Protein 7SHG (pdb70)

Sequence (1181 aa):
FDEYEYVFFDIFDTILLRNVYPEYTKMIWSKRMSVQFGDKLTAEEVYQLRSEIEARLCIENEQSGKDKEFHYMQLIEQLYRYFITKKIISDLSIQSFYDICINIETDVEIGVQYVDPHWLELVKHIKSDSRKIKVFCVSDFYLPKATLYSLFDYHGILRYVDEIYVSSEILLTKKSGRLFDFILELHKIAPSNVLMVGDNEISDYKVPIEKGMKAYLIDRTKQFNKYAEHERIHKINTIVGIESQLIKMANDFRKITPFHNIIFSLFYFIKKLHETLVNRGVKDVFFLSREGEYLKKLFDIYQGQEGFRNIQTINTHYLLVSRKATYLPSLKPIESETFNILFRQYRKISAYDFLSSINFTSDAMNLLSTELAFDLQRVEDDFPTSSTFQKLMKSDTFRNIYERERNEQNRLFKKYVDQFNVDLTNGMHIVDVGWKGTIQDNLFNIYNGEVSVFGYYLGIVAAGEMRPGNDKQGILFSSIPVMSSYFGVFNENRAIYEVLLGASHGSAERYNFNESGKIIVETSKNQREFEIYKNIVQHTQQAMEQSFIELCSVLCKKSIDISKYLEIFAKIHAEFILNPNKQELQFFDKLDEYEYVFFDIFDTILLRNVYPEYTKMIWSKRMSVQFGDKLTAEEVYQLRSEIEARLCIENEQSGKDKEFHYMQLIEQLYRYFITKKIISDLSIQSFYDICINIETDVEIGVQYVDPHWLELVKHIKSDSRKIKVFCVSDFYLPKATLYSLFDYHGILRYVDEIYVSSEILLTKKSGRLFDFILELHKIAPSNVLMVGDNEISDYKVPIEKGMKAYLIDRTKQFNKYAEHERIHKINTIVGIESQLIKMANDFRKITPFHNIIFSLFYFIKKLHETLVNRGVKDVFFLSREGEYLKKLFDIYQGQEGFRNIQTINTHYLLVSRKATYLPSLKPIESETFNILFRQYRKISAYDFLSSINFTSDAMNLLSTELAFDLQRVEDDFPTSSTFQKLMKSDTFRNIYERERNEQNRLFKKYVDQFNVDLTNGMHIVDVGWKGTIQDNLFNIYNGEVSVFGYYLGIVAAGEMRPGNDKQGILFSSIPVMSSYFGVFNENRAIYEVLLGASHGSAERYNFNESGKIIVETSKNQREFEIYKNIVQHTQQAMEQSFIELCSVLCKKSIDISKYLEIFAKIHAEFILNPNKQELQFFDKL

Structure (mmCIF, N/CA/C/O backbone):
data_7SHG
#
_entry.id   7SHG
#
_cell.length_a   71.740
_cell.length_b   82.500
_cell.length_c   234.920
_cell.angle_alpha   90.000
_cell.angle_beta   90.000
_cell.angle_gamma   90.000
#
_symmetry.space_group_name_H-M   'P 2 21 21'
#
loop_
_entity.id
_entity.type
_entity.pdbx_description
1 polymer 'Ribofuranosyl transferase'
2 non-polymer 'CHLORIDE ION'
3 non-polymer 'MAGNESIUM ION'
4 water water
#
loop_
_atom_site.group_PDB
_atom_site.id
_atom_site.type_symbol
_atom_site.label_atom_id
_atom_site.label_alt_id
_atom_site.label_comp_id
_atom_site.label_asym_id
_atom_site.label_entity_id
_atom_site.label_seq_id
_atom_site.pdbx_PDB_ins_code
_atom_site.Cartn_x
_atom_site.Cartn_y
_atom_site.Cartn_z
_atom_site.occupancy
_atom_site.B_iso_or_equiv
_atom_site.auth_seq_id
_atom_site.auth_comp_id
_atom_site.auth_asym_id
_atom_site.auth_atom_id
_atom_site.pdbx_PDB_model_num
ATOM 1 N N . PHE A 1 32 ? 52.81568 48.46677 -8.56993 1.000 91.08380 7 PHE A N 1
ATOM 2 C CA . PHE A 1 32 ? 53.49155 49.64597 -8.03500 1.000 87.67431 7 PHE A CA 1
ATOM 3 C C . PHE A 1 32 ? 53.60225 50.73387 -9.09747 1.000 86.36586 7 PHE A C 1
ATOM 4 O O . PHE A 1 32 ? 53.50474 50.46011 -10.29720 1.000 93.59706 7 PHE A O 1
ATOM 12 N N . ASP A 1 33 ? 53.79269 51.97382 -8.65039 1.000 91.02964 8 ASP A N 1
ATOM 13 C CA . ASP A 1 33 ? 54.18072 53.04290 -9.56094 1.000 83.46833 8 ASP A CA 1
ATOM 14 C C . ASP A 1 33 ? 55.69765 53.16115 -9.59375 1.000 89.67977 8 ASP A C 1
ATOM 15 O O . ASP A 1 33 ? 56.40152 52.18820 -9.88458 1.000 91.16277 8 ASP A O 1
ATOM 20 N N . GLU A 1 34 ? 56.19712 54.34988 -9.26120 1.000 94.50603 9 GLU A N 1
ATOM 21 C CA . GLU A 1 34 ? 57.62119 54.64060 -9.16988 1.000 86.12047 9 GLU A CA 1
ATOM 22 C C . GLU A 1 34 ? 57.79175 56.00495 -8.51615 1.000 87.20004 9 GLU A C 1
ATOM 23 O O . GLU A 1 34 ? 57.76155 57.03712 -9.19558 1.000 97.64394 9 GLU A O 1
ATOM 29 N N . TYR A 1 35 ? 57.94572 56.01622 -7.19639 1.000 92.22538 10 TYR A N 1
ATOM 30 C CA . TYR A 1 35 ? 58.02649 57.23788 -6.41275 1.000 87.71226 10 TYR A CA 1
ATOM 31 C C . TYR A 1 35 ? 59.46269 57.47203 -5.96823 1.000 82.36759 10 TYR A C 1
ATOM 32 O O . TYR A 1 35 ? 60.17082 56.53028 -5.59474 1.000 92.22220 10 TYR A O 1
ATOM 41 N N . GLU A 1 36 ? 59.88741 58.73354 -6.01098 1.000 78.50986 11 GLU A N 1
ATOM 42 C CA . GLU A 1 36 ? 61.19891 59.11581 -5.50377 1.000 73.42652 11 GLU A CA 1
ATOM 43 C C . GLU A 1 36 ? 61.15675 59.44545 -4.01547 1.000 80.85104 11 GLU A C 1
ATOM 44 O O . GLU A 1 36 ? 62.08038 59.09199 -3.27491 1.000 69.07758 11 GLU A O 1
ATOM 50 N N . TYR A 1 37 ? 60.09406 60.10456 -3.55988 1.000 69.31143 12 TYR A N 1
ATOM 51 C CA . TYR A 1 37 ? 59.92550 60.46099 -2.15907 1.000 66.63367 12 TYR A CA 1
ATOM 52 C C . TYR A 1 37 ? 58.57206 59.97670 -1.66744 1.000 66.30423 12 TYR A C 1
ATOM 53 O O . TYR A 1 37 ? 57.58102 60.02714 -2.40111 1.000 67.83018 12 TYR A O 1
ATOM 62 N N . VAL A 1 38 ? 58.53516 59.51059 -0.42434 1.000 64.42884 13 VAL A N 1
ATOM 63 C CA . VAL A 1 38 ? 57.29120 59.19525 0.26566 1.000 63.79240 13 VAL A CA 1
ATOM 64 C C . VAL A 1 38 ? 57.15969 60.17244 1.42346 1.000 61.50239 13 VAL A C 1
ATOM 65 O O . VAL A 1 38 ? 58.03455 60.23019 2.29688 1.000 66.79849 13 VAL A O 1
ATOM 69 N N . PHE A 1 39 ? 56.08231 60.95246 1.42325 1.000 61.54546 14 PHE A N 1
ATOM 70 C CA . PHE A 1 39 ? 55.84093 61.95012 2.45743 1.000 59.74925 14 PHE A CA 1
ATOM 71 C C . PHE A 1 39 ? 54.81131 61.40546 3.43733 1.000 58.88716 14 PHE A C 1
ATOM 72 O O . PHE A 1 39 ? 53.69984 61.04166 3.03850 1.000 60.05687 14 PHE A O 1
ATOM 80 N N . PHE A 1 40 ? 55.17353 61.36741 4.71362 1.000 56.97504 15 PHE A N 1
ATOM 81 C CA . PHE A 1 40 ? 54.32213 60.81359 5.75622 1.000 56.11593 15 PHE A CA 1
ATOM 82 C C . PHE A 1 40 ? 53.81551 61.91882 6.67181 1.000 54.88685 15 PHE A C 1
ATOM 83 O O . PHE A 1 40 ? 54.59571 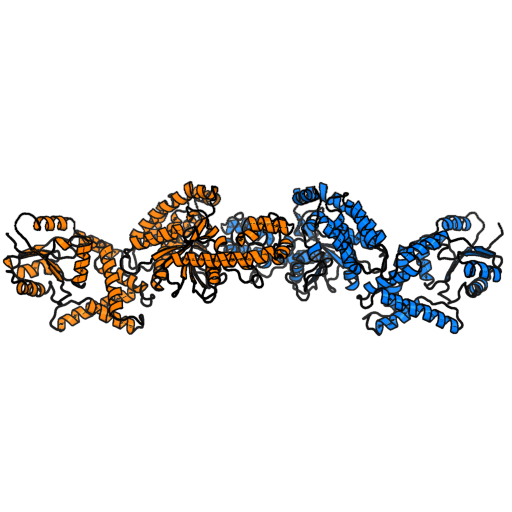62.75977 7.13067 1.000 53.82580 15 PHE A O 1
ATOM 91 N N . ASP A 1 41 ? 52.51206 61.91451 6.92952 1.000 55.21009 16 ASP A N 1
ATOM 92 C CA . ASP A 1 41 ? 51.97003 62.68851 8.03291 1.000 54.06669 16 ASP A CA 1
ATOM 93 C C . ASP A 1 41 ? 52.43535 62.07585 9.35052 1.000 52.43925 16 ASP A C 1
ATOM 94 O O . ASP A 1 41 ? 52.74133 60.88284 9.42933 1.000 52.44852 16 ASP A O 1
ATOM 99 N N . ILE A 1 42 ? 52.51181 62.90554 10.38988 1.000 53.59058 17 ILE A N 1
ATOM 100 C CA . ILE A 1 42 ? 53.04057 62.44529 11.66990 1.000 50.36525 17 ILE A CA 1
ATOM 101 C C . ILE A 1 42 ? 51.92004 61.91741 12.55669 1.000 51.42586 17 ILE A C 1
ATOM 102 O O . ILE A 1 42 ? 51.82195 60.70797 12.79025 1.000 49.63101 17 ILE A O 1
ATOM 107 N N . PHE A 1 43 ? 51.06726 62.80856 13.05453 1.000 49.53639 18 PHE A N 1
ATOM 108 C CA . PHE A 1 43 ? 50.14915 62.44289 14.12485 1.000 50.46633 18 PHE A CA 1
ATOM 109 C C . PHE A 1 43 ? 48.90578 61.75450 13.57624 1.000 54.61494 18 PHE A C 1
ATOM 110 O O . PHE A 1 43 ? 48.28031 62.24092 12.62906 1.000 57.85889 18 PHE A O 1
ATOM 118 N N . ASP A 1 44 ? 48.55992 60.61418 14.18104 1.000 50.48012 19 ASP A N 1
ATOM 119 C CA . ASP A 1 44 ? 47.51518 59.69013 13.74396 1.000 55.90387 19 ASP A CA 1
ATOM 120 C C . ASP A 1 44 ? 47.86304 59.00543 12.43022 1.000 58.37337 19 ASP A C 1
ATOM 121 O O . ASP A 1 44 ? 46.98689 58.39511 11.80416 1.000 58.84386 19 ASP A O 1
ATOM 126 N N . THR A 1 45 ? 49.11879 59.10113 11.98992 1.000 56.48390 20 THR A N 1
ATOM 127 C CA . THR A 1 45 ? 49.63145 58.33861 10.85614 1.000 53.59871 20 THR A CA 1
ATOM 128 C C . THR A 1 45 ? 50.84037 57.51051 11.26935 1.000 52.85082 20 THR A C 1
ATOM 129 O O . THR A 1 45 ? 50.84121 56.28723 11.09213 1.000 53.73249 20 THR A O 1
ATOM 133 N N . ILE A 1 46 ? 51.86724 58.14613 11.82352 1.000 51.41093 21 ILE A N 1
ATOM 134 C CA . ILE A 1 46 ? 53.02861 57.45597 12.37613 1.000 53.79523 21 ILE A CA 1
ATOM 135 C C . ILE A 1 46 ? 52.89611 57.26729 13.88086 1.000 55.06097 21 ILE A C 1
ATOM 136 O O . ILE A 1 46 ? 53.09482 56.16845 14.39829 1.000 49.43991 21 ILE A O 1
ATOM 141 N N . LEU A 1 47 ? 52.56230 58.33503 14.60010 1.000 48.43200 22 LEU A N 1
ATOM 142 C CA . LEU A 1 47 ? 52.46244 58.31443 16.05305 1.000 47.34194 22 LEU A CA 1
ATOM 143 C C . LEU A 1 47 ? 50.99991 58.36979 16.47076 1.000 47.83012 22 LEU A C 1
ATOM 144 O O . LEU A 1 47 ? 50.25906 59.26056 16.04018 1.000 48.28257 22 LEU A O 1
ATOM 149 N N . LEU A 1 48 ? 50.59390 57.42143 17.31011 1.000 47.87620 23 LEU A N 1
ATOM 150 C CA . LEU A 1 48 ? 49.25628 57.37510 17.87935 1.000 48.35745 23 LEU A CA 1
ATOM 151 C C . LEU A 1 48 ? 49.33409 57.62996 19.38049 1.000 51.16879 23 LEU A C 1
ATOM 152 O O . LEU A 1 48 ? 50.36951 57.39987 20.01013 1.000 46.37403 23 LEU A O 1
ATOM 157 N N . ARG A 1 49 ? 48.23529 58.11308 19.95530 1.000 47.54163 24 ARG A N 1
ATOM 158 C CA . ARG A 1 49 ? 48.21529 58.52524 21.35227 1.000 51.75424 24 ARG A CA 1
ATOM 159 C C . ARG A 1 49 ? 47.26412 57.65371 22.16363 1.000 65.67664 24 ARG A C 1
ATOM 160 O O . ARG A 1 49 ? 46.22676 57.20638 21.66452 1.000 49.69470 24 ARG A O 1
ATOM 168 N N . ASN A 1 50 ? 47.63055 57.41816 23.42946 1.000 46.73573 25 ASN A N 1
ATOM 169 C CA . ASN A 1 50 ? 46.73929 56.72074 24.35319 1.000 53.56383 25 ASN A CA 1
ATOM 170 C C . ASN A 1 50 ? 45.56480 57.58766 24.78228 1.000 47.90308 25 ASN A C 1
ATOM 171 O O . ASN A 1 50 ? 44.52393 57.05231 25.17728 1.000 49.82781 25 ASN A O 1
ATOM 176 N N . VAL A 1 51 ? 45.71224 58.90761 24.71993 1.000 55.04003 26 VAL A N 1
ATOM 177 C CA . VAL A 1 51 ? 44.65711 59.84444 25.06976 1.000 48.08358 26 VAL A CA 1
ATOM 178 C C . VAL A 1 51 ? 44.29403 60.62808 23.81470 1.000 48.61781 26 VAL A C 1
ATOM 179 O O . VAL A 1 51 ? 45.00537 60.59340 22.81216 1.000 54.62669 26 VAL A O 1
ATOM 183 N N . TYR A 1 52 ? 43.17054 61.33773 23.87232 1.000 49.59122 27 TYR A N 1
ATOM 184 C CA . TYR A 1 52 ? 42.80945 62.16783 22.73660 1.000 50.25988 27 TYR A CA 1
ATOM 185 C C . TYR A 1 52 ? 43.75587 63.36654 22.65595 1.000 49.52799 27 TYR A C 1
ATOM 186 O O . TYR A 1 52 ? 44.19397 63.88772 23.68423 1.000 48.95325 27 TYR A O 1
ATOM 195 N N . PRO A 1 53 ? 44.10537 63.80074 21.43874 1.000 53.65163 28 PRO A N 1
ATOM 196 C CA . PRO A 1 53 ? 45.23016 64.74233 21.27831 1.000 48.94454 28 PRO A CA 1
ATOM 197 C C . PRO A 1 53 ? 45.12557 66.01172 22.10549 1.000 49.14551 28 PRO A C 1
ATOM 198 O O . PRO A 1 53 ? 46.16087 66.56247 22.49917 1.000 48.36481 28 PRO A O 1
ATOM 202 N N . GLU A 1 54 ? 43.91614 66.50166 22.38147 1.000 50.33565 29 GLU A N 1
ATOM 203 C CA . GLU A 1 54 ? 43.78665 67.72042 23.17301 1.000 57.81661 29 GLU A CA 1
ATOM 204 C C . GLU A 1 54 ? 44.10019 67.48983 24.64789 1.000 52.01043 29 GLU A C 1
ATOM 205 O O . GLU A 1 54 ? 44.42613 68.44757 25.35846 1.000 54.66392 29 GLU A O 1
ATOM 211 N N . TYR A 1 55 ? 44.02804 66.24210 25.11834 1.000 55.84064 30 TYR A N 1
ATOM 212 C CA . TYR A 1 55 ? 44.29428 65.94876 26.52166 1.000 56.87192 30 TYR A CA 1
ATOM 213 C C . TYR A 1 55 ? 45.74637 66.20114 26.90415 1.000 58.10051 30 TYR A C 1
ATOM 214 O O . TYR A 1 55 ? 46.03066 66.42442 28.08591 1.000 56.73516 30 TYR A O 1
ATOM 223 N N . THR A 1 56 ? 46.66765 66.17496 25.93752 1.000 48.56018 31 THR A N 1
ATOM 224 C CA . THR A 1 56 ? 48.06942 66.42652 26.25560 1.000 46.13816 31 THR A CA 1
ATOM 225 C C . THR A 1 56 ? 48.29144 67.86318 26.71455 1.000 52.33248 31 THR A C 1
ATOM 226 O O . THR A 1 56 ? 49.15654 68.11285 27.56140 1.000 48.50855 31 THR A O 1
ATOM 230 N N . LYS A 1 57 ? 47.52518 68.81769 26.17865 1.000 53.04129 32 LYS A N 1
ATOM 231 C CA . LYS A 1 57 ? 47.62357 70.19330 26.65540 1.000 48.71659 32 LYS A CA 1
ATOM 232 C C . LYS A 1 57 ? 46.93981 70.37594 28.00156 1.000 49.47282 32 LYS A C 1
ATOM 233 O O . LYS A 1 57 ? 47.25138 71.33202 28.72018 1.000 50.08835 32 LYS A O 1
ATOM 239 N N . MET A 1 58 ? 46.00561 69.48702 28.34446 1.000 49.62417 33 MET A N 1
ATOM 240 C CA . MET A 1 58 ? 45.40173 69.48668 29.67026 1.000 53.89923 33 MET A CA 1
ATOM 241 C C . MET A 1 58 ? 46.33694 68.86986 30.70356 1.000 52.79497 33 MET A C 1
ATOM 242 O O . MET A 1 58 ? 46.45217 69.38266 31.82309 1.000 49.80756 33 MET A O 1
ATOM 247 N N . ILE A 1 59 ? 47.00498 67.76901 30.35001 1.000 50.84036 34 ILE A N 1
ATOM 248 C CA . ILE A 1 59 ? 47.98631 67.17546 31.25469 1.000 55.52445 34 ILE A CA 1
ATOM 249 C C . ILE A 1 59 ? 49.14627 68.13709 31.47246 1.000 48.24750 34 ILE A C 1
ATOM 250 O O . ILE A 1 59 ? 49.61729 68.32903 32.59899 1.000 46.74919 34 ILE A O 1
ATOM 255 N N . TRP A 1 60 ? 49.62082 68.75905 30.39215 1.000 46.49667 35 TRP A N 1
ATOM 256 C CA . TRP A 1 60 ? 50.63009 69.80341 30.51763 1.000 46.54396 35 TRP A CA 1
ATOM 257 C C . TRP A 1 60 ? 50.12847 70.96079 31.36899 1.000 52.14420 35 TRP A C 1
ATOM 258 O O . TRP A 1 60 ? 50.92110 71.61304 32.05565 1.000 62.11411 35 TRP A O 1
ATOM 269 N N . SER A 1 61 ? 48.82203 71.22934 31.34407 1.000 49.25621 36 SER A N 1
ATOM 270 C CA . SER A 1 61 ? 48.27887 72.30449 32.16724 1.000 50.95478 36 SER A CA 1
ATOM 271 C C . SER A 1 61 ? 48.30901 71.93209 33.64414 1.000 52.74558 36 SER A C 1
ATOM 272 O O . SER A 1 61 ? 48.73100 72.73158 34.48783 1.000 58.73653 36 SER A O 1
ATOM 275 N N . LYS A 1 62 ? 47.86302 70.71881 33.97595 1.000 56.15355 37 LYS A N 1
ATOM 276 C CA . LYS A 1 62 ? 47.89478 70.27687 35.36568 1.000 50.67795 37 LYS A CA 1
ATOM 277 C C . LYS A 1 62 ? 49.31922 70.24244 35.90161 1.000 53.27964 37 LYS A C 1
ATOM 278 O O . LYS A 1 62 ? 49.56905 70.63131 37.04819 1.000 51.88290 37 LYS A O 1
ATOM 284 N N . ARG A 1 63 ? 50.27125 69.79746 35.08120 1.000 50.85013 38 ARG A N 1
ATOM 285 C CA . ARG A 1 63 ? 51.64963 69.70649 35.54747 1.000 47.47067 38 ARG A CA 1
ATOM 286 C C . ARG A 1 63 ? 52.31217 71.07695 35.63054 1.000 48.25164 38 ARG A C 1
ATOM 287 O O . ARG A 1 63 ? 53.23403 71.26661 36.43139 1.000 51.37681 38 ARG A O 1
ATOM 295 N N . MET A 1 64 ? 51.85641 72.04456 34.83293 1.000 49.09902 39 MET A N 1
ATOM 296 C CA . MET A 1 64 ? 52.34595 73.40974 34.98921 1.000 50.28143 39 MET A CA 1
ATOM 297 C C . MET A 1 64 ? 51.73998 74.09113 36.21071 1.000 52.12024 39 MET A C 1
ATOM 298 O O . MET A 1 64 ? 52.40684 74.91399 36.84819 1.000 63.06593 39 MET A O 1
ATOM 303 N N . SER A 1 65 ? 50.49021 73.75926 36.55325 1.000 57.50884 40 SER A N 1
ATOM 304 C CA . SER A 1 65 ? 49.87344 74.30547 37.76041 1.000 60.28865 40 SER A CA 1
ATOM 305 C C . SER A 1 65 ? 50.59192 73.82474 39.01515 1.000 63.50941 40 SER A C 1
ATOM 306 O O . SER A 1 65 ? 50.76553 74.58956 39.97244 1.000 63.53022 40 SER A O 1
ATOM 309 N N . VAL A 1 66 ? 51.00415 72.55684 39.03318 1.000 56.51934 41 VAL A N 1
ATOM 310 C CA . VAL A 1 66 ? 51.81071 72.05728 40.13931 1.000 59.60088 41 VAL A CA 1
ATOM 311 C C . VAL A 1 66 ? 53.20247 72.67139 40.09696 1.000 53.77391 41 VAL A C 1
ATOM 312 O O . VAL A 1 66 ? 53.80699 72.94928 41.13961 1.000 54.23473 41 VAL A O 1
ATOM 316 N N . GLN A 1 67 ? 53.72576 72.90574 38.89152 1.000 51.14463 42 GLN A N 1
ATOM 317 C CA . GLN A 1 67 ? 55.08425 73.41913 38.75473 1.000 53.67674 42 GLN A CA 1
ATOM 318 C C . GLN A 1 67 ? 55.22231 74.80105 39.38188 1.000 62.63509 42 GLN A C 1
ATOM 319 O O . GLN A 1 67 ? 56.26613 75.12823 39.95868 1.000 61.21916 42 GLN A O 1
ATOM 325 N N . PHE A 1 68 ? 54.17579 75.62189 39.29763 1.000 66.52394 43 PHE A N 1
ATOM 326 C CA . PHE A 1 68 ? 54.29815 77.00786 39.73083 1.000 67.21629 43 PHE A CA 1
ATOM 327 C C . PHE A 1 68 ? 53.37021 77.33739 40.89480 1.000 60.85080 43 PHE A C 1
ATOM 328 O O . PHE A 1 68 ? 52.50025 78.20721 40.78413 1.000 61.14996 43 PHE A O 1
ATOM 336 N N . GLY A 1 69 ? 53.55078 76.63404 42.01096 1.000 77.23663 44 GLY A N 1
ATOM 337 C CA . GLY A 1 69 ? 53.00169 77.05674 43.28700 1.000 75.04568 44 GLY A CA 1
ATOM 338 C C . GLY A 1 69 ? 51.49654 77.05030 43.39818 1.000 71.98617 44 GLY A C 1
ATOM 339 O O . GLY A 1 69 ? 50.95417 77.67581 44.31349 1.000 83.00463 44 GLY A O 1
ATOM 340 N N . ASP A 1 70 ? 50.79965 76.36056 42.49401 1.000 77.92776 45 ASP A N 1
ATOM 341 C CA . ASP A 1 70 ? 49.33492 76.32121 42.49748 1.000 79.18088 45 ASP A CA 1
ATOM 342 C C . ASP A 1 70 ? 48.73447 77.72606 42.50558 1.000 79.79147 45 ASP A C 1
ATOM 343 O O . ASP A 1 70 ? 47.61742 77.93760 42.98681 1.000 84.31373 45 ASP A O 1
ATOM 348 N N . LYS A 1 71 ? 49.48864 78.70025 41.98796 1.000 72.22452 46 LYS A N 1
ATOM 349 C CA . LYS A 1 71 ? 48.96336 80.05407 41.84726 1.000 67.39080 46 LYS A CA 1
ATOM 350 C C . LYS A 1 71 ? 47.73674 80.05994 40.94675 1.000 70.39547 46 LYS A C 1
ATOM 351 O O . LYS A 1 71 ? 46.71800 80.68516 41.26282 1.000 83.28456 46 LYS A O 1
ATOM 357 N N . LEU A 1 72 ? 47.81991 79.36587 39.81827 1.000 65.67906 47 LEU A N 1
ATOM 358 C CA . LEU A 1 72 ? 46.68003 79.12157 38.95314 1.000 68.64424 47 LEU A CA 1
ATOM 359 C C . LEU A 1 72 ? 46.31244 77.64515 39.00690 1.000 63.27313 47 LEU A C 1
ATOM 360 O O . LEU A 1 72 ? 47.17118 76.78156 39.20941 1.000 71.05926 47 LEU A O 1
ATOM 365 N N . THR A 1 73 ? 45.02492 77.36189 38.83506 1.000 63.93288 48 THR A N 1
ATOM 366 C CA . THR A 1 73 ? 44.57308 75.98132 38.81589 1.000 62.33636 48 THR A CA 1
ATOM 367 C C . THR A 1 73 ? 44.95502 75.31539 37.49493 1.000 64.06875 48 THR A C 1
ATOM 368 O O . THR A 1 73 ? 45.41745 75.95916 36.54884 1.000 59.91510 48 THR A O 1
ATOM 372 N N . ALA A 1 74 ? 44.76158 73.99497 37.44446 1.000 64.05042 49 ALA A N 1
ATOM 373 C CA . ALA A 1 74 ? 45.02566 73.25536 36.21508 1.000 56.67590 49 ALA A CA 1
ATOM 374 C C . ALA A 1 74 ? 44.12420 73.71605 35.08002 1.000 61.06260 49 ALA A C 1
ATOM 375 O O . ALA A 1 74 ? 44.51740 73.65400 33.90958 1.000 62.55948 49 ALA A O 1
ATOM 377 N N . GLU A 1 75 ? 42.91505 74.17631 35.40228 1.000 61.17647 50 GLU A N 1
ATOM 378 C CA . GLU A 1 75 ? 41.99502 74.63178 34.36894 1.000 60.38837 50 GLU A CA 1
ATOM 379 C C . GLU A 1 75 ? 42.27825 76.06542 33.94306 1.000 65.13127 50 GLU A C 1
ATOM 380 O O . GLU A 1 75 ? 42.05114 76.41522 32.78006 1.000 84.72507 50 GLU A O 1
ATOM 386 N N . GLU A 1 76 ? 42.77787 76.90280 34.85462 1.000 62.88439 51 GLU A N 1
ATOM 387 C CA . GLU A 1 76 ? 43.05784 78.28927 34.49435 1.000 66.86341 51 GLU A CA 1
ATOM 388 C C . GLU A 1 76 ? 44.22922 78.38465 33.52451 1.000 68.28320 51 GLU A C 1
ATOM 389 O O . GLU A 1 76 ? 44.19590 79.18292 32.58067 1.000 66.67402 51 GLU A O 1
ATOM 395 N N . VAL A 1 77 ? 45.27109 77.57630 33.73351 1.000 68.44875 52 VAL A N 1
ATOM 396 C CA . VAL A 1 77 ? 46.38968 77.56341 32.79498 1.000 67.44885 52 VAL A CA 1
ATOM 397 C C . VAL A 1 77 ? 45.95719 76.98263 31.45481 1.000 66.43914 52 VAL A C 1
ATOM 398 O O . VAL A 1 77 ? 46.43630 77.41257 30.39670 1.000 67.82113 52 VAL A O 1
ATOM 402 N N . TYR A 1 78 ? 45.02793 76.02362 31.46909 1.000 63.38209 53 TYR A N 1
ATOM 403 C CA . TYR A 1 78 ? 44.54227 75.45924 30.21503 1.000 70.61768 53 TYR A CA 1
ATOM 404 C C . TYR A 1 78 ? 43.71383 76.47189 29.43372 1.000 69.19652 53 TYR A C 1
ATOM 405 O O . TYR A 1 78 ? 43.84662 76.57239 28.20837 1.000 58.91214 53 TYR A O 1
ATOM 414 N N . GLN A 1 79 ? 42.84974 77.22709 30.11786 1.000 71.63376 54 GLN A N 1
ATOM 415 C CA . GLN A 1 79 ? 42.10936 78.28446 29.43554 1.000 71.61527 54 GLN A CA 1
ATOM 416 C C . GLN A 1 79 ? 43.05240 79.35381 28.90136 1.000 63.91924 54 GLN A C 1
ATOM 417 O O . GLN A 1 79 ? 42.82528 79.91158 27.82156 1.000 70.15814 54 GLN A O 1
ATOM 423 N N . LEU A 1 80 ? 44.11934 79.65296 29.64658 1.000 63.51914 55 LEU A N 1
ATOM 424 C CA . LEU A 1 80 ? 45.10376 80.61818 29.17446 1.000 64.88316 55 LEU A CA 1
ATOM 425 C C . LEU A 1 80 ? 45.81699 80.13052 27.92612 1.000 67.48804 55 LEU A C 1
ATOM 426 O O . LEU A 1 80 ? 46.19791 80.94258 27.07731 1.000 65.68695 55 LEU A O 1
ATOM 431 N N . ARG A 1 81 ? 46.02483 78.82054 27.80185 1.000 66.96677 56 ARG A N 1
ATOM 432 C CA . ARG A 1 81 ? 46.66291 78.30174 26.59952 1.000 62.05214 56 ARG A CA 1
ATOM 433 C C . ARG A 1 81 ? 45.72125 78.38886 25.40343 1.000 61.70351 56 ARG A C 1
ATOM 434 O O . ARG A 1 81 ? 46.13688 78.77480 24.30517 1.000 66.60350 56 ARG A O 1
ATOM 442 N N . SER A 1 82 ? 44.44301 78.05046 25.60074 1.000 61.44277 57 SER A N 1
ATOM 443 C CA . SER A 1 82 ? 43.46183 78.16571 24.52438 1.000 61.18842 57 SER A CA 1
ATOM 444 C C . SER A 1 82 ? 43.37842 79.59760 24.00955 1.000 66.14746 57 SER A C 1
ATOM 445 O O . SER A 1 82 ? 43.44785 79.84541 22.80031 1.000 75.84898 57 SER A O 1
ATOM 448 N N . GLU A 1 83 ? 43.22794 80.55650 24.92921 1.000 65.09299 58 GLU A N 1
ATOM 449 C CA . GLU A 1 83 ? 43.08827 81.95717 24.54139 1.000 73.66016 58 GLU A CA 1
ATOM 450 C C . GLU A 1 83 ? 44.29104 82.44583 23.74438 1.000 73.33728 58 GLU A C 1
ATOM 451 O O . GLU A 1 83 ? 44.14401 83.30244 22.86671 1.000 72.70911 58 GLU A O 1
ATOM 457 N N . ILE A 1 84 ? 45.47927 81.90693 24.01965 1.000 74.86032 59 ILE A N 1
ATOM 458 C CA . ILE A 1 84 ? 46.67539 82.34148 23.30587 1.000 75.32357 59 ILE A CA 1
ATOM 459 C C . ILE A 1 84 ? 46.81542 81.60935 21.97627 1.000 78.66273 59 ILE A C 1
ATOM 460 O O . ILE A 1 84 ? 47.19521 82.20973 20.96389 1.000 80.52183 59 ILE A O 1
ATOM 465 N N . GLU A 1 85 ? 46.51039 80.30919 21.95122 1.000 73.13505 60 GLU A N 1
ATOM 466 C CA . GLU A 1 85 ? 46.68734 79.53300 20.72705 1.000 74.15825 60 GLU A CA 1
ATOM 467 C C . GLU A 1 85 ? 45.75745 80.02498 19.62348 1.000 80.07906 60 GLU A C 1
ATOM 468 O O . GLU A 1 85 ? 46.19694 80.28877 18.49802 1.000 81.55009 60 GLU A O 1
ATOM 474 N N . ALA A 1 86 ? 44.46274 80.15636 19.92729 1.000 77.42159 61 ALA A N 1
ATOM 475 C CA . ALA A 1 86 ? 43.52952 80.71400 18.95456 1.000 77.34099 61 ALA A CA 1
ATOM 476 C C . ALA A 1 86 ? 43.82483 82.17737 18.65445 1.000 78.39574 61 ALA A C 1
ATOM 477 O O . ALA A 1 86 ? 43.42467 82.67442 17.59606 1.000 85.62651 61 ALA A O 1
ATOM 479 N N . ARG A 1 87 ? 44.51177 82.87355 19.56381 1.000 87.73314 62 ARG A N 1
ATOM 480 C CA . ARG A 1 87 ? 44.92412 84.24781 19.30011 1.000 83.15704 62 ARG A CA 1
ATOM 481 C C . ARG A 1 87 ? 45.99168 84.29700 18.21561 1.000 82.16476 62 ARG A C 1
ATOM 482 O O . ARG A 1 87 ? 45.87336 85.05553 17.24618 1.000 87.26785 62 ARG A O 1
ATOM 490 N N . LEU A 1 88 ? 47.04497 83.49019 18.36285 1.000 87.60148 63 LEU A N 1
ATOM 491 C CA . LEU A 1 88 ? 48.12178 83.49625 17.37851 1.000 82.64399 63 LEU A CA 1
ATOM 492 C C . LEU A 1 88 ? 47.66049 82.96342 16.02646 1.000 79.51954 63 LEU A C 1
ATOM 493 O O . LEU A 1 88 ? 48.17093 83.39985 14.98725 1.000 80.65325 63 LEU A O 1
ATOM 498 N N . CYS A 1 89 ? 46.71009 82.02295 16.01366 1.000 78.47016 64 CYS A N 1
ATOM 499 C CA . CYS A 1 89 ? 46.17825 81.53428 14.74391 1.000 78.76588 64 CYS A CA 1
ATOM 500 C C . CYS A 1 89 ? 45.54257 82.66868 13.95016 1.000 81.31692 64 CYS A C 1
ATOM 501 O O . CYS A 1 89 ? 45.84828 82.86258 12.76633 1.000 82.32998 64 CYS A O 1
ATOM 504 N N . ILE A 1 90 ? 44.66393 83.44051 14.59693 1.000 82.47391 65 ILE A N 1
ATOM 505 C CA . ILE A 1 90 ? 44.02587 84.56625 13.92512 1.000 85.03867 65 ILE A CA 1
ATOM 506 C C . ILE A 1 90 ? 45.04229 85.65745 13.60336 1.000 86.56716 65 ILE A C 1
ATOM 507 O O . ILE A 1 90 ? 44.94670 86.31191 12.55865 1.000 88.47117 65 ILE A O 1
ATOM 512 N N . GLU A 1 91 ? 46.04057 85.85867 14.46569 1.000 91.19617 66 GLU A N 1
ATOM 513 C CA . GLU A 1 91 ? 47.01430 86.92336 14.23682 1.000 87.33051 66 GLU A CA 1
ATOM 514 C C . GLU A 1 91 ? 47.99918 86.56671 13.12676 1.000 93.19051 66 GLU A C 1
ATOM 515 O O . GLU A 1 91 ? 48.27796 87.39228 12.24903 1.000 101.40471 66 GLU A O 1
ATOM 521 N N . ASN A 1 92 ? 48.54276 85.34613 13.14842 1.000 90.97180 67 ASN A N 1
ATOM 522 C CA . ASN A 1 92 ? 49.39643 84.91243 12.04584 1.000 92.99098 67 ASN A CA 1
ATOM 523 C C . ASN A 1 92 ? 48.61809 84.83170 10.73986 1.000 85.81027 67 ASN A C 1
ATOM 524 O O . ASN A 1 92 ? 49.19065 85.03969 9.66306 1.000 92.82778 67 ASN A O 1
ATOM 529 N N . GLU A 1 93 ? 47.31847 84.53052 10.81635 1.000 92.62309 68 GLU A N 1
ATOM 530 C CA . GLU A 1 93 ? 46.49046 84.46036 9.61585 1.000 92.41274 68 GLU A CA 1
ATOM 531 C C . GLU A 1 93 ? 46.49503 85.78682 8.86779 1.000 90.73851 68 GLU A C 1
ATOM 532 O O . GLU A 1 93 ? 46.76805 85.83292 7.66176 1.000 101.61749 68 GLU A O 1
ATOM 538 N N . GLN A 1 94 ? 46.20273 86.88212 9.57353 1.000 107.10435 69 GLN A N 1
ATOM 539 C CA . GLN A 1 94 ? 46.13840 88.21068 8.97660 1.000 113.30877 69 GLN A CA 1
ATOM 540 C C . GLN A 1 94 ? 47.44306 88.98627 9.13805 1.000 107.94322 69 GLN A C 1
ATOM 541 O O . GLN A 1 94 ? 47.42674 90.21191 9.29754 1.000 108.18748 69 GLN A O 1
ATOM 547 N N . SER A 1 95 ? 48.57765 88.28584 9.10960 1.000 99.41555 70 SER A N 1
ATOM 548 C CA . SER A 1 95 ? 49.88860 88.90741 8.96421 1.000 95.15445 70 SER A CA 1
ATOM 549 C C . SER A 1 95 ? 50.57591 88.42859 7.69170 1.000 98.36415 70 SER A C 1
ATOM 550 O O . SER A 1 95 ? 51.80105 88.52950 7.56880 1.000 105.35829 70 SER A O 1
ATOM 553 N N . GLY A 1 96 ? 49.80105 87.91254 6.73908 1.000 93.89506 71 GLY A N 1
ATOM 554 C CA . GLY A 1 96 ? 50.34173 87.32494 5.53451 1.000 93.80029 71 GLY A CA 1
ATOM 555 C C . GLY A 1 96 ? 50.78506 85.88665 5.67035 1.000 91.06899 71 GLY A C 1
ATOM 556 O O . GLY A 1 96 ? 51.17023 85.27553 4.66471 1.000 95.56513 71 GLY A O 1
ATOM 557 N N . LYS A 1 97 ? 50.75150 85.33168 6.87325 1.000 89.04759 72 LYS A N 1
ATOM 558 C CA . LYS A 1 97 ? 51.11802 83.95296 7.13042 1.000 86.44725 72 LYS A CA 1
ATOM 559 C C . LYS A 1 97 ? 49.85050 83.10003 7.18618 1.000 85.55321 72 LYS A C 1
ATOM 560 O O . LYS A 1 97 ? 48.75810 83.54580 6.82064 1.000 87.63261 72 LYS A O 1
ATOM 566 N N . ASP A 1 98 ? 49.98951 81.86329 7.64917 1.000 83.17071 73 ASP A N 1
ATOM 567 C CA . ASP A 1 98 ? 48.87270 80.93829 7.75422 1.000 82.12667 73 ASP A CA 1
ATOM 568 C C . ASP A 1 98 ? 48.41820 80.79919 9.20385 1.000 80.86615 73 ASP A C 1
ATOM 569 O O . ASP A 1 98 ? 49.08629 81.23766 10.14370 1.000 85.97624 73 ASP A O 1
ATOM 574 N N . LYS A 1 99 ? 47.24902 80.18038 9.37361 1.000 81.87977 74 LYS A N 1
ATOM 575 C CA . LYS A 1 99 ? 46.70033 79.93686 10.70337 1.000 79.09349 74 LYS A CA 1
ATOM 576 C C . LYS A 1 99 ? 47.52572 78.89347 11.44657 1.000 76.65830 74 LYS A C 1
ATOM 577 O O . LYS A 1 99 ? 47.23157 77.69513 11.38311 1.000 75.12840 74 LYS A O 1
ATOM 583 N N . GLU A 1 100 ? 48.55986 79.34163 12.15174 1.000 76.37021 75 GLU A N 1
ATOM 584 C CA . GLU A 1 100 ? 49.47769 78.44144 12.83425 1.000 74.25947 75 GLU A CA 1
ATOM 585 C C . GLU A 1 100 ? 50.30403 79.25536 13.81732 1.000 74.45246 75 GLU A C 1
ATOM 586 O O . GLU A 1 100 ? 50.45514 80.47196 13.66793 1.000 76.25620 75 GLU A O 1
ATOM 592 N N . PHE A 1 101 ? 50.83414 78.56934 14.82887 1.000 72.65618 76 PHE A N 1
ATOM 593 C CA . PHE A 1 101 ? 51.68330 79.21560 15.81710 1.000 72.69608 76 PHE A CA 1
ATOM 594 C C . PHE A 1 101 ? 52.87299 78.32803 16.14773 1.000 72.99912 76 PHE A C 1
ATOM 595 O O . PHE A 1 101 ? 52.75353 77.10029 16.20317 1.000 69.25194 76 PHE A O 1
ATOM 603 N N . HIS A 1 102 ? 54.02104 78.96846 16.34590 1.000 86.20274 77 HIS A N 1
ATOM 604 C CA . HIS A 1 102 ? 55.20941 78.30636 16.85487 1.000 81.84843 77 HIS A CA 1
ATOM 605 C C . HIS A 1 102 ? 55.12020 78.19211 18.37188 1.000 80.54395 77 HIS A C 1
ATOM 606 O O . HIS A 1 102 ? 54.47182 79.00503 19.03697 1.000 84.91813 77 HIS A O 1
ATOM 613 N N . TYR A 1 103 ? 55.77623 77.16673 18.92131 1.000 70.98806 78 TYR A N 1
ATOM 614 C CA . TYR A 1 103 ? 55.68729 76.93787 20.36031 1.000 74.94677 78 TYR A CA 1
ATOM 615 C C . TYR A 1 103 ? 56.31630 78.07680 21.15334 1.000 71.28785 78 TYR A C 1
ATOM 616 O O . TYR A 1 103 ? 55.85673 78.38926 22.25753 1.000 67.49941 78 TYR A O 1
ATOM 625 N N . MET A 1 104 ? 57.35736 78.71273 20.60870 1.000 79.26202 79 MET A N 1
ATOM 626 C CA . MET A 1 104 ? 57.98960 79.83136 21.30113 1.000 69.42888 79 MET A CA 1
ATOM 627 C C . MET A 1 104 ? 57.05617 81.03205 21.39604 1.000 71.24327 79 MET A C 1
ATOM 628 O O . MET A 1 104 ? 57.15192 81.81643 22.34697 1.000 80.73045 79 MET A O 1
ATOM 633 N N . GLN A 1 105 ? 56.15230 81.19205 20.42624 1.000 76.39157 80 GLN A N 1
ATOM 634 C CA . GLN A 1 105 ? 55.16425 82.26277 20.50484 1.000 73.77993 80 GLN A CA 1
ATOM 635 C C . GLN A 1 105 ? 54.19442 82.03106 21.65762 1.000 73.43860 80 GLN A C 1
ATOM 636 O O . GLN A 1 105 ? 53.81330 82.97753 22.35695 1.000 78.00276 80 GLN A O 1
ATOM 642 N N . LEU A 1 106 ? 53.78114 80.77832 21.86691 1.000 72.47727 81 LEU A N 1
ATOM 643 C CA . LEU A 1 106 ? 52.93173 80.45891 23.00972 1.000 70.74464 81 LEU A CA 1
ATOM 644 C C . LEU A 1 106 ? 53.66418 80.69628 24.32355 1.000 71.25359 81 LEU A C 1
ATOM 645 O O . LEU A 1 106 ? 53.08040 81.20630 25.28650 1.000 78.33664 81 LEU A O 1
ATOM 650 N N . ILE A 1 107 ? 54.94762 80.33803 24.37902 1.000 70.13942 82 ILE A N 1
ATOM 651 C CA . ILE A 1 107 ? 55.69942 80.45076 25.62432 1.000 72.87846 82 ILE A CA 1
ATOM 652 C C . ILE A 1 107 ? 55.99797 81.91064 25.94409 1.000 74.80614 82 ILE A C 1
ATOM 653 O O . ILE A 1 107 ? 56.00113 82.31483 27.11359 1.000 81.09418 82 ILE A O 1
ATOM 658 N N . GLU A 1 108 ? 56.25011 82.72585 24.91655 1.000 73.59466 83 GLU A N 1
ATOM 659 C CA . GLU A 1 108 ? 56.51495 84.14129 25.15133 1.000 79.82850 83 GLU A CA 1
ATOM 660 C C . GLU A 1 108 ? 55.29027 84.83434 25.73453 1.000 84.20904 83 GLU A C 1
ATOM 661 O O . GLU A 1 108 ? 55.41396 85.68645 26.62192 1.000 81.94859 83 GLU A O 1
ATOM 667 N N . GLN A 1 109 ? 54.09654 84.47821 25.25118 1.000 84.70307 84 GLN A N 1
ATOM 668 C CA . GLN A 1 109 ? 52.87357 85.04036 25.81630 1.000 81.29282 84 GLN A CA 1
ATOM 669 C C . GLN A 1 109 ? 52.63048 84.52655 27.23061 1.000 88.99453 84 GLN A C 1
ATOM 670 O O . GLN A 1 109 ? 52.20822 85.28796 28.10888 1.000 83.94974 84 GLN A O 1
ATOM 676 N N . LEU A 1 110 ? 52.88333 83.23639 27.46888 1.000 86.31159 85 LEU A N 1
ATOM 677 C CA . LEU A 1 110 ? 52.75318 82.69610 28.81915 1.000 73.07320 85 LEU A CA 1
ATOM 678 C C . LEU A 1 110 ? 53.69581 83.40212 29.78318 1.000 73.22798 85 LEU A C 1
ATOM 679 O O . LEU A 1 110 ? 53.34178 83.65315 30.94073 1.000 90.79556 85 LEU A O 1
ATOM 684 N N . TYR A 1 111 ? 54.90002 83.73826 29.31831 1.000 73.54624 86 TYR A N 1
ATOM 685 C CA . TYR A 1 111 ? 55.83956 84.47539 30.15416 1.000 79.32317 86 TYR A CA 1
ATOM 686 C C . TYR A 1 111 ? 55.32653 85.87490 30.46815 1.000 82.51271 86 TYR A C 1
ATOM 687 O O . TYR A 1 111 ? 55.69097 86.45440 31.49777 1.000 80.22246 86 TYR A O 1
ATOM 696 N N . ARG A 1 112 ? 54.47923 86.42923 29.59901 1.000 85.27250 87 ARG A N 1
ATOM 697 C CA . ARG A 1 112 ? 53.88541 87.73732 29.85553 1.000 89.68118 87 ARG A CA 1
ATOM 698 C C . ARG A 1 112 ? 52.89392 87.66790 31.01055 1.000 81.83297 87 ARG A C 1
ATOM 699 O O . ARG A 1 112 ? 52.99793 88.42425 31.98326 1.000 84.02159 87 ARG A O 1
ATOM 707 N N . TYR A 1 113 ? 51.91692 86.76128 30.91196 1.000 99.54262 88 TYR A N 1
ATOM 708 C CA . TYR A 1 113 ? 50.90250 86.62453 31.95427 1.000 99.48362 88 TYR A CA 1
ATOM 709 C C . TYR A 1 113 ? 51.52602 86.22878 33.28803 1.000 103.97738 88 TYR A C 1
ATOM 710 O O . TYR A 1 113 ? 51.12121 86.72725 34.34524 1.000 107.00680 88 TYR A O 1
ATOM 719 N N . PHE A 1 114 ? 52.51619 85.33480 33.25677 1.000 92.18990 89 PHE A N 1
ATOM 720 C CA . PHE A 1 114 ? 53.09418 84.81889 34.49373 1.000 77.50433 89 PHE A CA 1
ATOM 721 C C . PHE A 1 114 ? 53.88478 85.88986 35.23475 1.000 81.22270 89 PHE A C 1
ATOM 722 O O . PHE A 1 114 ? 53.79850 85.99110 36.46491 1.000 95.13758 89 PHE A O 1
ATOM 730 N N . ILE A 1 115 ? 54.65683 86.70030 34.50971 1.000 79.20087 90 ILE A N 1
ATOM 731 C CA . ILE A 1 115 ? 55.51514 87.66489 35.18720 1.000 82.53040 90 ILE A CA 1
ATOM 732 C C . ILE A 1 115 ? 54.73765 88.91292 35.60194 1.000 87.23510 90 ILE A C 1
ATOM 733 O O . ILE A 1 115 ? 55.12395 89.59385 36.55865 1.000 103.56943 90 ILE A O 1
ATOM 738 N N . THR A 1 116 ? 53.63907 89.23561 34.91354 1.000 94.01512 91 THR A N 1
ATOM 739 C CA . THR A 1 116 ? 52.83133 90.38008 35.32410 1.000 95.75637 91 THR A CA 1
ATOM 740 C C . THR A 1 116 ? 51.94657 90.02813 36.51319 1.000 93.48697 91 THR A C 1
ATOM 741 O O . THR A 1 116 ? 51.83329 90.81369 37.46148 1.000 103.30341 91 THR A O 1
ATOM 745 N N . LYS A 1 117 ? 51.32937 88.84657 36.49157 1.000 85.03329 92 LYS A N 1
ATOM 746 C CA . LYS A 1 117 ? 50.57710 88.35118 37.63588 1.000 90.55916 92 LYS A CA 1
ATOM 747 C C . LYS A 1 117 ? 51.47720 87.78554 38.73330 1.000 85.96162 92 LYS A C 1
ATOM 748 O O . LYS A 1 117 ? 50.97954 87.09433 39.63022 1.000 85.52590 92 LYS A O 1
ATOM 754 N N . LYS A 1 118 ? 52.78071 88.07269 38.67235 1.000 104.53878 93 LYS A N 1
ATOM 755 C CA . LYS A 1 118 ? 53.73495 87.71685 39.72404 1.000 97.75625 93 LYS A CA 1
ATOM 756 C C . LYS A 1 118 ? 53.71059 86.22228 40.02682 1.000 97.35863 93 LYS A C 1
ATOM 757 O O . LYS A 1 118 ? 53.89156 85.80618 41.17320 1.000 103.22397 93 LYS A O 1
ATOM 763 N N . ILE A 1 119 ? 53.48223 85.39920 39.00265 1.000 77.42167 94 ILE A N 1
ATOM 764 C CA . ILE A 1 119 ? 53.44723 83.95831 39.22578 1.000 74.34694 94 ILE A CA 1
ATOM 765 C C . ILE A 1 119 ? 54.85784 83.38552 39.25844 1.000 77.90697 94 ILE A C 1
ATOM 766 O O . ILE A 1 119 ? 55.11522 82.39669 39.95606 1.000 78.52510 94 ILE A O 1
ATOM 771 N N . ILE A 1 120 ? 55.78762 83.98889 38.51965 1.000 82.68627 95 ILE A N 1
ATOM 772 C CA . ILE A 1 120 ? 57.17156 83.53770 38.46312 1.000 86.24321 95 ILE A CA 1
ATOM 773 C C . ILE A 1 120 ? 58.06738 84.60767 39.06736 1.000 84.13720 95 ILE A C 1
ATOM 774 O O . ILE A 1 120 ? 57.77594 85.80723 38.99861 1.000 88.09934 95 ILE A O 1
ATOM 779 N N . SER A 1 121 ? 59.17066 84.15909 39.66426 1.000 74.09106 96 SER A N 1
ATOM 780 C CA . SER A 1 121 ? 60.14573 85.04536 40.28800 1.000 77.29590 96 SER A CA 1
ATOM 781 C C . SER A 1 121 ? 61.52254 84.40837 40.16993 1.000 83.34250 96 SER A C 1
ATOM 782 O O . SER A 1 121 ? 61.66438 83.20080 40.38799 1.000 85.13237 96 SER A O 1
ATOM 785 N N . ASP A 1 122 ? 62.52529 85.22462 39.82466 1.000 85.98607 97 ASP A N 1
ATOM 786 C CA . ASP A 1 122 ? 63.89092 84.76927 39.54875 1.000 86.41915 97 ASP A CA 1
ATOM 787 C C . ASP A 1 122 ? 63.94691 83.81651 38.36033 1.000 81.50893 97 ASP A C 1
ATOM 788 O O . ASP A 1 122 ? 64.81230 82.94041 38.29746 1.000 84.57705 97 ASP A O 1
ATOM 793 N N . LEU A 1 123 ? 63.03969 83.99178 37.40297 1.000 73.27756 98 LEU A N 1
ATOM 794 C CA . LEU A 1 123 ? 62.89957 83.07863 36.27454 1.000 82.99700 98 LEU A CA 1
ATOM 795 C C . LEU A 1 123 ? 62.91462 83.89145 34.98693 1.000 82.64936 98 LEU A C 1
ATOM 796 O O . LEU A 1 123 ? 61.93420 84.57217 34.66621 1.000 82.78686 98 LEU A O 1
ATOM 801 N N . SER A 1 124 ? 64.02555 83.82247 34.25525 1.000 72.63653 99 SER A N 1
ATOM 802 C CA . SER A 1 124 ? 64.12521 84.47744 32.96103 1.000 73.51280 99 SER A CA 1
ATOM 803 C C . SER A 1 124 ? 63.19613 83.78890 31.96328 1.000 77.63312 99 SER A C 1
ATOM 804 O O . SER A 1 124 ? 62.50891 82.81393 32.27694 1.000 72.59805 99 SER A O 1
ATOM 807 N N . ILE A 1 125 ? 63.17295 84.30284 30.73453 1.000 73.92680 100 ILE A N 1
ATOM 808 C CA . ILE A 1 125 ? 62.32319 83.69835 29.71467 1.000 72.51846 100 ILE A CA 1
ATOM 809 C C . ILE A 1 125 ? 62.91554 82.37783 29.23910 1.000 70.63740 100 ILE A C 1
ATOM 810 O O . ILE A 1 125 ? 62.18498 81.42097 28.95420 1.000 69.36023 100 ILE A O 1
ATOM 815 N N . GLN A 1 126 ? 64.24639 82.29629 29.16799 1.000 72.33110 101 GLN A N 1
ATOM 816 C CA . GLN A 1 126 ? 64.89502 81.09905 28.64399 1.000 68.86804 101 GLN A CA 1
ATOM 817 C C . GLN A 1 126 ? 64.66715 79.89404 29.54896 1.000 72.14941 101 GLN A C 1
ATOM 818 O O . GLN A 1 126 ? 64.37770 78.79420 29.06377 1.000 67.07137 101 GLN A O 1
ATOM 824 N N . SER A 1 127 ? 64.79917 80.07548 30.86422 1.000 75.09792 102 SER A N 1
ATOM 825 C CA . SER A 1 127 ? 64.54762 78.96959 31.78144 1.000 70.99740 102 SER A CA 1
ATOM 826 C C . SER A 1 127 ? 63.06227 78.64241 31.86418 1.000 65.48582 102 SER A C 1
ATOM 827 O O . SER A 1 127 ? 62.69525 77.47558 32.04683 1.000 64.01014 102 SER A O 1
ATOM 830 N N . PHE A 1 128 ? 62.19812 79.65328 31.72932 1.000 66.82158 103 PHE A N 1
ATOM 831 C CA . PHE A 1 128 ? 60.76025 79.40644 31.69955 1.000 66.55648 103 PHE A CA 1
ATOM 832 C C . PHE A 1 128 ? 60.36775 78.56482 30.49476 1.000 68.85473 103 PHE A C 1
ATOM 833 O O . PHE A 1 128 ? 59.42281 77.77175 30.56910 1.000 68.62628 103 PHE A O 1
ATOM 841 N N . TYR A 1 129 ? 61.08207 78.72155 29.38085 1.000 65.74646 104 TYR A N 1
ATOM 842 C CA . TYR A 1 129 ? 60.82438 77.89329 28.20940 1.000 64.80776 104 TYR A CA 1
ATOM 843 C C . TYR A 1 129 ? 61.30616 76.46350 28.42886 1.000 62.94796 104 TYR A C 1
ATOM 844 O O . TYR A 1 129 ? 60.67761 75.51256 27.95050 1.000 67.97590 104 TYR A O 1
ATOM 853 N N . ASP A 1 130 ? 62.41676 76.29085 29.15184 1.000 67.29979 105 ASP A N 1
ATOM 854 C CA . ASP A 1 130 ? 62.94946 74.95106 29.38829 1.000 70.11262 105 ASP A CA 1
ATOM 855 C C . ASP A 1 130 ? 61.96451 74.09599 30.17409 1.000 64.63594 105 ASP A C 1
ATOM 856 O O . ASP A 1 130 ? 61.69808 72.94353 29.81228 1.000 63.34034 105 ASP A O 1
ATOM 861 N N . ILE A 1 131 ? 61.41576 74.64600 31.25942 1.000 60.59477 106 ILE A N 1
ATOM 862 C CA . ILE A 1 131 ? 60.41809 73.91845 32.03729 1.000 61.48552 106 ILE A CA 1
ATOM 863 C C . ILE A 1 131 ? 59.19812 73.60963 31.17922 1.000 59.48686 106 ILE A C 1
ATOM 864 O O . ILE A 1 131 ? 58.62865 72.51432 31.25660 1.000 58.27834 106 ILE A O 1
ATOM 869 N N . CYS A 1 132 ? 58.78765 74.56346 30.33773 1.000 60.65750 107 CYS A N 1
ATOM 870 C CA . CYS A 1 132 ? 57.58583 74.38200 29.52782 1.000 60.60431 107 CYS A CA 1
ATOM 871 C C . CYS A 1 132 ? 57.75517 73.24558 28.52810 1.000 59.35217 107 CYS A C 1
ATOM 872 O O . CYS A 1 132 ? 56.92199 72.33482 28.45742 1.000 58.40740 107 CYS A O 1
ATOM 875 N N . ILE A 1 133 ? 58.83127 73.28687 27.73956 1.000 59.39481 108 ILE A N 1
ATOM 876 C CA . ILE A 1 133 ? 59.03034 72.29222 26.69545 1.000 58.81878 108 ILE A CA 1
ATOM 877 C C . ILE A 1 133 ? 59.34848 70.91796 27.27787 1.000 56.76696 108 ILE A C 1
ATOM 878 O O . ILE A 1 133 ? 59.07591 69.89980 26.63220 1.000 55.79294 108 ILE A O 1
ATOM 883 N N . ASN A 1 134 ? 59.89872 70.84836 28.49462 1.000 57.93984 109 ASN A N 1
ATOM 884 C CA . ASN A 1 134 ? 60.23916 69.54327 29.05563 1.000 48.24278 109 ASN A CA 1
ATOM 885 C C . ASN A 1 134 ? 59.03249 68.84100 29.66366 1.000 48.83843 109 ASN A C 1
ATOM 886 O O . ASN A 1 134 ? 58.96494 67.60794 29.63947 1.000 48.36743 109 ASN A O 1
ATOM 891 N N . ILE A 1 135 ? 58.08415 69.59412 30.22118 1.000 50.05576 110 ILE A N 1
ATOM 892 C CA . ILE A 1 135 ? 56.83590 68.98851 30.67473 1.000 50.71368 110 ILE A CA 1
ATOM 893 C C . ILE A 1 135 ? 56.09506 68.37609 29.49343 1.000 49.76361 110 ILE A C 1
ATOM 894 O O . ILE A 1 135 ? 55.67121 67.21596 29.53308 1.000 49.58228 110 ILE A O 1
ATOM 899 N N . GLU A 1 136 ? 55.94768 69.14704 28.41432 1.000 49.30586 111 GLU A N 1
ATOM 900 C CA . GLU A 1 136 ? 55.16937 68.69396 27.26576 1.000 48.67978 111 GLU A CA 1
ATOM 901 C C . GLU A 1 136 ? 55.85771 67.54139 26.54432 1.000 47.41038 111 GLU A C 1
ATOM 902 O O . GLU A 1 136 ? 55.19045 66.61882 26.06078 1.000 47.79496 111 GLU A O 1
ATOM 908 N N . THR A 1 137 ? 57.19007 67.57646 26.45720 1.000 46.70633 112 THR A N 1
ATOM 909 C CA . THR A 1 137 ? 57.91031 66.47762 25.82239 1.000 45.75752 112 THR A CA 1
ATOM 910 C C . THR A 1 137 ? 57.76273 65.18945 26.62210 1.000 46.14224 112 THR A C 1
ATOM 911 O O . THR A 1 137 ? 57.62651 64.10508 26.04223 1.000 45.83548 112 THR A O 1
ATOM 915 N N . ASP A 1 138 ? 57.78792 65.28314 27.95410 1.000 48.54031 113 ASP A N 1
ATOM 916 C CA . ASP A 1 138 ? 57.55444 64.09409 28.76752 1.000 47.57862 113 ASP A CA 1
ATOM 917 C C . ASP A 1 138 ? 56.09138 63.67568 28.71485 1.000 48.16896 113 ASP A C 1
ATOM 918 O O . ASP A 1 138 ? 55.77402 62.48272 28.78540 1.000 51.16738 113 ASP A O 1
ATOM 923 N N . VAL A 1 139 ? 55.18859 64.64909 28.59235 1.000 48.58669 114 VAL A N 1
ATOM 924 C CA . VAL A 1 139 ? 53.76233 64.34861 28.49693 1.000 49.30642 114 VAL A CA 1
ATOM 925 C C . VAL A 1 139 ? 53.46956 63.54885 27.23481 1.000 48.65841 114 VAL A C 1
ATOM 926 O O . VAL A 1 139 ? 52.75945 62.53630 27.26831 1.000 49.18109 114 VAL A O 1
ATOM 930 N N . GLU A 1 140 ? 53.99886 64.00338 26.09837 1.000 47.69263 115 GLU A N 1
ATOM 931 C CA . GLU A 1 140 ? 53.78677 63.28762 24.84507 1.000 51.54156 115 GLU A CA 1
ATOM 932 C C . GLU A 1 140 ? 54.40897 61.89802 24.89389 1.000 49.67855 115 GLU A C 1
ATOM 933 O O . GLU A 1 140 ? 53.79893 60.91720 24.45498 1.000 50.22844 115 GLU A O 1
ATOM 939 N N . ILE A 1 141 ? 55.62417 61.79484 25.43647 1.000 46.71399 116 ILE A N 1
ATOM 940 C CA . ILE A 1 141 ? 56.30810 60.50591 25.50078 1.000 46.77330 116 ILE A CA 1
ATOM 941 C C . ILE A 1 141 ? 55.47956 59.49483 26.28227 1.000 50.25353 116 ILE A C 1
ATOM 942 O O . ILE A 1 141 ? 55.47628 58.29764 25.97080 1.000 48.27023 116 ILE A O 1
ATOM 947 N N . GLY A 1 142 ? 54.74454 59.96129 27.29249 1.000 48.56486 117 GLY A N 1
ATOM 948 C CA . GLY A 1 142 ? 53.99445 59.04822 28.13536 1.000 49.73492 117 GLY A CA 1
ATOM 949 C C . GLY A 1 142 ? 52.80505 58.40902 27.44797 1.000 51.72117 117 GLY A C 1
ATOM 950 O O . GLY A 1 142 ? 52.39669 57.30306 27.81525 1.000 60.20550 117 GLY A O 1
ATOM 951 N N . VAL A 1 143 ? 52.23615 59.07928 26.44640 1.000 50.38710 118 VAL A N 1
ATOM 952 C CA . VAL A 1 143 ? 50.99957 58.62083 25.81894 1.000 56.53000 118 VAL A CA 1
ATOM 953 C C . VAL A 1 143 ? 51.17730 58.20174 24.36615 1.000 51.70016 118 VAL A C 1
ATOM 954 O O . VAL A 1 143 ? 50.26139 57.57558 23.80731 1.000 51.14336 118 VAL A O 1
ATOM 958 N N . GLN A 1 144 ? 52.31026 58.50826 23.73935 1.000 49.18106 119 GLN A N 1
ATOM 959 C CA . GLN A 1 144 ? 52.50021 58.19761 22.32999 1.000 50.15773 119 GLN A CA 1
ATOM 960 C C . GLN A 1 144 ? 52.86570 56.73058 22.12550 1.000 49.54612 119 GLN A C 1
ATOM 961 O O . GLN A 1 144 ? 53.34976 56.04690 23.03124 1.000 49.89297 119 GLN A O 1
ATOM 967 N N . TYR A 1 145 ? 52.62680 56.25456 20.90403 1.000 49.91005 120 TYR A N 1
ATOM 968 C CA . TYR A 1 145 ? 53.12803 54.96037 20.46410 1.000 50.64089 120 TYR A CA 1
ATOM 969 C C . TYR A 1 145 ? 53.09443 54.91597 18.94260 1.000 50.74686 120 TYR A C 1
ATOM 970 O O . TYR A 1 145 ? 52.15274 55.41427 18.32111 1.000 50.95196 120 TYR A O 1
ATOM 979 N N . VAL A 1 146 ? 54.13159 54.32865 18.35527 1.000 50.76584 121 VAL A N 1
ATOM 980 C CA . VAL A 1 146 ? 54.26310 54.27392 16.90476 1.000 50.97889 121 VAL A CA 1
ATOM 981 C C . VAL A 1 146 ? 53.38472 53.15654 16.35844 1.000 54.16647 121 VAL A C 1
ATOM 982 O O . VAL A 1 146 ? 53.23711 52.09574 16.97903 1.000 53.94918 121 VAL A O 1
ATOM 986 N N . ASP A 1 147 ? 52.77691 53.40681 15.19668 1.000 53.21967 122 ASP A N 1
ATOM 987 C CA . ASP A 1 147 ? 51.96721 52.42870 14.48151 1.000 60.90354 122 ASP A CA 1
ATOM 988 C C . ASP A 1 147 ? 52.85121 51.26688 14.04393 1.000 56.22262 122 ASP A C 1
ATOM 989 O O . ASP A 1 147 ? 53.75959 51.45360 13.22282 1.000 58.92102 122 ASP A O 1
ATOM 994 N N . PRO A 1 148 ? 52.62573 50.05996 14.56902 1.000 57.78122 123 PRO A N 1
ATOM 995 C CA . PRO A 1 148 ? 53.42636 48.91167 14.11623 1.000 61.90006 123 PRO A CA 1
ATOM 996 C C . PRO A 1 148 ? 53.25030 48.60897 12.64081 1.000 68.33653 123 PRO A C 1
ATOM 997 O O . PRO A 1 148 ? 54.16901 48.06391 12.01776 1.000 64.11326 123 PRO A O 1
ATOM 1001 N N . HIS A 1 149 ? 52.09966 48.95098 12.05720 1.000 69.35351 124 HIS A N 1
ATOM 1002 C CA . HIS A 1 149 ? 51.93971 48.79657 10.61535 1.000 68.98538 124 HIS A CA 1
ATOM 1003 C C . HIS A 1 149 ? 52.86655 49.73654 9.85547 1.000 67.42329 124 HIS A C 1
ATOM 1004 O O . HIS A 1 149 ? 53.38430 49.37941 8.79114 1.000 74.48977 124 HIS A O 1
ATOM 1011 N N . TRP A 1 150 ? 53.09348 50.93964 10.38732 1.000 61.19844 125 TRP A N 1
ATOM 1012 C CA . TRP A 1 150 ? 54.01174 51.86481 9.73452 1.000 60.99183 125 TRP A CA 1
ATOM 1013 C C . TRP A 1 150 ? 55.45311 51.38914 9.83504 1.000 67.38613 125 TRP A C 1
ATOM 1014 O O . TRP A 1 150 ? 56.28708 51.76770 9.00488 1.000 62.87721 125 TRP A O 1
ATOM 1025 N N . LEU A 1 151 ? 55.76456 50.56245 10.83462 1.000 59.97606 126 LEU A N 1
ATOM 1026 C CA . LEU A 1 151 ? 57.14801 50.15167 11.04482 1.000 60.18750 126 LEU A CA 1
ATOM 1027 C C . LEU A 1 151 ? 57.60359 49.17112 9.96974 1.000 65.41615 126 LEU A C 1
ATOM 1028 O O . LEU A 1 151 ? 58.65128 49.36806 9.34314 1.000 69.77477 126 LEU A O 1
ATOM 1033 N N . GLU A 1 152 ? 56.83497 48.10046 9.74613 1.000 61.58611 127 GLU A N 1
ATOM 1034 C CA . GLU A 1 152 ? 57.16715 47.17727 8.66453 1.000 75.84027 127 GLU A CA 1
ATOM 1035 C C . GLU A 1 152 ? 57.12231 47.87280 7.31188 1.000 68.06707 127 GLU A C 1
ATOM 1036 O O . GLU A 1 152 ? 57.88275 47.51841 6.40292 1.000 65.03455 127 GLU A O 1
ATOM 1042 N N . LEU A 1 153 ? 56.24765 48.86951 7.16854 1.000 73.48906 128 LEU A N 1
ATOM 1043 C CA . LEU A 1 153 ? 56.14760 49.61994 5.92185 1.000 64.09708 128 LEU A CA 1
ATOM 1044 C C . LEU A 1 153 ? 57.41215 50.43157 5.66561 1.000 60.84302 128 LEU A C 1
ATOM 1045 O O . LEU A 1 153 ? 58.04824 50.29931 4.61291 1.000 64.75811 128 LEU A O 1
ATOM 1050 N N . VAL A 1 154 ? 57.79724 51.27593 6.62673 1.000 66.09574 129 VAL A N 1
ATOM 1051 C CA . VAL A 1 154 ? 58.96520 52.12851 6.43236 1.000 59.17718 129 VAL A CA 1
ATOM 1052 C C . VAL A 1 154 ? 60.24128 51.29833 6.39238 1.000 62.56730 129 VAL A C 1
ATOM 1053 O O . VAL A 1 154 ? 61.24456 51.71813 5.80209 1.000 65.35954 129 VAL A O 1
ATOM 1057 N N . LYS A 1 155 ? 60.23011 50.11517 7.00905 1.000 67.72405 130 LYS A N 1
ATOM 1058 C CA . LYS A 1 155 ? 61.36645 49.20854 6.89469 1.000 60.73420 130 LYS A CA 1
ATOM 1059 C C . LYS A 1 155 ? 61.48515 48.67537 5.47189 1.000 71.95714 130 LYS A C 1
ATOM 1060 O O . LYS A 1 155 ? 62.58352 48.62331 4.90498 1.000 66.71638 130 LYS A O 1
ATOM 1066 N N . HIS A 1 156 ? 60.35254 48.28154 4.87974 1.000 75.21998 131 HIS A N 1
ATOM 1067 C CA . HIS A 1 156 ? 60.32636 47.87358 3.47795 1.000 77.62133 131 HIS A CA 1
ATOM 1068 C C . HIS A 1 156 ? 60.86988 48.97896 2.57848 1.000 71.16541 131 HIS A C 1
ATOM 1069 O O . HIS A 1 156 ? 61.69373 48.72496 1.69077 1.000 77.31173 131 HIS A O 1
ATOM 1076 N N . ILE A 1 157 ? 60.42197 50.22021 2.80221 1.000 63.10578 132 ILE A N 1
ATOM 1077 C CA . ILE A 1 157 ? 60.87769 51.34018 1.98255 1.000 63.90834 132 ILE A CA 1
ATOM 1078 C C . ILE A 1 157 ? 62.37957 51.53633 2.13514 1.000 68.40969 132 ILE A C 1
ATOM 1079 O O . ILE A 1 157 ? 63.09372 51.76883 1.15268 1.000 71.33464 132 ILE A O 1
ATOM 1084 N N . LYS A 1 158 ? 62.88522 51.42917 3.36215 1.000 67.59236 133 LYS A N 1
ATOM 1085 C CA . LYS A 1 158 ? 64.30012 51.63186 3.64200 1.000 69.36136 133 LYS A CA 1
ATOM 1086 C C . LYS A 1 158 ? 65.14564 50.38305 3.41459 1.000 82.93019 133 LYS A C 1
ATOM 1087 O O . LYS A 1 158 ? 66.28275 50.33543 3.89966 1.000 71.94604 133 LYS A O 1
ATOM 1093 N N . SER A 1 159 ? 64.63868 49.38163 2.70486 1.000 85.26727 134 SER A N 1
ATOM 1094 C CA . SER A 1 159 ? 65.39356 48.15523 2.47794 1.000 85.24603 134 SER A CA 1
ATOM 1095 C C . SER A 1 159 ? 65.23062 47.74886 1.01697 1.000 80.54212 134 SER A C 1
ATOM 1096 O O . SER A 1 159 ? 64.91947 48.57424 0.15057 1.000 87.78069 134 SER A O 1
ATOM 1099 N N . ASP A 1 160 ? 65.42875 46.45440 0.75256 1.000 102.15978 135 ASP A N 1
ATOM 1100 C CA . ASP A 1 160 ? 65.58624 45.89732 -0.58774 1.000 117.19248 135 ASP A CA 1
ATOM 1101 C C . ASP A 1 160 ? 66.80040 46.52232 -1.26939 1.000 119.81335 135 ASP A C 1
ATOM 1102 O O . ASP A 1 160 ? 67.93859 46.25096 -0.87078 1.000 124.10752 135 ASP A O 1
ATOM 1107 N N . SER A 1 161 ? 66.58545 47.36444 -2.28255 1.000 112.78141 136 SER A N 1
ATOM 1108 C CA . SER A 1 161 ? 67.71657 47.91109 -3.02670 1.000 122.31028 136 SER A CA 1
ATOM 1109 C C . SER A 1 161 ? 67.46210 49.32616 -3.53886 1.000 119.37103 136 SER A C 1
ATOM 1110 O O . SER A 1 161 ? 68.27055 50.22856 -3.29159 1.000 124.77991 136 SER A O 1
ATOM 1113 N N . ARG A 1 162 ? 66.36265 49.52787 -4.26714 1.000 105.67948 137 ARG A N 1
ATOM 1114 C CA . ARG A 1 162 ? 66.04810 50.84945 -4.79975 1.000 93.92551 137 ARG A CA 1
ATOM 1115 C C . ARG A 1 162 ? 65.90917 51.85844 -3.66432 1.000 83.88924 137 ARG A C 1
ATOM 1116 O O . ARG A 1 162 ? 65.23622 51.59656 -2.66239 1.000 80.45469 137 ARG A O 1
ATOM 1124 N N . LYS A 1 163 ? 66.54333 53.01761 -3.82583 1.000 85.97496 138 LYS A N 1
ATOM 1125 C CA . LYS A 1 163 ? 66.67428 53.99116 -2.74643 1.000 65.89287 138 LYS A CA 1
ATOM 1126 C C . LYS A 1 163 ? 65.54010 55.00848 -2.82381 1.000 61.36929 138 LYS A C 1
ATOM 1127 O O . LYS A 1 163 ? 65.48695 55.82427 -3.74969 1.000 64.92218 138 LYS A O 1
ATOM 1133 N N . ILE A 1 164 ? 64.63783 54.96377 -1.84730 1.000 63.62683 139 ILE A N 1
ATOM 1134 C CA . ILE A 1 164 ? 63.56020 55.93635 -1.71026 1.000 61.29966 139 ILE A CA 1
ATOM 1135 C C . ILE A 1 164 ? 63.82151 56.75610 -0.45407 1.000 57.32470 139 ILE A C 1
ATOM 1136 O O . ILE A 1 164 ? 64.20379 56.20755 0.58577 1.000 68.81576 139 ILE A O 1
ATOM 1141 N N . LYS A 1 165 ? 63.63533 58.06848 -0.55126 1.000 54.81410 140 LYS A N 1
ATOM 1142 C CA . LYS A 1 165 ? 63.77178 58.93134 0.61216 1.000 52.62985 140 LYS A CA 1
ATOM 1143 C C . LYS A 1 165 ? 62.42200 59.13402 1.28523 1.000 53.58253 140 LYS A C 1
ATOM 1144 O O . LYS A 1 165 ? 61.37667 59.17755 0.62981 1.000 58.51815 140 LYS A O 1
ATOM 1150 N N . VAL A 1 166 ? 62.45926 59.26656 2.60939 1.000 58.35222 141 VAL A N 1
ATOM 1151 C CA . VAL A 1 166 ? 61.26358 59.32727 3.44390 1.000 51.07847 141 VAL A CA 1
ATOM 1152 C C . VAL A 1 166 ? 61.25130 60.66936 4.16134 1.000 50.42743 141 VAL A C 1
ATOM 1153 O O . VAL A 1 166 ? 62.12382 60.94281 4.99576 1.000 56.70343 141 VAL A O 1
ATOM 1157 N N . PHE A 1 167 ? 60.25857 61.49675 3.85370 1.000 54.45488 142 PHE A N 1
ATOM 1158 C CA . PHE A 1 167 ? 60.05524 62.78211 4.50581 1.000 56.89139 142 PHE A CA 1
ATOM 1159 C C . PHE A 1 167 ? 58.85851 62.69510 5.44497 1.000 57.07551 142 PHE A C 1
ATOM 1160 O O . PHE A 1 167 ? 58.04923 61.76754 5.37453 1.000 49.13216 142 PHE A O 1
ATOM 1168 N N . CYS A 1 168 ? 58.74784 63.68019 6.33367 1.000 48.90276 143 CYS A N 1
ATOM 1169 C CA . CYS A 1 168 ? 57.61440 63.77921 7.24554 1.000 46.17012 143 CYS A CA 1
ATOM 1170 C C . CYS A 1 168 ? 57.09052 65.20515 7.23048 1.000 51.84377 143 CYS A C 1
ATOM 1171 O O . CYS A 1 168 ? 57.81633 66.14126 7.57940 1.000 44.93985 143 CYS A O 1
ATOM 1174 N N . VAL A 1 169 ? 55.83528 65.36775 6.82654 1.000 62.86636 144 VAL A N 1
ATOM 1175 C CA . VAL A 1 169 ? 55.18297 66.66934 6.77064 1.000 55.13589 144 VAL A CA 1
ATOM 1176 C C . VAL A 1 169 ? 54.00523 66.63862 7.73190 1.000 50.60902 144 VAL A C 1
ATOM 1177 O O . VAL A 1 169 ? 53.11145 65.79128 7.60297 1.000 50.66017 144 VAL A O 1
ATOM 1181 N N . SER A 1 170 ? 54.00500 67.55949 8.69218 1.000 51.92653 145 SER A N 1
ATOM 1182 C CA . SER A 1 170 ? 52.97561 67.60717 9.71691 1.000 46.66763 145 SER A CA 1
ATOM 1183 C C . SER A 1 170 ? 52.60807 69.04830 10.02579 1.000 51.81286 145 SER A C 1
ATOM 1184 O O . SER A 1 170 ? 53.47409 69.92682 10.07184 1.000 47.20861 145 SER A O 1
ATOM 1187 N N . ASP A 1 171 ? 51.31575 69.27637 10.23971 1.000 52.63594 146 ASP A N 1
ATOM 1188 C CA . ASP A 1 171 ? 50.81262 70.55366 10.72833 1.000 48.97115 146 ASP A CA 1
ATOM 1189 C C . ASP A 1 171 ? 50.75821 70.48369 12.24732 1.000 56.64796 146 ASP A C 1
ATOM 1190 O O . ASP A 1 171 ? 49.87534 69.83219 12.81555 1.000 56.37721 146 ASP A O 1
ATOM 1195 N N . PHE A 1 172 ? 51.70508 71.14804 12.90320 1.000 58.35265 147 PHE A N 1
ATOM 1196 C CA . PHE A 1 172 ? 51.82851 71.04819 14.34865 1.000 57.86509 147 PHE A CA 1
ATOM 1197 C C . PHE A 1 172 ? 52.54995 72.28258 14.86831 1.000 57.36414 147 PHE A C 1
ATOM 1198 O O . PHE A 1 172 ? 53.13887 73.04837 14.10101 1.000 69.14780 147 PHE A O 1
ATOM 1206 N N . TYR A 1 173 ? 52.49637 72.46188 16.19016 1.000 50.64954 148 TYR A N 1
ATOM 1207 C CA . TYR A 1 173 ? 53.03023 73.65335 16.83895 1.000 56.12852 148 TYR A CA 1
ATOM 1208 C C . TYR A 1 173 ? 54.38043 73.43587 17.50421 1.000 51.54607 148 TYR A C 1
ATOM 1209 O O . TYR A 1 173 ? 55.05776 74.41827 17.82833 1.000 51.81848 148 TYR A O 1
ATOM 1218 N N . LEU A 1 174 ? 54.77947 72.18906 17.72549 1.000 46.02189 149 LEU A N 1
ATOM 1219 C CA . LEU A 1 174 ? 56.04198 71.93003 18.39282 1.000 51.93067 149 LEU A CA 1
ATOM 1220 C C . LEU A 1 174 ? 57.21214 72.14132 17.43442 1.000 48.92743 149 LEU A C 1
ATOM 1221 O O . LEU A 1 174 ? 57.08753 71.91096 16.22825 1.000 55.02895 149 LEU A O 1
ATOM 1226 N N . PRO A 1 175 ? 58.35503 72.58763 17.95153 1.000 51.68612 150 PRO A N 1
ATOM 1227 C CA . PRO A 1 175 ? 59.51452 72.82995 17.08629 1.000 59.38855 150 PRO A CA 1
ATOM 1228 C C . PRO A 1 175 ? 60.02035 71.54955 16.44030 1.000 50.97256 150 PRO A C 1
ATOM 1229 O O . PRO A 1 175 ? 59.80930 70.44335 16.94446 1.000 54.68705 150 PRO A O 1
ATOM 1233 N N . LYS A 1 176 ? 60.70703 71.72016 15.30544 1.000 49.77778 151 LYS A N 1
ATOM 1234 C CA . LYS A 1 176 ? 61.25279 70.57462 14.58143 1.000 56.52474 151 LYS A CA 1
ATOM 1235 C C . LYS A 1 176 ? 62.18958 69.75631 15.46299 1.000 45.63197 151 LYS A C 1
ATOM 1236 O O . LYS A 1 176 ? 62.22973 68.52393 15.36517 1.000 41.23583 151 LYS A O 1
ATOM 1242 N N . ALA A 1 177 ? 62.94626 70.42593 16.33642 1.000 41.48125 152 ALA A N 1
ATOM 1243 C CA . ALA A 1 177 ? 63.85283 69.71816 17.23416 1.000 46.94154 152 ALA A CA 1
ATOM 1244 C C . ALA A 1 177 ? 63.09649 68.85561 18.23545 1.000 41.83711 152 ALA A C 1
ATOM 1245 O O . ALA A 1 177 ? 63.62637 67.84283 18.70698 1.000 45.70330 152 ALA A O 1
ATOM 1247 N N . THR A 1 178 ? 61.86474 69.23890 18.57680 1.000 41.91338 153 THR A N 1
ATOM 1248 C CA . THR A 1 178 ? 61.07520 68.43701 19.50461 1.000 42.22285 153 THR A CA 1
ATOM 1249 C C . THR A 1 178 ? 60.58661 67.15385 18.84405 1.000 49.59420 153 THR A C 1
ATOM 1250 O O . THR A 1 178 ? 60.56936 66.09161 19.47742 1.000 42.81787 153 THR A O 1
ATOM 1254 N N . LEU A 1 179 ? 60.19278 67.22818 17.56892 1.000 46.36650 154 LEU A N 1
ATOM 1255 C CA . LEU A 1 179 ? 59.76389 66.02408 16.86420 1.000 43.20650 154 LEU A CA 1
ATOM 1256 C C . LEU A 1 179 ? 60.95069 65.14814 16.48158 1.000 41.78333 154 LEU A C 1
ATOM 1257 O O . LEU A 1 179 ? 60.80406 63.92670 16.35867 1.000 42.09706 154 LEU A O 1
ATOM 1262 N N . TYR A 1 180 ? 62.12622 65.74982 16.28312 1.000 41.39206 155 TYR A N 1
ATOM 1263 C CA . TYR A 1 180 ? 63.35087 64.96268 16.19117 1.000 41.30834 155 TYR A CA 1
ATOM 1264 C C . TYR A 1 180 ? 63.56586 64.14240 17.45661 1.000 53.78063 155 TYR A C 1
ATOM 1265 O O . TYR A 1 180 ? 63.94531 62.96808 17.38779 1.000 45.65047 155 TYR A O 1
ATOM 1274 N N . SER A 1 181 ? 63.33127 64.74803 18.62410 1.000 52.56583 156 SER A N 1
ATOM 1275 C CA . SER A 1 181 ? 63.51587 64.03505 19.88440 1.000 41.95313 156 SER A CA 1
ATOM 1276 C C . SER A 1 181 ? 62.53541 62.87672 20.00862 1.000 46.20717 156 SER A C 1
ATOM 1277 O O . SER A 1 181 ? 62.91961 61.76074 20.37410 1.000 43.65463 156 SER A O 1
ATOM 1280 N N . LEU A 1 182 ? 61.25863 63.12462 19.71249 1.000 42.52106 157 LEU A N 1
ATOM 1281 C CA . LEU A 1 182 ? 60.25482 62.07347 19.84208 1.000 43.12477 157 LEU A CA 1
ATOM 1282 C C . LEU A 1 182 ? 60.57587 60.89687 18.93122 1.000 47.93633 157 LEU A C 1
ATOM 1283 O O . LEU A 1 182 ? 60.55364 59.73896 19.36273 1.000 44.06276 157 LEU A O 1
ATOM 1288 N N . PHE A 1 183 ? 60.89106 61.18038 17.66500 1.000 43.13663 158 PHE A N 1
ATOM 1289 C CA . PHE A 1 183 ? 61.20439 60.11703 16.71551 1.000 50.44228 158 PHE A CA 1
ATOM 1290 C C . PHE A 1 183 ? 62.45387 59.35022 17.12994 1.000 47.21762 158 PHE A C 1
ATOM 1291 O O . PHE A 1 183 ? 62.50887 58.12143 17.00033 1.000 44.77620 158 PHE A O 1
ATOM 1299 N N . ASP A 1 184 ? 63.47017 60.05793 17.62686 1.000 48.92482 159 ASP A N 1
ATOM 1300 C CA . ASP A 1 184 ? 64.66972 59.38189 18.10938 1.000 49.73599 159 ASP A CA 1
ATOM 1301 C C . ASP A 1 184 ? 64.35776 58.51807 19.32438 1.000 50.14599 159 ASP A C 1
ATOM 1302 O O . ASP A 1 184 ? 64.87547 57.40265 19.44915 1.000 54.99646 159 ASP A O 1
ATOM 1307 N N . TYR A 1 185 ? 63.50406 59.01117 20.22369 1.000 52.69352 160 TYR A N 1
ATOM 1308 C CA . TYR A 1 185 ? 63.15797 58.24646 21.41781 1.000 50.47105 160 TYR A CA 1
ATOM 1309 C C . TYR A 1 185 ? 62.37318 56.98916 21.06402 1.000 50.08143 160 TYR A C 1
ATOM 1310 O O . TYR A 1 185 ? 62.54615 55.94495 21.70144 1.000 50.64584 160 TYR A O 1
ATOM 1319 N N . HIS A 1 186 ? 61.50815 57.06684 20.05164 1.000 49.26076 161 HIS A N 1
ATOM 1320 C CA . HIS A 1 186 ? 60.75868 55.90310 19.59610 1.000 49.00618 161 HIS A CA 1
ATOM 1321 C C . HIS A 1 186 ? 61.59448 54.95013 18.75199 1.000 53.75619 161 HIS A C 1
ATOM 1322 O O . HIS A 1 186 ? 61.12947 53.84397 18.45495 1.000 49.33387 161 HIS A O 1
ATOM 1329 N N . GLY A 1 187 ? 62.80306 55.34865 18.35957 1.000 52.58281 162 GLY A N 1
ATOM 1330 C CA . GLY A 1 187 ? 63.66644 54.48829 17.57645 1.000 50.04352 162 GLY A CA 1
ATOM 1331 C C . GLY A 1 187 ? 63.32951 54.40931 16.10710 1.000 51.91785 162 GLY A C 1
ATOM 1332 O O . GLY A 1 187 ? 63.68199 53.42284 15.45463 1.000 49.90542 162 GLY A O 1
ATOM 1333 N N . ILE A 1 188 ? 62.65922 55.41929 15.55978 1.000 48.83794 163 ILE A N 1
ATOM 1334 C CA . ILE A 1 188 ? 62.26510 55.41395 14.15592 1.000 52.52275 163 ILE A CA 1
ATOM 1335 C C . ILE A 1 188 ? 62.92210 56.52212 13.35247 1.000 48.33878 163 ILE A C 1
ATOM 1336 O O . ILE A 1 188 ? 62.75192 56.55536 12.12447 1.000 52.87176 163 ILE A O 1
ATOM 1341 N N . LEU A 1 189 ? 63.67070 57.42404 13.98957 1.000 50.60145 164 LEU A N 1
ATOM 1342 C CA . LEU A 1 189 ? 64.33428 58.48751 13.24858 1.000 53.76291 164 LEU A CA 1
ATOM 1343 C C . LEU A 1 189 ? 65.41094 57.94884 12.31329 1.000 48.91403 164 LEU A C 1
ATOM 1344 O O . LEU A 1 189 ? 65.85995 58.67606 11.42096 1.000 48.87563 164 LEU A O 1
ATOM 1349 N N . ARG A 1 190 ? 65.82156 56.68866 12.48542 1.000 49.43431 165 ARG A N 1
ATOM 1350 C CA . ARG A 1 190 ? 66.75927 56.04422 11.57175 1.000 50.74715 165 ARG A CA 1
ATOM 1351 C C . ARG A 1 190 ? 66.13681 55.71863 10.21983 1.000 49.71527 165 ARG A C 1
ATOM 1352 O O . ARG A 1 190 ? 66.87424 55.43578 9.26863 1.000 55.37367 165 ARG A O 1
ATOM 1360 N N . TYR A 1 191 ? 64.81015 55.74118 10.11399 1.000 52.57990 166 TYR A N 1
ATOM 1361 C CA . TYR A 1 191 ? 64.11278 55.46865 8.86633 1.000 49.02783 166 TYR A CA 1
ATOM 1362 C C . TYR A 1 191 ? 63.63636 56.73714 8.17842 1.000 50.00527 166 TYR A C 1
ATOM 1363 O O . TYR A 1 191 ? 63.06719 56.65978 7.08568 1.000 48.58717 166 TYR A O 1
ATOM 1372 N N . VAL A 1 192 ? 63.85702 57.89728 8.78784 1.000 48.26457 167 VAL A N 1
ATOM 1373 C CA . VAL A 1 192 ? 63.36306 59.16823 8.27512 1.000 47.91148 167 VAL A CA 1
ATOM 1374 C C . VAL A 1 192 ? 64.55029 60.02578 7.86272 1.000 48.13715 167 VAL A C 1
ATOM 1375 O O . VAL A 1 192 ? 65.61147 59.99945 8.49603 1.000 50.79009 167 VAL A O 1
ATOM 1379 N N . ASP A 1 193 ? 64.36942 60.78482 6.77927 1.000 48.09628 168 ASP A N 1
ATOM 1380 C CA . ASP A 1 193 ? 65.42926 61.61747 6.23168 1.000 48.36436 168 ASP A CA 1
ATOM 1381 C C . ASP A 1 193 ? 65.21144 63.10920 6.43957 1.000 49.78767 168 ASP A C 1
ATOM 1382 O O . ASP A 1 193 ? 66.19390 63.85385 6.50007 1.000 51.07056 168 ASP A O 1
ATOM 1387 N N . GLU A 1 194 ? 63.96246 63.56313 6.53903 1.000 54.49882 169 GLU A N 1
ATOM 1388 C CA . GLU A 1 194 ? 63.66175 64.96460 6.80008 1.000 49.27388 169 GLU A CA 1
ATOM 1389 C C . GLU A 1 194 ? 62.40269 65.04867 7.65176 1.000 50.57042 169 GLU A C 1
ATOM 1390 O O . GLU A 1 194 ? 61.53294 64.17690 7.58274 1.000 47.64964 169 GLU A O 1
ATOM 1396 N N . ILE A 1 195 ? 62.31363 66.10497 8.45860 1.000 52.65760 170 ILE A N 1
ATOM 1397 C CA . ILE A 1 195 ? 61.12568 66.40041 9.25546 1.000 47.36254 170 ILE A CA 1
ATOM 1398 C C . ILE A 1 195 ? 60.71809 67.83882 8.96456 1.000 47.61168 170 ILE A C 1
ATOM 1399 O O . ILE A 1 195 ? 61.49601 68.76824 9.21158 1.000 47.88212 170 ILE A O 1
ATOM 1404 N N . TYR A 1 196 ? 59.50849 68.02246 8.43446 1.000 47.66459 171 TYR A N 1
ATOM 1405 C CA . TYR A 1 196 ? 58.97556 69.34262 8.10465 1.000 48.06293 171 TYR A CA 1
ATOM 1406 C C . TYR A 1 196 ? 57.71428 69.58526 8.92183 1.000 48.93313 171 TYR A C 1
ATOM 1407 O O . TYR A 1 196 ? 56.69890 68.90954 8.72234 1.000 53.37022 171 TYR A O 1
ATOM 1416 N N . VAL A 1 197 ? 57.78142 70.55545 9.83140 1.000 64.17294 172 VAL A N 1
ATOM 1417 C CA . VAL A 1 197 ? 56.69456 70.87877 10.74648 1.000 48.59716 172 VAL A CA 1
ATOM 1418 C C . VAL A 1 197 ? 56.17783 72.27112 10.41775 1.000 52.95737 172 VAL A C 1
ATOM 1419 O O . VAL A 1 197 ? 56.96259 73.18594 10.14381 1.000 62.52532 172 VAL A O 1
ATOM 1423 N N . SER A 1 198 ? 54.85471 72.43556 10.46771 1.000 50.60202 173 SER A N 1
ATOM 1424 C CA . SER A 1 198 ? 54.24280 73.71631 10.13391 1.000 53.17840 173 SER A CA 1
ATOM 1425 C C . SER A 1 198 ? 54.62614 74.83636 11.09369 1.000 54.36989 173 SER A C 1
ATOM 1426 O O . SER A 1 198 ? 54.27273 75.98983 10.83291 1.000 54.05206 173 SER A O 1
ATOM 1429 N N . SER A 1 199 ? 55.33466 74.53741 12.18345 1.000 70.15833 174 SER A N 1
ATOM 1430 C CA . SER A 1 199 ? 55.63849 75.54165 13.19441 1.000 63.51826 174 SER A CA 1
ATOM 1431 C C . SER A 1 199 ? 56.93576 76.29227 12.93322 1.000 57.73177 174 SER A C 1
ATOM 1432 O O . SER A 1 199 ? 57.15009 77.35426 13.53042 1.000 62.06054 174 SER A O 1
ATOM 1435 N N . GLU A 1 200 ? 57.80946 75.76908 12.07041 1.000 59.65515 175 GLU A N 1
ATOM 1436 C CA . GLU A 1 200 ? 59.10248 76.41026 11.85776 1.000 61.85918 175 GLU A CA 1
ATOM 1437 C C . GLU A 1 200 ? 59.01742 77.55336 10.85565 1.000 55.98896 175 GLU A C 1
ATOM 1438 O O . GLU A 1 200 ? 59.72403 78.55591 11.00409 1.000 52.52429 175 GLU A O 1
ATOM 1444 N N . ILE A 1 201 ? 58.17223 77.42048 9.83537 1.000 62.19135 176 ILE A N 1
ATOM 1445 C CA . ILE A 1 201 ? 57.97802 78.45430 8.82797 1.000 61.80871 176 ILE A CA 1
ATOM 1446 C C . ILE A 1 201 ? 56.54656 78.97198 8.80288 1.000 59.28368 176 ILE A C 1
ATOM 1447 O O . ILE A 1 201 ? 56.23835 79.87653 8.01963 1.000 54.05283 176 ILE A O 1
ATOM 1452 N N . LEU A 1 202 ? 55.66553 78.43042 9.64795 1.000 60.70210 177 LEU A N 1
ATOM 1453 C CA . LEU A 1 202 ? 54.28538 78.90172 9.78597 1.000 56.90836 177 LEU A CA 1
ATOM 1454 C C . LEU A 1 202 ? 53.51949 78.77954 8.47055 1.000 57.66018 177 LEU A C 1
ATOM 1455 O O . LEU A 1 202 ? 52.68043 79.61745 8.13303 1.000 55.17530 177 LEU A O 1
ATOM 1460 N N . LEU A 1 203 ? 53.81164 77.71659 7.72782 1.000 53.36932 178 LEU A N 1
ATOM 1461 C CA . LEU A 1 203 ? 53.07267 77.33916 6.53332 1.000 54.10499 178 LEU A CA 1
ATOM 1462 C C . LEU A 1 203 ? 52.53733 75.92941 6.73590 1.000 52.98051 178 LEU A C 1
ATOM 1463 O O . LEU A 1 203 ? 53.25066 75.05575 7.23806 1.000 55.01402 178 LEU A O 1
ATOM 1468 N N . THR A 1 204 ? 51.28248 75.71022 6.35558 1.000 53.58457 179 THR A N 1
ATOM 1469 C CA . THR A 1 204 ? 50.56342 74.49744 6.71623 1.000 56.03235 179 THR A CA 1
ATOM 1470 C C . THR A 1 204 ? 50.25433 73.63968 5.49554 1.000 53.28262 179 THR A C 1
ATOM 1471 O O . THR A 1 204 ? 50.25436 74.10877 4.35436 1.000 53.99738 179 THR A O 1
ATOM 1475 N N . LYS A 1 205 ? 49.98751 72.35744 5.76293 1.000 52.69310 180 LYS A N 1
ATOM 1476 C CA . LYS A 1 205 ? 49.48871 71.46627 4.72198 1.000 53.02490 180 LYS A CA 1
ATOM 1477 C C . LYS A 1 205 ? 48.05627 71.80988 4.33794 1.000 66.09341 180 LYS A C 1
ATOM 1478 O O . LYS A 1 205 ? 47.65836 71.60425 3.18541 1.000 60.17777 180 LYS A O 1
ATOM 1484 N N . LYS A 1 206 ? 47.26946 72.32258 5.28766 1.000 56.14996 181 LYS A N 1
ATOM 1485 C CA . LYS A 1 206 ? 45.90283 72.73241 4.98246 1.000 61.34074 181 LYS A CA 1
ATOM 1486 C C . LYS A 1 206 ? 45.88495 73.82635 3.92321 1.000 57.23843 181 LYS A C 1
ATOM 1487 O O . LYS A 1 206 ? 45.17050 73.72373 2.91996 1.000 59.16108 181 LYS A O 1
ATOM 1493 N N . SER A 1 207 ? 46.67487 74.88300 4.12349 1.000 57.09358 182 SER A N 1
ATOM 1494 C CA . SER A 1 207 ? 46.76686 75.92998 3.11238 1.000 58.19811 182 SER A CA 1
ATOM 1495 C C . SER A 1 207 ? 47.52216 75.48480 1.87058 1.000 59.64531 182 SER A C 1
ATOM 1496 O O . SER A 1 207 ? 47.49998 76.19749 0.85948 1.000 59.36990 182 SER A O 1
ATOM 1499 N N . GLY A 1 208 ? 48.18634 74.33062 1.91272 1.000 63.39853 183 GLY A N 1
ATOM 1500 C CA . GLY A 1 208 ? 49.01120 73.88631 0.80938 1.000 59.72748 183 GLY A CA 1
ATOM 1501 C C . GLY A 1 208 ? 50.33187 74.61079 0.65403 1.000 58.07230 183 GLY A C 1
ATOM 1502 O O . GLY A 1 208 ? 51.20269 74.12942 -0.08410 1.000 55.71548 183 GLY A O 1
ATOM 1503 N N . ARG A 1 209 ? 50.52468 75.74974 1.32611 1.000 57.69861 184 ARG A N 1
ATOM 1504 C CA . ARG A 1 209 ? 51.76171 76.50291 1.13345 1.000 55.96373 184 ARG A CA 1
ATOM 1505 C C . ARG A 1 209 ? 52.97565 75.74023 1.64085 1.000 54.54997 184 ARG A C 1
ATOM 1506 O O . ARG A 1 209 ? 54.07750 75.89833 1.09793 1.000 55.55880 184 ARG A O 1
ATOM 1514 N N . LEU A 1 210 ? 52.80027 74.91179 2.67324 1.000 53.70922 185 LEU A N 1
ATOM 1515 C CA . LEU A 1 210 ? 53.91990 74.12182 3.17792 1.000 52.53382 185 LEU A CA 1
ATOM 1516 C C . LEU A 1 210 ? 54.40945 73.12319 2.13714 1.000 53.51944 185 LEU A C 1
ATOM 1517 O O . LEU A 1 210 ? 55.60693 72.81426 2.08125 1.000 56.75831 185 LEU A O 1
ATOM 1522 N N . PHE A 1 211 ? 53.50080 72.60676 1.30880 1.000 60.72765 186 PHE A N 1
ATOM 1523 C CA . PHE A 1 211 ? 53.91010 71.75457 0.19930 1.000 52.94907 186 PHE A CA 1
ATOM 1524 C C . PHE A 1 211 ? 54.68004 72.55222 -0.84529 1.000 54.37031 186 PHE A C 1
ATOM 1525 O O . PHE A 1 211 ? 55.70280 72.08853 -1.36225 1.000 53.12615 186 PHE A O 1
ATOM 1533 N N . ASP A 1 212 ? 54.19900 73.75721 -1.17214 1.000 54.41622 187 ASP A N 1
ATOM 1534 C CA . ASP A 1 212 ? 54.90642 74.60568 -2.12548 1.000 55.01413 187 ASP A CA 1
ATOM 1535 C C . ASP A 1 212 ? 56.33582 74.87039 -1.68011 1.000 54.18501 187 ASP A C 1
ATOM 1536 O O . ASP A 1 212 ? 57.23202 75.01491 -2.51770 1.000 54.35254 187 ASP A O 1
ATOM 1541 N N . PHE A 1 213 ? 56.57132 74.92174 -0.36859 1.000 53.40506 188 PHE A N 1
ATOM 1542 C CA . PHE A 1 213 ? 57.91189 75.20378 0.12962 1.000 55.20697 188 PHE A CA 1
ATOM 1543 C C . PHE A 1 213 ? 58.82519 73.99084 -0.00634 1.000 54.73369 188 PHE A C 1
ATOM 1544 O O . PHE A 1 213 ? 59.99245 74.12652 -0.38957 1.000 51.98513 188 PHE A O 1
ATOM 1552 N N . ILE A 1 214 ? 58.31646 72.79776 0.30563 1.000 51.57154 189 ILE A N 1
ATOM 1553 C CA . ILE A 1 214 ? 59.15793 71.60547 0.27396 1.000 50.94832 189 ILE A CA 1
ATOM 1554 C C . ILE A 1 214 ? 59.51567 71.23517 -1.16142 1.000 52.07246 189 ILE A C 1
ATOM 1555 O O . ILE A 1 214 ? 60.66792 70.89661 -1.45875 1.000 55.55183 189 ILE A O 1
ATOM 1560 N N . LEU A 1 215 ? 58.54089 71.29355 -2.07393 1.000 64.41393 190 LEU A N 1
ATOM 1561 C CA . LEU A 1 215 ? 58.80914 70.93170 -3.46339 1.000 57.64245 190 LEU A CA 1
ATOM 1562 C C . LEU A 1 215 ? 59.77431 71.91261 -4.11978 1.000 53.25060 190 LEU A C 1
ATOM 1563 O O . LEU A 1 215 ? 60.59818 71.51744 -4.95310 1.000 53.44352 190 LEU A O 1
ATOM 1568 N N . GLU A 1 216 ? 59.69123 73.19312 -3.75424 1.000 53.46567 191 GLU A N 1
ATOM 1569 C CA . GLU A 1 216 ? 60.54082 74.20283 -4.37799 1.000 53.96942 191 GLU A CA 1
ATOM 1570 C C . GLU A 1 216 ? 61.97900 74.10028 -3.87949 1.000 54.79092 191 GLU A C 1
ATOM 1571 O O . GLU A 1 216 ? 62.92274 74.08896 -4.67888 1.000 53.57334 191 GLU A O 1
ATOM 1577 N N . LEU A 1 217 ? 62.16401 74.02217 -2.55807 1.000 55.13789 192 LEU A N 1
ATOM 1578 C CA . LEU A 1 217 ? 63.50833 73.98233 -1.98741 1.000 52.09925 192 LEU A CA 1
ATOM 1579 C C . LEU A 1 217 ? 64.26578 72.73659 -2.43068 1.000 51.83379 192 LEU A C 1
ATOM 1580 O O . LEU A 1 217 ? 65.39023 72.82763 -2.93753 1.000 52.07199 192 LEU A O 1
ATOM 1585 N N . HIS A 1 218 ? 63.67075 71.56348 -2.23849 1.000 51.44091 193 HIS A N 1
ATOM 1586 C CA . HIS A 1 218 ? 64.30726 70.30913 -2.61659 1.000 51.30582 193 HIS A CA 1
ATOM 1587 C C . HIS A 1 218 ? 64.27305 70.05257 -4.11520 1.000 52.03095 193 HIS A C 1
ATOM 1588 O O . HIS A 1 218 ? 64.85466 69.06005 -4.56517 1.000 52.10861 193 HIS A O 1
ATOM 1595 N N . LYS A 1 219 ? 63.60762 70.91557 -4.88644 1.000 54.90995 194 LYS A N 1
ATOM 1596 C CA . LYS A 1 219 ? 63.51924 70.78953 -6.34304 1.000 55.35497 194 LYS A CA 1
ATOM 1597 C C . LYS A 1 219 ? 62.90629 69.44749 -6.74311 1.000 55.23363 194 LYS A C 1
ATOM 1598 O O . LYS A 1 219 ? 63.46726 68.69493 -7.54317 1.000 54.24123 194 LYS A O 1
ATOM 1604 N N . ILE A 1 220 ? 61.73837 69.14954 -6.18091 1.000 60.15843 195 ILE A N 1
ATOM 1605 C CA . ILE A 1 220 ? 61.06482 67.87617 -6.41154 1.000 65.11967 195 ILE A CA 1
ATOM 1606 C C . ILE A 1 220 ? 60.01287 68.05604 -7.49466 1.000 61.04113 195 ILE A C 1
ATOM 1607 O O . ILE A 1 220 ? 59.29975 69.06676 -7.52444 1.000 66.71911 195 ILE A O 1
ATOM 1612 N N . ALA A 1 221 ? 59.92087 67.08267 -8.39318 1.000 59.88307 196 ALA A N 1
ATOM 1613 C CA . ALA A 1 221 ? 58.78896 67.03834 -9.30883 1.000 59.71937 196 ALA A CA 1
ATOM 1614 C C . ALA A 1 221 ? 57.57834 66.47250 -8.57575 1.000 56.56920 196 ALA A C 1
ATOM 1615 O O . ALA A 1 221 ? 57.67719 65.39717 -7.97514 1.000 55.94835 196 ALA A O 1
ATOM 1617 N N . PRO A 1 222 ? 56.43605 67.16948 -8.58749 1.000 57.17988 197 PRO A N 1
ATOM 1618 C CA . PRO A 1 222 ? 55.28413 66.70939 -7.78821 1.000 57.00699 197 PRO A CA 1
ATOM 1619 C C . PRO A 1 222 ? 54.90036 65.25486 -8.01527 1.000 57.35097 197 PRO A C 1
ATOM 1620 O O . PRO A 1 222 ? 54.63215 64.53275 -7.04753 1.000 56.57654 197 PRO A O 1
ATOM 1624 N N . SER A 1 223 ? 54.88767 64.79493 -9.26826 1.000 66.86956 198 SER A N 1
ATOM 1625 C CA . SER A 1 223 ? 54.44720 63.43577 -9.56241 1.000 59.19464 198 SER A CA 1
ATOM 1626 C C . SER A 1 223 ? 55.39921 62.36745 -9.03814 1.000 58.20023 198 SER A C 1
ATOM 1627 O O . SER A 1 223 ? 55.08358 61.17859 -9.15190 1.000 58.64172 198 SER A O 1
ATOM 1630 N N . ASN A 1 224 ? 56.54441 62.75171 -8.47350 1.000 57.02980 199 ASN A N 1
ATOM 1631 C CA . ASN A 1 224 ? 57.48886 61.80994 -7.88876 1.000 61.21929 199 ASN A CA 1
ATOM 1632 C C . ASN A 1 224 ? 57.32403 61.68211 -6.37940 1.000 62.20234 199 ASN A C 1
ATOM 1633 O O . ASN A 1 224 ? 58.23130 61.18544 -5.70212 1.000 60.63260 199 ASN A O 1
ATOM 1638 N N . VAL A 1 225 ? 56.19132 62.12521 -5.83900 1.000 62.43918 200 VAL A N 1
ATOM 1639 C CA . VAL A 1 225 ? 55.94332 62.12707 -4.40253 1.000 54.90198 200 VAL A CA 1
ATOM 1640 C C . VAL A 1 225 ? 54.68078 61.32871 -4.12441 1.000 59.29158 200 VAL A C 1
ATOM 1641 O O . VAL A 1 225 ? 53.66899 61.49109 -4.81766 1.000 55.22855 200 VAL A O 1
ATOM 1645 N N . LEU A 1 226 ? 54.74044 60.47800 -3.10586 1.000 55.42345 201 LEU A N 1
ATOM 1646 C CA . LEU A 1 226 ? 53.57018 59.78644 -2.57758 1.000 59.36879 201 LEU A CA 1
ATOM 1647 C C . LEU A 1 226 ? 53.33281 60.29423 -1.15998 1.000 61.60208 201 LEU A C 1
ATOM 1648 O O . LEU A 1 226 ? 54.13112 60.02526 -0.25581 1.000 51.67775 201 LEU A O 1
ATOM 1653 N N . MET A 1 227 ? 52.24422 61.03641 -0.97359 1.000 62.38047 202 MET A N 1
ATOM 1654 C CA . MET A 1 227 ? 51.84824 61.52498 0.33944 1.000 62.17976 202 MET A CA 1
ATOM 1655 C C . MET A 1 227 ? 50.93452 60.51115 1.01179 1.000 52.26349 202 MET A C 1
ATOM 1656 O O . MET A 1 227 ? 50.03498 59.95336 0.37922 1.000 53.25213 202 MET A O 1
ATOM 1661 N N . VAL A 1 228 ? 51.16985 60.27014 2.29746 1.000 51.33447 203 VAL A N 1
ATOM 1662 C CA . VAL A 1 228 ? 50.42315 59.27296 3.05749 1.000 51.33132 203 VAL A CA 1
ATOM 1663 C C . VAL A 1 228 ? 50.01164 59.90401 4.38074 1.000 60.27325 203 VAL A C 1
ATOM 1664 O O . VAL A 1 228 ? 50.87167 60.27446 5.19170 1.000 56.31562 203 VAL A O 1
ATOM 1668 N N . GLY A 1 229 ? 48.70344 60.02217 4.60410 1.000 61.66086 204 GLY A N 1
ATOM 1669 C CA . GLY A 1 229 ? 48.21088 60.59124 5.84119 1.000 53.52365 204 GLY A CA 1
ATOM 1670 C C . GLY A 1 229 ? 46.81900 60.12994 6.22009 1.000 53.13270 204 GLY A C 1
ATOM 1671 O O . GLY A 1 229 ? 46.23885 59.26025 5.56300 1.000 52.30371 204 GLY A O 1
ATOM 1672 N N . ASP A 1 230 ? 46.27266 60.71621 7.29089 1.000 59.62294 205 ASP A N 1
ATOM 1673 C CA . ASP A 1 230 ? 44.95880 60.34966 7.79602 1.000 51.96803 205 ASP A CA 1
ATOM 1674 C C . ASP A 1 230 ? 43.87666 61.38579 7.51719 1.000 52.95154 205 ASP A C 1
ATOM 1675 O O . ASP A 1 230 ? 42.69497 61.02392 7.49266 1.000 59.71416 205 ASP A O 1
ATOM 1680 N N . ASN A 1 231 ? 44.24718 62.65135 7.31396 1.000 52.90783 206 ASN A N 1
ATOM 1681 C CA . ASN A 1 231 ? 43.31427 63.72535 6.98565 1.000 53.98170 206 ASN A CA 1
ATOM 1682 C C . ASN A 1 231 ? 43.04828 63.73787 5.48539 1.000 55.07013 206 ASN A C 1
ATOM 1683 O O . ASN A 1 231 ? 43.97671 63.68345 4.67826 1.000 55.36366 206 ASN A O 1
ATOM 1688 N N . GLU A 1 232 ? 41.77424 63.83818 5.10933 1.000 62.49381 207 GLU A N 1
ATOM 1689 C CA . GLU A 1 232 ? 41.45186 63.84537 3.68781 1.000 60.42519 207 GLU A CA 1
ATOM 1690 C C . GLU A 1 232 ? 41.78862 65.17655 3.02592 1.000 59.79504 207 GLU A C 1
ATOM 1691 O O . GLU A 1 232 ? 42.15960 65.19427 1.84696 1.000 58.70996 207 GLU A O 1
ATOM 1697 N N . ILE A 1 233 ? 41.68924 66.28749 3.75597 1.000 58.03409 208 ILE A N 1
ATOM 1698 C CA . ILE A 1 233 ? 41.97354 67.59716 3.17089 1.000 58.55630 208 ILE A CA 1
ATOM 1699 C C . ILE A 1 233 ? 43.47653 67.83278 3.07010 1.000 60.49523 208 ILE A C 1
ATOM 1700 O O . ILE A 1 233 ? 44.01385 68.07733 1.98316 1.000 65.15830 208 ILE A O 1
ATOM 1705 N N . SER A 1 234 ? 44.17901 67.74635 4.20189 1.000 65.25561 209 SER A N 1
ATOM 1706 C CA . SER A 1 234 ? 45.59655 68.08922 4.22843 1.000 53.67005 209 SER A CA 1
ATOM 1707 C C . SER A 1 234 ? 46.48898 66.96605 3.71096 1.000 53.38176 209 SER A C 1
ATOM 1708 O O . SER A 1 234 ? 47.60028 67.24100 3.24679 1.000 52.48970 209 SER A O 1
ATOM 1711 N N . ASP A 1 235 ? 46.04680 65.70929 3.77861 1.000 54.18600 210 ASP A N 1
ATOM 1712 C CA . ASP A 1 235 ? 46.87666 64.59306 3.33969 1.000 54.07607 210 ASP A CA 1
ATOM 1713 C C . ASP A 1 235 ? 46.41939 63.96720 2.02744 1.000 66.86931 210 ASP A C 1
ATOM 1714 O O . ASP A 1 235 ? 47.06544 63.02499 1.55485 1.000 55.94910 210 ASP A O 1
ATOM 1719 N N . TYR A 1 236 ? 45.33437 64.45496 1.42162 1.000 57.20802 211 TYR A N 1
ATOM 1720 C CA . TYR A 1 236 ? 44.92159 63.93387 0.12171 1.000 58.97216 211 TYR A CA 1
ATOM 1721 C C . TYR A 1 236 ? 44.51042 65.04038 -0.84256 1.000 63.64979 211 TYR A C 1
ATOM 1722 O O . TYR A 1 236 ? 45.14432 65.22221 -1.88730 1.000 59.86741 211 TYR A O 1
ATOM 1731 N N . LYS A 1 237 ? 43.44091 65.76768 -0.50858 1.000 65.94021 212 LYS A N 1
ATOM 1732 C CA . LYS A 1 237 ? 42.85968 66.72266 -1.44932 1.000 61.65929 212 LYS A CA 1
ATOM 1733 C C . LYS A 1 237 ? 43.87893 67.76672 -1.89008 1.000 60.41064 212 LYS A C 1
ATOM 1734 O O . LYS A 1 237 ? 44.02285 68.04400 -3.08628 1.000 61.17258 212 LYS A O 1
ATOM 1740 N N . VAL A 1 238 ? 44.59638 68.35537 -0.93936 1.000 58.55851 213 VAL A N 1
ATOM 1741 C CA . VAL A 1 238 ? 45.60388 69.36672 -1.25349 1.000 68.46807 213 VAL A CA 1
ATOM 1742 C C . VAL A 1 238 ? 46.80040 68.72323 -1.95332 1.000 68.38834 213 VAL A C 1
ATOM 1743 O O . VAL A 1 238 ? 47.27736 69.27428 -2.95679 1.000 58.90028 213 VAL A O 1
ATOM 1747 N N . PRO A 1 239 ? 47.32965 67.58136 -1.48218 1.000 63.89860 214 PRO A N 1
ATOM 1748 C CA . PRO A 1 239 ? 48.40708 66.92927 -2.24892 1.000 71.81634 214 PRO A CA 1
ATOM 1749 C C . PRO A 1 239 ? 48.02806 66.58530 -3.67910 1.000 65.77528 214 PRO A C 1
ATOM 1750 O O . PRO A 1 239 ? 48.84971 66.76287 -4.58757 1.000 57.27900 214 PRO A O 1
ATOM 1754 N N . ILE A 1 240 ? 46.81088 66.08712 -3.90765 1.000 59.30620 215 ILE A N 1
ATOM 1755 C CA . ILE A 1 240 ? 46.39342 65.75898 -5.26806 1.000 61.17353 215 ILE A CA 1
ATOM 1756 C C . ILE A 1 240 ? 46.34217 67.01793 -6.12403 1.000 61.42212 215 ILE A C 1
ATOM 1757 O O . ILE A 1 240 ? 46.74312 67.00855 -7.29491 1.000 73.32949 215 ILE A O 1
ATOM 1762 N N . GLU A 1 241 ? 45.86916 68.12587 -5.54698 1.000 61.00731 216 GLU A N 1
ATOM 1763 C CA . GLU A 1 241 ? 45.83801 69.39092 -6.27434 1.000 61.21808 216 GLU A CA 1
ATOM 1764 C C . GLU A 1 241 ? 47.24373 69.87204 -6.61635 1.000 59.58552 216 GLU A C 1
ATOM 1765 O O . GLU A 1 241 ? 47.47416 70.40840 -7.70681 1.000 76.83024 216 GLU A O 1
ATOM 1771 N N . LYS A 1 242 ? 48.19722 69.68592 -5.70061 1.000 62.93280 217 LYS A N 1
ATOM 1772 C CA . LYS A 1 242 ? 49.57272 70.10646 -5.94104 1.000 63.38777 217 LYS A CA 1
ATOM 1773 C C . LYS A 1 242 ? 50.28293 69.24656 -6.97857 1.000 67.18041 217 LYS A C 1
ATOM 1774 O O . LYS A 1 242 ? 51.38492 69.60815 -7.40668 1.000 64.74478 217 LYS A O 1
ATOM 1780 N N . GLY A 1 243 ? 49.68724 68.12826 -7.39090 1.000 67.45699 218 GLY A N 1
ATOM 1781 C CA . GLY A 1 243 ? 50.27017 67.26271 -8.39638 1.000 59.16289 218 GLY A CA 1
ATOM 1782 C C . GLY A 1 243 ? 50.85524 65.97288 -7.86909 1.000 63.58462 218 GLY A C 1
ATOM 1783 O O . GLY A 1 243 ? 51.31399 65.15157 -8.67293 1.000 65.96670 218 GLY A O 1
ATOM 1784 N N . MET A 1 244 ? 50.85485 65.75873 -6.55827 1.000 59.05091 219 MET A N 1
ATOM 1785 C CA . MET A 1 244 ? 51.43688 64.55619 -5.98581 1.000 56.94572 219 MET A CA 1
ATOM 1786 C C . MET A 1 244 ? 50.43175 63.41139 -5.98719 1.000 58.68899 219 MET A C 1
ATOM 1787 O O . MET A 1 244 ? 49.21552 63.61368 -6.01021 1.000 66.92729 219 MET A O 1
ATOM 1792 N N . LYS A 1 245 ? 50.96434 62.19414 -5.95892 1.000 58.94800 220 LYS A N 1
ATOM 1793 C CA . LYS A 1 245 ? 50.16343 61.02221 -5.64676 1.000 62.53319 220 LYS A CA 1
ATOM 1794 C C . LYS A 1 245 ? 49.98563 60.93053 -4.13627 1.000 66.41972 220 LYS A C 1
ATOM 1795 O O . LYS A 1 245 ? 50.92067 61.18275 -3.37167 1.000 65.61317 220 LYS A O 1
ATOM 1801 N N . ALA A 1 246 ? 48.77267 60.59616 -3.70485 1.000 67.83499 221 ALA A N 1
ATOM 1802 C CA . ALA A 1 246 ? 48.43928 60.57163 -2.28941 1.000 71.05748 221 ALA A CA 1
ATOM 1803 C C . ALA A 1 246 ? 47.74230 59.26496 -1.93942 1.000 60.55997 221 ALA A C 1
ATOM 1804 O O . ALA A 1 246 ? 47.14052 58.60769 -2.79249 1.000 70.80629 221 ALA A O 1
ATOM 1806 N N . TYR A 1 247 ? 47.83910 58.88975 -0.66476 1.000 59.56754 222 TYR A N 1
ATOM 1807 C CA . TYR A 1 247 ? 47.10200 57.74814 -0.13490 1.000 66.09457 222 TYR A CA 1
ATOM 1808 C C . TYR A 1 247 ? 46.49824 58.13670 1.20389 1.000 59.72576 222 TYR A C 1
ATOM 1809 O O . TYR A 1 247 ? 47.21857 58.55911 2.11393 1.000 57.95054 222 TYR A O 1
ATOM 1818 N N . LEU A 1 248 ? 45.18288 57.97983 1.32300 1.000 61.04224 223 LEU A N 1
ATOM 1819 C CA . LEU A 1 248 ? 44.45120 58.30995 2.53959 1.000 60.46515 223 LEU A CA 1
ATOM 1820 C C . LEU A 1 248 ? 44.17269 57.02213 3.30692 1.000 60.90678 223 LEU A C 1
ATOM 1821 O O . LEU A 1 248 ? 43.38270 56.18360 2.86075 1.000 62.71783 223 LEU A O 1
ATOM 1826 N N . ILE A 1 249 ? 44.81944 56.86795 4.45664 1.000 60.20754 224 ILE A N 1
ATOM 1827 C CA . ILE A 1 249 ? 44.61263 55.70992 5.31721 1.000 63.18952 224 ILE A CA 1
ATOM 1828 C C . ILE A 1 249 ? 43.45084 56.01048 6.25468 1.000 67.56602 224 ILE A C 1
ATOM 1829 O O . ILE A 1 249 ? 43.18445 57.16732 6.59970 1.000 66.46248 224 ILE A O 1
ATOM 1834 N N . ASP A 1 250 ? 42.73968 54.96237 6.66035 1.000 60.71639 225 ASP A N 1
ATOM 1835 C CA . ASP A 1 250 ? 41.55754 55.10896 7.49668 1.000 67.18461 225 ASP A CA 1
ATOM 1836 C C . ASP A 1 250 ? 41.94237 55.09038 8.97028 1.000 69.22734 225 ASP A C 1
ATOM 1837 O O . ASP A 1 250 ? 42.76314 54.27612 9.40259 1.000 67.79234 225 ASP A O 1
ATOM 1842 N N . ARG A 1 251 ? 41.33675 55.99728 9.74133 1.000 58.77375 226 ARG A N 1
ATOM 1843 C CA . ARG A 1 251 ? 41.58034 56.08272 11.17646 1.000 67.93543 226 ARG A CA 1
ATOM 1844 C C . ARG A 1 251 ? 40.28412 56.06868 11.97900 1.000 62.70453 226 ARG A C 1
ATOM 1845 O O . ARG A 1 251 ? 40.26544 56.54503 13.11908 1.000 56.82848 226 ARG A O 1
ATOM 1853 N N . THR A 1 252 ? 39.20005 55.53227 11.41127 1.000 72.99577 227 THR A N 1
ATOM 1854 C CA . THR A 1 252 ? 37.92623 55.53079 12.12304 1.000 70.78406 227 THR A CA 1
ATOM 1855 C C . THR A 1 252 ? 38.01609 54.75945 13.43240 1.000 65.76537 227 THR A C 1
ATOM 1856 O O . THR A 1 252 ? 37.33612 55.10624 14.40508 1.000 66.32790 227 THR A O 1
ATOM 1860 N N . LYS A 1 253 ? 38.85605 53.72365 13.48384 1.000 71.34231 228 LYS A N 1
ATOM 1861 C CA . LYS A 1 253 ? 39.00483 52.96364 14.71820 1.000 59.88094 228 LYS A CA 1
ATOM 1862 C C . LYS A 1 253 ? 39.83414 53.72117 15.74619 1.000 62.03481 228 LYS A C 1
ATOM 1863 O O . LYS A 1 253 ? 39.59382 53.58982 16.95151 1.000 67.14161 228 LYS A O 1
ATOM 1869 N N . GLN A 1 254 ? 40.80381 54.51850 15.29506 1.000 66.09196 229 GLN A N 1
ATOM 1870 C CA . GLN A 1 254 ? 41.60952 55.30419 16.22006 1.000 68.11435 229 GLN A CA 1
ATOM 1871 C C . GLN A 1 254 ? 40.86567 56.53304 16.72432 1.000 53.70261 229 GLN A C 1
ATOM 1872 O O . GLN A 1 254 ? 41.05198 56.93109 17.87901 1.000 64.70458 229 GLN A O 1
ATOM 1878 N N . PHE A 1 255 ? 40.01908 57.14143 15.89109 1.000 54.77281 230 PHE A N 1
ATOM 1879 C CA . PHE A 1 255 ? 39.28310 58.32430 16.32103 1.000 62.31156 230 PHE A CA 1
ATOM 1880 C C . PHE A 1 255 ? 38.04051 57.98336 17.13230 1.000 61.60954 230 PHE A C 1
ATOM 1881 O O . PHE A 1 255 ? 37.49751 58.86555 17.80651 1.000 55.96344 230 PHE A O 1
ATOM 1889 N N . ASN A 1 256 ? 37.58049 56.73125 17.08802 1.000 62.05857 231 ASN A N 1
ATOM 1890 C CA . ASN A 1 256 ? 36.55606 56.29779 18.03143 1.000 62.08087 231 ASN A CA 1
ATOM 1891 C C . ASN A 1 256 ? 37.13774 56.14446 19.42926 1.000 55.43419 231 ASN A C 1
ATOM 1892 O O . ASN A 1 256 ? 36.47902 56.47681 20.42205 1.000 62.93067 231 ASN A O 1
ATOM 1897 N N . LYS A 1 257 ? 38.37051 55.63624 19.52448 1.000 63.36279 232 LYS A N 1
ATOM 1898 C CA . LYS A 1 257 ? 39.03833 55.54591 20.81894 1.000 57.54901 232 LYS A CA 1
ATOM 1899 C C . LYS A 1 257 ? 39.22485 56.92603 21.43655 1.000 54.23093 232 LYS A C 1
ATOM 1900 O O . LYS A 1 257 ? 39.06138 57.09878 22.65090 1.000 51.41566 232 LYS A O 1
ATOM 1906 N N . TYR A 1 258 ? 39.56711 57.92370 20.61546 1.000 51.89811 233 TYR A N 1
ATOM 1907 C CA . TYR A 1 258 ? 39.65107 59.29033 21.11890 1.000 53.41064 233 TYR A CA 1
ATOM 1908 C C . TYR A 1 258 ? 38.27906 59.82423 21.50763 1.000 55.21586 233 TYR A C 1
ATOM 1909 O O . TYR A 1 258 ? 38.17835 60.70288 22.37171 1.000 51.58377 233 TYR A O 1
ATOM 1918 N N . ALA A 1 259 ? 37.21794 59.30879 20.88169 1.000 53.52975 234 ALA A N 1
ATOM 1919 C CA . ALA A 1 259 ? 35.87623 59.81620 21.14410 1.000 54.59776 234 ALA A CA 1
ATOM 1920 C C . ALA A 1 259 ? 35.39058 59.39877 22.52632 1.000 54.32884 234 ALA A C 1
ATOM 1921 O O . ALA A 1 259 ? 34.90164 60.23134 23.29779 1.000 62.66909 234 ALA A O 1
ATOM 1923 N N . GLU A 1 260 ? 35.51223 58.11072 22.85890 1.000 54.24373 235 GLU A N 1
ATOM 1924 C CA . GLU A 1 260 ? 35.08673 57.64478 24.17303 1.000 57.41686 235 GLU A CA 1
ATOM 1925 C C . GLU A 1 260 ? 36.05701 58.03606 25.27992 1.000 54.72185 235 GLU A C 1
ATOM 1926 O O . GLU A 1 260 ? 35.65113 58.08756 26.44528 1.000 57.98547 235 GLU A O 1
ATOM 1932 N N . HIS A 1 261 ? 37.32393 58.30062 24.95023 1.000 57.68603 236 HIS A N 1
ATOM 1933 C CA . HIS A 1 261 ? 38.26136 58.79959 25.94955 1.000 50.02371 236 HIS A CA 1
ATOM 1934 C C . HIS A 1 261 ? 38.00356 60.26255 26.27976 1.000 49.91369 236 HIS A C 1
ATOM 1935 O O . HIS A 1 261 ? 38.25203 60.68997 27.41215 1.000 61.90238 236 HIS A O 1
ATOM 1942 N N . GLU A 1 262 ? 37.52118 61.04302 25.30991 1.000 50.69880 237 GLU A N 1
ATOM 1943 C CA . GLU A 1 262 ? 37.13683 62.42163 25.58663 1.000 52.98066 237 GLU A CA 1
ATOM 1944 C C . GLU A 1 262 ? 35.81424 62.48493 26.33734 1.000 53.67603 237 GLU A C 1
ATOM 1945 O O . GLU A 1 262 ? 35.54998 63.46105 27.04856 1.000 53.67275 237 GLU A O 1
ATOM 1951 N N . ARG A 1 263 ? 34.98063 61.45255 26.18800 1.000 52.61988 238 ARG A N 1
ATOM 1952 C CA . ARG A 1 263 ? 33.75214 61.35127 26.96550 1.000 53.44988 238 ARG A CA 1
ATOM 1953 C C . ARG A 1 263 ? 34.03859 61.29531 28.45743 1.000 52.92811 238 ARG A C 1
ATOM 1954 O O . ARG A 1 263 ? 33.22800 61.76227 29.26634 1.000 58.65379 238 ARG A O 1
ATOM 1962 N N . ILE A 1 264 ? 35.18739 60.74437 28.83558 1.000 56.12025 239 ILE A N 1
ATOM 1963 C CA . ILE A 1 264 ? 35.47451 60.40639 30.22129 1.000 50.42601 239 ILE A CA 1
ATOM 1964 C C . ILE A 1 264 ? 36.44202 61.39465 30.86298 1.000 50.66876 239 ILE A C 1
ATOM 1965 O O . ILE A 1 264 ? 36.26640 61.76535 32.02285 1.000 56.86724 239 ILE A O 1
ATOM 1970 N N . HIS A 1 265 ? 37.46050 61.84339 30.13326 1.000 50.23248 240 HIS A N 1
ATOM 1971 C CA . HIS A 1 265 ? 38.54648 62.63835 30.70827 1.000 50.30091 240 HIS A CA 1
ATOM 1972 C C . HIS A 1 265 ? 38.42404 64.08908 30.24937 1.000 54.48313 240 HIS A C 1
ATOM 1973 O O . HIS A 1 265 ? 38.78782 64.42178 29.11861 1.000 57.62182 240 HIS A O 1
ATOM 1980 N N . LYS A 1 266 ? 37.92793 64.95530 31.12797 1.000 48.58531 241 LYS A N 1
ATOM 1981 C CA . LYS A 1 266 ? 37.88562 66.37899 30.84385 1.000 48.99416 241 LYS A CA 1
ATOM 1982 C C . LYS A 1 266 ? 38.98327 67.08525 31.63823 1.000 48.14876 241 LYS A C 1
ATOM 1983 O O . LYS A 1 266 ? 39.83446 66.45038 32.26827 1.000 51.24371 241 LYS A O 1
ATOM 1989 N N . ILE A 1 267 ? 38.96224 68.41947 31.62159 1.000 48.56957 242 ILE A N 1
ATOM 1990 C CA . ILE A 1 267 ? 40.02903 69.18230 32.26080 1.000 47.93777 242 ILE A CA 1
ATOM 1991 C C . ILE A 1 267 ? 39.96705 69.03883 33.77648 1.000 52.13342 242 ILE A C 1
ATOM 1992 O O . ILE A 1 267 ? 41.00234 69.03242 34.45254 1.000 54.47015 242 ILE A O 1
ATOM 1997 N N . ASN A 1 268 ? 38.76212 68.91104 34.33683 1.000 48.58813 243 ASN A N 1
ATOM 1998 C CA . ASN A 1 268 ? 38.57998 68.99927 35.77972 1.000 48.66465 243 ASN A CA 1
ATOM 1999 C C . ASN A 1 268 ? 37.84845 67.79759 36.37095 1.000 51.83140 243 ASN A C 1
ATOM 2000 O O . ASN A 1 268 ? 37.56675 67.79517 37.57549 1.000 63.47320 243 ASN A O 1
ATOM 2005 N N . THR A 1 269 ? 37.53249 66.78057 35.56927 1.000 48.59398 244 THR A N 1
ATOM 2006 C CA . THR A 1 269 ? 36.76424 65.64149 36.05329 1.000 59.03576 244 THR A CA 1
ATOM 2007 C C . THR A 1 269 ? 37.11738 64.40195 35.24327 1.000 52.45666 244 THR A C 1
ATOM 2008 O O . THR A 1 269 ? 37.69746 64.48381 34.15792 1.000 48.02412 244 THR A O 1
ATOM 2012 N N . ILE A 1 270 ? 36.76683 63.24606 35.80026 1.000 48.13708 245 ILE A N 1
ATOM 2013 C CA . ILE A 1 270 ? 36.75663 61.97327 35.09003 1.000 48.05702 245 ILE A CA 1
ATOM 2014 C C . ILE A 1 270 ? 35.43854 61.30364 35.44159 1.000 48.86135 245 ILE A C 1
ATOM 2015 O O . ILE A 1 270 ? 35.23597 60.89506 36.59224 1.000 55.03293 245 ILE A O 1
ATOM 2020 N N . VAL A 1 271 ? 34.53287 61.20769 34.46550 1.000 51.40065 246 VAL A N 1
ATOM 2021 C CA . VAL A 1 271 ? 33.22733 60.62528 34.74286 1.000 50.75986 246 VAL A CA 1
ATOM 2022 C C . VAL A 1 271 ? 33.40462 59.16689 35.14734 1.000 53.87206 246 VAL A C 1
ATOM 2023 O O . VAL A 1 271 ? 34.31972 58.47443 34.68104 1.000 49.71578 246 VAL A O 1
ATOM 2027 N N . GLY A 1 272 ? 32.55348 58.70718 36.06088 1.000 50.69685 247 GLY A N 1
ATOM 2028 C CA . GLY A 1 272 ? 32.62989 57.33836 36.52723 1.000 50.39953 247 GLY A CA 1
ATOM 2029 C C . GLY A 1 272 ? 33.83763 57.00218 37.37093 1.000 49.18041 247 GLY A C 1
ATOM 2030 O O . GLY A 1 272 ? 34.12095 55.81718 37.56622 1.000 48.92006 247 GLY A O 1
ATOM 2031 N N . ILE A 1 273 ? 34.55677 58.00244 37.88860 1.000 51.16010 248 ILE A N 1
ATOM 2032 C CA . ILE A 1 273 ? 35.74720 57.71308 38.68451 1.000 51.17153 248 ILE A CA 1
ATOM 2033 C C . ILE A 1 273 ? 35.37027 57.12867 40.04187 1.000 47.43288 248 ILE A C 1
ATOM 2034 O O . ILE A 1 273 ? 36.11951 56.32025 40.60525 1.000 46.83080 248 ILE A O 1
ATOM 2039 N N . GLU A 1 274 ? 34.21293 57.50862 40.58690 1.000 53.49264 249 GLU A N 1
ATOM 2040 C CA . GLU A 1 274 ? 33.79637 56.96792 41.87505 1.000 48.04865 249 GLU A CA 1
ATOM 2041 C C . GLU A 1 274 ? 33.50693 55.47741 41.76575 1.000 48.16508 249 GLU A C 1
ATOM 2042 O O . GLU A 1 274 ? 34.08824 54.66227 42.49040 1.000 47.61468 249 GLU A O 1
ATOM 2048 N N . SER A 1 275 ? 32.61145 55.10203 40.84886 1.000 48.99939 250 SER A N 1
ATOM 2049 C CA . SER A 1 275 ? 32.28399 53.69186 40.67449 1.000 49.30097 250 SER A CA 1
ATOM 2050 C C . SER A 1 275 ? 33.49406 52.88556 40.22362 1.000 52.54105 250 SER A C 1
ATOM 2051 O O . SER A 1 275 ? 33.59464 51.69615 40.53813 1.000 52.87746 250 SER A O 1
ATOM 2054 N N . GLN A 1 276 ? 34.42739 53.50949 39.50289 1.000 53.07179 251 GLN A N 1
ATOM 2055 C CA . GLN A 1 276 ? 35.60389 52.78128 39.03723 1.000 47.89977 251 GLN A CA 1
ATOM 2056 C C . GLN A 1 276 ? 36.51841 52.41387 40.19883 1.000 46.95612 251 GLN A C 1
ATOM 2057 O O . GLN A 1 276 ? 36.98992 51.27482 40.29517 1.000 46.88507 251 GLN A O 1
ATOM 2063 N N . LEU A 1 277 ? 36.79124 53.37511 41.08419 1.000 46.47346 252 LEU A N 1
ATOM 2064 C CA . LEU A 1 277 ? 37.60575 53.09510 42.26179 1.000 45.85877 252 LEU A CA 1
ATOM 2065 C C . LEU A 1 277 ? 36.90683 52.10486 43.18298 1.000 46.16000 252 LEU A C 1
ATOM 2066 O O . LEU A 1 277 ? 37.50976 51.12155 43.62859 1.000 46.03101 252 LEU A O 1
ATOM 2071 N N . ILE A 1 278 ? 35.62595 52.35075 43.47435 1.000 46.81177 253 ILE A N 1
ATOM 2072 C CA . ILE A 1 278 ? 34.87089 51.47241 44.36444 1.000 51.89527 253 ILE A CA 1
ATOM 2073 C C . ILE A 1 278 ? 34.83760 50.05134 43.81494 1.000 50.36473 253 ILE A C 1
ATOM 2074 O O . ILE A 1 278 ? 34.98817 49.07859 44.56478 1.000 57.69067 253 ILE A O 1
ATOM 2079 N N . LYS A 1 279 ? 34.64916 49.90517 42.49922 1.000 48.27906 254 LYS A N 1
ATOM 2080 C CA . LYS A 1 279 ? 34.70921 48.57612 41.89547 1.000 55.90825 254 LYS A CA 1
ATOM 2081 C C . LYS A 1 279 ? 36.12069 48.00283 41.96302 1.000 55.23580 254 LYS A C 1
ATOM 2082 O O . LYS A 1 279 ? 36.29899 46.80551 42.21897 1.000 54.94917 254 LYS A O 1
ATOM 2088 N N . MET A 1 280 ? 37.13736 48.83966 41.74023 1.000 57.91004 255 MET A N 1
ATOM 2089 C CA . MET A 1 280 ? 38.51274 48.39270 41.92554 1.000 48.68925 255 MET A CA 1
ATOM 2090 C C . MET A 1 280 ? 38.81610 48.03865 43.37274 1.000 56.15797 255 MET A C 1
ATOM 2091 O O . MET A 1 280 ? 39.75191 47.27407 43.62575 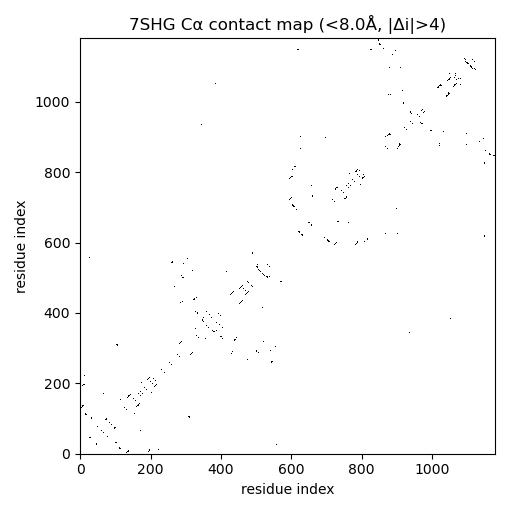1.000 62.35180 255 MET A O 1
ATOM 2096 N N . ALA A 1 281 ? 38.04472 48.56459 44.31865 1.000 55.94818 256 ALA A N 1
ATOM 2097 C CA . ALA A 1 281 ? 38.26047 48.29909 45.73254 1.000 50.74969 256 ALA A CA 1
ATOM 2098 C C . ALA A 1 281 ? 37.47515 47.10135 46.24633 1.000 55.26761 256 ALA A C 1
ATOM 2099 O O . ALA A 1 281 ? 37.70055 46.67835 47.38555 1.000 62.80364 256 ALA A O 1
ATOM 2101 N N . ASN A 1 282 ? 36.56633 46.55052 45.44480 1.000 56.39529 257 ASN A N 1
ATOM 2102 C CA . ASN A 1 282 ? 35.83632 45.34931 45.82536 1.000 49.99726 257 ASN A CA 1
ATOM 2103 C C . ASN A 1 282 ? 36.58190 44.07195 45.47376 1.000 64.92176 257 ASN A C 1
ATOM 2104 O O . ASN A 1 282 ? 36.40981 43.05649 46.15828 1.000 74.85171 257 ASN A O 1
ATOM 2109 N N . ASP A 1 283 ? 37.41090 44.10194 44.43125 1.000 60.10075 258 ASP A N 1
ATOM 2110 C CA . ASP A 1 283 ? 38.09680 42.90930 43.95669 1.000 62.61822 258 ASP A CA 1
ATOM 2111 C C . ASP A 1 283 ? 39.47525 42.72273 44.56872 1.000 63.24936 258 ASP A C 1
ATOM 2112 O O . ASP A 1 283 ? 40.01342 41.61233 44.50756 1.000 60.73257 258 ASP A O 1
ATOM 2117 N N . PHE A 1 284 ? 40.05617 43.77055 45.15353 1.000 59.28797 259 PHE A N 1
ATOM 2118 C CA . PHE A 1 284 ? 41.35447 43.65630 45.80274 1.000 58.07074 259 PHE A CA 1
ATOM 2119 C C . PHE A 1 284 ? 41.26932 43.09752 47.21516 1.000 61.81439 259 PHE A C 1
ATOM 2120 O O . PHE A 1 284 ? 42.31304 42.78087 47.79585 1.000 61.19779 259 PHE A O 1
ATOM 2128 N N . ARG A 1 285 ? 40.06459 42.97684 47.78004 1.000 67.21537 260 ARG A N 1
ATOM 2129 C CA . ARG A 1 285 ? 39.93491 42.81461 49.22590 1.000 70.59899 260 ARG A CA 1
ATOM 2130 C C . ARG A 1 285 ? 40.42156 41.45055 49.69892 1.000 75.00038 260 ARG A C 1
ATOM 2131 O O . ARG A 1 285 ? 40.90024 41.32588 50.83143 1.000 74.84749 260 ARG A O 1
ATOM 2139 N N . LYS A 1 286 ? 40.31496 40.42190 48.86008 1.000 82.35245 261 LYS A N 1
ATOM 2140 C CA . LYS A 1 286 ? 40.73859 39.08817 49.25829 1.000 85.03903 261 LYS A CA 1
ATOM 2141 C C . LYS A 1 286 ? 42.21227 38.81709 48.98238 1.000 75.56874 261 LYS A C 1
ATOM 2142 O O . LYS A 1 286 ? 42.71213 37.75909 49.37944 1.000 78.08263 261 LYS A O 1
ATOM 2148 N N . ILE A 1 287 ? 42.91765 39.73759 48.32538 1.000 62.00583 262 ILE A N 1
ATOM 2149 C CA . ILE A 1 287 ? 44.32218 39.53591 47.98352 1.000 66.51791 262 ILE A CA 1
ATOM 2150 C C . ILE A 1 287 ? 45.14383 39.30657 49.24488 1.000 61.92580 262 ILE A C 1
ATOM 2151 O O . ILE A 1 287 ? 45.65907 38.20628 49.46647 1.000 68.75085 262 ILE A O 1
ATOM 2156 N N . THR A 1 288 ? 45.28131 40.33382 50.06891 1.000 68.65080 263 THR A N 1
ATOM 2157 C CA . THR A 1 288 ? 45.93714 40.24206 51.36270 1.000 63.20878 263 THR A CA 1
ATOM 2158 C C . THR A 1 288 ? 45.04974 40.88672 52.41130 1.000 65.44109 263 THR A C 1
ATOM 2159 O O . THR A 1 288 ? 44.20695 41.73190 52.09001 1.000 63.68818 263 THR A O 1
ATOM 2163 N N . PRO A 1 289 ? 45.20667 40.50530 53.67617 1.000 70.20484 264 PRO A N 1
ATOM 2164 C CA . PRO A 1 289 ? 44.49941 41.21398 54.74866 1.000 63.36527 264 PRO A CA 1
ATOM 2165 C C . PRO A 1 289 ? 44.82826 42.69973 54.73328 1.000 61.47162 264 PRO A C 1
ATOM 2166 O O . PRO A 1 289 ? 45.99628 43.09635 54.71378 1.000 60.41239 264 PRO A O 1
ATOM 2170 N N . PHE A 1 290 ? 43.77753 43.52409 54.73480 1.000 61.20817 265 PHE A N 1
ATOM 2171 C CA . PHE A 1 290 ? 43.90400 44.97895 54.62894 1.000 59.65311 265 PHE A CA 1
ATOM 2172 C C . PHE A 1 290 ? 44.64824 45.37022 53.35383 1.000 58.02366 265 PHE A C 1
ATOM 2173 O O . PHE A 1 290 ? 45.60697 46.14161 53.37684 1.000 69.94843 265 PHE A O 1
ATOM 2181 N N . HIS A 1 291 ? 44.20278 44.82147 52.22579 1.000 58.09496 266 HIS A N 1
ATOM 2182 C CA . HIS A 1 291 ? 44.82586 45.18099 50.95989 1.000 56.77228 266 HIS A CA 1
ATOM 2183 C C . HIS A 1 291 ? 44.43707 46.58130 50.50184 1.000 55.68000 266 HIS A C 1
ATOM 2184 O O . HIS A 1 291 ? 45.17662 47.19027 49.72261 1.000 54.52617 266 HIS A O 1
ATOM 2191 N N . ASN A 1 292 ? 43.31785 47.11609 50.98585 1.000 59.13944 267 ASN A N 1
ATOM 2192 C CA . ASN A 1 292 ? 42.72681 48.32148 50.41782 1.000 55.57586 267 ASN A CA 1
ATOM 2193 C C . ASN A 1 292 ? 43.24224 49.61779 51.02562 1.000 54.80105 267 ASN A C 1
ATOM 2194 O O . ASN A 1 292 ? 42.73779 50.68890 50.67003 1.000 58.50565 267 ASN A O 1
ATOM 2199 N N . ILE A 1 293 ? 44.22730 49.56696 51.92343 1.000 61.26778 268 ILE A N 1
ATOM 2200 C CA . ILE A 1 293 ? 44.88373 50.80498 52.31877 1.000 63.12788 268 ILE A CA 1
ATOM 2201 C C . ILE A 1 293 ? 45.81537 51.31518 51.23745 1.000 63.82303 268 ILE A C 1
ATOM 2202 O O . ILE A 1 293 ? 46.36216 52.41496 51.37019 1.000 66.40039 268 ILE A O 1
ATOM 2207 N N . ILE A 1 294 ? 46.01984 50.52793 50.17796 1.000 59.33468 269 ILE A N 1
ATOM 2208 C CA . ILE A 1 294 ? 46.85942 50.95930 49.06632 1.000 51.39218 269 ILE A CA 1
ATOM 2209 C C . ILE A 1 294 ? 46.24204 52.16251 48.36671 1.000 51.13488 269 ILE A C 1
ATOM 2210 O O . ILE A 1 294 ? 46.95714 52.98680 47.78601 1.000 50.43145 269 ILE A O 1
ATOM 2215 N N . PHE A 1 295 ? 44.91340 52.29543 48.42172 1.000 51.87504 270 PHE A N 1
ATOM 2216 C CA . PHE A 1 295 ? 44.26435 53.49230 47.89465 1.000 53.13061 270 PHE A CA 1
ATOM 2217 C C . PHE A 1 295 ? 44.67095 54.72900 48.68708 1.000 51.64083 270 PHE A C 1
ATOM 2218 O O . PHE A 1 295 ? 44.92903 55.79111 48.10682 1.000 51.32519 270 PHE A O 1
ATOM 2226 N N . SER A 1 296 ? 44.73068 54.60918 50.01740 1.000 51.91682 271 SER A N 1
ATOM 2227 C CA . SER A 1 296 ? 45.19718 55.71700 50.84489 1.000 53.41040 271 SER A CA 1
ATOM 2228 C C . SER A 1 296 ? 46.64487 56.06290 50.53140 1.000 50.69479 271 SER A C 1
ATOM 2229 O O . SER A 1 296 ? 47.01755 57.24184 50.48462 1.000 50.44114 271 SER A O 1
ATOM 2232 N N . LEU A 1 297 ? 47.47578 55.04274 50.31438 1.000 55.30568 272 LEU A N 1
ATOM 2233 C CA . LEU A 1 297 ? 48.87659 55.28129 49.99549 1.000 50.64278 272 LEU A CA 1
ATOM 2234 C C . LEU A 1 297 ? 49.03937 55.93805 48.63031 1.000 57.38036 272 LEU A C 1
ATOM 2235 O O . LEU A 1 297 ? 49.95075 56.75255 48.44572 1.000 48.57432 272 LEU A O 1
ATOM 2240 N N . PHE A 1 298 ? 48.17300 55.61160 47.66608 1.000 49.40678 273 PHE A N 1
ATOM 2241 C CA . PHE A 1 298 ? 48.24850 56.28873 46.37563 1.000 49.30764 273 PHE A CA 1
ATOM 2242 C C . PHE A 1 298 ? 47.90665 57.76539 46.51774 1.000 49.58571 273 PHE A C 1
ATOM 2243 O O . PHE A 1 298 ? 48.56179 58.62155 45.91085 1.000 49.40866 273 PHE A O 1
ATOM 2251 N N . TYR A 1 299 ? 46.88025 58.08438 47.31188 1.000 50.21078 274 TYR A N 1
ATOM 2252 C CA . TYR A 1 299 ? 46.57699 59.48525 47.58032 1.000 50.68480 274 TYR A CA 1
ATOM 2253 C C . TYR A 1 299 ? 47.75614 60.17738 48.24853 1.000 53.21531 274 TYR A C 1
ATOM 2254 O O . TYR A 1 299 ? 48.09781 61.31338 47.89936 1.000 50.32037 274 TYR A O 1
ATOM 2263 N N . PHE A 1 300 ? 48.38823 59.50839 49.21533 1.000 58.09045 275 PHE A N 1
ATOM 2264 C CA . PHE A 1 300 ? 49.53957 60.09590 49.89084 1.000 49.92785 275 PHE A CA 1
ATOM 2265 C C . PHE A 1 300 ? 50.67759 60.34924 48.91103 1.000 48.65986 275 PHE A C 1
ATOM 2266 O O . PHE A 1 300 ? 51.25975 61.43756 48.88977 1.000 48.67803 275 PHE A O 1
ATOM 2274 N N . ILE A 1 301 ? 50.99498 59.35725 48.07632 1.000 48.29884 276 ILE A N 1
ATOM 2275 C CA . ILE A 1 301 ? 52.11222 59.49223 47.14606 1.000 47.89106 276 ILE A CA 1
ATOM 2276 C C . ILE A 1 301 ? 51.83609 60.58555 46.11733 1.000 52.22435 276 ILE A C 1
ATOM 2277 O O . ILE A 1 301 ? 52.72242 61.38372 45.79133 1.000 55.94809 276 ILE A O 1
ATOM 2282 N N . LYS A 1 302 ? 50.60704 60.64978 45.59643 1.000 53.17115 277 LYS A N 1
ATOM 2283 C CA . LYS A 1 302 ? 50.29943 61.62204 44.54928 1.000 49.67407 277 LYS A CA 1
ATOM 2284 C C . LYS A 1 302 ? 50.26924 63.04252 45.09951 1.000 50.22059 277 LYS A C 1
ATOM 2285 O O . LYS A 1 302 ? 50.79421 63.96897 44.46939 1.000 50.83868 277 LYS A O 1
ATOM 2291 N N . LYS A 1 303 ? 49.66425 63.23438 46.27364 1.000 55.50300 278 LYS A N 1
ATOM 2292 C CA . LYS A 1 303 ? 49.60390 64.56954 46.85888 1.000 51.09617 278 LYS A CA 1
ATOM 2293 C C . LYS A 1 303 ? 50.95559 64.98684 47.42850 1.000 50.53778 278 LYS A C 1
ATOM 2294 O O . LYS A 1 303 ? 51.31012 66.17093 47.39123 1.000 51.12088 278 LYS A O 1
ATOM 2300 N N . LEU A 1 304 ? 51.72349 64.03225 47.96263 1.000 49.56332 279 LEU A N 1
ATOM 2301 C CA . LEU A 1 304 ? 53.07461 64.34275 48.42072 1.000 49.06486 279 LEU A CA 1
ATOM 2302 C C . LEU A 1 304 ? 53.92746 64.87059 47.27604 1.000 49.15327 279 LEU A C 1
ATOM 2303 O O . LEU A 1 304 ? 54.64197 65.86710 47.42842 1.000 49.43550 279 LEU A O 1
ATOM 2308 N N . HIS A 1 305 ? 53.85900 64.21022 46.11529 1.000 49.05830 280 HIS A N 1
ATOM 2309 C CA . HIS A 1 305 ? 54.68250 64.60784 44.97604 1.000 49.29607 280 HIS A CA 1
ATOM 2310 C C . HIS A 1 305 ? 54.35157 66.02509 44.52809 1.000 50.43866 280 HIS A C 1
ATOM 2311 O O . HIS A 1 305 ? 55.25163 66.82770 44.25676 1.000 50.80446 280 HIS A O 1
ATOM 2318 N N . GLU A 1 306 ? 53.05837 66.34896 44.44062 1.000 51.19079 281 GLU A N 1
ATOM 2319 C CA . GLU A 1 306 ? 52.65688 67.71436 44.12140 1.000 52.54738 281 GLU A CA 1
ATOM 2320 C C . GLU A 1 306 ? 53.25362 68.70299 45.11096 1.000 52.76703 281 GLU A C 1
ATOM 2321 O O . GLU A 1 306 ? 53.69031 69.79187 44.72712 1.000 53.72865 281 GLU A O 1
ATOM 2327 N N . THR A 1 307 ? 53.29394 68.33112 46.39126 1.000 52.02124 282 THR A N 1
ATOM 2328 C CA . THR A 1 307 ? 53.77286 69.24982 47.41788 1.000 52.31861 282 THR A CA 1
ATOM 2329 C C . THR A 1 307 ? 55.27911 69.45454 47.32556 1.000 51.88117 282 THR A C 1
ATOM 2330 O O . THR A 1 307 ? 55.77110 70.57215 47.51869 1.000 52.64892 282 THR A O 1
ATOM 2334 N N . LEU A 1 308 ? 56.02778 68.38969 47.03763 1.000 50.80076 283 LEU A N 1
ATOM 2335 C CA . LEU A 1 308 ? 57.47649 68.51792 46.92337 1.000 50.48149 283 LEU A CA 1
ATOM 2336 C C . LEU A 1 308 ? 57.86199 69.32773 45.69059 1.000 51.89977 283 LEU A C 1
ATOM 2337 O O . LEU A 1 308 ? 58.73529 70.20008 45.75750 1.000 51.98944 283 LEU A O 1
ATOM 2342 N N . VAL A 1 309 ? 57.21951 69.05400 44.55269 1.000 60.77729 284 VAL A N 1
ATOM 2343 C CA . VAL A 1 309 ? 57.49026 69.82663 43.34269 1.000 53.08322 284 VAL A CA 1
ATOM 2344 C C . VAL A 1 309 ? 57.04650 71.27177 43.52479 1.000 54.54877 284 VAL A C 1
ATOM 2345 O O . VAL A 1 309 ? 57.71924 72.20579 43.07211 1.000 55.61945 284 VAL A O 1
ATOM 2349 N N . ASN A 1 310 ? 55.90812 71.47858 44.19115 1.000 54.80244 285 ASN A N 1
ATOM 2350 C CA . ASN A 1 310 ? 55.43026 72.83402 44.44515 1.000 56.37880 285 ASN A CA 1
ATOM 2351 C C . ASN A 1 310 ? 56.41622 73.61062 45.30607 1.000 56.49908 285 ASN A C 1
ATOM 2352 O O . ASN A 1 310 ? 56.68558 74.78943 45.04731 1.000 58.71640 285 ASN A O 1
ATOM 2357 N N . ARG A 1 311 ? 56.96444 72.96761 46.33256 1.000 55.09547 286 ARG A N 1
ATOM 2358 C CA . ARG A 1 311 ? 57.98177 73.58483 47.17028 1.000 60.17240 286 ARG A CA 1
ATOM 2359 C C . ARG A 1 311 ? 59.34396 73.66427 46.49128 1.000 61.77285 286 ARG A C 1
ATOM 2360 O O . ARG A 1 311 ? 60.28867 74.17669 47.10041 1.000 59.11547 286 ARG A O 1
ATOM 2368 N N . GLY A 1 312 ? 59.47245 73.17827 45.25872 1.000 58.12908 287 GLY A N 1
ATOM 2369 C CA . GLY A 1 312 ? 60.75232 73.21876 44.57576 1.000 55.20104 287 GLY A CA 1
ATOM 2370 C C . GLY A 1 312 ? 61.77397 72.24559 45.11959 1.000 60.57138 287 GLY A C 1
ATOM 2371 O O . GLY A 1 312 ? 62.97871 72.51692 45.05220 1.000 53.89161 287 GLY A O 1
ATOM 2372 N N . VAL A 1 313 ? 61.32414 71.11030 45.64629 1.000 53.14173 288 VAL A N 1
ATOM 2373 C CA . VAL A 1 313 ? 62.19885 70.14186 46.29456 1.000 56.05170 288 VAL A CA 1
ATOM 2374 C C . VAL A 1 313 ? 62.81512 69.23070 45.24041 1.000 54.24354 288 VAL A C 1
ATOM 2375 O O . VAL A 1 313 ? 62.10133 68.62357 44.43212 1.000 50.77678 288 VAL A O 1
ATOM 2379 N N . LYS A 1 314 ? 64.14636 69.13123 45.25407 1.000 50.71786 289 LYS A N 1
ATOM 2380 C CA . LYS A 1 314 ? 64.87638 68.21926 44.38247 1.000 53.13094 289 LYS A CA 1
ATOM 2381 C C . LYS A 1 314 ? 65.35459 66.95893 45.09227 1.000 60.06930 289 LYS A C 1
ATOM 2382 O O . LYS A 1 314 ? 65.59103 65.94614 44.42432 1.000 55.33879 289 LYS A O 1
ATOM 2388 N N . ASP A 1 315 ? 65.49822 66.99386 46.41626 1.000 48.86255 290 ASP A N 1
ATOM 2389 C CA . ASP A 1 315 ? 65.97536 65.85966 47.19448 1.000 48.04635 290 ASP A CA 1
ATOM 2390 C C . ASP A 1 315 ? 65.05209 65.63360 48.38083 1.000 47.50468 290 ASP A C 1
ATOM 2391 O O . ASP A 1 315 ? 64.67997 66.58371 49.07411 1.000 47.75468 290 ASP A O 1
ATOM 2396 N N . VAL A 1 316 ? 64.69947 64.37454 48.62552 1.000 46.93721 291 VAL A N 1
ATOM 2397 C CA . VAL A 1 316 ? 63.83911 64.01482 49.74640 1.000 49.15947 291 VAL A CA 1
ATOM 2398 C C . VAL A 1 316 ? 64.35491 62.72403 50.36775 1.000 46.20611 291 VAL A C 1
ATOM 2399 O O . VAL A 1 316 ? 64.78034 61.80423 49.66007 1.000 46.16569 291 VAL A O 1
ATOM 2403 N N . PHE A 1 317 ? 64.32693 62.66546 51.69699 1.000 46.12036 292 PHE A N 1
ATOM 2404 C CA . PHE A 1 317 ? 64.79163 61.51318 52.45568 1.000 54.93474 292 PHE A CA 1
ATOM 2405 C C . PHE A 1 317 ? 63.60471 60.72852 52.99709 1.000 55.91365 292 PHE A C 1
ATOM 2406 O O . PHE A 1 317 ? 62.66595 61.31154 53.54942 1.000 48.33059 292 PHE A O 1
ATOM 2414 N N . PHE A 1 318 ? 63.65653 59.40611 52.84885 1.000 53.75833 293 PHE A N 1
ATOM 2415 C CA . PHE A 1 318 ? 62.66859 58.50960 53.43595 1.000 46.19559 293 PHE A CA 1
ATOM 2416 C C . PHE A 1 318 ? 63.27930 57.85909 54.67151 1.000 46.58528 293 PHE A C 1
ATOM 2417 O O . PHE A 1 318 ? 64.35240 57.25197 54.59097 1.000 46.78301 293 PHE A O 1
ATOM 2425 N N . LEU A 1 319 ? 62.59978 57.98909 55.80789 1.000 46.86533 294 LEU A N 1
ATOM 2426 C CA . LEU A 1 319 ? 63.14445 57.52798 57.07799 1.000 47.42056 294 LEU A CA 1
ATOM 2427 C C . LEU A 1 319 ? 62.89435 56.04081 57.27488 1.000 54.20560 294 LEU A C 1
ATOM 2428 O O . LEU A 1 319 ? 61.78090 55.55462 57.06018 1.000 48.86564 294 LEU A O 1
ATOM 2433 N N . SER A 1 320 ? 63.93169 55.32300 57.69256 1.000 48.55623 295 SER A N 1
ATOM 2434 C CA . SER A 1 320 ? 63.73935 53.97509 58.20210 1.000 49.50870 295 SER A CA 1
ATOM 2435 C C . SER A 1 320 ? 62.82733 54.01781 59.42451 1.000 55.67339 295 SER A C 1
ATOM 2436 O O . SER A 1 320 ? 62.83018 54.98397 60.19178 1.000 57.63982 295 SER A O 1
ATOM 2439 N N . ARG A 1 321 ? 62.02758 52.96916 59.60119 1.000 50.87940 296 ARG A N 1
ATOM 2440 C CA . ARG A 1 321 ? 62.00557 51.81094 58.71526 1.000 62.46526 296 ARG A CA 1
ATOM 2441 C C . ARG A 1 321 ? 60.70968 51.77292 57.92286 1.000 67.97428 296 ARG A C 1
ATOM 2442 O O . ARG A 1 321 ? 60.63204 51.14139 56.87013 1.000 58.25791 296 ARG A O 1
ATOM 2450 N N . GLU A 1 322 ? 59.69097 52.46584 58.43662 1.000 70.71295 297 GLU A N 1
ATOM 2451 C CA . GLU A 1 322 ? 58.40932 52.51907 57.74503 1.000 61.07026 297 GLU A CA 1
ATOM 2452 C C . GLU A 1 322 ? 58.51107 53.19850 56.38614 1.000 60.33909 297 GLU A C 1
ATOM 2453 O O . GLU A 1 322 ? 57.64081 52.98791 55.53401 1.000 61.24183 297 GLU A O 1
ATOM 2459 N N . GLY A 1 323 ? 59.54746 54.00119 56.16122 1.000 61.78923 298 GLY A N 1
ATOM 2460 C CA . GLY A 1 323 ? 59.69185 54.70465 54.90548 1.000 47.78567 298 GLY A CA 1
ATOM 2461 C C . GLY A 1 323 ? 60.34379 53.92903 53.78978 1.000 50.13336 298 GLY A C 1
ATOM 2462 O O . GLY A 1 323 ? 60.50181 54.46606 52.68995 1.000 50.12016 298 GLY A O 1
ATOM 2463 N N . GLU A 1 324 ? 60.73902 52.67879 54.03645 1.000 48.51038 299 GLU A N 1
ATOM 2464 C CA . GLU A 1 324 ? 61.31141 51.86843 52.96746 1.000 48.60990 299 GLU A CA 1
ATOM 2465 C C . GLU A 1 324 ? 60.25737 51.52699 51.92468 1.000 48.51165 299 GLU A C 1
ATOM 2466 O O . GLU A 1 324 ? 60.49297 51.66802 50.71855 1.000 50.16657 299 GLU A O 1
ATOM 2472 N N . TYR A 1 325 ? 59.08297 51.07753 52.37302 1.000 55.73155 300 TYR A N 1
ATOM 2473 C CA . TYR A 1 325 ? 57.99584 50.80733 51.44219 1.000 48.88157 300 TYR A CA 1
ATOM 2474 C C . TYR A 1 325 ? 57.37405 52.08500 50.89501 1.000 50.57474 300 TYR A C 1
ATOM 2475 O O . TYR A 1 325 ? 56.79021 52.05636 49.80669 1.000 50.79232 300 TYR A O 1
ATOM 2484 N N . LEU A 1 326 ? 57.48209 53.20112 51.61973 1.000 51.01372 301 LEU A N 1
ATOM 2485 C CA . LEU A 1 326 ? 56.97592 54.46502 51.09516 1.000 47.17728 301 LEU A CA 1
ATOM 2486 C C . LEU A 1 326 ? 57.83108 54.96117 49.93711 1.000 46.74936 301 LEU A C 1
ATOM 2487 O O . LEU A 1 326 ? 57.30269 55.47355 48.94324 1.000 53.71977 301 LEU A O 1
ATOM 2492 N N . LYS A 1 327 ? 59.15426 54.82033 50.04922 1.000 53.13957 302 LYS A N 1
ATOM 2493 C CA . LYS A 1 327 ? 60.03602 55.20406 48.95209 1.000 46.49438 302 LYS A CA 1
ATOM 2494 C C . LYS A 1 327 ? 59.85249 54.28534 47.75339 1.000 49.55224 302 LYS A C 1
ATOM 2495 O O . LYS A 1 327 ? 59.89601 54.73930 46.60370 1.000 49.75640 302 LYS A O 1
ATOM 2501 N N . LYS A 1 328 ? 59.65437 52.98971 48.00472 1.000 51.86435 303 LYS A N 1
ATOM 2502 C CA . LYS A 1 328 ? 59.39199 52.04515 46.92463 1.000 47.67944 303 LYS A CA 1
ATOM 2503 C C . LYS A 1 328 ? 58.20402 52.49499 46.08309 1.000 47.51378 303 LYS A C 1
ATOM 2504 O O . LYS A 1 328 ? 58.25966 52.48245 44.84876 1.000 58.57732 303 LYS A O 1
ATOM 2510 N N . LEU A 1 329 ? 57.12224 52.91989 46.73967 1.000 54.49097 304 LEU A N 1
ATOM 2511 C CA . LEU A 1 329 ? 55.94522 53.36092 46.00029 1.000 47.36606 304 LEU A CA 1
ATOM 2512 C C . LEU A 1 329 ? 56.15624 54.72512 45.36012 1.000 48.30050 304 LEU A C 1
ATOM 2513 O O . LEU A 1 329 ? 55.56522 55.01110 44.31317 1.000 56.47468 304 LEU A O 1
ATOM 2518 N N . PHE A 1 330 ? 56.98369 55.57720 45.96772 1.000 46.74053 305 PHE A N 1
ATOM 2519 C CA . PHE A 1 330 ? 57.24971 56.88894 45.38956 1.000 46.66132 305 PHE A CA 1
ATOM 2520 C C . PHE A 1 330 ? 58.15901 56.80166 44.17017 1.000 57.54762 305 PHE A C 1
ATOM 2521 O O . PHE A 1 330 ? 57.99450 57.58246 43.22644 1.000 61.69491 305 PHE A O 1
ATOM 2529 N N . ASP A 1 331 ? 59.12392 55.87762 44.17088 1.000 58.58771 306 ASP A N 1
ATOM 2530 C CA . ASP A 1 331 ? 59.94826 55.68040 42.98157 1.000 47.28964 306 ASP A CA 1
ATOM 2531 C C . ASP A 1 331 ? 59.12978 55.08842 41.84000 1.000 52.92638 306 ASP A C 1
ATOM 2532 O O . ASP A 1 331 ? 59.30227 55.47563 40.67760 1.000 48.14008 306 ASP A O 1
ATOM 2537 N N . ILE A 1 332 ? 58.23586 54.14769 42.15565 1.000 52.08346 307 ILE A N 1
ATOM 2538 C CA . ILE A 1 332 ? 57.34801 53.57722 41.14471 1.000 48.21745 307 ILE A CA 1
ATOM 2539 C C . ILE A 1 332 ? 56.47550 54.66402 40.52937 1.000 48.28779 307 ILE A C 1
ATOM 2540 O O . ILE A 1 332 ? 56.35395 54.77068 39.30164 1.000 61.77364 307 ILE A O 1
ATOM 2545 N N . TYR A 1 333 ? 55.86051 55.48966 41.38131 1.000 55.56618 308 TYR A N 1
ATOM 2546 C CA . TYR A 1 333 ? 54.89727 56.48313 40.91659 1.000 54.51785 308 TYR A CA 1
ATOM 2547 C C . TYR A 1 333 ? 55.51358 57.42361 39.88796 1.000 52.37112 308 TYR A C 1
ATOM 2548 O O . TYR A 1 333 ? 54.91281 57.69240 38.84098 1.000 52.84235 308 TYR A O 1
ATOM 2557 N N . GLN A 1 334 ? 56.71532 57.93694 40.16777 1.000 46.14086 309 GLN A N 1
ATOM 2558 C CA . GLN A 1 334 ? 57.36891 58.82488 39.21043 1.000 46.55523 309 GLN A CA 1
ATOM 2559 C C . GLN A 1 334 ? 57.59094 58.12485 37.87733 1.000 50.01624 309 GLN A C 1
ATOM 2560 O O . GLN A 1 334 ? 57.49404 58.75057 36.81563 1.000 48.22957 309 GLN A O 1
ATOM 2566 N N . GLY A 1 335 ? 57.87431 56.82148 37.91210 1.000 47.32563 310 GLY A N 1
ATOM 2567 C CA . GLY A 1 335 ? 58.04562 56.07684 36.67833 1.000 47.85523 310 GLY A CA 1
ATOM 2568 C C . GLY A 1 335 ? 56.74297 55.82125 35.94998 1.000 56.33766 310 GLY A C 1
ATOM 2569 O O . GLY A 1 335 ? 56.72326 55.74348 34.71856 1.000 47.68990 310 GLY A O 1
ATOM 2570 N N . GLN A 1 336 ? 55.64086 55.69353 36.69046 1.000 52.76796 311 GLN A N 1
ATOM 2571 C CA . GLN A 1 336 ? 54.33677 55.47984 36.07680 1.000 46.09849 311 GLN A CA 1
ATOM 2572 C C . GLN A 1 336 ? 53.71875 56.76641 35.54575 1.000 45.66999 311 GLN A C 1
ATOM 2573 O O . GLN A 1 336 ? 52.82678 56.70325 34.69335 1.000 49.56545 311 GLN A O 1
ATOM 2579 N N . GLU A 1 337 ? 54.16985 57.92710 36.02201 1.000 47.14882 312 GLU A N 1
ATOM 2580 C CA . GLU A 1 337 ? 53.67913 59.19889 35.50671 1.000 45.42332 312 GLU A CA 1
ATOM 2581 C C . GLU A 1 337 ? 54.44524 59.67855 34.28003 1.000 46.11468 312 GLU A C 1
ATOM 2582 O O . GLU A 1 337 ? 53.99845 60.62671 33.62469 1.000 46.05540 312 GLU A O 1
ATOM 2588 N N . GLY A 1 338 ? 55.57301 59.05181 33.95005 1.000 46.86475 313 GLY A N 1
ATOM 2589 C CA . GLY A 1 338 ? 56.36899 59.49417 32.82462 1.000 47.69780 313 GLY A CA 1
ATOM 2590 C C . GLY A 1 338 ? 57.30086 60.64354 33.11901 1.000 48.19142 313 GLY A C 1
ATOM 2591 O O . GLY A 1 338 ? 57.75931 61.30757 32.18518 1.000 48.88336 313 GLY A O 1
ATOM 2592 N N . PHE A 1 339 ? 57.58570 60.91175 34.39012 1.000 47.93526 314 PHE A N 1
ATOM 2593 C CA . PHE A 1 339 ? 58.55157 61.94263 34.74934 1.000 48.48710 314 PHE A CA 1
ATOM 2594 C C . PHE A 1 339 ? 59.94493 61.49794 34.31548 1.000 50.21915 314 PHE A C 1
ATOM 2595 O O . PHE A 1 339 ? 60.44222 60.46122 34.77259 1.000 49.65357 314 PHE A O 1
ATOM 2603 N N . ARG A 1 340 ? 60.57232 62.27093 33.42577 1.000 50.40858 315 ARG A N 1
ATOM 2604 C CA . ARG A 1 340 ? 61.79704 61.80595 32.78961 1.000 61.79455 315 ARG A CA 1
ATOM 2605 C C . ARG A 1 340 ? 62.90620 62.85003 32.88901 1.000 52.48262 315 ARG A C 1
ATOM 2606 O O . ARG A 1 340 ? 64.03991 62.53333 33.26699 1.000 63.11328 315 ARG A O 1
ATOM 2614 N N . ASN A 1 341 ? 62.58839 64.10166 32.53635 1.000 52.61311 316 ASN A N 1
ATOM 2615 C CA . ASN A 1 341 ? 63.55442 65.18978 32.56255 1.000 56.85241 316 ASN A CA 1
ATOM 2616 C C . ASN A 1 341 ? 63.11311 66.40095 33.36727 1.000 57.92112 316 ASN A C 1
ATOM 2617 O O . ASN A 1 341 ? 63.91377 67.32850 33.52090 1.000 61.43656 316 ASN A O 1
ATOM 2622 N N . ILE A 1 342 ? 61.88423 66.43277 33.87949 1.000 60.26835 317 ILE A N 1
ATOM 2623 C CA . ILE A 1 342 ? 61.40946 67.56177 34.66652 1.000 51.64104 317 ILE A CA 1
ATOM 2624 C C . ILE A 1 342 ? 60.45842 67.01949 35.71904 1.000 55.20821 317 ILE A C 1
ATOM 2625 O O . ILE A 1 342 ? 59.86962 65.94709 35.55280 1.000 49.74305 317 ILE A O 1
ATOM 2630 N N . GLN A 1 343 ? 60.32598 67.76155 36.81779 1.000 50.12119 318 GLN A N 1
ATOM 2631 C CA . GLN A 1 343 ? 59.47890 67.35488 37.93556 1.000 49.09079 318 GLN A CA 1
ATOM 2632 C C . GLN A 1 343 ? 59.86157 65.96985 38.44403 1.000 50.67030 318 GLN A C 1
ATOM 2633 O O . GLN A 1 343 ? 59.00769 65.19819 38.88687 1.000 49.89646 318 GLN A O 1
ATOM 2639 N N . THR A 1 344 ? 61.14645 65.63553 38.37078 1.000 55.19370 319 THR A N 1
ATOM 2640 C CA . THR A 1 344 ? 61.65455 64.36092 38.85811 1.000 49.64928 319 THR A CA 1
ATOM 2641 C C . THR A 1 344 ? 62.49058 64.62107 40.10366 1.000 49.62473 319 THR A C 1
ATOM 2642 O O . THR A 1 344 ? 63.25970 65.58627 40.15220 1.000 50.30493 319 THR A O 1
ATOM 2646 N N . ILE A 1 345 ? 62.30815 63.78961 41.12338 1.000 56.25309 320 ILE A N 1
ATOM 2647 C CA . ILE A 1 345 ? 62.89118 64.02337 42.43828 1.000 49.14085 320 ILE A CA 1
ATOM 2648 C C . ILE A 1 345 ? 63.78480 62.84565 42.79192 1.000 52.62123 320 ILE A C 1
ATOM 2649 O O . ILE A 1 345 ? 63.39067 61.68743 42.61377 1.000 53.98267 320 ILE A O 1
ATOM 2654 N N . ASN A 1 346 ? 64.98774 63.14376 43.28007 1.000 50.09438 321 ASN A N 1
ATOM 2655 C CA . ASN A 1 346 ? 65.88386 62.10543 43.76224 1.000 50.44220 321 ASN A CA 1
ATOM 2656 C C . ASN A 1 346 ? 65.49711 61.73411 45.18852 1.000 52.79754 321 ASN A C 1
ATOM 2657 O O . ASN A 1 346 ? 65.28557 62.61036 46.03398 1.000 53.65318 321 ASN A O 1
ATOM 2662 N N . THR A 1 347 ? 65.39010 60.43680 45.45127 1.000 51.23250 322 THR A N 1
ATOM 2663 C CA . THR A 1 347 ? 64.98433 59.93301 46.75337 1.000 49.25850 322 THR A CA 1
ATOM 2664 C C . THR A 1 347 ? 66.11858 59.12824 47.36661 1.000 54.16236 322 THR A C 1
ATOM 2665 O O . THR A 1 347 ? 66.83460 58.40955 46.66101 1.000 55.59105 322 THR A O 1
ATOM 2669 N N . HIS A 1 348 ? 66.27613 59.25207 48.68261 1.000 54.81385 323 HIS A N 1
ATOM 2670 C CA . HIS A 1 348 ? 67.28335 58.51049 49.42604 1.000 50.26566 323 HIS A CA 1
ATOM 2671 C C . HIS A 1 348 ? 66.60996 57.72953 50.54815 1.000 49.89446 323 HIS A C 1
ATOM 2672 O O . HIS A 1 348 ? 65.38570 57.75483 50.71134 1.000 49.27320 323 HIS A O 1
ATOM 2679 N N . TYR A 1 349 ? 67.42945 57.02988 51.33048 1.000 50.37299 324 TYR A N 1
ATOM 2680 C CA . TYR A 1 349 ? 66.96390 56.23801 52.46424 1.000 53.82441 324 TYR A CA 1
ATOM 2681 C C . TYR A 1 349 ? 67.83850 56.57552 53.66240 1.000 50.56794 324 TYR A C 1
ATOM 2682 O O . TYR A 1 349 ? 69.01225 56.19283 53.70594 1.000 51.22620 324 TYR A O 1
ATOM 2691 N N . LEU A 1 350 ? 67.27147 57.29171 54.62877 1.000 50.17195 325 LEU A N 1
ATOM 2692 C CA . LEU A 1 350 ? 68.01125 57.74064 55.80380 1.000 58.24450 325 LEU A CA 1
ATOM 2693 C C . LEU A 1 350 ? 67.79909 56.73645 56.92910 1.000 50.61705 325 LEU A C 1
ATOM 2694 O O . LEU A 1 350 ? 66.67762 56.56048 57.41826 1.000 50.26043 325 LEU A O 1
ATOM 2699 N N . LEU A 1 351 ? 68.87620 56.07416 57.33282 1.000 51.24720 326 LEU A N 1
ATOM 2700 C CA . LEU A 1 351 ? 68.83364 55.09260 58.41651 1.000 51.66338 326 LEU A CA 1
ATOM 2701 C C . LEU A 1 351 ? 68.84035 55.84148 59.74391 1.000 52.47170 326 LEU A C 1
ATOM 2702 O O . LEU A 1 351 ? 69.89607 56.22155 60.25716 1.000 57.52724 326 LEU A O 1
ATOM 2707 N N . VAL A 1 352 ? 67.64930 56.06748 60.29768 1.000 53.25646 327 VAL A N 1
ATOM 2708 C CA . VAL A 1 352 ? 67.48497 56.77462 61.55986 1.000 51.14240 327 VAL A CA 1
ATOM 2709 C C . VAL A 1 352 ? 66.44530 56.04732 62.39935 1.000 51.21242 327 VAL A C 1
ATOM 2710 O O . VAL A 1 352 ? 65.53989 55.38916 61.87607 1.000 51.02592 327 VAL A O 1
ATOM 2714 N N . SER A 1 353 ? 66.59347 56.16652 63.71615 1.000 52.68381 328 SER A N 1
ATOM 2715 C CA . SER A 1 353 ? 65.62334 55.66829 64.67663 1.000 57.77585 328 SER A CA 1
ATOM 2716 C C . SER A 1 353 ? 65.54580 56.66879 65.81785 1.000 51.89655 328 SER A C 1
ATOM 2717 O O . SER A 1 353 ? 66.40338 57.54352 65.95800 1.000 51.90344 328 SER A O 1
ATOM 2720 N N . ARG A 1 354 ? 64.50420 56.53267 66.64069 1.000 52.08317 329 ARG A N 1
ATOM 2721 C CA . ARG A 1 354 ? 64.36979 57.38512 67.81852 1.000 58.17285 329 ARG A CA 1
ATOM 2722 C C . ARG A 1 354 ? 65.62274 57.32940 68.68247 1.000 57.34590 329 ARG A C 1
ATOM 2723 O O . ARG A 1 354 ? 66.12252 58.36126 69.14411 1.000 53.21392 329 ARG A O 1
ATOM 2731 N N . LYS A 1 355 ? 66.15092 56.12189 68.89880 1.000 54.99477 330 LYS A N 1
ATOM 2732 C CA . LYS A 1 355 ? 67.31215 55.95352 69.76844 1.000 53.92798 330 LYS A CA 1
ATOM 2733 C C . LYS A 1 355 ? 68.57050 56.53961 69.14090 1.000 60.44059 330 LYS A C 1
ATOM 2734 O O . LYS A 1 355 ? 69.38138 57.16864 69.83005 1.000 65.37748 330 LYS A O 1
ATOM 2740 N N . ALA A 1 356 ? 68.75139 56.33944 67.83565 1.000 57.61624 331 ALA A N 1
ATOM 2741 C CA . ALA A 1 356 ? 69.94850 56.81343 67.15381 1.000 53.25580 331 ALA A CA 1
ATOM 2742 C C . ALA A 1 356 ? 69.99330 58.32989 67.01166 1.000 52.90777 331 ALA A C 1
ATOM 2743 O O . ALA A 1 356 ? 71.08633 58.89073 66.88113 1.000 53.08318 331 ALA A O 1
ATOM 2745 N N . THR A 1 357 ? 68.84718 59.00922 67.05900 1.000 52.52772 332 THR A N 1
ATOM 2746 C CA . THR A 1 357 ? 68.79987 60.44109 66.79850 1.000 52.26928 332 THR A CA 1
ATOM 2747 C C . THR A 1 357 ? 68.53583 61.29309 68.03196 1.000 52.54991 332 THR A C 1
ATOM 2748 O O . THR A 1 357 ? 68.61272 62.52277 67.93493 1.000 52.50274 332 THR A O 1
ATOM 2752 N N . TYR A 1 358 ? 68.24187 60.68949 69.18431 1.000 52.94850 333 TYR A N 1
ATOM 2753 C CA . TYR A 1 358 ? 67.91974 61.48771 70.36361 1.000 53.31008 333 TYR A CA 1
ATOM 2754 C C . TYR A 1 358 ? 69.17744 61.97424 71.07633 1.000 53.77834 333 TYR A C 1
ATOM 2755 O O . TYR A 1 358 ? 69.29810 63.16377 71.39190 1.000 53.91797 333 TYR A O 1
ATOM 2764 N N . LEU A 1 359 ? 70.11991 61.06675 71.34351 1.000 54.09626 334 LEU A N 1
ATOM 2765 C CA . LEU A 1 359 ? 71.35135 61.39129 72.05989 1.000 54.59039 334 LEU A CA 1
ATOM 2766 C C . LEU A 1 359 ? 72.10236 62.56827 71.43622 1.000 55.07220 334 LEU A C 1
ATOM 2767 O O . LEU A 1 359 ? 72.39270 63.53995 72.14750 1.000 57.82760 334 LEU A O 1
ATOM 2772 N N . PRO A 1 360 ? 72.43652 62.54565 70.13797 1.000 54.12955 335 PRO A N 1
ATOM 2773 C CA . PRO A 1 360 ? 73.21830 63.65962 69.57674 1.000 54.21077 335 PRO A CA 1
ATOM 2774 C C . PRO A 1 360 ? 72.46598 64.97940 69.51857 1.000 58.75437 335 PRO A C 1
ATOM 2775 O O . PRO A 1 360 ? 73.09542 66.01443 69.26439 1.000 57.79161 335 PRO A O 1
ATOM 2779 N N . SER A 1 361 ? 71.15315 64.98360 69.73873 1.000 58.84088 336 SER A N 1
ATOM 2780 C CA . SER A 1 361 ? 70.37317 66.21235 69.68757 1.000 55.86306 336 SER A CA 1
ATOM 2781 C C . SER A 1 361 ? 70.28114 66.91814 71.03231 1.000 57.15941 336 SER A C 1
ATOM 2782 O O . SER A 1 361 ? 69.78581 68.04915 71.08688 1.000 54.87982 336 SER A O 1
ATOM 2785 N N . LEU A 1 362 ? 70.74296 66.28327 72.10638 1.000 58.65773 337 LEU A N 1
ATOM 2786 C CA . LEU A 1 362 ? 70.54407 66.79885 73.45010 1.000 57.76706 337 LEU A CA 1
ATOM 2787 C C . LEU A 1 362 ? 71.38451 68.05300 73.69067 1.000 68.15856 337 LEU A C 1
ATOM 2788 O O . LEU A 1 362 ? 72.31338 68.37679 72.94393 1.000 69.80780 337 LEU A O 1
ATOM 2793 N N . LYS A 1 363 ? 71.02772 68.76859 74.75277 1.000 68.27073 338 LYS A N 1
ATOM 2794 C CA . LYS A 1 363 ? 71.79597 69.90512 75.23313 1.000 57.32028 338 LYS A CA 1
ATOM 2795 C C . LYS A 1 363 ? 72.98326 69.39190 76.03785 1.000 61.07373 338 LYS A C 1
ATOM 2796 O O . LYS A 1 363 ? 73.08724 68.19518 76.31731 1.000 61.67780 338 LYS A O 1
ATOM 2802 N N . PRO A 1 364 ? 73.91204 70.26805 76.42424 1.000 57.99114 339 PRO A N 1
ATOM 2803 C CA . PRO A 1 364 ? 74.87400 69.88362 77.46114 1.000 58.49426 339 PRO A CA 1
ATOM 2804 C C . PRO A 1 364 ? 74.14489 69.55060 78.75369 1.000 72.95801 339 PRO A C 1
ATOM 2805 O O . PRO A 1 364 ? 73.08313 70.10315 79.04993 1.000 75.06317 339 PRO A O 1
ATOM 2809 N N . ILE A 1 365 ? 74.73543 68.63916 79.53285 1.000 65.14204 340 ILE A N 1
ATOM 2810 C CA . ILE A 1 365 ? 74.07061 68.10421 80.71812 1.000 64.72646 340 ILE A CA 1
ATOM 2811 C C . ILE A 1 365 ? 73.66188 69.20148 81.69369 1.000 72.91625 340 ILE A C 1
ATOM 2812 O O . ILE A 1 365 ? 72.77956 68.98823 82.53351 1.000 67.24066 340 ILE A O 1
ATOM 2817 N N . GLU A 1 366 ? 74.26859 70.38596 81.59093 1.000 75.71954 341 GLU A N 1
ATOM 2818 C CA . GLU A 1 366 ? 73.91409 71.49124 82.47289 1.000 78.48654 341 GLU A CA 1
ATOM 2819 C C . GLU A 1 366 ? 72.53020 72.05509 82.17355 1.000 75.14573 341 GLU A C 1
ATOM 2820 O O . GLU A 1 366 ? 71.95073 72.73049 83.03155 1.000 78.15644 341 GLU A O 1
ATOM 2826 N N . SER A 1 367 ? 71.98704 71.78777 80.98479 1.000 67.76451 342 SER A N 1
ATOM 2827 C CA . SER A 1 367 ? 70.67542 72.28195 80.59768 1.000 69.36957 342 SER A CA 1
ATOM 2828 C C . SER A 1 367 ? 69.68968 71.18861 80.20959 1.000 64.89933 342 SER A C 1
ATOM 2829 O O . SER A 1 367 ? 68.49698 71.48346 80.07171 1.000 60.84443 342 SER A O 1
ATOM 2832 N N . GLU A 1 368 ? 70.13687 69.94656 80.03519 1.000 70.18132 343 GLU A N 1
ATOM 2833 C CA . GLU A 1 368 ? 69.27096 68.89345 79.51507 1.000 70.36865 343 GLU A CA 1
ATOM 2834 C C . GLU A 1 368 ? 68.38303 68.33936 80.62227 1.000 59.35827 343 GLU A C 1
ATOM 2835 O O . GLU A 1 368 ? 68.88097 67.87592 81.65390 1.000 66.25146 343 GLU A O 1
ATOM 2841 N N . THR A 1 369 ? 67.06929 68.37756 80.40076 1.000 68.87988 344 THR A N 1
ATOM 2842 C CA . THR A 1 369 ? 66.10018 67.82751 81.33768 1.000 69.43358 344 THR A CA 1
ATOM 2843 C C . THR A 1 369 ? 65.54057 66.48317 80.88817 1.000 66.12239 344 THR A C 1
ATOM 2844 O O . THR A 1 369 ? 64.90358 65.79638 81.69496 1.000 63.74978 344 THR A O 1
ATOM 2848 N N . PHE A 1 370 ? 65.76824 66.09343 79.62957 1.000 58.49741 345 PHE A N 1
ATOM 2849 C CA . PHE A 1 370 ? 65.26368 64.83885 79.06641 1.000 58.04713 345 PHE A CA 1
ATOM 2850 C C . PHE A 1 370 ? 63.73451 64.80623 79.01776 1.000 58.17570 345 PHE A C 1
ATOM 2851 O O . PHE A 1 370 ? 63.12815 63.73531 79.10930 1.000 58.29093 345 PHE A O 1
ATOM 2859 N N . ASN A 1 371 ? 63.10058 65.97452 78.86223 1.000 58.24056 346 ASN A N 1
ATOM 2860 C CA . ASN A 1 371 ? 61.64297 66.04480 78.93998 1.000 58.53195 346 ASN A CA 1
ATOM 2861 C C . ASN A 1 371 ? 60.98130 65.25519 77.81699 1.000 57.86093 346 ASN A C 1
ATOM 2862 O O . ASN A 1 371 ? 59.94914 64.60932 78.03301 1.000 68.10405 346 ASN A O 1
ATOM 2867 N N . ILE A 1 372 ? 61.55709 65.30019 76.60945 1.000 62.58222 347 ILE A N 1
ATOM 2868 C CA . ILE A 1 372 ? 61.01183 64.54363 75.48262 1.000 56.02257 347 ILE A CA 1
ATOM 2869 C C . ILE A 1 372 ? 60.91075 63.06863 75.84087 1.000 56.25271 347 ILE A C 1
ATOM 2870 O O . ILE A 1 372 ? 59.96358 62.37595 75.44792 1.000 56.12872 347 ILE A O 1
ATOM 2875 N N . LEU A 1 373 ? 61.87435 62.57313 76.61679 1.000 64.61821 348 LEU A N 1
ATOM 2876 C CA . LEU A 1 373 ? 61.84941 61.18554 77.05780 1.000 58.78958 348 LEU A CA 1
ATOM 2877 C C . LEU A 1 373 ? 60.90436 60.97331 78.23481 1.000 58.14207 348 LEU A C 1
ATOM 2878 O O . LEU A 1 373 ? 60.30720 59.89780 78.35663 1.000 60.62089 348 LEU A O 1
ATOM 2883 N N . PHE A 1 374 ? 60.74382 61.97837 79.09529 1.000 68.49160 349 PHE A N 1
ATOM 2884 C CA . PHE A 1 374 ? 59.92566 61.85027 80.29419 1.000 59.92707 349 PHE A CA 1
ATOM 2885 C C . PHE A 1 374 ? 58.45091 62.16619 80.06944 1.000 70.67375 349 PHE A C 1
ATOM 2886 O O . PHE A 1 374 ? 57.64861 61.95448 80.98523 1.000 71.52234 349 PHE A O 1
ATOM 2894 N N . ARG A 1 375 ? 58.06790 62.66694 78.88998 1.000 69.42621 350 ARG A N 1
ATOM 2895 C CA . ARG A 1 375 ? 56.66737 63.00035 78.64496 1.000 64.39754 350 ARG A CA 1
ATOM 2896 C C . ARG A 1 375 ? 55.81430 61.78040 78.33533 1.000 64.51100 350 ARG A C 1
ATOM 2897 O O . ARG A 1 375 ? 54.59475 61.82561 78.53366 1.000 61.19791 350 ARG A O 1
ATOM 2905 N N . GLN A 1 376 ? 56.41518 60.70792 77.83853 1.000 58.90788 351 GLN A N 1
ATOM 2906 C CA . GLN A 1 376 ? 55.68178 59.48714 77.54849 1.000 65.83892 351 GLN A CA 1
ATOM 2907 C C . GLN A 1 376 ? 56.12441 58.29788 78.38094 1.000 64.26741 351 GLN A C 1
ATOM 2908 O O . GLN A 1 376 ? 55.29765 57.43262 78.67572 1.000 60.65317 351 GLN A O 1
ATOM 2914 N N . TYR A 1 377 ? 57.38773 58.23776 78.78656 1.000 63.86728 352 TYR A N 1
ATOM 2915 C CA . TYR A 1 377 ? 57.89906 57.12905 79.57748 1.000 78.76579 352 TYR A CA 1
ATOM 2916 C C . TYR A 1 377 ? 58.36005 57.64434 80.93308 1.000 76.34296 352 TYR A C 1
ATOM 2917 O O . TYR A 1 377 ? 59.17047 58.57395 81.01099 1.000 67.59460 352 TYR A O 1
ATOM 2926 N N . ARG A 1 378 ? 57.83866 57.04333 81.98693 1.000 90.63550 353 ARG A N 1
ATOM 2927 C CA . ARG A 1 378 ? 58.10378 57.40504 83.37399 1.000 78.08639 353 ARG A CA 1
ATOM 2928 C C . ARG A 1 378 ? 58.44724 56.19539 84.22874 1.000 82.93620 353 ARG A C 1
ATOM 2929 O O . ARG A 1 378 ? 59.32504 56.28470 85.09077 1.000 85.77732 353 ARG A O 1
ATOM 2937 N N . LYS A 1 379 ? 57.77379 55.06493 84.00669 1.000 80.30599 354 LYS A N 1
ATOM 2938 C CA . LYS A 1 379 ? 58.02951 53.82057 84.73172 1.000 81.74346 354 LYS A CA 1
ATOM 2939 C C . LYS A 1 379 ? 59.07008 53.02112 83.95185 1.000 82.21473 354 LYS A C 1
ATOM 2940 O O . LYS A 1 379 ? 58.75974 52.08898 83.20732 1.000 82.65464 354 LYS A O 1
ATOM 2946 N N . ILE A 1 380 ? 60.33576 53.40826 84.12014 1.000 71.99226 355 ILE A N 1
ATOM 2947 C CA . ILE A 1 380 ? 61.43624 52.83978 83.35259 1.000 67.46949 355 ILE A CA 1
ATOM 2948 C C . ILE A 1 380 ? 62.56430 52.45043 84.29989 1.000 65.54283 355 ILE A C 1
ATOM 2949 O O . ILE A 1 380 ? 62.57375 52.80766 85.47792 1.000 74.53491 355 ILE A O 1
ATOM 2954 N N . SER A 1 381 ? 63.52521 51.70900 83.75974 1.000 65.18360 356 SER A N 1
ATOM 2955 C CA . SER A 1 381 ? 64.71271 51.30278 84.49291 1.000 65.78055 356 SER A CA 1
ATOM 2956 C C . SER A 1 381 ? 65.91527 52.11709 84.02951 1.000 69.24472 356 SER A C 1
ATOM 2957 O O . SER A 1 381 ? 65.85907 52.85372 83.04291 1.000 63.50263 356 SER A O 1
ATOM 2960 N N . ALA A 1 382 ? 67.02174 51.97542 84.76110 1.000 68.53637 357 ALA A N 1
ATOM 2961 C CA . ALA A 1 382 ? 68.25703 52.62677 84.33942 1.000 64.30635 357 ALA A CA 1
ATOM 2962 C C . ALA A 1 382 ? 68.73672 52.06750 83.00727 1.000 68.34727 357 ALA A C 1
ATOM 2963 O O . ALA A 1 382 ? 69.24693 52.81033 82.15996 1.000 62.42556 357 ALA A O 1
ATOM 2965 N N . TYR A 1 383 ? 68.57227 50.75731 82.80312 1.000 64.03404 358 TYR A N 1
ATOM 2966 C CA . TYR A 1 383 ? 68.88560 50.15954 81.50917 1.000 63.63362 358 TYR A CA 1
ATOM 2967 C C . TYR A 1 383 ? 68.05301 50.78751 80.40063 1.000 69.79533 358 TYR A C 1
ATOM 2968 O O . TYR A 1 383 ? 68.55126 51.01681 79.29243 1.000 65.11482 358 TYR A O 1
ATOM 2977 N N . ASP A 1 384 ? 66.77863 51.06758 80.68005 1.000 73.60288 359 ASP A N 1
ATOM 2978 C CA . ASP A 1 384 ? 65.93692 51.74609 79.70089 1.000 65.18949 359 ASP A CA 1
ATOM 2979 C C . ASP A 1 384 ? 66.41823 53.17153 79.46534 1.000 63.89831 359 ASP A C 1
ATOM 2980 O O . ASP A 1 384 ? 66.50670 53.62916 78.32011 1.000 67.84860 359 ASP A O 1
ATOM 2985 N N . PHE A 1 385 ? 66.74263 53.88805 80.54431 1.000 66.48344 360 PHE A N 1
ATOM 2986 C CA . PHE A 1 385 ? 67.17020 55.27514 80.40458 1.000 62.31112 360 PHE A CA 1
ATOM 2987 C C . PHE A 1 385 ? 68.50697 55.37412 79.68293 1.000 62.02099 360 PHE A C 1
ATOM 2988 O O . PHE A 1 385 ? 68.65709 56.17913 78.75779 1.000 65.80019 360 PHE A O 1
ATOM 2996 N N . LEU A 1 386 ? 69.48609 54.55958 80.08349 1.000 62.62869 361 LEU A N 1
ATOM 2997 C CA . LEU A 1 386 ? 70.79816 54.61021 79.45015 1.000 62.55736 361 LEU A CA 1
ATOM 2998 C C . LEU A 1 386 ? 70.77442 54.11034 78.01016 1.000 65.81803 361 LEU A C 1
ATOM 2999 O O . LEU A 1 386 ? 71.66776 54.46291 77.23405 1.000 62.66566 361 LEU A O 1
ATOM 3004 N N . SER A 1 387 ? 69.77909 53.30706 77.62945 1.000 66.39440 362 SER A N 1
ATOM 3005 C CA . SER A 1 387 ? 69.66525 52.90094 76.23323 1.000 63.80329 362 SER A CA 1
ATOM 3006 C C . SER A 1 387 ? 68.94642 53.94684 75.39456 1.000 64.73102 362 SER A C 1
ATOM 3007 O O . SER A 1 387 ? 69.24228 54.08781 74.20195 1.000 63.65001 362 SER A O 1
ATOM 3010 N N . SER A 1 388 ? 68.00353 54.67994 75.99139 1.000 62.53389 363 SER A N 1
ATOM 3011 C CA . SER A 1 388 ? 67.29929 55.71855 75.24604 1.000 61.97566 363 SER A CA 1
ATOM 3012 C C . SER A 1 388 ? 68.22564 56.87671 74.89684 1.000 61.17713 363 SER A C 1
ATOM 3013 O O . SER A 1 388 ? 68.07679 57.49499 73.83715 1.000 61.02467 363 SER A O 1
ATOM 3016 N N . ILE A 1 389 ? 69.18715 57.18787 75.76762 1.000 60.80076 364 ILE A N 1
ATOM 3017 C CA . ILE A 1 389 ? 70.16575 58.22740 75.46156 1.000 60.21042 364 ILE A CA 1
ATOM 3018 C C . ILE A 1 389 ? 71.37857 57.53271 74.86238 1.000 60.78609 364 ILE A C 1
ATOM 3019 O O . ILE A 1 389 ? 72.44347 58.13754 74.69266 1.000 60.57916 364 ILE A O 1
ATOM 3024 N N . ASN A 1 390 ? 71.21321 56.24234 74.55705 1.000 61.64776 365 ASN A N 1
ATOM 3025 C CA . ASN A 1 390 ? 72.11105 55.49660 73.67310 1.000 62.43481 365 ASN A CA 1
ATOM 3026 C C . ASN A 1 390 ? 73.52391 55.37565 74.25384 1.000 62.64117 365 ASN A C 1
ATOM 3027 O O . ASN A 1 390 ? 74.51756 55.69271 73.59846 1.000 67.92996 365 ASN A O 1
ATOM 3032 N N . PHE A 1 391 ? 73.60482 54.93107 75.50336 1.000 67.40296 366 PHE A N 1
ATOM 3033 C CA . PHE A 1 391 ? 74.88871 54.57809 76.08813 1.000 64.75066 366 PHE A CA 1
ATOM 3034 C C . PHE A 1 391 ? 75.23440 53.12732 75.75948 1.000 64.56634 366 PHE A C 1
ATOM 3035 O O . PHE A 1 391 ? 74.36918 52.31389 75.42329 1.000 71.02381 366 PHE A O 1
ATOM 3043 N N . THR A 1 392 ? 76.52241 52.81208 75.85523 1.000 65.26710 367 THR A N 1
ATOM 3044 C CA . THR A 1 392 ? 77.00217 51.46968 75.56065 1.000 67.77031 367 THR A CA 1
ATOM 3045 C C . THR A 1 392 ? 76.91168 50.58002 76.79833 1.000 74.12570 367 THR A C 1
ATOM 3046 O O . THR A 1 392 ? 76.82616 51.05517 77.93460 1.000 86.01687 367 THR A O 1
ATOM 3050 N N . SER A 1 393 ? 76.93266 49.26413 76.55808 1.000 78.84940 368 SER A N 1
ATOM 3051 C CA . SER A 1 393 ? 76.86439 48.30715 77.65979 1.000 80.96072 368 SER A CA 1
ATOM 3052 C C . SER A 1 393 ? 78.05519 48.44114 78.59765 1.000 74.09349 368 SER A C 1
ATOM 3053 O O . SER A 1 393 ? 77.94076 48.14034 79.79043 1.000 76.04023 368 SER A O 1
ATOM 3056 N N . ASP A 1 394 ? 79.20424 48.87759 78.07921 1.000 71.27180 369 ASP A N 1
ATOM 3057 C CA . ASP A 1 394 ? 80.36227 49.10367 78.93640 1.000 70.58051 369 ASP A CA 1
ATOM 3058 C C . ASP A 1 394 ? 80.14042 50.29766 79.85226 1.000 80.63121 369 ASP A C 1
ATOM 3059 O O . ASP A 1 394 ? 80.47641 50.24471 81.04121 1.000 86.49282 369 ASP A O 1
ATOM 3064 N N . ALA A 1 395 ? 79.58476 51.38689 79.31551 1.000 77.50412 370 ALA A N 1
ATOM 3065 C CA . ALA A 1 395 ? 79.20734 52.51008 80.16527 1.000 81.32411 370 ALA A CA 1
ATOM 3066 C C . ALA A 1 395 ? 78.14336 52.09299 81.17137 1.000 85.04158 370 ALA A C 1
ATOM 3067 O O . ALA A 1 395 ? 78.20629 52.46808 82.35007 1.000 71.82192 370 ALA A O 1
ATOM 3069 N N . MET A 1 396 ? 77.16277 51.30449 80.72253 1.000 81.97584 371 MET A N 1
ATOM 3070 C CA . MET A 1 396 ? 76.13624 50.80502 81.62945 1.000 67.30827 371 MET A CA 1
ATOM 3071 C C . MET A 1 396 ? 76.73361 49.88437 82.69011 1.000 79.77365 371 MET A C 1
ATOM 3072 O O . MET A 1 396 ? 76.36836 49.96221 83.87031 1.000 77.52726 371 MET A O 1
ATOM 3077 N N . ASN A 1 397 ? 77.66171 49.01275 82.29221 1.000 81.87461 372 ASN A N 1
ATOM 3078 C CA . ASN A 1 397 ? 78.32534 48.10967 83.22612 1.000 79.48003 372 ASN A CA 1
ATOM 3079 C C . ASN A 1 397 ? 79.37535 48.80258 84.08213 1.000 83.46170 372 ASN A C 1
ATOM 3080 O O . ASN A 1 397 ? 79.94270 48.16195 84.97342 1.000 80.02623 372 ASN A O 1
ATOM 3085 N N . LEU A 1 398 ? 79.65640 50.07929 83.83437 1.000 81.84031 373 LEU A N 1
ATOM 3086 C CA . LEU A 1 398 ? 80.53806 50.85028 84.69984 1.000 73.75325 373 LEU A CA 1
ATOM 3087 C C . LEU A 1 398 ? 79.77338 51.78976 85.61996 1.000 69.52193 373 LEU A C 1
ATOM 3088 O O . LEU A 1 398 ? 80.11701 51.90716 86.79882 1.000 74.13762 373 LEU A O 1
ATOM 3093 N N . LEU A 1 399 ? 78.73306 52.45169 85.10817 1.000 72.52101 374 LEU A N 1
ATOM 3094 C CA . LEU A 1 399 ? 77.93866 53.34998 85.94039 1.000 67.86682 374 LEU A CA 1
ATOM 3095 C C . LEU A 1 399 ? 77.20631 52.58275 87.03421 1.000 68.71709 374 LEU A C 1
ATOM 3096 O O . LEU A 1 399 ? 77.22193 52.98186 88.20490 1.000 68.54874 374 LEU A O 1
ATOM 3101 N N . SER A 1 400 ? 76.55142 51.47650 86.66971 1.000 76.74312 375 SER A N 1
ATOM 3102 C CA . SER A 1 400 ? 75.89150 50.65207 87.67738 1.000 69.85912 375 SER A CA 1
ATOM 3103 C C . SER A 1 400 ? 76.90492 50.06201 88.64745 1.000 84.41625 375 SER A C 1
ATOM 3104 O O . SER A 1 400 ? 76.64138 49.96186 89.85234 1.000 80.92644 375 SER A O 1
ATOM 3107 N N . THR A 1 401 ? 78.07691 49.67509 88.14038 1.000 81.48714 376 THR A N 1
ATOM 3108 C CA . THR A 1 401 ? 79.10530 49.11124 89.00667 1.000 73.76362 376 THR A CA 1
ATOM 3109 C C . THR A 1 401 ? 79.73336 50.17586 89.89769 1.000 77.85465 376 THR A C 1
ATOM 3110 O O . THR A 1 401 ? 80.10495 49.88777 91.04089 1.000 89.73624 376 THR A O 1
ATOM 3114 N N . GLU A 1 402 ? 79.85058 51.40808 89.40075 1.000 77.86749 377 GLU A N 1
ATOM 3115 C CA . GLU A 1 402 ? 80.46828 52.47340 90.18201 1.000 80.03616 377 GLU A CA 1
ATOM 3116 C C . GLU A 1 402 ? 79.50817 53.08642 91.19342 1.000 81.00881 377 GLU A C 1
ATOM 3117 O O . GLU A 1 402 ? 79.93491 53.47445 92.28537 1.000 87.89573 377 GLU A O 1
ATOM 3123 N N . LEU A 1 403 ? 78.22162 53.16805 90.86827 1.000 93.69497 378 LEU A N 1
ATOM 3124 C CA . LEU A 1 403 ? 77.25388 53.86441 91.70419 1.000 90.07827 378 LEU A CA 1
ATOM 3125 C C . LEU A 1 403 ? 76.38299 52.91694 92.52468 1.000 102.51622 378 LEU A C 1
ATOM 3126 O O . LEU A 1 403 ? 75.42805 53.37220 93.16401 1.000 106.62603 378 LEU A O 1
ATOM 3131 N N . ALA A 1 404 ? 76.69205 51.61937 92.52655 1.000 96.27150 379 ALA A N 1
ATOM 3132 C CA . ALA A 1 404 ? 76.04541 50.64820 93.41209 1.000 85.86199 379 ALA A CA 1
ATOM 3133 C C . ALA A 1 404 ? 74.52557 50.65527 93.24989 1.000 83.73002 379 ALA A C 1
ATOM 3134 O O . ALA A 1 404 ? 73.77082 50.72234 94.22260 1.000 86.25466 379 ALA A O 1
ATOM 3136 N N . PHE A 1 405 ? 74.07137 50.59149 92.00068 1.000 89.17284 380 PHE A N 1
ATOM 3137 C CA . PHE A 1 405 ? 72.65010 50.47670 91.71305 1.000 76.92823 380 PHE A CA 1
ATOM 3138 C C . PHE A 1 405 ? 72.42373 49.35981 90.70419 1.000 73.39207 380 PHE A C 1
ATOM 3139 O O . PHE A 1 405 ? 73.33479 48.95415 89.97757 1.000 72.31106 380 PHE A O 1
ATOM 3147 N N . ASP A 1 406 ? 71.18938 48.86292 90.67251 1.000 75.86886 381 ASP A N 1
ATOM 3148 C CA . ASP A 1 406 ? 70.80779 47.78886 89.76548 1.000 76.93192 381 ASP A CA 1
ATOM 3149 C C . ASP A 1 406 ? 70.33825 48.38707 88.44531 1.000 76.47513 381 ASP A C 1
ATOM 3150 O O . ASP A 1 406 ? 69.34061 49.11645 88.40266 1.000 71.13717 381 ASP A O 1
ATOM 3155 N N . LEU A 1 407 ? 71.07008 48.07842 87.37452 1.000 85.15623 382 LEU A N 1
ATOM 3156 C CA . LEU A 1 407 ? 70.70437 48.53986 86.04217 1.000 76.21938 382 LEU A CA 1
ATOM 3157 C C . LEU A 1 407 ? 69.35452 47.98743 85.60935 1.000 70.23110 382 LEU A C 1
ATOM 3158 O O . LEU A 1 407 ? 68.63478 48.63108 84.83654 1.000 69.22504 382 LEU A O 1
ATOM 3163 N N . GLN A 1 408 ? 68.99692 46.80246 86.10522 1.000 71.74618 383 GLN A N 1
ATOM 3164 C CA . GLN A 1 408 ? 67.79787 46.10218 85.66346 1.000 74.34937 383 GLN A CA 1
ATOM 3165 C C . GLN A 1 408 ? 66.53634 46.62120 86.34702 1.000 84.36568 383 GLN A C 1
ATOM 3166 O O . GLN A 1 408 ? 65.44741 46.54477 85.76578 1.000 82.90333 383 GLN A O 1
ATOM 3172 N N . ARG A 1 409 ? 66.66231 47.16157 87.55801 1.000 81.25233 384 ARG A N 1
ATOM 3173 C CA . ARG A 1 409 ? 65.49762 47.51372 88.36208 1.000 72.89324 384 ARG A CA 1
ATOM 3174 C C . ARG A 1 409 ? 64.72880 48.67391 87.73825 1.000 71.21758 384 ARG A C 1
ATOM 3175 O O . ARG A 1 409 ? 65.30197 49.72989 87.44999 1.000 69.86642 384 ARG A O 1
ATOM 3183 N N . VAL A 1 410 ? 63.42348 48.47999 87.54737 1.000 74.39478 385 VAL A N 1
ATOM 3184 C CA . VAL A 1 410 ? 62.54157 49.50772 87.00376 1.000 75.91572 385 VAL A CA 1
ATOM 3185 C C . VAL A 1 410 ? 61.96376 50.32753 88.15116 1.000 74.76915 385 VAL A C 1
ATOM 3186 O O . VAL A 1 410 ? 61.61319 49.78798 89.20799 1.000 87.48553 385 VAL A O 1
ATOM 3190 N N . GLU A 1 411 ? 61.88023 51.64052 87.95229 1.000 70.53158 386 GLU A N 1
ATOM 3191 C CA . GLU A 1 411 ? 61.37377 52.56660 88.95342 1.000 76.60126 386 GLU A CA 1
ATOM 3192 C C . GLU A 1 411 ? 59.98745 53.06574 88.56293 1.000 88.29803 386 GLU A C 1
ATOM 3193 O O . GLU A 1 411 ? 59.61508 53.07668 87.38664 1.000 83.81154 386 GLU A O 1
ATOM 3199 N N . ASP A 1 412 ? 59.22417 53.49324 89.57440 1.000 97.14717 387 ASP A N 1
ATOM 3200 C CA . ASP A 1 412 ? 57.87392 53.99507 89.33501 1.000 86.88233 387 ASP A CA 1
ATOM 3201 C C . ASP A 1 412 ? 57.87622 55.43014 88.82284 1.000 93.31419 387 ASP A C 1
ATOM 3202 O O . ASP A 1 412 ? 57.01329 55.79640 88.01620 1.000 100.30131 387 ASP A O 1
ATOM 3207 N N . ASP A 1 413 ? 58.81941 56.25498 89.28483 1.000 76.18990 388 ASP A N 1
ATOM 3208 C CA . ASP A 1 413 ? 58.99782 57.62269 88.78522 1.000 73.37721 388 ASP A CA 1
ATOM 3209 C C . ASP A 1 413 ? 60.50367 57.84954 88.66433 1.000 69.16393 388 ASP A C 1
ATOM 3210 O O . ASP A 1 413 ? 61.15054 58.29193 89.61600 1.000 68.44644 388 ASP A O 1
ATOM 3215 N N . PHE A 1 414 ? 61.04999 57.53888 87.48769 1.000 76.99282 389 PHE A N 1
ATOM 3216 C CA . PHE A 1 414 ? 62.49308 57.64518 87.27442 1.000 64.26731 389 PHE A CA 1
ATOM 3217 C C . PHE A 1 414 ? 63.01820 59.07167 87.39783 1.000 63.25913 389 PHE A C 1
ATOM 3218 O O . PHE A 1 414 ? 64.07862 59.25714 88.01980 1.000 63.12275 389 PHE A O 1
ATOM 3226 N N . PRO A 1 415 ? 62.37274 60.10549 86.83613 1.000 62.65151 390 PRO A N 1
ATOM 3227 C CA . PRO A 1 415 ? 62.92594 61.46490 86.97945 1.000 61.80979 390 PRO A CA 1
ATOM 3228 C C . PRO A 1 415 ? 63.14699 61.89876 88.41779 1.000 70.52259 390 PRO A C 1
ATOM 3229 O O . PRO A 1 415 ? 64.04476 62.71010 88.67954 1.000 81.20396 390 PRO A O 1
ATOM 3233 N N . THR A 1 416 ? 62.35706 61.38685 89.36060 1.000 69.55783 391 THR A N 1
ATOM 3234 C CA . THR A 1 416 ? 62.54630 61.66505 90.77653 1.000 64.12945 391 THR A CA 1
ATOM 3235 C C . THR A 1 416 ? 63.19085 60.49656 91.51122 1.000 70.54192 391 THR A C 1
ATOM 3236 O O . THR A 1 416 ? 63.10028 60.41977 92.74078 1.000 67.86663 391 THR A O 1
ATOM 3240 N N . SER A 1 417 ? 63.83591 59.58730 90.78592 1.000 64.77157 392 SER A N 1
ATOM 3241 C CA . SER A 1 417 ? 64.43909 58.42220 91.41091 1.000 65.74843 392 SER A CA 1
ATOM 3242 C C . SER A 1 417 ? 65.80517 58.76243 91.99465 1.000 70.40423 392 SER A C 1
ATOM 3243 O O . SER A 1 417 ? 66.47172 59.71533 91.58163 1.000 64.60588 392 SER A O 1
ATOM 3246 N N . SER A 1 418 ? 66.21629 57.96006 92.97865 1.000 66.87195 393 SER A N 1
ATOM 3247 C CA . SER A 1 418 ? 67.57041 58.08041 93.50512 1.000 67.03491 393 SER A CA 1
ATOM 3248 C C . SER A 1 418 ? 68.59930 57.75424 92.43212 1.000 66.25320 393 SER A C 1
ATOM 3249 O O . SER A 1 418 ? 69.62246 58.43773 92.31300 1.000 65.66853 393 SER A O 1
ATOM 3252 N N . THR A 1 419 ? 68.33525 56.71822 91.63165 1.000 66.35324 394 THR A N 1
ATOM 3253 C CA . THR A 1 419 ? 69.29171 56.30248 90.61085 1.000 71.44663 394 THR A CA 1
ATOM 3254 C C . THR A 1 419 ? 69.47300 57.37493 89.54275 1.000 64.35067 394 THR A C 1
ATOM 3255 O O . THR A 1 419 ? 70.58520 57.57576 89.04115 1.000 68.39014 394 THR A O 1
ATOM 3259 N N . PHE A 1 420 ? 68.39575 58.07442 89.17758 1.000 63.69715 395 PHE A N 1
ATOM 3260 C CA . PHE A 1 420 ? 68.53769 59.18512 88.24186 1.000 62.43160 395 PHE A CA 1
ATOM 3261 C C . PHE A 1 420 ? 69.30007 60.34076 88.87438 1.000 66.59100 395 PHE A C 1
ATOM 3262 O O . PHE A 1 420 ? 70.10725 60.99886 88.20725 1.000 65.51303 395 PHE A O 1
ATOM 3270 N N . GLN A 1 421 ? 69.05175 60.60717 90.15867 1.000 62.78298 396 GLN A N 1
ATOM 3271 C CA . GLN A 1 421 ? 69.78818 61.66076 90.84595 1.000 65.23998 396 GLN A CA 1
ATOM 3272 C C . GLN A 1 421 ? 71.25852 61.29233 90.99641 1.000 63.02981 396 GLN A C 1
ATOM 3273 O O . GLN A 1 421 ? 72.13291 62.16192 90.91040 1.000 62.60519 396 GLN A O 1
ATOM 3279 N N . LYS A 1 422 ? 71.54961 60.00755 91.21740 1.000 67.93161 397 LYS A N 1
ATOM 3280 C CA . LYS A 1 422 ? 72.93789 59.55888 91.27592 1.000 64.43347 397 LYS A CA 1
ATOM 3281 C C . LYS A 1 422 ? 73.64879 59.81078 89.95227 1.000 65.78177 397 LYS A C 1
ATOM 3282 O O . LYS A 1 422 ? 74.76892 60.33369 89.92423 1.000 71.00843 397 LYS A O 1
ATOM 3288 N N . LEU A 1 423 ? 73.00417 59.44387 88.84122 1.000 62.86926 398 LEU A N 1
ATOM 3289 C CA . LEU A 1 423 ? 73.63630 59.55573 87.52952 1.000 64.45271 398 LEU A CA 1
ATOM 3290 C C . LEU A 1 423 ? 73.92830 61.00940 87.17385 1.000 61.23481 398 LEU A C 1
ATOM 3291 O O . LEU A 1 423 ? 75.03283 61.33831 86.72687 1.000 61.11965 398 LEU A O 1
ATOM 3296 N N . MET A 1 424 ? 72.94460 61.89585 87.36121 1.000 60.68282 399 MET A N 1
ATOM 3297 C CA . MET A 1 424 ? 73.13404 63.30169 87.01190 1.000 59.88466 399 MET A CA 1
ATOM 3298 C C . MET A 1 424 ? 74.31127 63.91650 87.75673 1.000 69.87201 399 MET A C 1
ATOM 3299 O O . MET A 1 424 ? 75.02014 64.76452 87.20374 1.000 77.47011 399 MET A O 1
ATOM 3304 N N . LYS A 1 425 ? 74.53931 63.50059 89.00039 1.000 70.62520 400 LYS A N 1
ATOM 3305 C CA . LYS A 1 425 ? 75.65854 64.00511 89.78438 1.000 68.56724 400 LYS A CA 1
ATOM 3306 C C . LYS A 1 425 ? 76.97254 63.29833 89.48512 1.000 68.55077 400 LYS A C 1
ATOM 3307 O O . LYS A 1 425 ? 78.03918 63.88962 89.68939 1.000 69.81430 400 LYS A O 1
ATOM 3313 N N . SER A 1 426 ? 76.92732 62.05247 89.01889 1.000 67.88318 401 SER A N 1
ATOM 3314 C CA . SER A 1 426 ? 78.15270 61.29008 88.81608 1.000 75.02111 401 SER A CA 1
ATOM 3315 C C . SER A 1 426 ? 79.01215 61.92645 87.73179 1.000 67.84636 401 SER A C 1
ATOM 3316 O O . SER A 1 426 ? 78.50930 62.36951 86.69568 1.000 69.32017 401 SER A O 1
ATOM 3319 N N . ASP A 1 427 ? 80.32215 61.97687 87.97825 1.000 82.68064 402 ASP A N 1
ATOM 3320 C CA . ASP A 1 427 ? 81.23058 62.53514 86.98631 1.000 83.78252 402 ASP A CA 1
ATOM 3321 C C . ASP A 1 427 ? 81.55880 61.54736 85.87455 1.000 68.97745 402 ASP A C 1
ATOM 3322 O O . ASP A 1 427 ? 81.85705 61.97802 84.75643 1.000 63.16109 402 ASP A O 1
ATOM 3327 N N . THR A 1 428 ? 81.49596 60.24110 86.14716 1.000 64.44432 403 THR A N 1
ATOM 3328 C CA . THR A 1 428 ? 81.67063 59.25562 85.08407 1.000 65.06133 403 THR A CA 1
ATOM 3329 C C . THR A 1 428 ? 80.56768 59.38414 84.04010 1.000 63.54676 403 THR A C 1
ATOM 3330 O O . THR A 1 428 ? 80.84152 59.42858 82.83478 1.000 75.89233 403 THR A O 1
ATOM 3334 N N . PHE A 1 429 ? 79.31098 59.43845 84.48817 1.000 71.97511 404 PHE A N 1
ATOM 3335 C CA . PHE A 1 429 ? 78.20026 59.73855 83.59111 1.000 67.87305 404 PHE A CA 1
ATOM 3336 C C . PHE A 1 429 ? 78.43616 61.05747 82.86646 1.000 61.11355 404 PHE A C 1
ATOM 3337 O O . PHE A 1 429 ? 78.34665 61.13492 81.63577 1.000 65.78128 404 PHE A O 1
ATOM 3345 N N . ARG A 1 430 ? 78.76254 62.10469 83.63030 1.000 66.56237 405 ARG A N 1
ATOM 3346 C CA . ARG A 1 430 ? 78.97315 63.43125 83.06076 1.000 60.93617 405 ARG A CA 1
ATOM 3347 C C . ARG A 1 430 ? 80.09137 63.43729 82.02387 1.000 64.38657 405 ARG A C 1
ATOM 3348 O O . ARG A 1 430 ? 80.10262 64.28660 81.12404 1.000 66.73823 405 ARG A O 1
ATOM 3356 N N . ASN A 1 431 ? 81.03656 62.49907 82.12997 1.000 77.10306 406 ASN A N 1
ATOM 3357 C CA . ASN A 1 431 ? 82.10223 62.39048 81.13986 1.000 77.12343 406 ASN A CA 1
ATOM 3358 C C . ASN A 1 431 ? 81.62227 61.66138 79.88974 1.000 71.56268 406 ASN A C 1
ATOM 3359 O O . ASN A 1 431 ? 81.77517 62.16460 78.77139 1.000 72.92602 406 ASN A O 1
ATOM 3364 N N . ILE A 1 432 ? 81.04152 60.47122 80.06458 1.000 62.32007 407 ILE A N 1
ATOM 3365 C CA . ILE A 1 432 ? 80.53979 59.69963 78.93012 1.000 67.70009 407 ILE A CA 1
ATOM 3366 C C . ILE A 1 432 ? 79.43921 60.45736 78.20133 1.000 61.30962 407 ILE A C 1
ATOM 3367 O O . ILE A 1 432 ? 79.29856 60.34152 76.97634 1.000 66.07201 407 ILE A O 1
ATOM 3372 N N . TYR A 1 433 ? 78.65464 61.25400 78.93113 1.000 63.13805 408 TYR A N 1
ATOM 3373 C CA . TYR A 1 433 ? 77.55010 61.98266 78.31498 1.000 59.66019 408 TYR A CA 1
ATOM 3374 C C . TYR A 1 433 ? 78.05377 63.00900 77.30801 1.000 59.45369 408 TYR A C 1
ATOM 3375 O O . TYR A 1 433 ? 77.61123 63.02848 76.15411 1.000 59.36281 408 TYR A O 1
ATOM 3384 N N . GLU A 1 434 ? 78.96895 63.88410 77.73099 1.000 63.67115 409 GLU A N 1
ATOM 3385 C CA . GLU A 1 434 ? 79.49041 64.89676 76.81849 1.000 60.76226 409 GLU A CA 1
ATOM 3386 C C . GLU A 1 434 ? 80.28095 64.27712 75.67516 1.000 64.78035 409 GLU A C 1
ATOM 3387 O O . GLU A 1 434 ? 80.28291 64.81614 74.56251 1.000 57.26433 409 GLU A O 1
ATOM 3393 N N . ARG A 1 435 ? 80.95163 63.15123 75.92336 1.000 62.42338 410 ARG A N 1
ATOM 3394 C CA . ARG A 1 435 ? 81.80017 62.55888 74.89438 1.000 60.73871 410 ARG A CA 1
ATOM 3395 C C . ARG A 1 435 ? 80.96875 61.89269 73.80433 1.000 62.09160 410 ARG A C 1
ATOM 3396 O O . ARG A 1 435 ? 81.27974 62.01636 72.61378 1.000 53.82516 410 ARG A O 1
ATOM 3404 N N . GLU A 1 436 ? 79.90455 61.18831 74.19039 1.000 58.40866 411 GLU A N 1
ATOM 3405 C CA . GLU A 1 436 ? 79.07455 60.46535 73.23713 1.000 52.82999 411 GLU A CA 1
ATOM 3406 C C . GLU A 1 436 ? 77.98493 61.32850 72.61587 1.000 61.48947 411 GLU A C 1
ATOM 3407 O O . GLU A 1 436 ? 77.45238 60.96080 71.56285 1.000 51.46975 411 GLU A O 1
ATOM 3413 N N . ARG A 1 437 ? 77.63802 62.45889 73.23774 1.000 63.34107 412 ARG A N 1
ATOM 3414 C CA . ARG A 1 437 ? 76.69463 63.38027 72.61250 1.000 56.62510 412 ARG A CA 1
ATOM 3415 C C . ARG A 1 437 ? 77.35178 64.13895 71.46811 1.000 52.28615 412 ARG A C 1
ATOM 3416 O O . ARG A 1 437 ? 76.75282 64.30538 70.39945 1.000 67.22893 412 ARG A O 1
ATOM 3424 N N . ASN A 1 438 ? 78.58686 64.60318 71.67240 1.000 51.27881 413 ASN A N 1
ATOM 3425 C CA . ASN A 1 438 ? 79.27481 65.35506 70.62965 1.000 51.26784 413 ASN A CA 1
ATOM 3426 C C . ASN A 1 438 ? 79.78986 64.44831 69.52161 1.000 55.97683 413 ASN A C 1
ATOM 3427 O O . ASN A 1 438 ? 79.90248 64.88637 68.37151 1.000 53.17834 413 ASN A O 1
ATOM 3432 N N . GLU A 1 439 ? 80.10983 63.19221 69.83809 1.000 55.10888 414 GLU A N 1
ATOM 3433 C CA . GLU A 1 439 ? 80.62385 62.29121 68.81079 1.000 51.48332 414 GLU A CA 1
ATOM 3434 C C . GLU A 1 439 ? 79.50909 61.82672 67.88131 1.000 50.39321 414 GLU A C 1
ATOM 3435 O O . GLU A 1 439 ? 79.67145 61.82562 66.65534 1.000 67.74444 414 GLU A O 1
ATOM 3441 N N . GLN A 1 440 ? 78.36740 61.42315 68.44683 1.000 55.86404 415 GLN A N 1
ATOM 3442 C CA . GLN A 1 440 ? 77.24027 61.01998 67.61266 1.000 51.70232 415 GLN A CA 1
ATOM 3443 C C . GLN A 1 440 ? 76.75442 62.17935 66.75590 1.000 48.47910 415 GLN A C 1
ATOM 3444 O O . GLN A 1 440 ? 76.34939 61.98329 65.60470 1.000 48.03951 415 GLN A O 1
ATOM 3450 N N . ASN A 1 441 ? 76.79526 63.39752 67.29745 1.000 48.59721 416 ASN A N 1
ATOM 3451 C CA . ASN A 1 441 ? 76.44807 64.57033 66.50290 1.000 48.23938 416 ASN A CA 1
ATOM 3452 C C . ASN A 1 441 ? 77.40952 64.73796 65.33218 1.000 48.52468 416 ASN A C 1
ATOM 3453 O O . ASN A 1 441 ? 76.98924 64.99420 64.19747 1.000 48.17923 416 ASN A O 1
ATOM 3458 N N . ARG A 1 442 ? 78.71138 64.58951 65.59126 1.000 49.34375 417 ARG A N 1
ATOM 3459 C CA . ARG A 1 442 ? 79.69351 64.67910 64.51592 1.000 49.82770 417 ARG A CA 1
ATOM 3460 C C . ARG A 1 442 ? 79.56136 63.50803 63.55076 1.000 51.71041 417 ARG A C 1
ATOM 3461 O O . ARG A 1 442 ? 79.66466 63.68451 62.33097 1.000 51.53061 417 ARG A O 1
ATOM 3469 N N . LEU A 1 443 ? 79.32540 62.30587 64.07796 1.000 49.40169 418 LEU A N 1
ATOM 3470 C CA . LEU A 1 443 ? 79.27911 61.12264 63.22541 1.000 56.44297 418 LEU A CA 1
ATOM 3471 C C . LEU A 1 443 ? 78.01396 61.08888 62.37572 1.000 49.86868 418 LEU A C 1
ATOM 3472 O O . LEU A 1 443 ? 78.04786 60.63698 61.22436 1.000 56.48085 418 LEU A O 1
ATOM 3477 N N . PHE A 1 444 ? 76.88819 61.55913 62.91844 1.000 49.62200 419 PHE A N 1
ATOM 3478 C CA . PHE A 1 444 ? 75.66397 61.58923 62.12480 1.000 47.39272 419 PHE A CA 1
ATOM 3479 C C . PHE A 1 444 ? 75.74982 62.62800 61.01472 1.000 51.82271 419 PHE A C 1
ATOM 3480 O O . PHE A 1 444 ? 75.28262 62.38638 59.89598 1.000 47.34283 419 PHE A O 1
ATOM 3488 N N . LYS A 1 445 ? 76.34018 63.79020 61.30209 1.000 51.29091 420 LYS A N 1
ATOM 3489 C CA . LYS A 1 445 ? 76.38393 64.85394 60.30353 1.000 50.79029 420 LYS A CA 1
ATOM 3490 C C . LYS A 1 445 ? 77.24873 64.46344 59.11229 1.000 50.18360 420 LYS A C 1
ATOM 3491 O O . LYS A 1 445 ? 76.91584 64.78461 57.96573 1.000 63.41205 420 LYS A O 1
ATOM 3497 N N . LYS A 1 446 ? 78.35931 63.76984 59.35808 1.000 58.90831 421 LYS A N 1
ATOM 3498 C CA . LYS A 1 446 ? 79.16240 63.25790 58.25727 1.000 53.71700 421 LYS A CA 1
ATOM 3499 C C . LYS A 1 446 ? 78.51811 62.05564 57.58422 1.000 49.54217 421 LYS A C 1
ATOM 3500 O O . LYS A 1 446 ? 78.83343 61.76949 56.42439 1.000 49.65926 421 LYS A O 1
ATOM 3506 N N . TYR A 1 447 ? 77.61858 61.35597 58.27791 1.000 48.56091 422 TYR A N 1
ATOM 3507 C CA . TYR A 1 447 ? 76.82343 60.32833 57.61664 1.000 52.03906 422 TYR A CA 1
ATOM 3508 C C . TYR A 1 447 ? 75.84512 60.93865 56.62180 1.000 55.24762 422 TYR A C 1
ATOM 3509 O O . TYR A 1 447 ? 75.52998 60.31670 55.60024 1.000 53.572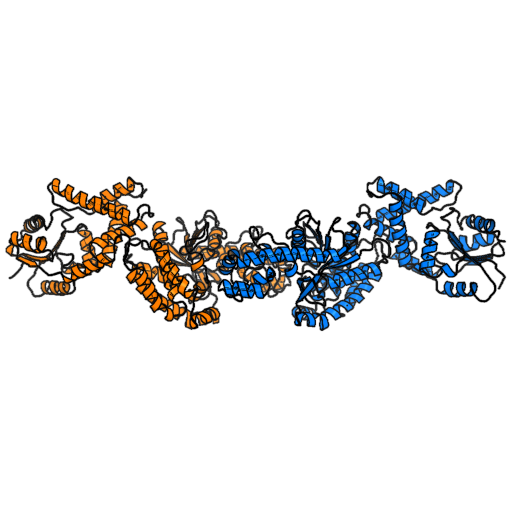24 422 TYR A O 1
ATOM 3518 N N . VAL A 1 448 ? 75.36037 62.14956 56.89938 1.000 53.85553 423 VAL A N 1
ATOM 3519 C CA . VAL A 1 448 ? 74.42957 62.80840 55.98966 1.000 66.06658 423 VAL A CA 1
ATOM 3520 C C . VAL A 1 448 ? 75.16995 63.43584 54.81164 1.000 58.27527 423 VAL A C 1
ATOM 3521 O O . VAL A 1 448 ? 74.62501 63.52030 53.70360 1.000 49.98011 423 VAL A O 1
ATOM 3525 N N . ASP A 1 449 ? 76.41889 63.86374 55.01752 1.000 52.74526 424 ASP A N 1
ATOM 3526 C CA . ASP A 1 449 ? 77.20474 64.43509 53.92896 1.000 57.27242 424 ASP A CA 1
ATOM 3527 C C . ASP A 1 449 ? 77.46865 63.43174 52.81340 1.000 50.50206 424 ASP A C 1
ATOM 3528 O O . ASP A 1 449 ? 77.77880 63.83966 51.68896 1.000 63.92277 424 ASP A O 1
ATOM 3533 N N . GLN A 1 450 ? 77.34995 62.13363 53.09282 1.000 50.13064 425 GLN A N 1
ATOM 3534 C CA . GLN A 1 450 ? 77.55567 61.10988 52.07528 1.000 50.61339 425 GLN A CA 1
ATOM 3535 C C . GLN A 1 450 ? 76.40015 61.00571 51.08893 1.000 65.54025 425 GLN A C 1
ATOM 3536 O O . GLN A 1 450 ? 76.48001 60.19663 50.15817 1.000 56.07353 425 GLN A O 1
ATOM 3542 N N . PHE A 1 451 ? 75.34031 61.79420 51.26224 1.000 61.36199 426 PHE A N 1
ATOM 3543 C CA . PHE A 1 451 ? 74.16116 61.71479 50.41085 1.000 50.34568 426 PHE A CA 1
ATOM 3544 C C . PHE A 1 451 ? 74.14540 62.75179 49.29445 1.000 54.39475 426 PHE A C 1
ATOM 3545 O O . PHE A 1 451 ? 73.26733 62.68359 48.42657 1.000 69.75459 426 PHE A O 1
ATOM 3553 N N . ASN A 1 452 ? 75.08202 63.70353 49.29782 1.000 51.61454 427 ASN A N 1
ATOM 3554 C CA . ASN A 1 452 ? 75.20342 64.70016 48.23036 1.000 60.70192 427 ASN A CA 1
ATOM 3555 C C . ASN A 1 452 ? 73.94374 65.55996 48.11953 1.000 52.95345 427 ASN A C 1
ATOM 3556 O O . ASN A 1 452 ? 73.43335 65.81083 47.02545 1.000 72.90189 427 ASN A O 1
ATOM 3561 N N . VAL A 1 453 ? 73.43208 66.01393 49.26156 1.000 56.09652 428 VAL A N 1
ATOM 3562 C CA . VAL A 1 453 ? 72.26036 66.88160 49.31563 1.000 51.59682 428 VAL A CA 1
ATOM 3563 C C . VAL A 1 453 ? 72.67323 68.19896 49.95686 1.000 60.79012 428 VAL A C 1
ATOM 3564 O O . VAL A 1 453 ? 73.36757 68.20479 50.98027 1.000 74.90714 428 VAL A O 1
ATOM 3568 N N . ASP A 1 454 ? 72.25362 69.31032 49.35372 1.000 60.78743 429 ASP A N 1
ATOM 3569 C CA . ASP A 1 454 ? 72.56688 70.63763 49.87110 1.000 64.58183 429 ASP A CA 1
ATOM 3570 C C . ASP A 1 454 ? 71.44251 71.07026 50.80406 1.000 58.02801 429 ASP A C 1
ATOM 3571 O O . ASP A 1 454 ? 70.34768 71.42332 50.35152 1.000 58.05025 429 ASP A O 1
ATOM 3576 N N . LEU A 1 455 ? 71.71393 71.03635 52.10921 1.000 65.74882 430 LEU A N 1
ATOM 3577 C CA . LEU A 1 455 ? 70.75203 71.47750 53.11104 1.000 67.50786 430 LEU A CA 1
ATOM 3578 C C . LEU A 1 455 ? 70.59831 72.99175 53.14981 1.000 69.32049 430 LEU A C 1
ATOM 3579 O O . LEU A 1 455 ? 69.85842 73.49843 54.00124 1.000 61.50415 430 LEU A O 1
ATOM 3584 N N . THR A 1 456 ? 71.28360 73.71989 52.26368 1.000 71.15505 431 THR A N 1
ATOM 3585 C CA . THR A 1 456 ? 71.13254 75.17026 52.21622 1.000 66.61753 431 THR A CA 1
ATOM 3586 C C . THR A 1 456 ? 69.69538 75.56171 51.89944 1.000 73.63719 431 THR A C 1
ATOM 3587 O O . THR A 1 456 ? 69.13849 76.46938 52.52716 1.000 78.21107 431 THR A O 1
ATOM 3591 N N . ASN A 1 457 ? 69.07565 74.88548 50.93176 1.000 74.86148 432 ASN A N 1
ATOM 3592 C CA . ASN A 1 457 ? 67.67197 75.13147 50.62997 1.000 75.00809 432 ASN A CA 1
ATOM 3593 C C . ASN A 1 457 ? 66.73605 74.45121 51.61697 1.000 72.91711 432 ASN A C 1
ATOM 3594 O O . ASN A 1 457 ? 65.57917 74.86801 51.74177 1.000 75.41973 432 ASN A O 1
ATOM 3599 N N . GLY A 1 458 ? 67.20287 73.42605 52.30992 1.000 55.22893 433 GLY A N 1
ATOM 3600 C CA . GLY A 1 458 ? 66.42162 72.75925 53.33515 1.000 51.76477 433 GLY A CA 1
ATOM 3601 C C . GLY A 1 458 ? 66.53772 71.25155 53.28599 1.000 50.11501 433 GLY A C 1
ATOM 3602 O O . GLY A 1 458 ? 66.80163 70.65320 52.24337 1.000 58.07041 433 GLY A O 1
ATOM 3603 N N . MET A 1 459 ? 66.33847 70.62249 54.44049 1.000 59.28786 434 MET A N 1
ATOM 3604 C CA . MET A 1 459 ? 66.30783 69.17173 54.56932 1.000 59.29821 434 MET A CA 1
ATOM 3605 C C . MET A 1 459 ? 64.85171 68.72316 54.51737 1.000 56.74530 434 MET A C 1
ATOM 3606 O O . MET A 1 459 ? 64.04780 69.12063 55.36810 1.000 59.72491 434 MET A O 1
ATOM 3611 N N . HIS A 1 460 ? 64.51246 67.90177 53.52586 1.000 60.73337 435 HIS A N 1
ATOM 3612 C CA . HIS A 1 460 ? 63.13173 67.50416 53.27860 1.000 53.90115 435 HIS A CA 1
ATOM 3613 C C . HIS A 1 460 ? 62.97099 66.01934 53.57093 1.000 56.20616 435 HIS A C 1
ATOM 3614 O O . HIS A 1 460 ? 63.65411 65.18423 52.96812 1.000 50.83388 435 HIS A O 1
ATOM 3621 N N . ILE A 1 461 ? 62.05483 65.70032 54.48634 1.000 49.91649 436 ILE A N 1
ATOM 3622 C CA . ILE A 1 461 ? 61.94115 64.38518 55.10332 1.000 49.66302 436 ILE A CA 1
ATOM 3623 C C . ILE A 1 461 ? 60.49734 63.90884 55.01228 1.000 50.53835 436 ILE A C 1
ATOM 3624 O O . ILE A 1 461 ? 59.55700 64.70418 55.10041 1.000 56.15981 436 ILE A O 1
ATOM 3629 N N . VAL A 1 462 ? 60.31989 62.60020 54.83473 1.000 50.81704 437 VAL A N 1
ATOM 3630 C CA . VAL A 1 462 ? 58.99187 62.00075 54.75679 1.000 51.84257 437 VAL A CA 1
ATOM 3631 C C . VAL A 1 462 ? 58.94937 60.75015 55.62685 1.000 51.73490 437 VAL A C 1
ATOM 3632 O O . VAL A 1 462 ? 59.92739 59.99823 55.70644 1.000 51.13755 437 VAL A O 1
ATOM 3636 N N . ASP A 1 463 ? 57.80409 60.53063 56.27228 1.000 52.47450 438 ASP A N 1
ATOM 3637 C CA . ASP A 1 463 ? 57.61443 59.42341 57.20113 1.000 52.63238 438 ASP A CA 1
ATOM 3638 C C . ASP A 1 463 ? 56.11994 59.26863 57.45034 1.000 53.97524 438 ASP A C 1
ATOM 3639 O O . ASP A 1 463 ? 55.31250 60.08715 57.00769 1.000 54.65775 438 ASP A O 1
ATOM 3644 N N . VAL A 1 464 ? 55.75440 58.20153 58.16017 1.000 54.51657 439 VAL A N 1
ATOM 3645 C CA . VAL A 1 464 ? 54.37581 58.04797 58.61306 1.000 62.04035 439 VAL A CA 1
ATOM 3646 C C . VAL A 1 464 ? 54.16291 59.03867 59.74932 1.000 64.73144 439 VAL A C 1
ATOM 3647 O O . VAL A 1 464 ? 53.36981 59.97937 59.62814 1.000 73.68253 439 VAL A O 1
ATOM 3651 N N . GLY A 1 465 ? 54.87255 58.83092 60.85831 1.000 89.75566 440 GLY A N 1
ATOM 3652 C CA . GLY A 1 465 ? 55.04488 59.85711 61.87051 1.000 85.38492 440 GLY A CA 1
ATOM 3653 C C . GLY A 1 465 ? 54.08893 59.85875 63.04671 1.000 78.98361 440 GLY A C 1
ATOM 3654 O O . GLY A 1 465 ? 54.43561 59.39065 64.13619 1.000 94.76313 440 GLY A O 1
ATOM 3655 N N . TRP A 1 466 ? 52.88328 60.39081 62.81712 1.000 77.24071 441 TRP A N 1
ATOM 3656 C CA . TRP A 1 466 ? 51.90977 60.81816 63.82287 1.000 63.80646 441 TRP A CA 1
ATOM 3657 C C . TRP A 1 466 ? 52.40459 62.07759 64.52845 1.000 60.81219 441 TRP A C 1
ATOM 3658 O O . TRP A 1 466 ? 51.64557 63.03868 64.70368 1.000 58.99836 441 TRP A O 1
ATOM 3669 N N . LYS A 1 467 ? 53.67740 62.09390 64.91589 1.000 55.04424 442 LYS A N 1
ATOM 3670 C CA . LYS A 1 467 ? 54.22218 63.17497 65.72104 1.000 54.25055 442 LYS A CA 1
ATOM 3671 C C . LYS A 1 467 ? 55.43584 63.85274 65.10874 1.000 59.67182 442 LYS A C 1
ATOM 3672 O O . LYS A 1 467 ? 55.68018 65.02854 65.40039 1.000 53.44802 442 LYS A O 1
ATOM 3678 N N . GLY A 1 468 ? 56.19167 63.15766 64.26427 1.000 52.22768 443 GLY A N 1
ATOM 3679 C CA . GLY A 1 468 ? 57.45229 63.69641 63.77594 1.000 51.01844 443 GLY A CA 1
ATOM 3680 C C . GLY A 1 468 ? 58.51019 63.80953 64.85657 1.000 50.25248 443 GLY A C 1
ATOM 3681 O O . GLY A 1 468 ? 59.17532 64.85145 64.95356 1.000 49.61865 443 GLY A O 1
ATOM 3682 N N . THR A 1 469 ? 58.67076 62.76787 65.68504 1.000 51.45996 444 THR A N 1
ATOM 3683 C CA . THR A 1 469 ? 59.64404 62.80997 66.77520 1.000 49.96591 444 THR A CA 1
ATOM 3684 C C . THR A 1 469 ? 61.06854 62.93684 66.24760 1.000 52.01112 444 THR A C 1
ATOM 3685 O O . THR A 1 469 ? 61.84289 63.78645 66.70938 1.000 55.79983 444 THR A O 1
ATOM 3689 N N . ILE A 1 470 ? 61.43083 62.09405 65.27757 1.000 48.78570 445 ILE A N 1
ATOM 3690 C CA . ILE A 1 470 ? 62.79044 62.10595 64.74702 1.000 52.75746 445 ILE A CA 1
ATOM 3691 C C . ILE A 1 470 ? 63.10926 63.45571 64.11453 1.000 55.47269 445 ILE A C 1
ATOM 3692 O O . ILE A 1 470 ? 64.24037 63.94585 64.20666 1.000 59.60267 445 ILE A O 1
ATOM 3697 N N . GLN A 1 471 ? 62.11577 64.09192 63.48732 1.000 55.88851 446 GLN A N 1
ATOM 3698 C CA . GLN A 1 471 ? 62.35005 65.39541 62.86962 1.000 51.48624 446 GLN A CA 1
ATOM 3699 C C . GLN A 1 471 ? 62.72873 66.44346 63.90872 1.000 51.66865 446 GLN A C 1
ATOM 3700 O O . GLN A 1 471 ? 63.59627 67.28877 63.66094 1.000 50.47099 446 GLN A O 1
ATOM 3706 N N . ASP A 1 472 ? 62.08273 66.41060 65.07616 1.000 49.70783 447 ASP A N 1
ATOM 3707 C CA . ASP A 1 472 ? 62.47327 67.30859 66.15651 1.000 47.72705 447 ASP A CA 1
ATOM 3708 C C . ASP A 1 472 ? 63.91615 67.06271 66.57026 1.000 53.02518 447 ASP A C 1
ATOM 3709 O O . ASP A 1 472 ? 64.65912 68.00878 66.85228 1.000 47.07483 447 ASP A O 1
ATOM 3714 N N . ASN A 1 473 ? 64.33460 65.79726 66.60591 1.000 47.19342 448 ASN A N 1
ATOM 3715 C CA . ASN A 1 473 ? 65.72657 65.49598 66.91796 1.000 46.90202 448 ASN A CA 1
ATOM 3716 C C . ASN A 1 473 ? 66.65434 66.02199 65.83131 1.000 46.51937 448 ASN A C 1
ATOM 3717 O O . ASN A 1 473 ? 67.67537 66.65293 66.12418 1.000 48.73239 448 ASN A O 1
ATOM 3722 N N . LEU A 1 474 ? 66.30738 65.77478 64.56560 1.000 53.35547 449 LEU A N 1
ATOM 3723 C CA . LEU A 1 474 ? 67.15636 66.20098 63.45648 1.000 49.63604 449 LEU A CA 1
ATOM 3724 C C . LEU A 1 474 ? 67.36130 67.71068 63.46599 1.000 46.66697 449 LEU A C 1
ATOM 3725 O O . LEU A 1 474 ? 68.48156 68.19798 63.27730 1.000 52.44063 449 LEU A O 1
ATOM 3730 N N . PHE A 1 475 ? 66.28561 68.46833 63.69022 1.000 46.50800 450 PHE A N 1
ATOM 3731 C CA . PHE A 1 475 ? 66.39351 69.92332 63.69459 1.000 46.65495 450 PHE A CA 1
ATOM 3732 C C . PHE A 1 475 ? 67.30515 70.40902 64.81261 1.000 49.83686 450 PHE A C 1
ATOM 3733 O O . PHE A 1 475 ? 68.09149 71.34305 64.62001 1.000 46.77865 450 PHE A O 1
ATOM 3741 N N . ASN A 1 476 ? 67.21599 69.78821 65.98911 1.000 46.64393 451 ASN A N 1
ATOM 3742 C CA . ASN A 1 476 ? 68.10261 70.16479 67.08384 1.000 46.79659 451 ASN A CA 1
ATOM 3743 C C . ASN A 1 476 ? 69.54538 69.78612 66.78528 1.000 46.75763 451 ASN A C 1
ATOM 3744 O O . ASN A 1 476 ? 70.47147 70.50744 67.17375 1.000 54.20991 451 ASN A O 1
ATOM 3749 N N . ILE A 1 477 ? 69.75416 68.66217 66.09404 1.000 51.93805 452 ILE A N 1
ATOM 3750 C CA . ILE A 1 477 ? 71.11068 68.19263 65.82049 1.000 46.63206 452 ILE A CA 1
ATOM 3751 C C . ILE A 1 477 ? 71.90746 69.25897 65.08205 1.000 46.86303 452 ILE A C 1
ATOM 3752 O O . ILE A 1 477 ? 73.08951 69.48612 65.36979 1.000 52.75726 452 ILE A O 1
ATOM 3757 N N . TYR A 1 478 ? 71.26517 69.95147 64.14515 1.000 46.80888 453 TYR A N 1
ATOM 3758 C CA . TYR A 1 478 ? 71.89461 71.02255 63.38734 1.000 48.43565 453 TYR A CA 1
ATOM 3759 C C . TYR A 1 478 ? 71.80677 72.37695 64.08531 1.000 52.99160 453 TYR A C 1
ATOM 3760 O O . TYR A 1 478 ? 72.16252 73.39457 63.47993 1.000 50.43798 453 TYR A O 1
ATOM 3769 N N . ASN A 1 479 ? 71.34312 72.40666 65.33746 1.000 47.42740 454 ASN A N 1
ATOM 3770 C CA . ASN A 1 479 ? 71.32122 73.62215 66.15656 1.000 48.85072 454 ASN A CA 1
ATOM 3771 C C . ASN A 1 479 ? 70.57310 74.75786 65.45968 1.000 55.59126 454 ASN A C 1
ATOM 3772 O O . ASN A 1 479 ? 70.94785 75.92928 65.55175 1.000 57.10520 454 ASN A O 1
ATOM 3777 N N . GLY A 1 480 ? 69.50744 74.40218 64.74386 1.000 52.30957 455 GLY A N 1
ATOM 3778 C CA . GLY A 1 480 ? 68.65979 75.37256 64.08207 1.000 57.45648 455 GLY A CA 1
ATOM 3779 C C . GLY A 1 480 ? 69.24210 76.01790 62.84455 1.000 54.51845 455 GLY A C 1
ATOM 3780 O O . GLY A 1 480 ? 68.57161 76.86353 62.23945 1.000 60.06217 455 GLY A O 1
ATOM 3781 N N . GLU A 1 481 ? 70.46239 75.65699 62.44809 1.000 48.48423 456 GLU A N 1
ATOM 3782 C CA . GLU A 1 481 ? 71.09383 76.21062 61.25631 1.000 56.11659 456 GLU A CA 1
ATOM 3783 C C . GLU A 1 481 ? 70.58061 75.58292 59.96812 1.000 50.79333 456 GLU A C 1
ATOM 3784 O O . GLU A 1 481 ? 70.96180 76.03493 58.88294 1.000 49.62575 456 GLU A O 1
ATOM 3790 N N . VAL A 1 482 ? 69.73200 74.56291 60.05985 1.000 49.86302 457 VAL A N 1
ATOM 3791 C CA . VAL A 1 482 ? 69.25889 73.81097 58.90455 1.000 48.40060 457 VAL A CA 1
ATOM 3792 C C . VAL A 1 482 ? 67.73857 73.77706 58.95643 1.000 60.29351 457 VAL A C 1
ATOM 3793 O O . VAL A 1 482 ? 67.15694 73.19664 59.88211 1.000 47.86627 457 VAL A O 1
ATOM 3797 N N . SER A 1 483 ? 67.09617 74.39481 57.96876 1.000 59.10058 458 SER A N 1
ATOM 3798 C CA . SER A 1 483 ? 65.64550 74.32733 57.85896 1.000 52.19082 458 SER A CA 1
ATOM 3799 C C . SER A 1 483 ? 65.21583 72.90574 57.51937 1.000 53.24975 458 SER A C 1
ATOM 3800 O O . SER A 1 483 ? 65.70872 72.30813 56.55746 1.000 50.34444 458 SER A O 1
ATOM 3803 N N . VAL A 1 484 ? 64.29724 72.36390 58.31342 1.000 53.79883 459 VAL A N 1
ATOM 3804 C CA . VAL A 1 484 ? 63.83522 70.98901 58.17182 1.000 50.83133 459 VAL A CA 1
ATOM 3805 C C . VAL A 1 484 ? 62.34692 71.00736 57.85447 1.000 50.88156 459 VAL A C 1
ATOM 3806 O O . VAL A 1 484 ? 61.56165 71.63777 58.57230 1.000 51.49683 459 VAL A O 1
ATOM 3810 N N . PHE A 1 485 ? 61.96287 70.31728 56.78216 1.000 59.31880 460 PHE A N 1
ATOM 3811 C CA . PHE A 1 485 ? 60.57557 70.24711 56.33901 1.000 50.45997 460 PHE A CA 1
ATOM 3812 C C . PHE A 1 485 ? 60.09279 68.80879 56.44086 1.000 49.86785 460 PHE A C 1
ATOM 3813 O O . PHE A 1 485 ? 60.68455 67.90729 55.83681 1.000 49.43006 460 PHE A O 1
ATOM 3821 N N . GLY A 1 486 ? 59.01781 68.60099 57.19363 1.000 53.52913 461 GLY A N 1
ATOM 3822 C CA . GLY A 1 486 ? 58.44538 67.27849 57.38668 1.000 49.68578 461 GLY A CA 1
ATOM 3823 C C . GLY A 1 486 ? 57.17647 67.10102 56.57565 1.000 49.76404 461 GLY A C 1
ATOM 3824 O O . GLY A 1 486 ? 56.33733 67.99958 56.50736 1.000 50.28012 461 GLY A O 1
ATOM 3825 N N . TYR A 1 487 ? 57.04533 65.92804 55.95636 1.000 49.40767 462 TYR A N 1
ATOM 3826 C CA . TYR A 1 487 ? 55.86208 65.56588 55.18084 1.000 51.28780 462 TYR A CA 1
ATOM 3827 C C . TYR A 1 487 ? 55.41938 64.18286 55.63528 1.000 49.44060 462 TYR A C 1
ATOM 3828 O O . TYR A 1 487 ? 56.10369 63.19005 55.36895 1.000 51.03070 462 TYR A O 1
ATOM 3837 N N . TYR A 1 488 ? 54.28527 64.11469 56.32334 1.000 49.78602 463 TYR A N 1
ATOM 3838 C CA . TYR A 1 488 ? 53.84553 62.88982 56.97164 1.000 54.63182 463 TYR A CA 1
ATOM 3839 C C . TYR A 1 488 ? 52.53194 62.41624 56.37460 1.000 50.19834 463 TYR A C 1
ATOM 3840 O O . TYR A 1 488 ? 51.70128 63.22686 55.95191 1.000 50.47726 463 TYR A O 1
ATOM 3849 N N . LEU A 1 489 ? 52.35885 61.09390 56.33633 1.000 50.28755 464 LEU A N 1
ATOM 3850 C CA . LEU A 1 489 ? 51.06939 60.52403 55.96836 1.000 50.72641 464 LEU A CA 1
ATOM 3851 C C . LEU A 1 489 ? 49.96547 61.11106 56.83592 1.000 51.22465 464 LEU A C 1
ATOM 3852 O O . LEU A 1 489 ? 48.96137 61.62114 56.32952 1.000 51.56200 464 LEU A O 1
ATOM 3857 N N . GLY A 1 490 ? 50.15289 61.06893 58.15278 1.000 51.43659 465 GLY A N 1
ATOM 3858 C CA . GLY A 1 490 ? 49.23876 61.71582 59.06789 1.000 52.11708 465 GLY A CA 1
ATOM 3859 C C . GLY A 1 490 ? 50.00397 62.43204 60.16140 1.000 53.35651 465 GLY A C 1
ATOM 3860 O O . GLY A 1 490 ? 51.15554 62.10810 60.46066 1.000 53.43785 465 GLY A O 1
ATOM 3861 N N . ILE A 1 491 ? 49.34122 63.42355 60.75207 1.000 53.49965 466 ILE A N 1
ATOM 3862 C CA . ILE A 1 491 ? 49.90644 64.19805 61.85012 1.000 63.89132 466 ILE A CA 1
ATOM 3863 C C . ILE A 1 491 ? 48.81356 64.41385 62.88603 1.000 60.16521 466 ILE A C 1
ATOM 3864 O O . ILE A 1 491 ? 47.79025 65.04472 62.59368 1.000 55.20663 466 ILE A O 1
ATOM 3869 N N . VAL A 1 492 ? 49.01752 63.87362 64.08390 1.000 59.19269 467 VAL A N 1
ATOM 3870 C CA . VAL A 1 492 ? 48.08905 64.07450 65.18502 1.000 56.46926 467 VAL A CA 1
ATOM 3871 C C . VAL A 1 492 ? 48.66579 64.97259 66.27064 1.000 62.74178 467 VAL A C 1
ATOM 3872 O O . VAL A 1 492 ? 47.88933 65.57020 67.03169 1.000 61.10568 467 VAL A O 1
ATOM 3876 N N . ALA A 1 493 ? 49.98788 65.10542 66.36025 1.000 56.57528 468 ALA A N 1
ATOM 3877 C CA . ALA A 1 493 ? 50.62459 6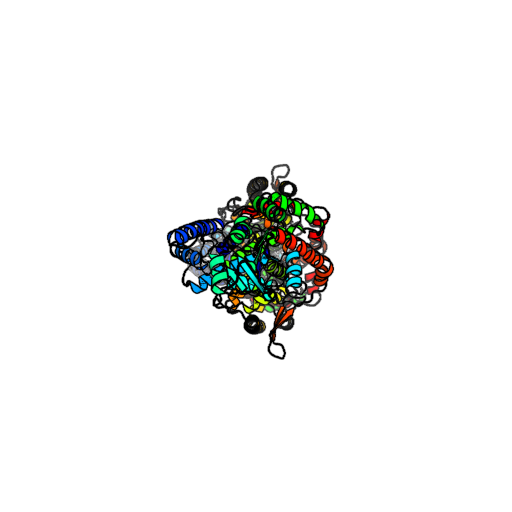5.89023 67.41084 1.000 57.39686 468 ALA A CA 1
ATOM 3878 C C . ALA A 1 493 ? 51.69973 66.76957 66.79357 1.000 56.64619 468 ALA A C 1
ATOM 3879 O O . ALA A 1 493 ? 52.49387 66.30015 65.97229 1.000 63.87681 468 ALA A O 1
ATOM 3881 N N . ALA A 1 494 ? 51.72467 68.04172 67.19530 1.000 57.63114 469 ALA A N 1
ATOM 3882 C CA . ALA A 1 494 ? 52.64821 68.99239 66.58876 1.000 57.16621 469 ALA A CA 1
ATOM 3883 C C . ALA A 1 494 ? 54.07063 68.82289 67.10378 1.000 56.76065 469 ALA A C 1
ATOM 3884 O O . ALA A 1 494 ? 55.02571 69.13930 66.38493 1.000 55.91219 469 ALA A O 1
ATOM 3886 N N . GLY A 1 495 ? 54.23235 68.33658 68.33201 1.000 57.48063 470 GLY A N 1
ATOM 3887 C CA . GLY A 1 495 ? 55.56382 68.22636 68.89945 1.000 57.31843 470 GLY A CA 1
ATOM 3888 C C . GLY A 1 495 ? 56.20331 69.59005 69.05181 1.000 57.98138 470 GLY A C 1
ATOM 3889 O O . GLY A 1 495 ? 55.55794 70.57089 69.43973 1.000 62.21578 470 GLY A O 1
ATOM 3890 N N . GLU A 1 496 ? 57.48905 69.66416 68.71950 1.000 65.32991 471 GLU A N 1
ATOM 3891 C CA . GLU A 1 496 ? 58.23839 70.91614 68.80144 1.000 60.19165 471 GLU A CA 1
ATOM 3892 C C . GLU A 1 496 ? 58.22394 71.68586 67.48882 1.000 64.66411 471 GLU A C 1
ATOM 3893 O O . GLU A 1 496 ? 59.25510 72.20962 67.05449 1.000 56.89087 471 GLU A O 1
ATOM 3899 N N . MET A 1 497 ? 57.06473 71.76847 66.83757 1.000 61.36797 472 MET A N 1
ATOM 3900 C CA . MET A 1 497 ? 56.94423 72.56304 65.62318 1.000 56.93665 472 MET A CA 1
ATOM 3901 C C . MET A 1 497 ? 57.18976 74.03476 65.92872 1.000 59.48043 472 MET A C 1
ATOM 3902 O O . MET A 1 497 ? 56.65654 74.57895 66.90065 1.000 68.62645 472 MET A O 1
ATOM 3907 N N . ARG A 1 498 ? 58.00566 74.67453 65.09363 1.000 61.81760 473 ARG A N 1
ATOM 3908 C CA . ARG A 1 498 ? 58.36081 76.07905 65.25061 1.000 67.90856 473 ARG A CA 1
ATOM 3909 C C . ARG A 1 498 ? 59.01463 76.55725 63.95577 1.000 64.89437 473 ARG A C 1
ATOM 3910 O O . ARG A 1 498 ? 59.18468 75.75017 63.03126 1.000 61.72039 473 ARG A O 1
ATOM 3918 N N . PRO A 1 499 ? 59.34234 77.84587 63.81618 1.000 70.14381 474 PRO A N 1
ATOM 3919 C CA . PRO A 1 499 ? 60.04242 78.29338 62.60315 1.000 70.44403 474 PRO A CA 1
ATOM 3920 C C . PRO A 1 499 ? 61.29958 77.47423 62.34589 1.000 62.96600 474 PRO A C 1
ATOM 3921 O O . PRO A 1 499 ? 62.10504 77.23638 63.24903 1.000 67.95006 474 PRO A O 1
ATOM 3925 N N . GLY A 1 500 ? 61.45666 77.03494 61.09743 1.000 61.24159 475 GLY A N 1
ATOM 3926 C CA . GLY A 1 500 ? 62.53997 76.15339 60.72700 1.000 55.66463 475 GLY A CA 1
ATOM 3927 C C . GLY A 1 500 ? 62.27709 74.68230 60.95987 1.000 56.98382 475 GLY A C 1
ATOM 3928 O O . GLY A 1 500 ? 63.01999 73.84623 60.42790 1.000 54.28871 475 GLY A O 1
ATOM 3929 N N . ASN A 1 501 ? 61.24923 74.33387 61.73087 1.000 54.68687 476 ASN A N 1
ATOM 3930 C CA . ASN A 1 501 ? 60.86230 72.94840 61.99677 1.000 53.76391 476 ASN A CA 1
ATOM 3931 C C . ASN A 1 501 ? 59.40653 72.79435 61.56384 1.000 61.67292 476 ASN A C 1
ATOM 3932 O O . ASN A 1 501 ? 58.48579 72.88687 62.37989 1.000 54.56079 476 ASN A O 1
ATOM 3937 N N . ASP A 1 502 ? 59.20845 72.54848 60.27085 1.000 67.26419 477 ASP A N 1
ATOM 3938 C CA . ASP A 1 502 ? 57.89024 72.53508 59.65193 1.000 53.26112 477 ASP A CA 1
ATOM 3939 C C . ASP A 1 502 ? 57.42134 71.10369 59.41859 1.000 52.31032 477 ASP A C 1
ATOM 3940 O O . ASP A 1 502 ? 58.19841 70.24390 58.99056 1.000 51.43312 477 ASP A O 1
ATOM 3945 N N . LYS A 1 503 ? 56.13951 70.85905 59.69099 1.000 55.12474 478 LYS A N 1
ATOM 3946 C CA . LYS A 1 503 ? 55.53879 69.54136 59.54172 1.000 52.01911 478 LYS A CA 1
ATOM 3947 C C . LYS A 1 503 ? 54.27117 69.64778 58.70565 1.000 55.83615 478 LYS A C 1
ATOM 3948 O O . LYS A 1 503 ? 53.58013 70.67025 58.72493 1.000 55.43865 478 LYS A O 1
ATOM 3954 N N . GLN A 1 504 ? 53.96722 68.57626 57.97492 1.000 55.11041 479 GLN A N 1
ATOM 3955 C CA . GLN A 1 504 ? 52.86549 68.58045 57.02355 1.000 51.79921 479 GLN A CA 1
ATOM 3956 C C . GLN A 1 504 ? 52.16849 67.23043 57.02942 1.000 51.47539 479 GLN A C 1
ATOM 3957 O O . GLN A 1 504 ? 52.81803 66.19206 56.87155 1.000 51.87516 479 GLN A O 1
ATOM 3963 N N . GLY A 1 505 ? 50.84697 67.25132 57.19254 1.000 52.10668 480 GLY A N 1
ATOM 3964 C CA . GLY A 1 505 ? 50.04610 66.04089 57.11081 1.000 51.99925 480 GLY A CA 1
ATOM 3965 C C . GLY A 1 505 ? 49.38166 65.90920 55.75759 1.000 59.51298 480 GLY A C 1
ATOM 3966 O O . GLY A 1 505 ? 48.44422 66.64624 55.44341 1.000 59.07341 480 GLY A O 1
ATOM 3967 N N . ILE A 1 506 ? 49.86222 64.97068 54.94277 1.000 51.40679 481 ILE A N 1
ATOM 3968 C CA . ILE A 1 506 ? 49.38501 64.87325 53.56696 1.000 57.30082 481 ILE A CA 1
ATOM 3969 C C . ILE A 1 506 ? 47.99819 64.24299 53.52424 1.000 59.20968 481 ILE A C 1
ATOM 3970 O O . ILE A 1 506 ? 47.06291 64.80406 52.94192 1.000 52.86414 481 ILE A O 1
ATOM 3975 N N . LEU A 1 507 ? 47.83984 63.07283 54.14477 1.000 51.94448 482 LEU A N 1
ATOM 3976 C CA . LEU A 1 507 ? 46.54205 62.40688 54.13414 1.000 52.53213 482 LEU A CA 1
ATOM 3977 C C . LEU A 1 507 ? 45.59261 63.01828 55.15884 1.000 53.23867 482 LEU A C 1
ATOM 3978 O O . LEU A 1 507 ? 44.42905 63.29362 54.84837 1.000 53.94752 482 LEU A O 1
ATOM 3983 N N . PHE A 1 508 ? 46.06890 63.23579 56.38301 1.000 53.21794 483 PHE A N 1
ATOM 3984 C CA . PHE A 1 508 ? 45.25979 63.85576 57.42227 1.000 54.11091 483 PHE A CA 1
ATOM 3985 C C . PHE A 1 508 ? 46.17340 64.56515 58.41166 1.000 55.39757 483 PHE A C 1
ATOM 3986 O O . PHE A 1 508 ? 47.32659 64.17180 58.60726 1.000 53.32032 483 PHE A O 1
ATOM 3994 N N . SER A 1 509 ? 45.64606 65.62195 59.02805 1.000 54.99295 484 SER A N 1
ATOM 3995 C CA . SER A 1 509 ? 46.42819 66.44116 59.94376 1.000 55.69894 484 SER A CA 1
ATOM 3996 C C . SER A 1 509 ? 45.48970 67.17675 60.88998 1.000 66.14046 484 SER A C 1
ATOM 3997 O O . SER A 1 509 ? 44.33885 67.46275 60.54742 1.000 65.68866 484 SER A O 1
ATOM 4000 N N . SER A 1 510 ? 45.99966 67.47375 62.08774 1.000 64.96104 485 SER A N 1
ATOM 4001 C CA . SER A 1 510 ? 45.27946 68.23520 63.10232 1.000 73.50419 485 SER A CA 1
ATOM 4002 C C . SER A 1 510 ? 45.95253 69.57669 63.37904 1.000 78.13350 485 SER A C 1
ATOM 4003 O O . SER A 1 510 ? 45.79704 70.14913 64.45975 1.000 77.39342 485 SER A O 1
ATOM 4006 N N . ILE A 1 511 ? 46.70432 70.08365 62.40705 1.000 84.98827 486 ILE A N 1
ATOM 4007 C CA . ILE A 1 511 ? 47.46618 71.32107 62.55777 1.000 87.96610 486 ILE A CA 1
ATOM 4008 C C . ILE A 1 511 ? 47.11115 72.26932 61.41781 1.000 89.93770 486 ILE A C 1
ATOM 4009 O O . ILE A 1 511 ? 47.45648 71.99564 60.25920 1.000 83.26151 486 ILE A O 1
ATOM 4014 N N . PRO A 1 512 ? 46.42979 73.39435 61.68744 1.000 80.55361 487 PRO A N 1
ATOM 4015 C CA . PRO A 1 512 ? 45.94160 73.80117 63.00939 1.000 77.13677 487 PRO A CA 1
ATOM 4016 C C . PRO A 1 512 ? 44.64792 73.10200 63.39258 1.000 72.46968 487 PRO A C 1
ATOM 4017 O O . PRO A 1 512 ? 44.42886 72.78517 64.56411 1.000 71.74716 487 PRO A O 1
ATOM 4021 N N . VAL A 1 513 ? 43.79707 72.87808 62.39666 1.000 72.15956 488 VAL A N 1
ATOM 4022 C CA . VAL A 1 513 ? 42.49392 72.26805 62.59688 1.000 75.16906 488 VAL A CA 1
ATOM 4023 C C . VAL A 1 513 ? 42.49785 70.88663 61.95791 1.000 71.23958 488 VAL A C 1
ATOM 4024 O O . VAL A 1 513 ? 43.30057 70.58292 61.07027 1.000 78.88545 488 VAL A O 1
ATOM 4028 N N . MET A 1 514 ? 41.58143 70.03929 62.42210 1.000 62.83168 489 MET A N 1
ATOM 4029 C CA . MET A 1 514 ? 41.39727 68.73796 61.79842 1.000 71.33841 489 MET A CA 1
ATOM 4030 C C . MET A 1 514 ? 41.04577 68.91115 60.32659 1.000 61.09310 489 MET A C 1
ATOM 4031 O O . MET A 1 514 ? 40.21516 69.74845 59.96026 1.000 62.28972 489 MET A O 1
ATOM 4036 N N . SER A 1 515 ? 41.69882 68.12698 59.47847 1.000 59.51615 490 SER A N 1
ATOM 4037 C CA . SER A 1 515 ? 41.44217 68.18992 58.04959 1.000 65.24319 490 SER A CA 1
ATOM 4038 C C . SER A 1 515 ? 40.22780 67.33408 57.69542 1.000 59.48605 490 SER A C 1
ATOM 4039 O O . SER A 1 515 ? 39.72368 66.55751 58.50976 1.000 62.73056 490 SER A O 1
ATOM 4042 N N . SER A 1 516 ? 39.74831 67.50029 56.46232 1.000 61.36327 491 SER A N 1
ATOM 4043 C CA . SER A 1 516 ? 38.55451 66.79304 56.01177 1.000 60.96434 491 SER A CA 1
ATOM 4044 C C . SER A 1 516 ? 38.75919 65.28551 56.10645 1.000 59.16057 491 SER A C 1
ATOM 4045 O O . SER A 1 516 ? 39.72130 64.74427 55.54911 1.000 63.13761 491 SER A O 1
ATOM 4048 N N . TYR A 1 517 ? 37.84536 64.61763 56.82286 1.000 62.35596 492 TYR A N 1
ATOM 4049 C CA . TYR A 1 517 ? 37.86599 63.16069 57.02690 1.000 59.48772 492 TYR A CA 1
ATOM 4050 C C . TYR A 1 517 ? 39.01942 62.73712 57.94027 1.000 58.69657 492 TYR A C 1
ATOM 4051 O O . TYR A 1 517 ? 39.67586 61.72087 57.70619 1.000 59.39419 492 TYR A O 1
ATOM 4060 N N . PHE A 1 518 ? 39.24892 63.51469 59.00180 1.000 60.87435 493 PHE A N 1
ATOM 4061 C CA . PHE A 1 518 ? 40.27891 63.16920 59.97610 1.000 58.66359 493 PHE A CA 1
ATOM 4062 C C . PHE A 1 518 ? 39.96553 61.84294 60.65809 1.000 60.41600 493 PHE A C 1
ATOM 4063 O O . PHE A 1 518 ? 40.82989 60.96611 60.76408 1.000 58.17859 493 PHE A O 1
ATOM 4071 N N . GLY A 1 519 ? 38.72640 61.67788 61.12309 1.000 60.28968 494 GLY A N 1
ATOM 4072 C CA . GLY A 1 519 ? 38.37402 60.48496 61.87402 1.000 60.87331 494 GLY A CA 1
ATOM 4073 C C . GLY A 1 519 ? 38.52189 59.20256 61.08166 1.000 60.17623 494 GLY A C 1
ATOM 4074 O O . GLY A 1 519 ? 38.75404 58.13682 61.65755 1.000 70.23232 494 GLY A O 1
ATOM 4075 N N . VAL A 1 520 ? 38.40257 59.28380 59.75733 1.000 59.57868 495 VAL A N 1
ATOM 4076 C CA . VAL A 1 520 ? 38.45755 58.08254 58.92994 1.000 59.20177 495 VAL A CA 1
ATOM 4077 C C . VAL A 1 520 ? 39.85534 57.47591 58.96402 1.000 58.17151 495 VAL A C 1
ATOM 4078 O O . VAL A 1 520 ? 40.04183 56.31993 59.35886 1.000 61.97748 495 VAL A O 1
ATOM 4082 N N . PHE A 1 521 ? 40.86069 58.25090 58.56108 1.000 57.15017 496 PHE A N 1
ATOM 4083 C CA . PHE A 1 521 ? 42.21158 57.71640 58.46647 1.000 60.80561 496 PHE A CA 1
ATOM 4084 C C . PHE A 1 521 ? 42.90386 57.60862 59.82057 1.000 56.31351 496 PHE A C 1
ATOM 4085 O O . PHE A 1 521 ? 43.83234 56.80527 59.96264 1.000 55.95267 496 PHE A O 1
ATOM 4093 N N . ASN A 1 522 ? 42.47502 58.38522 60.81944 1.000 60.58496 497 ASN A N 1
ATOM 4094 C CA . ASN A 1 522 ? 43.08278 58.26894 62.14103 1.000 57.24829 497 ASN A CA 1
ATOM 4095 C C . ASN A 1 522 ? 42.61799 57.00915 62.85837 1.000 58.19706 497 ASN A C 1
ATOM 4096 O O . ASN A 1 522 ? 43.36792 56.44263 63.66156 1.000 58.31036 497 ASN A O 1
ATOM 4101 N N . GLU A 1 523 ? 41.39812 56.55402 62.57899 1.000 59.00595 498 GLU A N 1
ATOM 4102 C CA . GLU A 1 523 ? 40.86606 55.37357 63.24534 1.000 60.12591 498 GLU A CA 1
ATOM 4103 C C . GLU A 1 523 ? 41.63544 54.12816 62.82614 1.000 59.74562 498 GLU A C 1
ATOM 4104 O O . GLU A 1 523 ? 41.79205 53.85342 61.63140 1.000 73.15838 498 GLU A O 1
ATOM 4110 N N . ASN A 1 524 ? 42.11282 53.37541 63.81998 1.000 65.75513 499 ASN A N 1
ATOM 4111 C CA . ASN A 1 524 ? 42.86758 52.14102 63.59227 1.000 60.73259 499 ASN A CA 1
ATOM 4112 C C . ASN A 1 524 ? 44.10489 52.40272 62.73384 1.000 58.96085 499 ASN A C 1
ATOM 4113 O O . ASN A 1 524 ? 44.47041 51.60348 61.86936 1.000 58.80538 499 ASN A O 1
ATOM 4118 N N . ARG A 1 525 ? 44.75994 53.53826 62.97859 1.000 58.10504 500 ARG A N 1
ATOM 4119 C CA . ARG A 1 525 ? 45.94510 53.92723 62.22214 1.000 56.85533 500 ARG A CA 1
ATOM 4120 C C . ARG A 1 525 ? 47.13559 53.00784 62.45478 1.000 57.69867 500 ARG A C 1
ATOM 4121 O O . ARG A 1 525 ? 48.16309 53.18573 61.79322 1.000 60.74723 500 ARG A O 1
ATOM 4129 N N . ALA A 1 526 ? 47.02528 52.03569 63.36138 1.000 57.98795 501 ALA A N 1
ATOM 4130 C CA . ALA A 1 526 ? 48.13208 51.12813 63.63093 1.000 62.76676 501 ALA A CA 1
ATOM 4131 C C . ALA A 1 526 ? 48.42776 50.20386 62.45926 1.000 58.27454 501 ALA A C 1
ATOM 4132 O O . ALA A 1 526 ? 49.54799 49.69200 62.36024 1.000 65.32604 501 ALA A O 1
ATOM 4134 N N . ILE A 1 527 ? 47.45521 49.97979 61.57166 1.000 59.83155 502 ILE A N 1
ATOM 4135 C CA . ILE A 1 527 ? 47.67129 49.08272 60.44341 1.000 64.41311 502 ILE A CA 1
ATOM 4136 C C . ILE A 1 527 ? 48.72425 49.62723 59.48122 1.000 62.51953 502 ILE A C 1
ATOM 4137 O O . ILE A 1 527 ? 49.34432 48.85065 58.74449 1.000 57.96557 502 ILE A O 1
ATOM 4142 N N . TYR A 1 528 ? 48.95690 50.94400 59.47689 1.000 57.25777 503 TYR A N 1
ATOM 4143 C CA . TYR A 1 528 ? 50.01938 51.50483 58.64691 1.000 59.03296 503 TYR A CA 1
ATOM 4144 C C . TYR A 1 528 ? 51.39063 51.03576 59.11573 1.000 61.42092 503 TYR A C 1
ATOM 4145 O O . TYR A 1 528 ? 52.23316 50.64874 58.29850 1.000 69.61362 503 TYR A O 1
ATOM 4154 N N . GLU A 1 529 ? 51.63067 51.06495 60.42930 1.000 73.43776 504 GLU A N 1
ATOM 4155 C CA . GLU A 1 529 ? 52.90713 50.60593 60.96568 1.000 67.12803 504 GLU A CA 1
ATOM 4156 C C . GLU A 1 529 ? 53.11945 49.12078 60.70968 1.000 64.13386 504 GLU A C 1
ATOM 4157 O O . GLU A 1 529 ? 54.25786 48.68180 60.50057 1.000 63.33639 504 GLU A O 1
ATOM 4163 N N . VAL A 1 530 ? 52.03877 48.33815 60.71723 1.000 67.82568 505 VAL A N 1
ATOM 4164 C CA . VAL A 1 530 ? 52.14986 46.89644 60.51594 1.000 70.16518 505 VAL A CA 1
ATOM 4165 C C . VAL A 1 530 ? 52.53403 46.58245 59.07393 1.000 66.10610 505 VAL A C 1
ATOM 4166 O O . VAL A 1 530 ? 53.49515 45.84831 58.81397 1.000 61.99798 505 VAL A O 1
ATOM 4170 N N . LEU A 1 531 ? 51.79569 47.14009 58.11519 1.000 69.44554 506 LEU A N 1
ATOM 4171 C CA . LEU A 1 531 ? 52.01070 46.82498 56.70925 1.000 59.37999 506 LEU A CA 1
ATOM 4172 C C . LEU A 1 531 ? 53.22664 47.52148 56.11522 1.000 65.90200 506 LEU A C 1
ATOM 4173 O O . LEU A 1 531 ? 53.62627 47.17939 54.99721 1.000 62.44016 506 LEU A O 1
ATOM 4178 N N . LEU A 1 532 ? 53.81764 48.48050 56.82043 1.000 68.87338 507 LEU A N 1
ATOM 4179 C CA . LEU A 1 532 ? 54.97498 49.22068 56.33206 1.000 70.80805 507 LEU A CA 1
ATOM 4180 C C . LEU A 1 532 ? 56.24788 48.81652 57.06967 1.000 63.05630 507 LEU A C 1
ATOM 4181 O O . LEU A 1 532 ? 57.12175 49.64289 57.33514 1.000 65.95955 507 LEU A O 1
ATOM 4186 N N . GLY A 1 533 ? 56.36176 47.53754 57.41443 1.000 61.44558 508 GLY A N 1
ATOM 4187 C CA . GLY A 1 533 ? 57.59675 47.04352 57.98736 1.000 58.99130 508 GLY A CA 1
ATOM 4188 C C . GLY A 1 533 ? 58.70474 46.97786 56.95436 1.000 68.62794 508 GLY A C 1
ATOM 4189 O O . GLY A 1 533 ? 58.46547 46.84476 55.75545 1.000 59.43042 508 GLY A O 1
ATOM 4190 N N . ALA A 1 534 ? 59.93925 47.07479 57.43064 1.000 58.73384 509 ALA A N 1
ATOM 4191 C CA . ALA A 1 534 ? 61.10450 47.07363 56.56081 1.000 59.04437 509 ALA A CA 1
ATOM 4192 C C . ALA A 1 534 ? 61.82466 45.73404 56.63599 1.000 57.98551 509 ALA A C 1
ATOM 4193 O O . ALA A 1 534 ? 61.52894 44.88076 57.47587 1.000 61.31546 509 ALA A O 1
ATOM 4195 N N . SER A 1 535 ? 62.79325 45.56772 55.73875 1.000 69.85686 510 SER A N 1
ATOM 4196 C CA . SER A 1 535 ? 63.51999 44.31625 55.58906 1.000 72.40840 510 SER A CA 1
ATOM 4197 C C . SER A 1 535 ? 64.71127 44.18389 56.52714 1.000 81.59561 510 SER A C 1
ATOM 4198 O O . SER A 1 535 ? 65.26386 43.08527 56.63933 1.000 90.74212 510 SER A O 1
ATOM 4201 N N . HIS A 1 536 ? 65.11858 45.25412 57.19873 1.000 71.76248 511 HIS A N 1
ATOM 4202 C CA . HIS A 1 536 ? 66.31832 45.25381 58.02524 1.000 64.27157 511 HIS A CA 1
ATOM 4203 C C . HIS A 1 536 ? 65.96009 45.57427 59.47394 1.000 62.03360 511 HIS A C 1
ATOM 4204 O O . HIS A 1 536 ? 64.80202 45.83104 59.81337 1.000 65.44618 511 HIS A O 1
ATOM 4211 N N . GLY A 1 537 ? 66.98084 45.55902 60.33177 1.000 67.76004 512 GLY A N 1
ATOM 4212 C CA . GLY A 1 537 ? 66.81078 45.90177 61.72648 1.000 55.04264 512 GLY A CA 1
ATOM 4213 C C . GLY A 1 537 ? 66.77799 47.40302 61.95694 1.000 56.38167 512 GLY A C 1
ATOM 4214 O O . GLY A 1 537 ? 66.94487 48.21418 61.04595 1.000 57.11409 512 GLY A O 1
ATOM 4215 N N . SER A 1 538 ? 66.56370 47.77089 63.21837 1.000 63.16304 513 SER A N 1
ATOM 4216 C CA . SER A 1 538 ? 66.42332 49.17069 63.59296 1.000 49.83773 513 SER A CA 1
ATOM 4217 C C . SER A 1 538 ? 67.78403 49.82680 63.78871 1.000 48.45797 513 SER A C 1
ATOM 4218 O O . SER A 1 538 ? 68.72797 49.21315 64.29236 1.000 51.33043 513 SER A O 1
ATOM 4221 N N . ALA A 1 539 ? 67.86882 51.09660 63.39755 1.000 46.82782 514 ALA A N 1
ATOM 4222 C CA . ALA A 1 539 ? 69.12792 51.82600 63.46976 1.000 53.40952 514 ALA A CA 1
ATOM 4223 C C . ALA A 1 539 ? 69.51240 52.09303 64.92040 1.000 53.28328 514 ALA A C 1
ATOM 4224 O O . ALA A 1 539 ? 68.70756 52.60332 65.70621 1.000 61.89624 514 ALA A O 1
ATOM 4226 N N . GLU A 1 540 ? 70.75443 51.75626 65.26923 1.000 63.95589 515 GLU A N 1
ATOM 4227 C CA . GLU A 1 540 ? 71.23754 51.87897 66.63945 1.000 56.52358 515 GLU A CA 1
ATOM 4228 C C . GLU A 1 540 ? 72.12296 53.10421 66.82668 1.000 69.58171 515 GLU A C 1
ATOM 4229 O O . GLU A 1 540 ? 71.74684 54.04640 67.53084 1.000 57.14315 515 GLU A O 1
ATOM 4235 N N . ARG A 1 541 ? 73.30291 53.09735 66.21006 1.000 59.37351 516 ARG A N 1
ATOM 4236 C CA . ARG A 1 541 ? 74.29342 54.13468 66.45378 1.000 60.63959 516 ARG A CA 1
ATOM 4237 C C . ARG A 1 541 ? 75.17194 54.29900 65.22042 1.000 69.15863 516 ARG A C 1
ATOM 4238 O O . ARG A 1 541 ? 75.09155 53.52384 64.26406 1.000 60.18001 516 ARG A O 1
ATOM 4246 N N . TYR A 1 542 ? 76.02720 55.31972 65.25966 1.000 73.86095 517 TYR A N 1
ATOM 4247 C CA . TYR A 1 542 ? 76.88484 55.67891 64.13942 1.000 61.55846 517 TYR A CA 1
ATOM 4248 C C . TYR A 1 542 ? 78.35013 55.52473 64.52095 1.000 65.74341 517 TYR A C 1
ATOM 4249 O O . TYR A 1 542 ? 78.75820 55.89846 65.62521 1.000 69.89513 517 TYR A O 1
ATOM 4258 N N . ASN A 1 543 ? 79.13350 54.97476 63.59539 1.000 66.55634 518 ASN A N 1
ATOM 4259 C CA . ASN A 1 543 ? 80.58212 54.88373 63.73315 1.000 70.52600 518 ASN A CA 1
ATOM 4260 C C . ASN A 1 543 ? 81.17279 54.61118 62.35539 1.000 70.00999 518 ASN A C 1
ATOM 4261 O O . ASN A 1 543 ? 80.45323 54.31351 61.39926 1.000 66.89746 518 ASN A O 1
ATOM 4266 N N . PHE A 1 544 ? 82.49444 54.73205 62.25746 1.000 74.07115 519 PHE A N 1
ATOM 4267 C CA . PHE A 1 544 ? 83.14737 54.50430 60.97797 1.000 85.34125 519 PHE A CA 1
ATOM 4268 C C . PHE A 1 544 ? 83.37956 53.01203 60.74967 1.000 87.08627 519 PHE A C 1
ATOM 4269 O O . PHE A 1 544 ? 83.28162 52.18860 61.66382 1.000 86.79773 519 PHE A O 1
ATOM 4277 N N . ASN A 1 545 ? 83.69004 52.66673 59.49891 1.000 78.53984 520 ASN A N 1
ATOM 4278 C CA . ASN A 1 545 ? 84.19310 51.33459 59.18780 1.000 83.63645 520 ASN A CA 1
ATOM 4279 C C . ASN A 1 545 ? 85.71634 51.35176 59.21719 1.000 84.68254 520 ASN A C 1
ATOM 4280 O O . ASN A 1 545 ? 86.31701 52.00178 60.07980 1.000 88.69101 520 ASN A O 1
ATOM 4285 N N . GLU A 1 546 ? 86.34725 50.64925 58.27280 1.000 98.73915 521 GLU A N 1
ATOM 4286 C CA . GLU A 1 546 ? 87.80487 50.62211 58.21969 1.000 107.87978 521 GLU A CA 1
ATOM 4287 C C . GLU A 1 546 ? 88.36869 51.94016 57.69852 1.000 105.96120 521 GLU A C 1
ATOM 4288 O O . GLU A 1 546 ? 89.35284 52.45810 58.24001 1.000 103.83787 521 GLU A O 1
ATOM 4294 N N . SER A 1 547 ? 87.75641 52.49917 56.65434 1.000 91.56186 522 SER A N 1
ATOM 4295 C CA . SER A 1 547 ? 88.32579 53.62046 55.91639 1.000 85.49726 522 SER A CA 1
ATOM 4296 C C . SER A 1 547 ? 87.92896 54.98653 56.46301 1.000 87.43901 522 SER A C 1
ATOM 4297 O O . SER A 1 547 ? 88.50571 55.99408 56.03892 1.000 79.19961 522 SER A O 1
ATOM 4300 N N . GLY A 1 548 ? 86.96932 55.05355 57.38209 1.000 79.93815 523 GLY A N 1
ATOM 4301 C CA . GLY A 1 548 ? 86.45034 56.30769 57.88517 1.000 84.33190 523 GLY A CA 1
ATOM 4302 C C . GLY A 1 548 ? 85.03334 56.60558 57.44847 1.000 87.46936 523 GLY A C 1
ATOM 4303 O O . GLY A 1 548 ? 84.35891 57.42325 58.09062 1.000 94.64748 523 GLY A O 1
ATOM 4304 N N . LYS A 1 549 ? 84.57264 55.97669 56.36815 1.000 68.49822 524 LYS A N 1
ATOM 4305 C CA . LYS A 1 549 ? 83.17932 56.08433 55.95806 1.000 75.63047 524 LYS A CA 1
ATOM 4306 C C . LYS A 1 549 ? 82.26269 55.59414 57.07300 1.000 72.57018 524 LYS A C 1
ATOM 4307 O O . LYS A 1 549 ? 82.53406 54.58052 57.72313 1.000 78.20624 524 LYS A O 1
ATOM 4313 N N . ILE A 1 550 ? 81.17565 56.32526 57.29849 1.000 60.84405 525 ILE A N 1
ATOM 4314 C CA . ILE A 1 550 ? 80.28773 56.04232 58.42022 1.000 67.60639 525 ILE A CA 1
ATOM 4315 C C . ILE A 1 550 ? 79.40466 54.85057 58.08004 1.000 68.54061 525 ILE A C 1
ATOM 4316 O O . ILE A 1 550 ? 78.79644 54.79679 57.00399 1.000 63.66205 525 ILE A O 1
ATOM 4321 N N . ILE A 1 551 ? 79.33196 53.89141 59.00000 1.000 66.28706 526 ILE A N 1
ATOM 4322 C CA . ILE A 1 551 ? 78.41182 52.76558 58.90453 1.000 63.37538 526 ILE A CA 1
ATOM 4323 C C . ILE A 1 551 ? 77.40756 52.87211 60.04290 1.000 66.33492 526 ILE A C 1
ATOM 4324 O O . ILE A 1 551 ? 77.76907 53.21619 61.17491 1.000 72.60555 526 ILE A O 1
ATOM 4329 N N . VAL A 1 552 ? 76.14506 52.59199 59.73960 1.000 56.05425 527 VAL A N 1
ATOM 4330 C CA . VAL A 1 552 ? 75.07017 52.64942 60.72196 1.000 55.05595 527 VAL A CA 1
ATOM 4331 C C . VAL A 1 552 ? 74.81445 51.23480 61.22049 1.000 63.36964 527 VAL A C 1
ATOM 4332 O O . VAL A 1 552 ? 74.35016 50.37374 60.46588 1.000 55.62612 527 VAL A O 1
ATOM 4336 N N . GLU A 1 553 ? 75.11455 50.99092 62.49189 1.000 59.30620 528 GLU A N 1
ATOM 4337 C CA . GLU A 1 553 ? 74.83776 49.69052 63.08218 1.000 61.01026 528 GLU A CA 1
ATOM 4338 C C . GLU A 1 553 ? 73.34269 49.53128 63.32205 1.000 58.36814 528 GLU A C 1
ATOM 4339 O O . GLU A 1 553 ? 72.67013 50.45229 63.79351 1.000 61.92751 528 GLU A O 1
ATOM 4345 N N . THR A 1 554 ? 72.81741 48.35956 62.97877 1.000 58.24289 529 THR A N 1
ATOM 4346 C CA . THR A 1 554 ? 71.41459 48.04515 63.19614 1.000 56.16160 529 THR A CA 1
ATOM 4347 C C . THR A 1 554 ? 71.29477 46.84243 64.12016 1.000 59.33989 529 THR A C 1
ATOM 4348 O O . THR A 1 554 ? 72.14710 45.94745 64.11763 1.000 65.88970 529 THR A O 1
ATOM 4352 N N . SER A 1 555 ? 70.22643 46.82610 64.91339 1.000 57.74312 530 SER A N 1
ATOM 4353 C CA . SER A 1 555 ? 69.99922 45.75319 65.87519 1.000 72.47339 530 SER A CA 1
ATOM 4354 C C . SER A 1 555 ? 69.12525 44.69101 65.22145 1.000 69.61170 530 SER A C 1
ATOM 4355 O O . SER A 1 555 ? 67.96594 44.94898 64.87979 1.000 68.04685 530 SER A O 1
ATOM 4358 N N . LYS A 1 556 ? 69.68305 43.49699 65.05142 1.000 74.39605 531 LYS A N 1
ATOM 4359 C CA . LYS A 1 556 ? 68.98099 42.38595 64.41468 1.000 80.39562 531 LYS A CA 1
ATOM 4360 C C . LYS A 1 556 ? 68.04640 41.74973 65.43623 1.000 75.77899 531 LYS A C 1
ATOM 4361 O O . LYS A 1 556 ? 68.48069 41.02566 66.33723 1.000 92.52679 531 LYS A O 1
ATOM 4367 N N . ASN A 1 557 ? 66.75441 42.03610 65.30355 1.000 76.80285 532 ASN A N 1
ATOM 4368 C CA . ASN A 1 557 ? 65.71982 41.43752 66.13741 1.000 90.20023 532 ASN A CA 1
ATOM 4369 C C . ASN A 1 557 ? 65.07321 40.31422 65.33484 1.000 82.18969 532 ASN A C 1
ATOM 4370 O O . ASN A 1 557 ? 64.32232 40.57301 64.38781 1.000 68.06108 532 ASN A O 1
ATOM 4375 N N . GLN A 1 558 ? 65.36010 39.06780 65.72520 1.000 93.19042 533 GLN A N 1
ATOM 4376 C CA . GLN A 1 558 ? 65.06818 37.92390 64.86422 1.000 90.06128 533 GLN A CA 1
ATOM 4377 C C . GLN A 1 558 ? 63.57857 37.77900 64.58149 1.000 89.30854 533 GLN A C 1
ATOM 4378 O O . GLN A 1 558 ? 63.19652 37.33639 63.49208 1.000 93.75987 533 GLN A O 1
ATOM 4384 N N . ARG A 1 559 ? 62.72369 38.14859 65.53537 1.000 88.78304 534 ARG A N 1
ATOM 4385 C CA . ARG A 1 559 ? 61.28961 37.97888 65.33532 1.000 81.84150 534 ARG A CA 1
ATOM 4386 C C . ARG A 1 559 ? 60.70592 39.05246 64.42318 1.000 83.62207 534 ARG A C 1
ATOM 4387 O O . ARG A 1 559 ? 59.77653 38.76704 63.65950 1.000 84.49827 534 ARG A O 1
ATOM 4395 N N . GLU A 1 560 ? 61.23752 40.27849 64.47093 1.000 79.35968 535 GLU A N 1
ATOM 4396 C CA . GLU A 1 560 ? 60.84418 41.28410 63.48766 1.000 76.38161 535 GLU A CA 1
ATOM 4397 C C . GLU A 1 560 ? 61.28448 40.89414 62.08263 1.000 79.70648 535 GLU A C 1
ATOM 4398 O O . GLU A 1 560 ? 60.61122 41.23753 61.10426 1.000 80.75832 535 GLU A O 1
ATOM 4404 N N . PHE A 1 561 ? 62.40401 40.17849 61.96424 1.000 91.37975 536 PHE A N 1
ATOM 4405 C CA . PHE A 1 561 ? 62.85375 39.71267 60.65719 1.000 87.78304 536 PHE A CA 1
ATOM 4406 C C . PHE A 1 561 ? 61.93143 38.63019 60.10704 1.000 90.23730 536 PHE A C 1
ATOM 4407 O O . PHE A 1 561 ? 61.66853 38.58441 58.89893 1.000 91.16673 536 PHE A O 1
ATOM 4415 N N . GLU A 1 562 ? 61.43263 37.74889 60.97808 1.000 82.78609 537 GLU A N 1
ATOM 4416 C CA . GLU A 1 562 ? 60.54040 36.68526 60.52728 1.000 85.60711 537 GLU A CA 1
ATOM 4417 C C . GLU A 1 562 ? 59.18951 37.24025 60.09282 1.000 78.18791 537 GLU A C 1
ATOM 4418 O O . GLU A 1 562 ? 58.59698 36.75315 59.12176 1.000 74.09981 537 GLU A O 1
ATOM 4424 N N . ILE A 1 563 ? 58.69122 38.26013 60.79821 1.000 78.09393 538 ILE A N 1
ATOM 4425 C CA . ILE A 1 563 ? 57.41468 38.87766 60.43897 1.000 75.64192 538 ILE A CA 1
ATOM 4426 C C . ILE A 1 563 ? 57.45427 39.38129 59.00227 1.000 75.59265 538 ILE A C 1
ATOM 4427 O O . ILE A 1 563 ? 56.54656 39.11895 58.20262 1.000 71.85443 538 ILE A O 1
ATOM 4432 N N . TYR A 1 564 ? 58.51699 40.10812 58.65313 1.000 69.70346 539 TYR A N 1
ATOM 4433 C CA . TYR A 1 564 ? 58.62073 40.66289 57.30932 1.000 72.64881 539 TYR A CA 1
ATOM 4434 C C . TYR A 1 564 ? 58.78593 39.56321 56.26921 1.000 72.16013 539 TYR A C 1
ATOM 4435 O O . TYR A 1 564 ? 58.05956 39.52963 55.26971 1.000 69.24138 539 TYR A O 1
ATOM 4444 N N . LYS A 1 565 ? 59.73516 38.65011 56.49315 1.000 80.04924 540 LYS A N 1
ATOM 4445 C CA . LYS A 1 565 ? 60.09292 37.67478 55.46623 1.000 84.47663 540 LYS A CA 1
ATOM 4446 C C . LYS A 1 565 ? 58.90910 36.79079 55.08856 1.000 83.43632 540 LYS A C 1
ATOM 4447 O O . LYS A 1 565 ? 58.72934 36.44947 53.91384 1.000 89.27142 540 LYS A O 1
ATOM 4453 N N . ASN A 1 566 ? 58.08135 36.42287 56.06590 1.000 73.47336 541 ASN A N 1
ATOM 4454 C CA . ASN A 1 566 ? 57.00140 35.47361 55.83825 1.000 73.26956 541 ASN A CA 1
ATOM 4455 C C . ASN A 1 566 ? 55.63306 36.12274 55.68088 1.000 74.44403 541 ASN A C 1
ATOM 4456 O O . ASN A 1 566 ? 54.71054 35.46135 55.19239 1.000 78.93500 541 ASN A O 1
ATOM 4461 N N . ILE A 1 567 ? 55.46785 37.38592 56.07334 1.000 68.06500 542 ILE A N 1
ATOM 4462 C CA . ILE A 1 567 ? 54.15171 38.01282 55.99640 1.000 64.12310 542 ILE A CA 1
ATOM 4463 C C . ILE A 1 567 ? 54.21740 39.35652 55.28028 1.000 61.13643 542 ILE A C 1
ATOM 4464 O O . ILE A 1 567 ? 53.64746 39.52125 54.19650 1.000 73.15322 542 ILE A O 1
ATOM 4469 N N . VAL A 1 568 ? 54.91157 40.32477 55.88167 1.000 54.71716 543 VAL A N 1
ATOM 4470 C CA . VAL A 1 568 ? 54.81729 41.71115 55.42684 1.000 58.74631 543 VAL A CA 1
ATOM 4471 C C . VAL A 1 568 ? 55.38704 41.86614 54.02338 1.000 59.46362 543 VAL A C 1
ATOM 4472 O O . VAL A 1 568 ? 54.84982 42.61900 53.20167 1.000 53.50595 543 VAL A O 1
ATOM 4476 N N . GLN A 1 569 ? 56.47749 41.15724 53.72354 1.000 61.51203 544 GLN A N 1
ATOM 4477 C CA . GLN A 1 569 ? 57.08553 41.26758 52.40215 1.000 64.75366 544 GLN A CA 1
ATOM 4478 C C . GLN A 1 569 ? 56.12922 40.80761 51.30980 1.000 65.41066 544 GLN A C 1
ATOM 4479 O O . GLN A 1 569 ? 56.02825 41.44983 50.25815 1.000 57.72871 544 GLN A O 1
ATOM 4485 N N . HIS A 1 570 ? 55.42228 39.69757 51.53803 1.000 65.87660 545 HIS A N 1
ATOM 4486 C CA . HIS A 1 570 ? 54.52061 39.17084 50.51735 1.000 63.05489 545 HIS A CA 1
ATOM 4487 C C . HIS A 1 570 ? 53.37990 40.14603 50.24352 1.000 61.97353 545 HIS A C 1
ATOM 4488 O O . HIS A 1 570 ? 53.06569 40.44548 49.08600 1.000 65.20402 545 HIS A O 1
ATOM 4495 N N . THR A 1 571 ? 52.75554 40.66415 51.30477 1.000 65.83266 546 THR A N 1
ATOM 4496 C CA . THR A 1 571 ? 51.66672 41.62268 51.13711 1.000 55.73885 546 THR A CA 1
ATOM 4497 C C . THR A 1 571 ? 52.17035 42.95888 50.60461 1.000 53.96571 546 THR A C 1
ATOM 4498 O O . THR A 1 571 ? 51.41358 43.69698 49.96293 1.000 53.96846 546 THR A O 1
ATOM 4502 N N . GLN A 1 572 ? 53.43910 43.28544 50.86082 1.000 53.04466 547 GLN A N 1
ATOM 4503 C CA . GLN A 1 572 ? 54.01277 44.50928 50.31428 1.000 54.91532 547 GLN A CA 1
ATOM 4504 C C . GLN A 1 572 ? 54.12574 44.45551 48.79637 1.000 55.01835 547 GLN A C 1
ATOM 4505 O O . GLN A 1 572 ? 53.92597 45.47760 48.13059 1.000 55.61766 547 GLN A O 1
ATOM 4511 N N . GLN A 1 573 ? 54.43318 43.28841 48.22939 1.000 48.74471 548 GLN A N 1
ATOM 4512 C CA . GLN A 1 573 ? 54.51097 43.16917 46.77757 1.000 54.90522 548 GLN A CA 1
ATOM 4513 C C . GLN A 1 573 ? 53.15977 42.89959 46.13144 1.000 58.00241 548 GLN A C 1
ATOM 4514 O O . GLN A 1 573 ? 52.96819 43.23596 44.95635 1.000 57.12317 548 GLN A O 1
ATOM 4520 N N . ALA A 1 574 ? 52.21646 42.30368 46.86297 1.000 52.59199 549 ALA A N 1
ATOM 4521 C CA . ALA A 1 574 ? 50.86433 42.17198 46.33146 1.000 51.87905 549 ALA A CA 1
ATOM 4522 C C . ALA A 1 574 ? 50.19014 43.53411 46.22704 1.000 46.83911 549 ALA A C 1
ATOM 4523 O O . ALA A 1 574 ? 49.45403 43.80173 45.27031 1.000 53.58480 549 ALA A O 1
ATOM 4525 N N . MET A 1 575 ? 50.44588 44.41786 47.19435 1.000 49.79321 550 MET A N 1
ATOM 4526 C CA . MET A 1 575 ? 49.90327 45.76703 47.11134 1.000 51.55681 550 MET A CA 1
ATOM 4527 C C . MET A 1 575 ? 50.64399 46.60429 46.08012 1.000 46.18850 550 MET A C 1
ATOM 4528 O O . MET A 1 575 ? 50.07945 47.56574 45.54716 1.000 45.78939 550 MET A O 1
ATOM 4533 N N . GLU A 1 576 ? 51.89335 46.25238 45.76972 1.000 44.44130 551 GLU A N 1
ATOM 4534 C CA . GLU A 1 576 ? 52.59660 46.95452 44.70270 1.000 51.21389 551 GLU A CA 1
ATOM 4535 C C . GLU A 1 576 ? 51.89152 46.76075 43.36604 1.000 52.17352 551 GLU A C 1
ATOM 4536 O O . GLU A 1 576 ? 51.89379 47.66047 42.51883 1.000 39.60091 551 GLU A O 1
ATOM 4542 N N . GLN A 1 577 ? 51.25623 45.60434 43.16769 1.000 54.17598 552 GLN A N 1
ATOM 4543 C CA . GLN A 1 577 ? 50.61091 45.33819 41.88677 1.000 49.18347 552 GLN A CA 1
ATOM 4544 C C . GLN A 1 577 ? 49.30241 46.10834 41.76427 1.000 47.72648 552 GLN A C 1
ATOM 4545 O O . GLN A 1 577 ? 49.00949 46.68828 40.71295 1.000 46.75584 552 GLN A O 1
ATOM 4551 N N . SER A 1 578 ? 48.49743 46.12285 42.83065 1.000 48.62863 553 SER A N 1
ATOM 4552 C CA . SER A 1 578 ? 47.29654 46.95095 42.83002 1.000 50.57536 553 SER A CA 1
ATOM 4553 C C . SER A 1 578 ? 47.64647 48.43081 42.75095 1.000 42.49994 553 SER A C 1
ATOM 4554 O O . SER A 1 578 ? 46.84926 49.23248 42.25054 1.000 42.95433 553 SER A O 1
ATOM 4557 N N . PHE A 1 579 ? 48.83730 48.80747 43.22450 1.000 38.09896 554 PHE A N 1
ATOM 4558 C CA . PHE A 1 579 ? 49.27600 50.19513 43.12028 1.000 43.74511 554 PHE A CA 1
ATOM 4559 C C . PHE A 1 579 ? 49.53701 50.58093 41.66927 1.000 45.88632 554 PHE A C 1
ATOM 4560 O O . PHE A 1 579 ? 49.27932 51.72198 41.26823 1.000 36.52340 554 PHE A O 1
ATOM 4568 N N . ILE A 1 580 ? 50.04699 49.64105 40.86956 1.000 40.05259 555 ILE A N 1
ATOM 4569 C CA . ILE A 1 580 ? 50.26378 49.90038 39.44998 1.000 42.94204 555 ILE A CA 1
ATOM 4570 C C . ILE A 1 580 ? 48.93565 50.11026 38.73534 1.000 40.59053 555 ILE A C 1
ATOM 4571 O O . ILE A 1 580 ? 48.81449 50.98003 37.86464 1.000 37.84563 555 ILE A O 1
ATOM 4576 N N . GLU A 1 581 ? 47.92072 49.31543 39.08215 1.000 48.66993 556 GLU A N 1
ATOM 4577 C CA . GLU A 1 581 ? 46.62904 49.44565 38.41553 1.000 37.23694 556 GLU A CA 1
ATOM 4578 C C . GLU A 1 581 ? 45.95415 50.76069 38.78085 1.000 35.68159 556 GLU A C 1
ATOM 4579 O O . GLU A 1 581 ? 45.27773 51.37226 37.94394 1.000 49.88255 556 GLU A O 1
ATOM 4585 N N . LEU A 1 582 ? 46.12832 51.21075 40.02661 1.000 35.52963 557 LEU A N 1
ATOM 4586 C CA . LEU A 1 582 ? 45.70271 52.55686 40.38936 1.000 42.61838 557 LEU A CA 1
ATOM 4587 C C . LEU A 1 582 ? 46.45455 53.61004 39.58578 1.000 38.32851 557 LEU A C 1
ATOM 4588 O O . LEU A 1 582 ? 45.89956 54.67373 39.28693 1.000 39.18087 557 LEU A O 1
ATOM 4593 N N . CYS A 1 583 ? 47.70715 53.32862 39.21374 1.000 38.79540 558 CYS A N 1
ATOM 4594 C CA . CYS A 1 583 ? 48.48686 54.28940 38.43789 1.000 42.65649 558 CYS A CA 1
ATOM 4595 C C . CYS A 1 583 ? 47.95260 54.41639 37.01492 1.000 42.15239 558 CYS A C 1
ATOM 4596 O O . CYS A 1 583 ? 47.79146 55.52829 36.49979 1.000 40.98523 558 CYS A O 1
ATOM 4599 N N . SER A 1 584 ? 47.66373 53.28674 36.36206 1.000 37.50273 559 SER A N 1
ATOM 4600 C CA . SER A 1 584 ? 47.15488 53.33343 34.99496 1.000 37.75640 559 SER A CA 1
ATOM 4601 C C . SER A 1 584 ? 45.79873 54.01840 34.89998 1.000 41.57807 559 SER A C 1
ATOM 4602 O O . SER A 1 584 ? 45.39338 54.41008 33.80203 1.000 52.60003 559 SER A O 1
ATOM 4605 N N . VAL A 1 585 ? 45.09990 54.18303 36.02001 1.000 40.05840 560 VAL A N 1
ATOM 4606 C CA . VAL A 1 585 ? 43.80731 54.85349 36.02360 1.000 37.02302 560 VAL A CA 1
ATOM 4607 C C . VAL A 1 585 ? 43.90848 56.31261 36.47119 1.000 44.19942 560 VAL A C 1
ATOM 4608 O O . VAL A 1 585 ? 43.08752 57.13755 36.04012 1.000 46.12250 560 VAL A O 1
ATOM 4612 N N . LEU A 1 586 ? 44.91545 56.66734 37.27658 1.000 35.94395 561 LEU A N 1
ATOM 4613 C CA . LEU A 1 586 ? 45.02163 58.00811 37.83965 1.000 36.23238 561 LEU A CA 1
ATOM 4614 C C . LEU A 1 586 ? 46.27420 58.77685 37.44249 1.000 36.96205 561 LEU A C 1
ATOM 4615 O O . LEU A 1 586 ? 46.31907 59.99101 37.67040 1.000 39.55387 561 LEU A O 1
ATOM 4620 N N . CYS A 1 587 ? 47.28479 58.12311 36.87626 1.000 37.09437 562 CYS A N 1
ATOM 4621 C CA . CYS A 1 587 ? 48.46964 58.81913 36.39585 1.000 48.44350 562 CYS A CA 1
ATOM 4622 C C . CYS A 1 587 ? 48.27095 59.26530 34.95243 1.000 39.01284 562 CYS A C 1
ATOM 4623 O O . CYS A 1 587 ? 47.49143 58.67229 34.20090 1.000 38.17649 562 CYS A O 1
ATOM 4626 N N . LYS A 1 588 ? 48.99674 60.32053 34.57339 1.000 39.66386 563 LYS A N 1
ATOM 4627 C CA . LYS A 1 588 ? 48.86915 60.94922 33.25672 1.000 44.89979 563 LYS A CA 1
ATOM 4628 C C . LYS A 1 588 ? 47.45318 61.48387 33.04701 1.000 47.85702 563 LYS A C 1
ATOM 4629 O O . LYS A 1 588 ? 46.77490 61.16179 32.06918 1.000 54.30332 563 LYS A O 1
ATOM 4635 N N . LYS A 1 589 ? 47.00558 62.30543 33.99438 1.000 44.67447 564 LYS A N 1
ATOM 4636 C CA . LYS A 1 589 ? 45.69992 62.94312 33.93306 1.000 47.58392 564 LYS A CA 1
ATOM 4637 C C . LYS A 1 589 ? 45.84961 64.40841 34.31899 1.000 41.85752 564 LYS A C 1
ATOM 4638 O O . LYS A 1 589 ? 46.93021 64.86946 34.69810 1.000 42.73009 564 LYS A O 1
ATOM 4644 N N . SER A 1 590 ? 44.74322 65.14303 34.21932 1.000 42.18823 565 SER A N 1
ATOM 4645 C CA . SER A 1 590 ? 44.71513 66.56797 34.52088 1.000 43.70298 565 SER A CA 1
ATOM 4646 C C . SER A 1 590 ? 43.98896 66.87311 35.82343 1.000 49.78370 565 SER A C 1
ATOM 4647 O O . SER A 1 590 ? 43.76328 68.04651 36.13721 1.000 55.10279 565 SER A O 1
ATOM 4650 N N . ILE A 1 591 ? 43.62875 65.84944 36.58934 1.000 48.86909 566 ILE A N 1
ATOM 4651 C CA . ILE A 1 591 ? 42.75316 66.01190 37.74418 1.000 42.30592 566 ILE A CA 1
ATOM 4652 C C . ILE A 1 591 ? 43.56197 66.42671 38.96523 1.000 42.09558 566 ILE A C 1
ATOM 4653 O O . ILE A 1 591 ? 44.73554 66.06790 39.11859 1.000 47.64305 566 ILE A O 1
ATOM 4658 N N . ASP A 1 592 ? 42.92977 67.22073 39.82981 1.000 43.06470 567 ASP A N 1
ATOM 4659 C CA . ASP A 1 592 ? 43.43808 67.48776 41.17088 1.000 48.80348 567 ASP A CA 1
ATOM 4660 C C . ASP A 1 592 ? 42.96600 66.35492 42.07561 1.000 46.64536 567 ASP A C 1
ATOM 4661 O O . ASP A 1 592 ? 41.76068 66.18827 42.29164 1.000 42.73137 567 ASP A O 1
ATOM 4666 N N . ILE A 1 593 ? 43.91356 65.57228 42.59968 1.000 49.88939 568 ILE A N 1
ATOM 4667 C CA . ILE A 1 593 ? 43.55613 64.37502 43.35656 1.000 42.58329 568 ILE A CA 1
ATOM 4668 C C . ILE A 1 593 ? 42.77853 64.72934 44.61717 1.000 47.48479 568 ILE A C 1
ATOM 4669 O O . ILE A 1 593 ? 41.97427 63.92595 45.10591 1.000 40.93980 568 ILE A O 1
ATOM 4674 N N . SER A 1 594 ? 42.98599 65.93359 45.15569 1.000 46.31050 569 SER A N 1
ATOM 4675 C CA . SER A 1 594 ? 42.30355 66.32972 46.38219 1.000 45.50448 569 SER A CA 1
ATOM 4676 C C . SER A 1 594 ? 40.80087 66.48427 46.19057 1.000 60.08438 569 SER A C 1
ATOM 4677 O O . SER A 1 594 ? 40.05954 66.47720 47.17958 1.000 64.63080 569 SER A O 1
ATOM 4680 N N . LYS A 1 595 ? 40.33612 66.62683 44.94759 1.000 45.23120 570 LYS A N 1
ATOM 4681 C CA . LYS A 1 595 ? 38.90860 66.76244 44.68338 1.000 48.00929 570 LYS A CA 1
ATOM 4682 C C . LYS A 1 595 ? 38.13445 65.48232 44.97165 1.000 45.75107 570 LYS A C 1
ATOM 4683 O O . LYS A 1 595 ? 36.90028 65.52353 45.03525 1.000 55.56072 570 LYS A O 1
ATOM 4689 N N . TYR A 1 596 ? 38.82504 64.35429 45.16048 1.000 43.95021 571 TYR A N 1
ATOM 4690 C CA . TYR A 1 596 ? 38.16987 63.06979 45.37377 1.000 43.43335 571 TYR A CA 1
ATOM 4691 C C . TYR A 1 596 ? 38.64808 62.38200 46.64786 1.000 51.85008 571 TYR A C 1
ATOM 4692 O O . TYR A 1 596 ? 38.56330 61.15334 46.74733 1.000 49.78653 571 TYR A O 1
ATOM 4701 N N . LEU A 1 597 ? 39.14902 63.14614 47.62409 1.000 46.13961 572 LEU A N 1
ATOM 4702 C CA . LEU A 1 597 ? 39.52695 62.55624 48.90601 1.000 44.12917 572 LEU A CA 1
ATOM 4703 C C . LEU A 1 597 ? 38.34229 61.86725 49.57037 1.000 45.44511 572 LEU A C 1
ATOM 4704 O O . LEU A 1 597 ? 38.52331 60.91008 50.33236 1.000 48.56626 572 LEU A O 1
ATOM 4709 N N . GLU A 1 598 ? 37.12632 62.33460 49.28525 1.000 47.26509 573 GLU A N 1
ATOM 4710 C CA . GLU A 1 598 ? 35.93318 61.70475 49.83657 1.000 47.90779 573 GLU A CA 1
ATOM 4711 C C . GLU A 1 598 ? 35.78464 60.27055 49.34462 1.000 46.67277 573 GLU A C 1
ATOM 4712 O O . GLU A 1 598 ? 35.32961 59.39562 50.09053 1.000 47.39393 573 GLU A O 1
ATOM 4718 N N . ILE A 1 599 ? 36.16967 60.00685 48.09471 1.000 45.05163 574 ILE A N 1
ATOM 4719 C CA . ILE A 1 599 ? 36.08618 58.64766 47.57204 1.000 47.78506 574 ILE A CA 1
ATOM 4720 C C . ILE A 1 599 ? 37.09090 57.74521 48.27241 1.000 49.49111 574 ILE A C 1
ATOM 4721 O O . ILE A 1 599 ? 36.79924 56.58061 48.56808 1.000 50.75955 574 ILE A O 1
ATOM 4726 N N . PHE A 1 600 ? 38.29058 58.26150 48.54503 1.000 50.81630 575 PHE A N 1
ATOM 4727 C CA . PHE A 1 600 ? 39.27078 57.47571 49.28583 1.000 52.70396 575 PHE A CA 1
ATOM 4728 C C . PHE A 1 600 ? 38.83867 57.28827 50.73343 1.000 42.35762 575 PHE A C 1
ATOM 4729 O O . PHE A 1 600 ? 39.04008 56.21488 51.31319 1.000 44.45225 575 PHE A O 1
ATOM 4737 N N . ALA A 1 601 ? 38.24936 58.32476 51.33469 1.000 44.09064 576 ALA A N 1
ATOM 4738 C CA . ALA A 1 601 ? 37.69392 58.18225 52.67587 1.000 55.71591 576 ALA A CA 1
ATOM 4739 C C . ALA A 1 601 ? 36.58673 57.13632 52.69872 1.000 46.98980 576 ALA A C 1
ATOM 4740 O O . ALA A 1 601 ? 36.46560 56.36926 53.66041 1.000 47.88613 576 ALA A O 1
ATOM 4742 N N . LYS A 1 602 ? 35.77183 57.08933 51.64196 1.000 47.08595 577 LYS A N 1
ATOM 4743 C CA . LYS A 1 602 ? 34.74649 56.05569 51.52459 1.000 48.19045 577 LYS A CA 1
ATOM 4744 C C . LYS A 1 602 ? 35.36459 54.66453 51.53322 1.000 46.96742 577 LYS A C 1
ATOM 4745 O O . LYS A 1 602 ? 34.95462 53.79325 52.30792 1.000 48.26119 577 LYS A O 1
ATOM 4751 N N . ILE A 1 603 ? 36.35179 54.43811 50.66529 1.000 44.69790 578 ILE A N 1
ATOM 4752 C CA . ILE A 1 603 ? 36.94735 53.11220 50.53369 1.000 45.13299 578 ILE A CA 1
ATOM 4753 C C . ILE A 1 603 ? 37.64118 52.70737 51.82542 1.000 48.89107 578 ILE A C 1
ATOM 4754 O O . ILE A 1 603 ? 37.54388 51.55577 52.26730 1.000 44.35136 578 ILE A O 1
ATOM 4759 N N . HIS A 1 604 ? 38.34542 53.65011 52.45372 1.000 52.50906 579 HIS A N 1
ATOM 4760 C CA . HIS A 1 604 ? 39.05297 53.35303 53.69359 1.000 48.59400 579 HIS A CA 1
ATOM 4761 C C . HIS A 1 604 ? 38.08676 52.91736 54.78827 1.000 49.86082 579 HIS A C 1
ATOM 4762 O O . HIS A 1 604 ? 38.36471 51.97143 55.53476 1.000 52.36485 579 HIS A O 1
ATOM 4769 N N . ALA A 1 605 ? 36.93592 53.58627 54.88450 1.000 47.95650 580 ALA A N 1
ATOM 4770 C CA . ALA A 1 605 ? 35.98322 53.28999 55.94822 1.000 53.33030 580 ALA A CA 1
ATOM 4771 C C . ALA A 1 605 ? 35.34761 51.91585 55.78357 1.000 54.12031 580 ALA A C 1
ATOM 4772 O O . ALA A 1 605 ? 34.96436 51.29037 56.77900 1.000 56.35701 580 ALA A O 1
ATOM 4774 N N . GLU A 1 606 ? 35.22735 51.42821 54.54766 1.000 50.26378 581 GLU A N 1
ATOM 4775 C CA . GLU A 1 606 ? 34.55225 50.15901 54.30880 1.000 51.39558 581 GLU A CA 1
ATOM 4776 C C . GLU A 1 606 ? 35.33541 48.96248 54.83929 1.000 61.41433 581 GLU A C 1
ATOM 4777 O O . GLU A 1 606 ? 34.80064 47.84852 54.84288 1.000 62.47661 581 GLU A O 1
ATOM 4783 N N . PHE A 1 607 ? 36.57560 49.15716 55.30064 1.000 82.06761 582 PHE A N 1
ATOM 4784 C CA . PHE A 1 607 ? 37.32046 48.08038 55.94245 1.000 85.23028 582 PHE A CA 1
ATOM 4785 C C . PHE A 1 607 ? 37.89273 48.48159 57.29962 1.000 87.63157 582 PHE A C 1
ATOM 4786 O O . PHE A 1 607 ? 38.63207 47.69349 57.90133 1.000 85.41872 582 PHE A O 1
ATOM 4794 N N . ILE A 1 608 ? 37.57727 49.67559 57.79894 1.000 81.57351 583 ILE A N 1
ATOM 4795 C CA . ILE A 1 608 ? 37.87927 50.05250 59.17161 1.000 62.97591 583 ILE A CA 1
ATOM 4796 C C . ILE A 1 608 ? 36.61726 50.11610 60.02394 1.000 74.13545 583 ILE A C 1
ATOM 4797 O O . ILE A 1 608 ? 36.64325 49.75121 61.20161 1.000 89.01533 583 ILE A O 1
ATOM 4802 N N . LEU A 1 609 ? 35.50408 50.57657 59.44730 1.000 86.58492 584 LEU A N 1
ATOM 4803 C CA . LEU A 1 609 ? 34.22127 50.57009 60.13520 1.000 83.17580 584 LEU A CA 1
ATOM 4804 C C . LEU A 1 609 ? 33.51326 49.23044 60.00977 1.000 85.63213 584 LEU A C 1
ATOM 4805 O O . LEU A 1 609 ? 32.49661 49.01626 60.68024 1.000 94.54620 584 LEU A O 1
ATOM 4810 N N . ASN A 1 610 ? 34.02289 48.33550 59.16503 1.000 93.86346 585 ASN A N 1
ATOM 4811 C CA . ASN A 1 610 ? 33.49550 46.98435 59.04559 1.000 91.85053 585 ASN A CA 1
ATOM 4812 C C . ASN A 1 610 ? 34.57795 46.01910 58.56696 1.000 89.46410 585 ASN A C 1
ATOM 4813 O O . ASN A 1 610 ? 34.42040 45.39532 57.50932 1.000 93.89790 585 ASN A O 1
ATOM 4818 N N . PRO A 1 611 ? 35.68309 45.86127 59.30154 1.000 82.91534 586 PRO A N 1
ATOM 4819 C CA . PRO A 1 611 ? 36.70729 44.88793 58.88826 1.000 77.40501 586 PRO A CA 1
ATOM 4820 C C . PRO A 1 611 ? 36.19931 43.46661 59.08517 1.000 74.35724 586 PRO A C 1
ATOM 4821 O O . PRO A 1 611 ? 35.86045 43.06185 60.19925 1.000 76.84522 586 PRO A O 1
ATOM 4825 N N . ASN A 1 612 ? 36.15201 42.70981 57.99374 1.000 85.25440 587 ASN A N 1
ATOM 4826 C CA . ASN A 1 612 ? 35.51139 41.40421 57.99547 1.000 89.77203 587 ASN A CA 1
ATOM 4827 C C . ASN A 1 612 ? 36.39206 40.34830 58.65590 1.000 74.86350 587 ASN A C 1
ATOM 4828 O O . ASN A 1 612 ? 37.62317 40.41883 58.60992 1.000 82.32504 587 ASN A O 1
ATOM 4833 N N . LYS A 1 613 ? 35.73141 39.38049 59.30078 1.000 85.98144 588 LYS A N 1
ATOM 4834 C CA . LYS A 1 613 ? 36.30327 38.10666 59.73929 1.000 95.66483 588 LYS A CA 1
ATOM 4835 C C . LYS A 1 613 ? 37.76171 38.16107 60.18889 1.000 94.23912 588 LYS A C 1
ATOM 4836 O O . LYS A 1 613 ? 38.10897 38.90547 61.11202 1.000 97.24675 588 LYS A O 1
ATOM 4842 N N . GLN A 1 614 ? 38.61903 37.37220 59.52885 1.000 98.69649 589 GLN A N 1
ATOM 4843 C CA . GLN A 1 614 ? 39.97826 37.10813 59.99715 1.000 94.37558 589 GLN A CA 1
ATOM 4844 C C . GLN A 1 614 ? 40.91245 38.30596 59.88335 1.000 96.45712 589 GLN A C 1
ATOM 4845 O O . GLN A 1 614 ? 41.99193 38.27291 60.48390 1.000 98.55224 589 GLN A O 1
ATOM 4851 N N . GLU A 1 615 ? 40.54274 39.35019 59.13237 1.000 89.09581 590 GLU A N 1
ATOM 4852 C CA . GLU A 1 615 ? 41.36975 40.55488 59.09972 1.000 79.78659 590 GLU A CA 1
ATOM 4853 C C . GLU A 1 615 ? 41.69073 41.05118 60.50511 1.000 77.22588 590 GLU A C 1
ATOM 4854 O O . GLU A 1 615 ? 42.79985 41.53418 60.75664 1.000 73.75564 590 GLU A O 1
ATOM 4860 N N . LEU A 1 616 ? 40.75486 40.90696 61.44472 1.000 76.45257 591 LEU A N 1
ATOM 4861 C CA . LEU A 1 616 ? 41.03484 41.30771 62.82104 1.000 92.96058 591 LEU A CA 1
ATOM 4862 C C . LEU A 1 616 ? 42.12427 40.44009 63.44434 1.000 83.20395 591 LEU A C 1
ATOM 4863 O O . LEU A 1 616 ? 43.02464 40.95660 64.11711 1.000 73.14587 591 LEU A O 1
ATOM 4868 N N . GLN A 1 617 ? 42.07486 39.12246 63.22103 1.000 76.37885 592 GLN A N 1
ATOM 4869 C CA . GLN A 1 617 ? 43.06108 38.24563 63.84874 1.000 78.76249 592 GLN A CA 1
ATOM 4870 C C . GLN A 1 617 ? 44.45019 38.44407 63.25339 1.000 75.19616 592 GLN A C 1
ATOM 4871 O O . GLN A 1 617 ? 45.45436 38.22825 63.94237 1.000 75.64257 592 GLN A O 1
ATOM 4877 N N . PHE A 1 618 ? 44.52861 38.84913 61.98260 1.000 78.44950 593 PHE A N 1
ATOM 4878 C CA . PHE A 1 618 ? 45.81672 39.18856 61.38963 1.000 75.00250 593 PHE A CA 1
ATOM 4879 C C . PHE A 1 618 ? 46.42881 40.41418 62.05383 1.000 78.93670 593 PHE A C 1
ATOM 4880 O O . PHE A 1 618 ? 47.65768 40.53664 62.11738 1.000 82.15281 593 PHE A O 1
ATOM 4888 N N . PHE A 1 619 ? 45.59058 41.32656 62.55139 1.000 79.99238 594 PHE A N 1
ATOM 4889 C CA . PHE A 1 619 ? 46.09705 42.54620 63.17255 1.000 84.25338 594 PHE A CA 1
ATOM 4890 C C . PHE A 1 619 ? 46.75221 42.25467 64.51633 1.000 74.28956 594 PHE A C 1
ATOM 4891 O O . PHE A 1 619 ? 47.77338 42.86164 64.86042 1.000 80.33032 594 PHE A O 1
ATOM 4899 N N . ASP A 1 620 ? 46.17890 41.32891 65.28865 1.000 74.78170 595 ASP A N 1
ATOM 4900 C CA . ASP A 1 620 ? 46.74151 41.00034 66.59316 1.000 72.80962 595 ASP A CA 1
ATOM 4901 C C . ASP A 1 620 ? 48.05537 40.24152 66.47228 1.000 69.43288 595 ASP A C 1
ATOM 4902 O O . ASP A 1 620 ? 48.92277 40.37515 67.34370 1.000 80.97366 595 ASP A O 1
ATOM 4907 N N . LYS A 1 621 ? 48.22367 39.44867 65.40924 1.000 66.86411 596 LYS A N 1
ATOM 4908 C CA . LYS A 1 621 ? 49.44090 38.65460 65.26409 1.000 78.62883 596 LYS A CA 1
ATOM 4909 C C . LYS A 1 621 ? 50.68709 39.52798 65.20508 1.000 82.64389 596 LYS A C 1
ATOM 4910 O O . LYS A 1 621 ? 51.77816 39.07832 65.57525 1.000 80.57192 596 LYS A O 1
ATOM 4916 N N . LEU A 1 622 ? 50.54970 40.76780 64.75069 1.000 71.44952 597 LEU A N 1
ATOM 4917 C CA . LEU A 1 622 ? 51.69425 41.65540 64.61019 1.000 69.57808 597 LEU A CA 1
ATOM 4918 C C . LEU A 1 622 ? 51.28259 43.11439 64.78289 1.000 61.24896 597 LEU A C 1
ATOM 4919 O O . LEU A 1 622 ? 51.37525 43.66837 65.87976 1.000 78.65412 597 LEU A O 1
ATOM 4924 N N . ASP B 1 33 ? 53.08609 52.59794 169.83947 1.000 77.71976 8 ASP B N 1
ATOM 4925 C CA . ASP B 1 33 ? 53.05204 53.70041 170.79343 1.000 81.71043 8 ASP B CA 1
ATOM 4926 C C . ASP B 1 33 ? 51.66040 54.32600 170.86430 1.000 75.77973 8 ASP B C 1
ATOM 4927 O O . ASP B 1 33 ? 51.48748 55.39116 171.45788 1.000 74.33782 8 ASP B O 1
ATOM 4932 N N . GLU B 1 34 ? 50.67489 53.65195 170.26709 1.000 93.54899 9 GLU B N 1
ATOM 4933 C CA . GLU B 1 34 ? 49.30220 54.14545 170.23359 1.000 93.58099 9 GLU B CA 1
ATOM 4934 C C . GLU B 1 34 ? 49.26463 55.55104 169.64381 1.000 89.62743 9 GLU B C 1
ATOM 4935 O O . GLU B 1 34 ? 49.22862 56.54685 170.37787 1.000 91.02612 9 GLU B O 1
ATOM 4941 N N . TYR B 1 35 ? 49.30582 55.63711 168.31867 1.000 85.20274 10 TYR B N 1
ATOM 4942 C CA . TYR B 1 35 ? 49.26724 56.90531 167.61065 1.000 86.01881 10 TYR B CA 1
ATOM 4943 C C . TYR B 1 35 ? 47.84163 57.22216 167.17578 1.000 80.65480 10 TYR B C 1
ATOM 4944 O O . TYR B 1 35 ? 47.06079 56.32967 166.83721 1.000 90.43004 10 TYR B O 1
ATOM 4953 N N . GLU B 1 36 ? 47.50860 58.51156 167.19279 1.000 79.56209 11 GLU B N 1
ATOM 4954 C CA . GLU B 1 36 ? 46.24898 59.01718 166.65851 1.000 78.39866 11 GLU B CA 1
ATOM 4955 C C . GLU B 1 36 ? 46.36420 59.46085 165.20816 1.000 83.56618 11 GLU B C 1
ATOM 4956 O O . GLU B 1 36 ? 45.44376 59.22948 164.42022 1.000 72.11464 11 GLU B O 1
ATOM 4962 N N . TYR B 1 37 ? 47.47385 60.09528 164.83950 1.000 71.03602 12 TYR B N 1
ATOM 4963 C CA . TYR B 1 37 ? 47.70812 60.56474 163.48098 1.000 66.58743 12 TYR B CA 1
ATOM 4964 C C . TYR B 1 37 ? 49.06181 60.06452 163.00594 1.000 64.76135 12 TYR B C 1
ATOM 4965 O O . TYR B 1 37 ? 50.04991 60.14560 163.74149 1.000 66.17629 12 TYR B O 1
ATOM 4974 N N . VAL B 1 38 ? 49.10488 59.54579 161.78410 1.000 61.81461 13 VAL B N 1
ATOM 4975 C CA . VAL B 1 38 ? 50.35334 59.25113 161.09403 1.000 59.54067 13 VAL B CA 1
ATOM 4976 C C . VAL B 1 38 ? 50.48248 60.25020 159.95636 1.000 55.70732 13 VAL B C 1
ATOM 4977 O O . VAL B 1 38 ? 49.57878 60.36620 159.12027 1.000 58.63830 13 VAL B O 1
ATOM 4981 N N . PHE B 1 39 ? 51.58439 60.98876 159.93632 1.000 54.61905 14 PHE B N 1
ATOM 4982 C CA . PHE B 1 39 ? 51.81232 62.01398 158.92625 1.000 51.38613 14 PHE B CA 1
ATOM 4983 C C . PHE B 1 39 ? 52.85300 61.50408 157.94130 1.000 48.92828 14 PHE B C 1
ATOM 4984 O O . PHE B 1 39 ? 53.99632 61.23470 158.32532 1.000 49.76582 14 PHE B O 1
ATOM 4992 N N . PHE B 1 40 ? 52.46091 61.37934 156.67867 1.000 46.20414 15 PHE B N 1
ATOM 4993 C CA . PHE B 1 40 ? 53.33392 60.83962 155.64969 1.000 43.97590 15 PHE B CA 1
ATOM 4994 C C . PHE B 1 40 ? 53.82949 61.94278 154.72529 1.000 41.19265 15 PHE B C 1
ATOM 4995 O O . PHE B 1 40 ? 53.06627 62.82620 154.32460 1.000 40.11770 15 PHE B O 1
ATOM 5003 N N . ASP B 1 41 ? 55.11558 61.88826 154.39695 1.000 49.82214 16 ASP B N 1
ATOM 5004 C CA . ASP B 1 41 ? 55.61798 62.63793 153.26053 1.000 37.52863 16 ASP B CA 1
ATOM 5005 C C . ASP B 1 41 ? 55.12712 61.97871 151.97414 1.000 40.73878 16 ASP B C 1
ATOM 5006 O O . ASP B 1 41 ? 54.75442 60.80229 151.95706 1.000 36.09899 16 ASP B O 1
ATOM 5011 N N . ILE B 1 42 ? 55.10740 62.75265 150.88962 1.000 45.22112 17 ILE B N 1
ATOM 5012 C CA . ILE B 1 42 ? 54.55189 62.25443 149.63562 1.000 43.26392 17 ILE B CA 1
ATOM 5013 C C . ILE B 1 42 ? 55.66040 61.72826 148.73295 1.000 41.43582 17 ILE B C 1
ATOM 5014 O O . ILE B 1 42 ? 55.82878 60.51246 148.58983 1.000 45.90652 17 ILE B O 1
ATOM 5019 N N . PHE B 1 43 ? 56.42260 62.63031 148.11939 1.000 40.59889 18 PHE B N 1
ATOM 5020 C CA . PHE B 1 43 ? 57.35896 62.23589 147.07499 1.000 44.92464 18 PHE B CA 1
ATOM 5021 C C . PHE B 1 43 ? 58.60738 61.60068 147.67340 1.000 50.86843 18 PHE B C 1
ATOM 5022 O O . PHE B 1 43 ? 59.19396 62.13190 148.62178 1.000 44.94789 18 PHE B O 1
ATOM 5030 N N . ASP B 1 44 ? 59.00154 60.45322 147.11254 1.000 48.16083 19 ASP B N 1
ATOM 5031 C CA . ASP B 1 44 ? 60.10243 59.63490 147.62681 1.000 46.89773 19 ASP B CA 1
ATOM 5032 C C . ASP B 1 44 ? 59.79957 59.10681 149.02719 1.000 48.98679 19 ASP B C 1
ATOM 5033 O O . ASP B 1 44 ? 60.70886 58.85203 149.82099 1.000 44.66545 19 ASP B O 1
ATOM 5038 N N . THR B 1 45 ? 58.51045 58.95738 149.33334 1.000 48.53430 20 THR B N 1
ATOM 5039 C CA . THR B 1 45 ? 58.03538 58.25838 150.52104 1.000 37.45008 20 THR B CA 1
ATOM 5040 C C . THR B 1 45 ? 56.83502 57.40662 150.12737 1.000 37.16703 20 THR B C 1
ATOM 5041 O O . THR B 1 45 ? 56.83200 56.18460 150.33024 1.000 37.09709 20 THR B O 1
ATOM 5045 N N . ILE B 1 46 ? 55.81886 58.05015 149.55876 1.000 36.20576 21 ILE B N 1
ATOM 5046 C CA . ILE B 1 46 ? 54.65178 57.36267 149.00728 1.000 42.95923 21 ILE B CA 1
ATOM 5047 C C . ILE B 1 46 ? 54.75390 57.19203 147.50056 1.000 49.32973 21 ILE B C 1
ATOM 5048 O O . ILE B 1 46 ? 54.66291 56.07895 146.98517 1.000 40.38978 21 ILE B O 1
ATOM 5053 N N . LEU B 1 47 ? 54.95819 58.28518 146.77835 1.000 32.92333 22 LEU B N 1
ATOM 5054 C CA . LEU B 1 47 ? 55.05443 58.25928 145.32545 1.000 40.85573 22 LEU B CA 1
ATOM 5055 C C . LEU B 1 47 ? 56.51863 58.29721 144.90957 1.000 48.94739 22 LEU B C 1
ATOM 5056 O O . LEU B 1 47 ? 57.26295 59.19990 145.30858 1.000 42.70044 22 LEU B O 1
ATOM 5061 N N . LEU B 1 48 ? 56.92339 57.32118 144.10934 1.000 47.31391 23 LEU B N 1
ATOM 5062 C CA . LEU B 1 48 ? 58.26962 57.23482 143.56794 1.000 37.23546 23 LEU B CA 1
ATOM 5063 C C . LEU B 1 48 ? 58.24891 57.54756 142.07683 1.000 44.49153 23 LEU B C 1
ATOM 5064 O O . LEU B 1 48 ? 57.19362 57.59314 141.43895 1.000 48.57098 23 LEU B O 1
ATOM 5069 N N . ARG B 1 49 ? 59.43925 57.76567 141.52431 1.000 45.85763 24 ARG B N 1
ATOM 5070 C CA . ARG B 1 49 ? 59.58883 58.14712 140.12972 1.000 41.78899 24 ARG B CA 1
ATOM 5071 C C . ARG B 1 49 ? 60.65332 57.29171 139.45741 1.000 44.12813 24 ARG B C 1
ATOM 5072 O O . ARG B 1 49 ? 61.64839 56.91200 140.07762 1.000 39.20233 24 ARG B O 1
ATOM 5080 N N . ASN B 1 50 ? 60.42638 56.98283 138.17779 1.000 47.26896 25 ASN B N 1
ATOM 5081 C CA . ASN B 1 50 ? 61.44050 56.39532 137.31082 1.000 38.43822 25 ASN B CA 1
ATOM 5082 C C . ASN B 1 50 ? 62.20613 57.45875 136.53275 1.000 28.42760 25 ASN B C 1
ATOM 5083 O O . ASN B 1 50 ? 62.81740 57.15170 135.50221 1.000 43.42149 25 ASN B O 1
ATOM 5088 N N . VAL B 1 51 ? 62.16173 58.69970 137.00712 1.000 30.59425 26 VAL B N 1
ATOM 5089 C CA . VAL B 1 51 ? 62.83997 59.84202 136.41044 1.000 33.65010 26 VAL B CA 1
ATOM 5090 C C . VAL B 1 51 ? 63.24848 60.75613 137.55529 1.000 41.29015 26 VAL B C 1
ATOM 5091 O O . VAL B 1 51 ? 62.49444 60.92641 138.51820 1.000 40.02344 26 VAL B O 1
ATOM 5095 N N . TYR B 1 52 ? 64.44824 61.32463 137.47646 1.000 34.69030 27 TYR B N 1
ATOM 5096 C CA . TYR B 1 52 ? 64.90025 62.15231 138.58485 1.000 43.76001 27 TYR B CA 1
ATOM 5097 C C . TYR B 1 52 ? 64.01853 63.39571 138.69108 1.000 42.00720 27 TYR B C 1
ATOM 5098 O O . TYR B 1 52 ? 63.67722 64.00197 137.67134 1.000 42.93889 27 TYR B O 1
ATOM 5107 N N . PRO B 1 53 ? 63.62450 63.78305 139.91008 1.000 43.28601 28 PRO B N 1
ATOM 5108 C CA . PRO B 1 53 ? 62.50079 64.72473 140.08142 1.000 39.61610 28 PRO B CA 1
ATOM 5109 C C . PRO B 1 53 ? 62.59265 65.99462 139.25789 1.000 32.87539 28 PRO B C 1
ATOM 5110 O O . PRO B 1 53 ? 61.55359 66.53327 138.85621 1.000 32.41342 28 PRO B O 1
ATOM 5114 N N . GLU B 1 54 ? 63.79806 66.49322 138.98479 1.000 33.18820 29 GLU B N 1
ATOM 5115 C CA . GLU B 1 54 ? 63.90497 67.71465 138.20207 1.000 40.36082 29 GLU B CA 1
ATOM 5116 C C . GLU B 1 54 ? 63.60181 67.48002 136.72787 1.000 51.29635 29 GLU B C 1
ATOM 5117 O O . GLU B 1 54 ? 63.22683 68.42672 136.02786 1.000 42.94028 29 GLU B O 1
ATOM 5123 N N . TYR B 1 55 ? 63.73097 66.24052 136.24587 1.000 34.14716 30 TYR B N 1
ATOM 5124 C CA . TYR B 1 55 ? 63.48866 65.96126 134.83500 1.000 34.55647 30 TYR B CA 1
ATOM 5125 C C . TYR B 1 55 ? 62.02465 66.11847 134.44964 1.000 41.20821 30 TYR B C 1
ATOM 5126 O O . TYR B 1 55 ? 61.72256 66.23966 133.25854 1.000 43.60065 30 TYR B O 1
ATOM 5135 N N . THR B 1 56 ? 61.10969 66.10681 135.41935 1.000 38.70933 31 THR B N 1
ATOM 5136 C CA . THR B 1 56 ? 59.70654 66.34243 135.09762 1.000 39.11838 31 THR B CA 1
ATOM 5137 C C . THR B 1 56 ? 59.50086 67.74987 134.55459 1.000 40.08914 31 THR B C 1
ATOM 5138 O O . THR B 1 56 ? 58.69645 67.96086 133.63917 1.000 41.83673 31 THR B O 1
ATOM 5142 N N . LYS B 1 57 ? 60.22310 68.72687 135.10727 1.000 38.28088 32 LYS B N 1
ATOM 5143 C CA . LYS B 1 57 ? 60.15103 70.09125 134.60072 1.000 43.22081 32 LYS B CA 1
ATOM 5144 C C . LYS B 1 57 ? 60.78878 70.22590 133.22701 1.000 43.21206 32 LYS B C 1
ATOM 5145 O O . LYS B 1 57 ? 60.43021 71.13836 132.47467 1.000 36.52411 32 LYS B O 1
ATOM 5151 N N . MET B 1 58 ? 61.72815 69.34307 132.88976 1.000 41.21694 33 MET B N 1
ATOM 5152 C CA . MET B 1 58 ? 62.32416 69.35794 131.56032 1.000 43.34225 33 MET B CA 1
ATOM 5153 C C . MET B 1 58 ? 61.39302 68.73083 130.53097 1.000 45.66745 33 MET B C 1
ATOM 5154 O O . MET B 1 58 ? 61.26387 69.24484 129.41370 1.000 35.21174 33 MET B O 1
ATOM 5159 N N . ILE B 1 59 ? 60.73730 67.62351 130.88838 1.000 35.23121 34 ILE B N 1
ATOM 5160 C CA . ILE B 1 59 ? 59.72288 67.04785 130.00873 1.000 49.25561 34 ILE B CA 1
ATOM 5161 C C . ILE B 1 59 ? 58.59379 68.04512 129.79258 1.000 41.08779 34 ILE B C 1
ATOM 5162 O O . ILE B 1 59 ? 58.11844 68.24115 128.66905 1.000 42.92453 34 ILE B O 1
ATOM 5167 N N . TRP B 1 60 ? 58.14912 68.68922 130.87254 1.000 34.19757 35 TRP B N 1
ATOM 5168 C CA . TRP B 1 60 ? 57.15175 69.74808 130.76057 1.000 39.24530 35 TRP B CA 1
ATOM 5169 C C . TRP B 1 60 ? 57.65433 70.88570 129.88266 1.000 33.69747 35 TRP B C 1
ATOM 5170 O O . TRP B 1 60 ? 56.87623 71.49990 129.14365 1.000 34.60689 35 TRP B O 1
ATOM 5181 N N . SER B 1 61 ? 58.95848 71.17091 129.93932 1.000 30.73349 36 SER B N 1
ATOM 5182 C CA . SER B 1 61 ? 59.51162 72.25611 129.13715 1.000 39.75916 36 SER B CA 1
ATOM 5183 C C . SER B 1 61 ? 59.53852 71.89337 127.65907 1.000 46.82792 36 SER B C 1
ATOM 5184 O O . SER B 1 61 ? 59.22314 72.72932 126.80549 1.000 39.56099 36 SER B O 1
ATOM 5187 N N . LYS B 1 62 ? 59.91456 70.65501 127.33425 1.000 41.97146 37 LYS B N 1
ATOM 5188 C CA . LYS B 1 62 ? 59.89261 70.23255 125.93888 1.000 39.96231 37 LYS B CA 1
ATOM 5189 C C . LYS B 1 62 ? 58.47439 70.24806 125.38691 1.000 40.30218 37 LYS B C 1
ATOM 5190 O O . LYS B 1 62 ? 58.24536 70.69714 124.25897 1.000 38.01039 37 LYS B O 1
ATOM 5196 N N . ARG B 1 63 ? 57.50472 69.77936 126.17468 1.000 32.89751 38 ARG B N 1
ATOM 5197 C CA . ARG B 1 63 ? 56.13085 69.71507 125.68836 1.000 33.30168 38 ARG B CA 1
ATOM 5198 C C . ARG B 1 63 ? 55.47524 71.09053 125.65191 1.000 39.18377 38 ARG B C 1
ATOM 5199 O O . ARG B 1 63 ? 54.54175 71.30648 124.87039 1.000 39.68033 38 ARG B O 1
ATOM 5207 N N . MET B 1 64 ? 55.94020 72.02783 126.48263 1.000 34.63887 39 MET B N 1
ATOM 5208 C CA . MET B 1 64 ? 55.48263 73.40833 126.35827 1.000 42.29643 39 MET B CA 1
ATOM 5209 C C . MET B 1 64 ? 56.06303 74.07442 125.11753 1.000 39.96021 39 MET B C 1
ATOM 5210 O O . MET B 1 64 ? 55.41593 74.94325 124.52095 1.000 37.00406 39 MET B O 1
ATOM 5215 N N . SER B 1 65 ? 57.27964 73.68861 124.72175 1.000 49.03474 40 SER B N 1
ATOM 5216 C CA . SER B 1 65 ? 57.86533 74.22369 123.49807 1.000 41.78773 40 SER B CA 1
ATOM 5217 C C . SER B 1 65 ? 57.11222 73.73567 122.26929 1.000 45.65222 40 SER B C 1
ATOM 5218 O O . SER B 1 65 ? 56.92417 74.49172 121.30941 1.000 41.14945 40 SER B O 1
ATOM 5221 N N . VAL B 1 66 ? 56.68277 72.47210 122.27666 1.000 42.84741 41 VAL B N 1
ATOM 5222 C CA . VAL B 1 66 ? 55.88614 71.95600 121.16992 1.000 39.12957 41 VAL B CA 1
ATOM 5223 C C . VAL B 1 66 ? 54.50143 72.58601 121.17246 1.000 50.26662 41 VAL B C 1
ATOM 5224 O O . VAL B 1 66 ? 53.90116 72.79830 120.11074 1.000 50.08100 41 VAL B O 1
ATOM 5228 N N . GLN B 1 67 ? 53.98289 72.91717 122.35453 1.000 39.46842 42 GLN B N 1
ATOM 5229 C CA . GLN B 1 67 ? 52.63424 73.46188 122.45060 1.000 47.82974 42 GLN B CA 1
ATOM 5230 C C . GLN B 1 67 ? 52.54357 74.84829 121.82293 1.000 52.60700 42 GLN B C 1
ATOM 5231 O O . GLN B 1 67 ? 51.53107 75.18867 121.20056 1.000 56.29991 42 GLN B O 1
ATOM 5237 N N . PHE B 1 68 ? 53.59160 75.65948 121.96245 1.000 46.37657 43 PHE B N 1
ATOM 5238 C CA . PHE B 1 68 ? 53.49583 77.06263 121.57749 1.000 55.02239 43 PHE B CA 1
ATOM 5239 C C . PHE B 1 68 ? 54.41375 77.42130 120.41583 1.000 60.05322 43 PHE B C 1
ATOM 5240 O O . PHE B 1 68 ? 55.30069 78.26674 120.56057 1.000 64.39388 43 PHE B O 1
ATOM 5248 N N . GLY B 1 69 ? 54.20886 76.78166 119.26590 1.000 77.76122 44 GLY B N 1
ATOM 5249 C CA . GLY B 1 69 ? 54.84162 77.18765 118.02386 1.000 88.85416 44 GLY B CA 1
ATOM 5250 C C . GLY B 1 69 ? 56.35330 77.14194 117.98493 1.000 84.63476 44 GLY B C 1
ATOM 5251 O O . GLY B 1 69 ? 56.94778 77.69050 117.05001 1.000 86.24468 44 GLY B O 1
ATOM 5252 N N . ASP B 1 70 ? 56.99733 76.50657 118.96399 1.000 71.43640 45 ASP B N 1
ATOM 5253 C CA . ASP B 1 70 ? 58.45575 76.43825 119.05606 1.000 65.73689 45 ASP B CA 1
ATOM 5254 C C . ASP B 1 70 ? 59.10895 77.81721 119.08085 1.000 65.65389 45 ASP B C 1
ATOM 5255 O O . ASP B 1 70 ? 60.28924 77.94912 118.74001 1.000 66.44706 45 ASP B O 1
ATOM 5260 N N . LYS B 1 71 ? 58.36626 78.85902 119.47056 1.000 66.09973 46 LYS B N 1
ATOM 5261 C CA . LYS B 1 71 ? 58.97309 80.18220 119.57888 1.000 63.49805 46 LYS B CA 1
ATOM 5262 C C . LYS B 1 71 ? 60.06595 80.19412 120.63846 1.000 64.28139 46 LYS B C 1
ATOM 5263 O O . LYS B 1 71 ? 61.02887 80.96252 120.53317 1.000 72.53514 46 LYS B O 1
ATOM 5269 N N . LEU B 1 72 ? 59.93321 79.35156 121.65963 1.000 68.49474 47 LEU B N 1
ATOM 5270 C CA . LEU B 1 72 ? 60.95478 79.15340 122.67659 1.000 59.76691 47 LEU B CA 1
ATOM 5271 C C . LEU B 1 72 ? 61.37879 77.69317 122.66132 1.000 47.57163 47 LEU B C 1
ATOM 5272 O O . LEU B 1 72 ? 60.52778 76.79727 122.68913 1.000 47.01871 47 LEU B O 1
ATOM 5277 N N . THR B 1 73 ? 62.68814 77.45749 122.60288 1.000 51.29137 48 THR B N 1
ATOM 5278 C CA . THR B 1 73 ? 63.19999 76.09563 122.57818 1.000 54.02493 48 THR B CA 1
ATOM 5279 C C . THR B 1 73 ? 62.87822 75.38486 123.88965 1.000 54.21542 48 THR B C 1
ATOM 5280 O O . THR B 1 73 ? 62.51495 76.00589 124.89236 1.000 51.99806 48 THR B O 1
ATOM 5284 N N . ALA B 1 74 ? 63.01461 74.05629 123.87136 1.000 54.38264 49 ALA B N 1
ATOM 5285 C CA . ALA B 1 74 ? 62.75074 73.27027 125.07242 1.000 45.20469 49 ALA B CA 1
ATOM 5286 C C . ALA B 1 74 ? 63.64452 73.70195 126.22456 1.000 50.96645 49 ALA B C 1
ATOM 5287 O O . ALA B 1 74 ? 63.24331 73.63575 127.39186 1.000 55.61636 49 ALA B O 1
ATOM 5289 N N . GLU B 1 75 ? 64.86135 74.14959 125.91790 1.000 49.99027 50 GLU B N 1
ATOM 5290 C CA . GLU B 1 75 ? 65.76981 74.56786 126.97759 1.000 45.02754 50 GLU B CA 1
ATOM 5291 C C . GLU B 1 75 ? 65.50140 76.00287 127.41677 1.000 55.34096 50 GLU B C 1
ATOM 5292 O O . GLU B 1 75 ? 65.65900 76.33126 128.59777 1.000 64.26645 50 GLU B O 1
ATOM 5298 N N . GLU B 1 76 ? 65.09134 76.86682 126.48398 1.000 52.48729 51 GLU B N 1
ATOM 5299 C CA . GLU B 1 76 ? 64.86266 78.26896 126.82024 1.000 62.20670 51 GLU B CA 1
ATOM 5300 C C . GLU B 1 76 ? 63.69794 78.42805 127.79009 1.000 62.44446 51 GLU B C 1
ATOM 5301 O O . GLU B 1 76 ? 63.78868 79.20278 128.74998 1.000 50.03077 51 GLU B O 1
ATOM 5307 N N . VAL B 1 77 ? 62.59803 77.70313 127.56068 1.000 53.96002 52 VAL B N 1
ATOM 5308 C CA . VAL B 1 77 ? 61.46413 77.76167 128.48127 1.000 53.35974 52 VAL B CA 1
ATOM 5309 C C . VAL B 1 77 ? 61.84207 77.17780 129.83629 1.000 64.88063 52 VAL B C 1
ATOM 5310 O O . VAL B 1 77 ? 61.31322 77.59753 130.87319 1.000 54.36182 52 VAL B O 1
ATOM 5314 N N . TYR B 1 78 ? 62.77325 76.22112 129.85680 1.000 57.79816 53 TYR B N 1
ATOM 5315 C CA . TYR B 1 78 ? 63.21289 75.63073 131.11600 1.000 54.03579 53 TYR B CA 1
ATOM 5316 C C . TYR B 1 78 ? 64.10914 76.58272 131.89989 1.000 54.19454 53 TYR B C 1
ATOM 5317 O O . TYR B 1 78 ? 64.04154 76.62400 133.13387 1.000 41.73062 53 TYR B O 1
ATOM 5326 N N . GLN B 1 79 ? 64.96552 77.33989 131.20783 1.000 59.98080 54 GLN B N 1
ATOM 5327 C CA . GLN B 1 79 ? 65.71693 78.39314 131.88306 1.000 48.70333 54 GLN B CA 1
ATOM 5328 C C . GLN B 1 79 ? 64.77699 79.43138 132.47809 1.000 46.88578 54 GLN B C 1
ATOM 5329 O O . GLN B 1 79 ? 65.04340 79.97920 133.55492 1.000 60.63839 54 GLN B O 1
ATOM 5335 N N . LEU B 1 80 ? 63.66659 79.70801 131.79131 1.000 54.92475 55 LEU B N 1
ATOM 5336 C CA . LEU B 1 80 ? 62.68290 80.65076 132.31083 1.000 58.61004 55 LEU B CA 1
ATOM 5337 C C . LEU B 1 80 ? 62.08437 80.15555 133.61779 1.000 55.47871 55 LEU B C 1
ATOM 5338 O O . LEU B 1 80 ? 61.95311 80.91778 134.58213 1.000 62.50551 55 LEU B O 1
ATOM 5343 N N . ARG B 1 81 ? 61.70119 78.87815 133.66322 1.000 52.78020 56 ARG B N 1
ATOM 5344 C CA . ARG B 1 81 ? 61.10876 78.33581 134.87953 1.000 52.17547 56 ARG B CA 1
ATOM 5345 C C . ARG B 1 81 ? 62.07260 78.44107 136.05489 1.000 51.27227 56 ARG B C 1
ATOM 5346 O O . ARG B 1 81 ? 61.66940 78.81201 137.16169 1.000 50.78075 56 ARG B O 1
ATOM 5354 N N . SER B 1 82 ? 63.35418 78.14243 135.82945 1.000 59.44695 57 SER B N 1
ATOM 5355 C CA . SER B 1 82 ? 64.34201 78.24367 136.90063 1.000 42.33926 57 SER B CA 1
ATOM 5356 C C . SER B 1 82 ? 64.49331 79.68390 137.37430 1.000 49.85294 57 SER B C 1
ATOM 5357 O O . SER B 1 82 ? 64.53887 79.95095 138.58039 1.000 68.85464 57 SER B O 1
ATOM 5360 N N . GLU B 1 83 ? 64.58197 80.62735 136.43098 1.000 52.87844 58 GLU B N 1
ATOM 5361 C CA . GLU B 1 83 ? 64.71802 82.03673 136.78712 1.000 66.61160 58 GLU B CA 1
ATOM 5362 C C . GLU B 1 83 ? 63.55776 82.51147 137.65042 1.000 66.44799 58 GLU B C 1
ATOM 5363 O O . GLU B 1 83 ? 63.74657 83.35208 138.53731 1.000 65.49149 58 GLU B O 1
ATOM 5369 N N . ILE B 1 84 ? 62.35881 81.97542 137.41767 1.000 55.91591 59 ILE B N 1
ATOM 5370 C CA . ILE B 1 84 ? 61.18701 82.40260 138.17370 1.000 61.49418 59 ILE B CA 1
ATOM 5371 C C . ILE B 1 84 ? 61.08823 81.66067 139.50184 1.000 63.61154 59 ILE B C 1
ATOM 5372 O O . ILE B 1 84 ? 60.79647 82.26567 140.53995 1.000 55.83561 59 ILE B O 1
ATOM 5377 N N . GLU B 1 85 ? 61.32097 80.34530 139.49608 1.000 56.49198 60 GLU B N 1
ATOM 5378 C CA . GLU B 1 85 ? 61.18404 79.56596 140.72402 1.000 48.86233 60 GLU B CA 1
ATOM 5379 C C . GLU B 1 85 ? 62.16681 80.03732 141.78812 1.000 54.93832 60 GLU B C 1
ATOM 5380 O O . GLU B 1 85 ? 61.80644 80.17512 142.96333 1.000 53.20119 60 GLU B O 1
ATOM 5386 N N . ALA B 1 86 ? 63.41836 80.29193 141.39582 1.000 56.81991 61 ALA B N 1
ATOM 5387 C CA . ALA B 1 86 ? 64.38021 80.82350 142.35480 1.000 52.01124 61 ALA B CA 1
ATOM 5388 C C . ALA B 1 86 ? 64.04555 82.26044 142.73497 1.000 58.71628 61 ALA B C 1
ATOM 5389 O O . ALA B 1 86 ? 64.39921 82.70904 143.83059 1.000 66.75635 61 ALA B O 1
ATOM 5391 N N . ARG B 1 87 ? 63.37667 82.99435 141.84080 1.000 66.37126 62 ARG B N 1
ATOM 5392 C CA . ARG B 1 87 ? 62.93520 84.34989 142.15318 1.000 68.22592 62 ARG B CA 1
ATOM 5393 C C . ARG B 1 87 ? 61.82986 84.33663 143.20006 1.000 59.93811 62 ARG B C 1
ATOM 5394 O O . ARG B 1 87 ? 61.88184 85.08588 144.18161 1.000 54.89840 62 ARG B O 1
ATOM 5402 N N . LEU B 1 88 ? 60.81538 83.49129 143.00162 1.000 60.36082 63 LEU B N 1
ATOM 5403 C CA . LEU B 1 88 ? 59.67725 83.46709 143.91477 1.000 61.10525 63 LEU B CA 1
ATOM 5404 C C . LEU B 1 88 ? 60.07341 82.95994 145.29740 1.000 53.34298 63 LEU B C 1
ATOM 5405 O O . LEU B 1 88 ? 59.52222 83.41316 146.30725 1.000 55.05607 63 LEU B O 1
ATOM 5410 N N . CYS B 1 89 ? 61.01964 82.01850 145.36693 1.000 55.19185 64 CYS B N 1
ATOM 5411 C CA . CYS B 1 89 ? 61.46283 81.51152 146.66398 1.000 51.82513 64 CYS B CA 1
ATOM 5412 C C . CYS B 1 89 ? 62.05422 82.62882 147.51396 1.000 51.22533 64 CYS B C 1
ATOM 5413 O O . CYS B 1 89 ? 61.73897 82.75678 148.70298 1.000 58.64804 64 CYS B O 1
ATOM 5416 N N . ILE B 1 90 ? 62.91258 83.45398 146.91473 1.000 50.08926 65 ILE B N 1
ATOM 5417 C CA . ILE B 1 90 ? 63.50900 84.56557 147.64710 1.000 52.15492 65 ILE B CA 1
ATOM 5418 C C . ILE B 1 90 ? 62.45995 85.62941 147.94650 1.000 53.57351 65 ILE B C 1
ATOM 5419 O O . ILE B 1 90 ? 62.39614 86.16463 149.05920 1.000 62.41597 65 ILE B O 1
ATOM 5424 N N . GLU B 1 91 ? 61.61939 85.94996 146.95898 1.000 55.44882 66 GLU B N 1
ATOM 5425 C CA . GLU B 1 91 ? 60.62142 86.99942 147.14761 1.000 58.38214 66 GLU B CA 1
ATOM 5426 C C . GLU B 1 91 ? 59.61059 86.61015 148.21947 1.000 61.83714 66 GLU B C 1
ATOM 5427 O O . GLU B 1 91 ? 59.28410 87.41378 149.10013 1.000 64.10011 66 GLU B O 1
ATOM 5433 N N . ASN B 1 92 ? 59.10904 85.37322 148.16902 1.000 54.08558 67 ASN B N 1
ATOM 5434 C CA . ASN B 1 92 ? 58.19060 84.91445 149.20548 1.000 59.42571 67 ASN B CA 1
ATOM 5435 C C . ASN B 1 92 ? 58.84343 84.88528 150.57969 1.000 57.13370 67 ASN B C 1
ATOM 5436 O O . ASN B 1 92 ? 58.13496 84.91973 151.59062 1.000 62.95422 67 ASN B O 1
ATOM 5441 N N . GLU B 1 93 ? 60.17349 84.83502 150.64067 1.000 53.24805 68 GLU B N 1
ATOM 5442 C CA . GLU B 1 93 ? 60.86656 84.79421 151.92381 1.000 62.26652 68 GLU B CA 1
ATOM 5443 C C . GLU B 1 93 ? 60.88436 86.16785 152.58920 1.000 63.25674 68 GLU B C 1
ATOM 5444 O O . GLU B 1 93 ? 60.41119 86.33086 153.71943 1.000 57.30750 68 GLU B O 1
ATOM 5450 N N . GLN B 1 94 ? 61.41933 87.17338 151.89145 1.000 62.58380 69 GLN B N 1
ATOM 5451 C CA . GLN B 1 94 ? 61.52659 88.52788 152.42435 1.000 70.89222 69 GLN B CA 1
ATOM 5452 C C . GLN B 1 94 ? 60.18905 89.25362 152.50136 1.000 67.68639 69 GLN B C 1
ATOM 5453 O O . GLN B 1 94 ? 60.17386 90.43592 152.86158 1.000 74.00578 69 GLN B O 1
ATOM 5459 N N . SER B 1 95 ? 59.07918 88.59303 152.17589 1.000 68.03483 70 SER B N 1
ATOM 5460 C CA . SER B 1 95 ? 57.74904 89.14478 152.38773 1.000 65.66311 70 SER B CA 1
ATOM 5461 C C . SER B 1 95 ? 57.11161 88.63100 153.67043 1.000 52.57810 70 SER B C 1
ATOM 5462 O O . SER B 1 95 ? 55.91330 88.84025 153.88332 1.000 59.70079 70 SER B O 1
ATOM 5465 N N . GLY B 1 96 ? 57.88176 87.96033 154.52469 1.000 53.46390 71 GLY B N 1
ATOM 5466 C CA . GLY B 1 96 ? 57.36444 87.42082 155.76152 1.000 54.44351 71 GLY B CA 1
ATOM 5467 C C . GLY B 1 96 ? 56.86793 85.99488 155.68257 1.000 56.02026 71 GLY B C 1
ATOM 5468 O O . GLY B 1 96 ? 56.37697 85.47152 156.69168 1.000 58.19211 71 GLY B O 1
ATOM 5469 N N . LYS B 1 97 ? 56.97010 85.35050 154.52241 1.000 51.00543 72 LYS B N 1
ATOM 5470 C CA . LYS B 1 97 ? 56.58950 83.96099 154.36789 1.000 56.86359 72 LYS B CA 1
ATOM 5471 C C . LYS B 1 97 ? 57.85996 83.11579 154.23552 1.000 53.19911 72 LYS B C 1
ATOM 5472 O O . LYS B 1 97 ? 58.95914 83.56426 154.59530 1.000 57.95419 72 LYS B O 1
ATOM 5478 N N . ASP B 1 98 ? 57.71354 81.89811 153.72323 1.000 46.24801 73 ASP B N 1
ATOM 5479 C CA . ASP B 1 98 ? 58.82652 80.96936 153.61469 1.000 53.38521 73 ASP B CA 1
ATOM 5480 C C . ASP B 1 98 ? 59.34801 80.90546 152.18105 1.000 60.09652 73 ASP B C 1
ATOM 5481 O O . ASP B 1 98 ? 58.90401 81.63089 151.28862 1.000 54.86497 73 ASP B O 1
ATOM 5486 N N . LYS B 1 99 ? 60.31657 80.01436 151.96755 1.000 62.21440 74 LYS B N 1
ATOM 5487 C CA . LYS B 1 99 ? 60.95295 79.83327 150.66259 1.000 57.87214 74 LYS B CA 1
ATOM 5488 C C . LYS B 1 99 ? 60.14383 78.81300 149.87136 1.000 49.95392 74 LYS B C 1
ATOM 5489 O O . LYS B 1 99 ? 60.37315 77.60562 149.95072 1.000 36.27158 74 LYS B O 1
ATOM 5495 N N . GLU B 1 100 ? 59.18851 79.30868 149.09032 1.000 54.35211 75 GLU B N 1
ATOM 5496 C CA . GLU B 1 100 ? 58.29243 78.45722 148.31831 1.000 47.59449 75 GLU B CA 1
ATOM 5497 C C . GLU B 1 100 ? 57.62034 79.32403 147.25974 1.000 50.56940 75 GLU B C 1
ATOM 5498 O O . GLU B 1 100 ? 57.85226 80.53338 147.18367 1.000 51.96816 75 GLU B O 1
ATOM 5504 N N . PHE B 1 101 ? 56.79131 78.69438 146.42988 1.000 54.02299 76 PHE B N 1
ATOM 5505 C CA . PHE B 1 101 ? 55.96785 79.42872 145.48206 1.000 51.52351 76 PHE B CA 1
ATOM 5506 C C . PHE B 1 101 ? 54.70852 78.62727 145.19248 1.000 50.62957 76 PHE B C 1
ATOM 5507 O O . PHE B 1 101 ? 54.71299 77.39453 145.24887 1.000 43.13105 76 PHE B O 1
ATOM 5515 N N . HIS B 1 102 ? 53.62445 79.34118 144.90019 1.000 48.05545 77 HIS B N 1
ATOM 5516 C CA . HIS B 1 102 ? 52.41106 78.71120 144.40468 1.000 54.84879 77 HIS B CA 1
ATOM 5517 C C . HIS B 1 102 ? 52.51580 78.57064 142.89063 1.000 56.21056 77 HIS B C 1
ATOM 5518 O O . HIS B 1 102 ? 53.09863 79.42385 142.21440 1.000 46.99265 77 HIS B O 1
ATOM 5525 N N . TYR B 1 103 ? 51.98355 77.46077 142.36988 1.000 54.17260 78 TYR B N 1
ATOM 5526 C CA . TYR B 1 103 ? 52.11326 77.16966 140.94580 1.000 52.37689 78 TYR B CA 1
ATOM 5527 C C . TYR B 1 103 ? 51.56884 78.31058 140.09894 1.000 48.87005 78 TYR B C 1
ATOM 5528 O O . TYR B 1 103 ? 52.14125 78.65019 139.05722 1.000 55.71135 78 TYR B O 1
ATOM 5537 N N . MET B 1 104 ? 50.47423 78.93164 140.54403 1.000 56.70347 79 MET B N 1
ATOM 5538 C CA . MET B 1 104 ? 49.93515 80.08135 139.83060 1.000 46.67427 79 MET B CA 1
ATOM 5539 C C . MET B 1 104 ? 50.88472 81.27358 139.86889 1.000 46.45565 79 MET B C 1
ATOM 5540 O O . MET B 1 104 ? 50.84095 82.11635 138.96602 1.000 51.34518 79 MET B O 1
ATOM 5545 N N . GLN B 1 105 ? 51.75596 81.35411 140.87762 1.000 43.36457 80 GLN B N 1
ATOM 5546 C CA . GLN B 1 105 ? 52.74698 82.42564 140.90413 1.000 50.92219 80 GLN B CA 1
ATOM 5547 C C . GLN B 1 105 ? 53.81795 82.20859 139.84074 1.000 50.20406 80 GLN B C 1
ATOM 5548 O O . GLN B 1 105 ? 54.31373 83.17144 139.24524 1.000 40.37637 80 GLN B O 1
ATOM 5554 N N . LEU B 1 106 ? 54.18949 80.95091 139.58943 1.000 48.52376 81 LEU B N 1
ATOM 5555 C CA . LEU B 1 106 ? 55.09915 80.65575 138.48643 1.000 48.64250 81 LEU B CA 1
ATOM 5556 C C . LEU B 1 106 ? 54.41299 80.84828 137.14127 1.000 52.09829 81 LEU B C 1
ATOM 5557 O O . LEU B 1 106 ? 55.00683 81.40378 136.21004 1.000 56.85510 81 LEU B O 1
ATOM 5562 N N . ILE B 1 107 ? 53.16477 80.38997 137.02006 1.000 47.57282 82 ILE B N 1
ATOM 5563 C CA . ILE B 1 107 ? 52.45228 80.49319 135.75058 1.000 41.50662 82 ILE B CA 1
ATOM 5564 C C . ILE B 1 107 ? 52.17436 81.95094 135.40905 1.000 48.25768 82 ILE B C 1
ATOM 5565 O O . ILE B 1 107 ? 52.23859 82.35009 134.23966 1.000 60.29793 82 ILE B O 1
ATOM 5570 N N . GLU B 1 108 ? 51.86369 82.76802 136.41947 1.000 44.39956 83 GLU B N 1
ATOM 5571 C CA . GLU B 1 108 ? 51.65614 84.19467 136.18956 1.000 53.16963 83 GLU B CA 1
ATOM 5572 C C . GLU B 1 108 ? 52.88629 84.82981 135.55472 1.000 61.24460 83 GLU B C 1
ATOM 5573 O O . GLU B 1 108 ? 52.77815 85.60736 134.59977 1.000 61.75796 83 GLU B O 1
ATOM 5579 N N . GLN B 1 109 ? 54.07247 84.49991 136.07008 1.000 66.37548 84 GLN B N 1
ATOM 5580 C CA . GLN B 1 109 ? 55.29426 85.04536 135.49117 1.000 62.09945 84 GLN B CA 1
ATOM 5581 C C . GLN B 1 109 ? 55.56929 84.46006 134.11274 1.000 60.88665 84 GLN B C 1
ATOM 5582 O O . GLN B 1 109 ? 56.12116 85.15041 133.24780 1.000 70.51163 84 GLN B O 1
ATOM 5588 N N . LEU B 1 110 ? 55.19850 83.19676 133.88892 1.000 60.78872 85 LEU B N 1
ATOM 5589 C CA . LEU B 1 110 ? 55.34615 82.60852 132.56092 1.000 59.00859 85 LEU B CA 1
ATOM 5590 C C . LEU B 1 110 ? 54.43302 83.29866 131.55749 1.000 55.20798 85 LEU B C 1
ATOM 5591 O O . LEU B 1 110 ? 54.85105 83.62916 130.44108 1.000 70.53894 85 LEU B O 1
ATOM 5596 N N . TYR B 1 111 ? 53.17284 83.51792 131.94196 1.000 56.35517 86 TYR B N 1
ATOM 5597 C CA . TYR B 1 111 ? 52.23983 84.23004 131.07751 1.000 64.54851 86 TYR B CA 1
ATOM 5598 C C . TYR B 1 111 ? 52.72957 85.63782 130.76961 1.000 64.68034 86 TYR B C 1
ATOM 5599 O O . TYR B 1 111 ? 52.40076 86.19455 129.71545 1.000 73.84886 86 TYR B O 1
ATOM 5608 N N . ARG B 1 112 ? 53.51845 86.22523 131.67050 1.000 69.33144 87 ARG B N 1
ATOM 5609 C CA . ARG B 1 112 ? 54.07120 87.54934 131.41994 1.000 78.48386 87 ARG B CA 1
ATOM 5610 C C . ARG B 1 112 ? 55.19992 87.50372 130.39887 1.000 63.56375 87 ARG B C 1
ATOM 5611 O O . ARG B 1 112 ? 55.28389 88.37517 129.52713 1.000 65.44148 87 ARG B O 1
ATOM 5619 N N . TYR B 1 113 ? 56.07889 86.50376 130.49028 1.000 61.39677 88 TYR B N 1
ATOM 5620 C CA . TYR B 1 113 ? 57.19436 86.42699 129.55210 1.000 74.39379 88 TYR B CA 1
ATOM 5621 C C . TYR B 1 113 ? 56.71591 86.05073 128.15551 1.000 67.02902 88 TYR B C 1
ATOM 5622 O O . TYR B 1 113 ? 57.24773 86.54947 127.15732 1.000 67.26198 88 TYR B O 1
ATOM 5631 N N . PHE B 1 114 ? 55.71307 85.17296 128.06455 1.000 67.23330 89 PHE B N 1
ATOM 5632 C CA . PHE B 1 114 ? 55.18652 84.78182 126.76165 1.000 56.77379 89 PHE B CA 1
ATOM 5633 C C . PHE B 1 114 ? 54.45537 85.93516 126.08753 1.000 59.79825 89 PHE B C 1
ATOM 5634 O O . PHE B 1 114 ? 54.40711 85.99971 124.85469 1.000 70.44148 89 PHE B O 1
ATOM 5642 N N . ILE B 1 115 ? 53.88395 86.84793 126.87405 1.000 63.13272 90 ILE B N 1
ATOM 5643 C CA . ILE B 1 115 ? 53.23181 88.02413 126.30984 1.000 71.01973 90 ILE B CA 1
ATOM 5644 C C . ILE B 1 115 ? 54.25791 89.09501 125.95588 1.000 63.84938 90 ILE B C 1
ATOM 5645 O O . ILE B 1 115 ? 54.17988 89.71209 124.88712 1.000 61.69220 90 ILE B O 1
ATOM 5650 N N . THR B 1 116 ? 55.23669 89.32523 126.83573 1.000 65.71661 91 THR B N 1
ATOM 5651 C CA . THR B 1 116 ? 56.28881 90.29864 126.55343 1.000 66.10839 91 THR B CA 1
ATOM 5652 C C . THR B 1 116 ? 57.05211 89.92847 125.28579 1.000 75.06768 91 THR B C 1
ATOM 5653 O O . THR B 1 116 ? 57.08247 90.69318 124.31461 1.000 82.08603 91 THR B O 1
ATOM 5657 N N . LYS B 1 117 ? 57.66736 88.74772 125.27323 1.000 82.69661 92 LYS B N 1
ATOM 5658 C CA . LYS B 1 117 ? 58.41574 88.27616 124.11487 1.000 84.16011 92 LYS B CA 1
ATOM 5659 C C . LYS B 1 117 ? 57.51867 87.71725 123.01729 1.000 82.51487 92 LYS B C 1
ATOM 5660 O O . LYS B 1 117 ? 58.02961 87.08817 122.08482 1.000 81.99614 92 LYS B O 1
ATOM 5666 N N . LYS B 1 118 ? 56.20408 87.92901 123.11761 1.000 83.73738 93 LYS B N 1
ATOM 5667 C CA . LYS B 1 118 ? 55.24639 87.61950 122.06009 1.000 66.24399 93 LYS B CA 1
ATOM 5668 C C . LYS B 1 118 ? 55.31093 86.16080 121.62301 1.000 64.52750 93 LYS B C 1
ATOM 5669 O O . LYS B 1 118 ? 55.97423 85.83092 120.63444 1.000 72.09058 93 LYS B O 1
ATOM 5675 N N . ILE B 1 119 ? 54.61631 85.28348 122.34397 1.000 60.96885 94 ILE B N 1
ATOM 5676 C CA . ILE B 1 119 ? 54.56420 83.86768 121.99763 1.000 63.61556 94 ILE B CA 1
ATOM 5677 C C . ILE B 1 119 ? 53.10206 83.44929 121.89604 1.000 59.46576 94 ILE B C 1
ATOM 5678 O O . ILE B 1 119 ? 52.74903 82.54852 121.12468 1.000 75.20212 94 ILE B O 1
ATOM 5683 N N . ILE B 1 120 ? 52.23799 84.12865 122.64767 1.000 69.07465 95 ILE B N 1
ATOM 5684 C CA . ILE B 1 120 ? 50.82499 83.79202 122.72696 1.000 76.10552 95 ILE B CA 1
ATOM 5685 C C . ILE B 1 120 ? 50.00036 84.97442 122.22296 1.000 78.68864 95 ILE B C 1
ATOM 5686 O O . ILE B 1 120 ? 50.48562 86.10126 122.11243 1.000 74.95612 95 ILE B O 1
ATOM 5691 N N . SER B 1 121 ? 48.73151 84.69601 121.92269 1.000 69.81454 96 SER B N 1
ATOM 5692 C CA . SER B 1 121 ? 47.80046 85.69566 121.41462 1.000 82.86406 96 SER B CA 1
ATOM 5693 C C . SER B 1 121 ? 46.38899 85.13303 121.50622 1.000 87.25705 96 SER B C 1
ATOM 5694 O O . SER B 1 121 ? 46.19004 83.92808 121.32979 1.000 80.21721 96 SER B O 1
ATOM 5697 N N . ASP B 1 122 ? 45.41927 86.00481 121.79010 1.000 80.55328 97 ASP B N 1
ATOM 5698 C CA . ASP B 1 122 ? 44.03403 85.62690 122.06578 1.000 86.96559 97 ASP B CA 1
ATOM 5699 C C . ASP B 1 122 ? 43.91464 84.63674 123.21635 1.000 89.66389 97 ASP B C 1
ATOM 5700 O O . ASP B 1 122 ? 42.84046 84.05258 123.41917 1.000 91.99116 97 ASP B O 1
ATOM 5705 N N . LEU B 1 123 ? 44.98544 84.44561 123.98101 1.000 80.57610 98 LEU B N 1
ATOM 5706 C CA . LEU B 1 123 ? 45.09059 83.38107 124.97039 1.000 72.99731 98 LEU B CA 1
ATOM 5707 C C . LEU B 1 123 ? 45.03293 84.02190 126.35150 1.000 69.71238 98 LEU B C 1
ATOM 5708 O O . LEU B 1 123 ? 46.01658 84.60494 126.81648 1.000 71.66128 98 LEU B O 1
ATOM 5713 N N . SER B 1 124 ? 43.87801 83.91046 127.00398 1.000 74.36015 99 SER B N 1
ATOM 5714 C CA . SER B 1 124 ? 43.72740 84.43517 128.35093 1.000 61.72626 99 SER B CA 1
ATOM 5715 C C . SER B 1 124 ? 44.58975 83.63550 129.32696 1.000 69.07723 99 SER B C 1
ATOM 5716 O O . SER B 1 124 ? 45.18535 82.61314 128.98297 1.000 65.89353 99 SER B O 1
ATOM 5719 N N . ILE B 1 125 ? 44.64907 84.11701 130.56932 1.000 68.02036 100 ILE B N 1
ATOM 5720 C CA . ILE B 1 125 ? 45.48295 83.45788 131.56936 1.000 54.54329 100 ILE B CA 1
ATOM 5721 C C . ILE B 1 125 ? 44.84067 82.15536 132.03225 1.000 56.90634 100 ILE B C 1
ATOM 5722 O O . ILE B 1 125 ? 45.53443 81.16087 132.28236 1.000 57.80944 100 ILE B O 1
ATOM 5727 N N . GLN B 1 126 ? 43.50904 82.13766 132.14607 1.000 54.57227 101 GLN B N 1
ATOM 5728 C CA . GLN B 1 126 ? 42.80564 80.94047 132.59955 1.000 56.15865 101 GLN B CA 1
ATOM 5729 C C . GLN B 1 126 ? 43.08608 79.75566 131.68344 1.000 62.63461 101 GLN B C 1
ATOM 5730 O O . GLN B 1 126 ? 43.44012 78.66607 132.14949 1.000 62.43410 101 GLN B O 1
ATOM 5736 N N . SER B 1 127 ? 42.93478 79.95116 130.37056 1.000 63.55438 102 SER B N 1
ATOM 5737 C CA . SER B 1 127 ? 43.19606 78.86496 129.43293 1.000 58.78493 102 SER B CA 1
ATOM 5738 C C . SER B 1 127 ? 44.68136 78.53896 129.35680 1.000 55.74475 102 SER B C 1
ATOM 5739 O O . SER B 1 127 ? 45.05040 77.40155 129.04266 1.000 52.73248 102 SER B O 1
ATOM 5742 N N . PHE B 1 128 ? 45.54322 79.51707 129.64358 1.000 58.59710 103 PHE B N 1
ATOM 5743 C CA . PHE B 1 128 ? 46.98016 79.26568 129.63641 1.000 52.16295 103 PHE B CA 1
ATOM 5744 C C . PHE B 1 128 ? 47.40701 78.46336 130.85858 1.000 59.20460 103 PHE B C 1
ATOM 5745 O O . PHE B 1 128 ? 48.29910 77.61138 130.76739 1.000 54.97241 103 PHE B O 1
ATOM 5753 N N . TYR B 1 129 ? 46.79292 78.73007 132.01372 1.000 54.11339 104 TYR B N 1
ATOM 5754 C CA . TYR B 1 129 ? 47.05073 77.90126 133.18485 1.000 48.88909 104 TYR B CA 1
ATOM 5755 C C . TYR B 1 129 ? 46.56260 76.47445 132.96115 1.000 50.24847 104 TYR B C 1
ATOM 5756 O O . TYR B 1 129 ? 47.24427 75.51435 133.33840 1.000 53.52761 104 TYR B O 1
ATOM 5765 N N . ASP B 1 130 ? 45.38916 76.31367 132.33836 1.000 47.05292 105 ASP B N 1
ATOM 5766 C CA . ASP B 1 130 ? 44.87704 74.97252 132.06424 1.000 47.29277 105 ASP B CA 1
ATOM 5767 C C . ASP B 1 130 ? 45.83326 74.18745 131.17592 1.000 48.75981 105 ASP B C 1
ATOM 5768 O O . ASP B 1 130 ? 46.02921 72.98228 131.37426 1.000 48.75050 105 ASP B O 1
ATOM 5773 N N . ILE B 1 131 ? 46.43811 74.85527 130.19103 1.000 51.34775 106 ILE B N 1
ATOM 5774 C CA . ILE B 1 131 ? 47.42916 74.19980 129.34138 1.000 60.21772 106 ILE B CA 1
ATOM 5775 C C . ILE B 1 131 ? 48.64257 73.78322 130.16632 1.000 51.88290 106 ILE B C 1
ATOM 5776 O O . ILE B 1 131 ? 49.11494 72.64352 130.07595 1.000 44.06351 106 ILE B O 1
ATOM 5781 N N . CYS B 1 132 ? 49.15672 74.69889 130.99380 1.000 44.14640 107 CYS B N 1
ATOM 5782 C CA . CYS B 1 132 ? 50.36006 74.41188 131.77182 1.000 42.15750 107 CYS B CA 1
ATOM 5783 C C . CYS B 1 132 ? 50.13219 73.26180 132.74603 1.000 40.58270 107 CYS B C 1
ATOM 5784 O O . CYS B 1 132 ? 50.92790 72.31700 132.80535 1.000 49.15007 107 CYS B O 1
ATOM 5787 N N . ILE B 1 133 ? 49.04556 73.32452 133.52055 1.000 40.57847 108 ILE B N 1
ATOM 5788 C CA . ILE B 1 133 ? 48.83246 72.33595 134.57377 1.000 41.52068 108 ILE B CA 1
ATOM 5789 C C . ILE B 1 133 ? 48.48836 70.96914 133.98734 1.000 39.24304 108 ILE B C 1
ATOM 5790 O O . ILE B 1 133 ? 48.80164 69.93595 134.59054 1.000 37.91566 108 ILE B O 1
ATOM 5795 N N . ASN B 1 134 ? 47.86105 70.92623 132.80680 1.000 53.79343 109 ASN B N 1
ATOM 5796 C CA . ASN B 1 134 ? 47.50649 69.63472 132.22294 1.000 48.17730 109 ASN B CA 1
ATOM 5797 C C . ASN B 1 134 ? 48.72578 68.91642 131.65551 1.000 48.39681 109 ASN B C 1
ATOM 5798 O O . ASN B 1 134 ? 48.77904 67.68097 131.67786 1.000 47.80250 109 ASN B O 1
ATOM 5803 N N . ILE B 1 135 ? 49.70724 69.66198 131.14286 1.000 48.67698 110 ILE B N 1
ATOM 5804 C CA . ILE B 1 135 ? 50.96260 69.04455 130.72181 1.000 51.81488 110 ILE B CA 1
ATOM 5805 C C . ILE B 1 135 ? 51.69024 68.46516 131.92711 1.000 47.93100 110 ILE B C 1
ATOM 5806 O O . ILE B 1 135 ? 52.08754 67.29466 131.93393 1.000 49.58964 110 ILE B O 1
ATOM 5811 N N . GLU B 1 136 ? 51.86380 69.27892 132.97146 1.000 47.60472 111 GLU B N 1
ATOM 5812 C CA . GLU B 1 136 ? 52.62704 68.84626 134.13735 1.000 47.02568 111 GLU B CA 1
ATOM 5813 C C . GLU B 1 136 ? 51.94786 67.68186 134.84372 1.000 46.35908 111 GLU B C 1
ATOM 5814 O O . GLU B 1 136 ? 52.62094 66.80091 135.39041 1.000 47.27978 111 GLU B O 1
ATOM 5820 N N . THR B 1 137 ? 50.61444 67.65926 134.84415 1.000 46.22287 112 THR B N 1
ATOM 5821 C CA . THR B 1 137 ? 49.90014 66.54283 135.45230 1.000 45.82057 112 THR B CA 1
ATOM 5822 C C . THR B 1 137 ? 50.12738 65.25746 134.66529 1.000 46.06202 112 THR B C 1
ATOM 5823 O O . THR B 1 137 ? 50.42143 64.20834 135.24835 1.000 53.05624 112 THR B O 1
ATOM 5827 N N . ASP B 1 138 ? 50.01140 65.32225 133.33437 1.000 48.71697 113 ASP B N 1
ATOM 5828 C CA . ASP B 1 138 ? 50.22076 64.13038 132.51503 1.000 47.07391 113 ASP B CA 1
ATOM 5829 C C . ASP B 1 138 ? 51.67247 63.66946 132.56722 1.000 47.22076 113 ASP B C 1
ATOM 5830 O O . ASP B 1 138 ? 51.95369 62.46712 132.51181 1.000 47.47944 113 ASP B O 1
ATOM 5835 N N . VAL B 1 139 ? 52.60923 64.61381 132.66077 1.000 47.25558 114 VAL B N 1
ATOM 5836 C CA . VAL B 1 139 ? 54.01947 64.25711 132.79361 1.000 51.39559 114 VAL B CA 1
ATOM 5837 C C . VAL B 1 139 ? 54.26368 63.52014 134.10566 1.000 51.83285 114 VAL B C 1
ATOM 5838 O O . VAL B 1 139 ? 55.00856 62.53253 134.15139 1.000 47.51769 114 VAL B O 1
ATOM 5842 N N . GLU B 1 140 ? 53.63996 63.98287 135.19193 1.000 46.46566 115 GLU B N 1
ATOM 5843 C CA . GLU B 1 140 ? 53.80183 63.31127 136.47789 1.000 46.22248 115 GLU B CA 1
ATOM 5844 C C . GLU B 1 140 ? 53.16751 61.92759 136.46116 1.000 46.38588 115 GLU B C 1
ATOM 5845 O O . GLU B 1 140 ? 53.75623 60.96048 136.95731 1.000 46.73974 115 GLU B O 1
ATOM 5851 N N . ILE B 1 141 ? 51.96191 61.81875 135.89569 1.000 46.32390 116 ILE B N 1
ATOM 5852 C CA . ILE B 1 141 ? 51.26221 60.53578 135.83942 1.000 46.66419 116 ILE B CA 1
ATOM 5853 C C . ILE B 1 141 ? 52.14883 59.47267 135.20632 1.000 58.70262 116 ILE B C 1
ATOM 5854 O O . ILE B 1 141 ? 52.28196 58.35475 135.72236 1.000 48.42549 116 ILE B O 1
ATOM 5859 N N . GLY B 1 142 ? 52.78442 59.81837 134.08978 1.000 62.68913 117 GLY B N 1
ATOM 5860 C CA . GLY B 1 142 ? 53.59368 58.90456 133.31199 1.000 57.58355 117 GLY B CA 1
ATOM 5861 C C . GLY B 1 142 ? 54.94480 58.52557 133.87172 1.000 56.71502 117 GLY B C 1
ATOM 5862 O O . GLY B 1 142 ? 55.66418 57.75068 133.23448 1.000 61.08678 117 GLY B O 1
ATOM 5863 N N . VAL B 1 143 ? 55.32589 59.04558 135.03764 1.000 54.32504 118 VAL B N 1
ATOM 5864 C CA . VAL B 1 143 ? 56.62656 58.72967 135.61531 1.000 54.44522 118 VAL B CA 1
ATOM 5865 C C . VAL B 1 143 ? 56.47276 58.28015 137.06394 1.000 48.99166 118 VAL B C 1
ATOM 5866 O O . VAL B 1 143 ? 57.40822 57.72025 137.64769 1.000 49.69993 118 VAL B O 1
ATOM 5870 N N . GLN B 1 144 ? 55.30264 58.51876 137.65239 1.000 48.54532 119 GLN B N 1
ATOM 5871 C CA . GLN B 1 144 ? 55.08146 58.20488 139.05415 1.000 48.22736 119 GLN B CA 1
ATOM 5872 C C . GLN B 1 144 ? 54.66572 56.74737 139.23736 1.000 49.02307 119 GLN B C 1
ATOM 5873 O O . GLN B 1 144 ? 54.16765 56.08659 138.32023 1.000 49.38729 119 GLN B O 1
ATOM 5879 N N . TYR B 1 145 ? 54.87903 56.25354 140.45502 1.000 49.47662 120 TYR B N 1
ATOM 5880 C CA . TYR B 1 145 ? 54.36182 54.96180 140.87987 1.000 50.36988 120 TYR B CA 1
ATOM 5881 C C . TYR B 1 145 ? 54.39789 54.91016 142.39930 1.000 50.63379 120 TYR B C 1
ATOM 5882 O O . TYR B 1 145 ? 55.35207 55.38544 143.02180 1.000 50.70260 120 TYR B O 1
ATOM 5891 N N . VAL B 1 146 ? 53.35178 54.34279 142.98251 1.000 50.93891 121 VAL B N 1
ATOM 5892 C CA . VAL B 1 146 ? 53.21959 54.29381 144.43128 1.000 51.33823 121 VAL B CA 1
ATOM 5893 C C . VAL B 1 146 ? 54.14156 53.21606 144.98119 1.000 56.23559 121 VAL B C 1
ATOM 5894 O O . VAL B 1 146 ? 54.27101 52.12888 144.40471 1.000 53.86929 121 VAL B O 1
ATOM 5898 N N . ASP B 1 147 ? 54.80534 53.52470 146.08354 1.000 53.21124 122 ASP B N 1
ATOM 5899 C CA . ASP B 1 147 ? 55.63830 52.54458 146.76053 1.000 54.88922 122 ASP B CA 1
ATOM 5900 C C . ASP B 1 147 ? 54.77637 51.37565 147.23006 1.000 56.11352 122 ASP B C 1
ATOM 5901 O O . ASP B 1 147 ? 53.88909 51.57691 148.07590 1.000 64.09677 122 ASP B O 1
ATOM 5906 N N . PRO B 1 148 ? 54.98865 50.15643 146.71894 1.000 60.56365 123 PRO B N 1
ATOM 5907 C CA . PRO B 1 148 ? 54.15109 49.02966 147.16186 1.000 58.96945 123 PRO B CA 1
ATOM 5908 C C . PRO B 1 148 ? 54.30123 48.71844 148.63662 1.000 62.31643 123 PRO B C 1
ATOM 5909 O O . PRO B 1 148 ? 53.32928 48.28421 149.26539 1.000 60.89657 123 PRO B O 1
ATOM 5913 N N . HIS B 1 149 ? 55.48771 48.92847 149.21308 1.000 66.42977 124 HIS B N 1
ATOM 5914 C CA . HIS B 1 149 ? 55.64822 48.72027 150.64831 1.000 65.59969 124 HIS B CA 1
ATOM 5915 C C . HIS B 1 149 ? 54.79502 49.70191 151.44125 1.000 66.30521 124 HIS B C 1
ATOM 5916 O O . HIS B 1 149 ? 54.26574 49.35855 152.50437 1.000 68.40722 124 HIS B O 1
ATOM 5923 N N . TRP B 1 150 ? 54.64153 50.92731 150.93441 1.000 62.32196 125 TRP B N 1
ATOM 5924 C CA . TRP B 1 150 ? 53.76814 51.88913 151.59498 1.000 59.32279 125 TRP B CA 1
ATOM 5925 C C . TRP B 1 150 ? 52.30342 51.49711 151.46377 1.000 65.75773 125 TRP B C 1
ATOM 5926 O O . TRP B 1 150 ? 51.50760 51.77022 152.36968 1.000 59.11340 125 TRP B O 1
ATOM 5937 N N . LEU B 1 151 ? 51.92896 50.87339 150.34356 1.000 63.23458 126 LEU B N 1
ATOM 5938 C CA . LEU B 1 151 ? 50.52802 50.53780 150.10995 1.000 59.91287 126 LEU B CA 1
ATOM 5939 C C . LEU B 1 151 ? 50.02683 49.51263 151.12041 1.000 63.12484 126 LEU B C 1
ATOM 5940 O O . LEU B 1 151 ? 48.91194 49.63975 151.64053 1.000 66.80464 126 LEU B O 1
ATOM 5945 N N . GLU B 1 152 ? 50.83444 48.49099 151.41354 1.000 61.62223 127 GLU B N 1
ATOM 5946 C CA . GLU B 1 152 ? 50.44636 47.52111 152.43246 1.000 74.61036 127 GLU B CA 1
ATOM 5947 C C . GLU B 1 152 ? 50.46124 48.14711 153.82175 1.000 69.12302 127 GLU B C 1
ATOM 5948 O O . GLU B 1 152 ? 49.62555 47.81062 154.66937 1.000 65.43298 127 GLU B O 1
ATOM 5954 N N . LEU B 1 153 ? 51.39778 49.06643 154.06836 1.000 64.06044 128 LEU B N 1
ATOM 5955 C CA . LEU B 1 153 ? 51.48626 49.71217 155.37441 1.000 70.69283 128 LEU B CA 1
ATOM 5956 C C . LEU B 1 153 ? 50.23600 50.52908 155.67197 1.000 63.38584 128 LEU B C 1
ATOM 5957 O O . LEU B 1 153 ? 49.62201 50.38214 156.73516 1.000 63.95208 128 LEU B O 1
ATOM 5962 N N . VAL B 1 154 ? 49.84726 51.40635 154.74335 1.000 62.90021 129 VAL B N 1
ATOM 5963 C CA . VAL B 1 154 ? 48.64951 52.20797 154.94660 1.000 59.76464 129 VAL B CA 1
ATOM 5964 C C . VAL B 1 154 ? 47.40201 51.33703 154.97271 1.000 66.84238 129 VAL B C 1
ATOM 5965 O O . VAL B 1 154 ? 46.37974 51.73997 155.53914 1.000 63.28563 129 VAL B O 1
ATOM 5969 N N . LYS B 1 155 ? 47.46009 50.14293 154.37844 1.000 69.05491 130 LYS B N 1
ATOM 5970 C CA . LYS B 1 155 ? 46.33605 49.21880 154.47293 1.000 64.85294 130 LYS B CA 1
ATOM 5971 C C . LYS B 1 155 ? 46.25444 48.60157 155.86412 1.000 68.92001 130 LYS B C 1
ATOM 5972 O O . LYS B 1 155 ? 45.15639 48.40515 156.39862 1.000 71.99533 130 LYS B O 1
ATOM 5978 N N . HIS B 1 156 ? 47.40752 48.29045 156.46397 1.000 77.85122 131 HIS B N 1
ATOM 5979 C CA . HIS B 1 156 ? 47.43294 47.85278 157.85684 1.000 78.04916 131 HIS B CA 1
ATOM 5980 C C . HIS B 1 156 ? 46.87130 48.92935 158.77460 1.000 72.76428 131 HIS B C 1
ATOM 5981 O O . HIS B 1 156 ? 46.09464 48.63947 159.69237 1.000 78.72460 131 HIS B O 1
ATOM 5988 N N . ILE B 1 157 ? 47.26813 50.18322 158.54501 1.000 68.20262 132 ILE B N 1
ATOM 5989 C CA . ILE B 1 157 ? 46.76554 51.28881 159.35385 1.000 65.96645 132 ILE B CA 1
ATOM 5990 C C . ILE B 1 157 ? 45.24924 51.40247 159.22391 1.000 69.41836 132 ILE B C 1
ATOM 5991 O O . ILE B 1 157 ? 44.54645 51.66420 160.20723 1.000 76.21513 132 ILE B O 1
ATOM 5996 N N . LYS B 1 158 ? 44.71568 51.17983 158.02119 1.000 71.21261 133 LYS B N 1
ATOM 5997 C CA . LYS B 1 158 ? 43.29226 51.39523 157.78453 1.000 68.07068 133 LYS B CA 1
ATOM 5998 C C . LYS B 1 158 ? 42.41085 50.25572 158.27547 1.000 76.30994 133 LYS B C 1
ATOM 5999 O O . LYS B 1 158 ? 41.18198 50.37251 158.20053 1.000 75.99658 133 LYS B O 1
ATOM 6005 N N . SER B 1 159 ? 42.99527 49.16843 158.77378 1.000 73.81074 134 SER B N 1
ATOM 6006 C CA . SER B 1 159 ? 42.20801 48.02954 159.22717 1.000 74.23815 134 SER B CA 1
ATOM 6007 C C . SER B 1 159 ? 42.28459 47.89874 160.74439 1.000 87.82096 134 SER B C 1
ATOM 6008 O O . SER B 1 159 ? 42.00760 48.86307 161.46419 1.000 99.87745 134 SER B O 1
ATOM 6011 N N . ASP B 1 160 ? 42.67264 46.71871 161.23343 1.000 101.12894 135 ASP B N 1
ATOM 6012 C CA . ASP B 1 160 ? 42.67849 46.39583 162.65915 1.000 102.36958 135 ASP B CA 1
ATOM 6013 C C . ASP B 1 160 ? 41.31830 46.68723 163.28819 1.000 109.04620 135 ASP B C 1
ATOM 6014 O O . ASP B 1 160 ? 40.33079 46.01092 162.97698 1.000 117.05259 135 ASP B O 1
ATOM 6019 N N . SER B 1 161 ? 41.25743 47.68129 164.18148 1.000 120.40940 136 SER B N 1
ATOM 6020 C CA . SER B 1 161 ? 40.02074 48.00692 164.88856 1.000 118.31004 136 SER B CA 1
ATOM 6021 C C . SER B 1 161 ? 40.00054 49.45850 165.36054 1.000 105.71620 136 SER B C 1
ATOM 6022 O O . SER B 1 161 ? 38.94187 50.09658 165.37067 1.000 107.48661 136 SER B O 1
ATOM 6025 N N . ARG B 1 162 ? 41.15255 49.98422 165.76961 1.000 93.58023 137 ARG B N 1
ATOM 6026 C CA . ARG B 1 162 ? 41.25612 51.39358 166.12011 1.000 81.91382 137 ARG B CA 1
ATOM 6027 C C . ARG B 1 162 ? 41.24449 52.25181 164.85983 1.000 98.13246 137 ARG B C 1
ATOM 6028 O O . ARG B 1 162 ? 41.75720 51.85517 163.80945 1.000 93.51777 137 ARG B O 1
ATOM 6036 N N . LYS B 1 163 ? 40.64426 53.43594 164.96706 1.000 90.43934 138 LYS B N 1
ATOM 6037 C CA . LYS B 1 163 ? 40.55011 54.35424 163.83303 1.000 81.00043 138 LYS B CA 1
ATOM 6038 C C . LYS B 1 163 ? 41.75821 55.28202 163.85348 1.000 75.08753 138 LYS B C 1
ATOM 6039 O O . LYS B 1 163 ? 41.80143 56.25098 164.61559 1.000 75.15639 138 LYS B O 1
ATOM 6045 N N . ILE B 1 164 ? 42.74118 54.99226 163.00807 1.000 67.72133 139 ILE B N 1
ATOM 6046 C CA . ILE B 1 164 ? 43.91041 55.84690 162.84196 1.000 66.22349 139 ILE B CA 1
ATOM 6047 C C . ILE B 1 164 ? 43.68840 56.72201 161.61879 1.000 63.79115 139 ILE B C 1
ATOM 6048 O O . ILE B 1 164 ? 43.18790 56.25445 160.58817 1.000 72.03250 139 ILE B O 1
ATOM 6053 N N . LYS B 1 165 ? 44.05242 57.99486 161.72779 1.000 62.76684 140 LYS B N 1
ATOM 6054 C CA . LYS B 1 165 ? 43.83306 58.96347 160.66269 1.000 60.72850 140 LYS B CA 1
ATOM 6055 C C . LYS B 1 165 ? 45.16250 59.34126 160.02416 1.000 59.27845 140 LYS B C 1
ATOM 6056 O O . LYS B 1 165 ? 46.14676 59.59741 160.72690 1.000 59.76941 140 LYS B O 1
ATOM 6062 N N . VAL B 1 166 ? 45.18245 59.37340 158.69309 1.000 63.58062 141 VAL B N 1
ATOM 6063 C CA . VAL B 1 166 ? 46.40589 59.50948 157.91161 1.000 56.43826 141 VAL B CA 1
ATOM 6064 C C . VAL B 1 166 ? 46.39232 60.85255 157.19673 1.000 54.89214 141 VAL B C 1
ATOM 6065 O O . VAL B 1 166 ? 45.43985 61.16937 156.47375 1.000 54.19605 141 VAL B O 1
ATOM 6069 N N . PHE B 1 167 ? 47.44785 61.63780 157.39770 1.000 54.55055 142 PHE B N 1
ATOM 6070 C CA . PHE B 1 167 ? 47.63485 62.90726 156.71349 1.000 53.29359 142 PHE B CA 1
ATOM 6071 C C . PHE B 1 167 ? 48.85941 62.82003 155.81110 1.000 56.54388 142 PHE B C 1
ATOM 6072 O O . PHE B 1 167 ? 49.72235 61.95356 155.98100 1.000 52.87623 142 PHE B O 1
ATOM 6080 N N . CYS B 1 168 ? 48.93116 63.73832 154.84979 1.000 51.18254 143 CYS B N 1
ATOM 6081 C CA . CYS B 1 168 ? 50.06691 63.84922 153.94200 1.000 50.38767 143 CYS B CA 1
ATOM 6082 C C . CYS B 1 168 ? 50.60122 65.27319 153.98606 1.000 50.49255 143 CYS B C 1
ATOM 6083 O O . CYS B 1 168 ? 49.88990 66.21999 153.63421 1.000 49.68604 143 CYS B O 1
ATOM 6086 N N . VAL B 1 169 ? 51.84959 65.42099 154.41703 1.000 53.36892 144 VAL B N 1
ATOM 6087 C CA . VAL B 1 169 ? 52.52154 66.71323 154.49080 1.000 50.59774 144 VAL B CA 1
ATOM 6088 C C . VAL B 1 169 ? 53.68664 66.67671 153.51168 1.000 53.86349 144 VAL B C 1
ATOM 6089 O O . VAL B 1 169 ? 54.54721 65.79219 153.59823 1.000 50.49255 144 VAL B O 1
ATOM 6093 N N . SER B 1 170 ? 53.70917 67.62503 152.57561 1.000 49.36775 145 SER B N 1
ATOM 6094 C CA . SER B 1 170 ? 54.69876 67.62932 151.50773 1.000 48.94140 145 SER B CA 1
ATOM 6095 C C . SER B 1 170 ? 55.13080 69.05069 151.18196 1.000 52.27661 145 SER B C 1
ATOM 6096 O O . SER B 1 170 ? 54.30768 69.96984 151.15116 1.000 48.84763 145 SER B O 1
ATOM 6099 N N . ASP B 1 171 ? 56.42968 69.21796 150.93402 1.000 49.34909 146 ASP B N 1
ATOM 6100 C CA . ASP B 1 171 ? 56.98895 70.48266 150.45693 1.000 49.55559 146 ASP B CA 1
ATOM 6101 C C . ASP B 1 171 ? 57.06323 70.41917 148.93939 1.000 49.35837 146 ASP B C 1
ATOM 6102 O O . ASP B 1 171 ? 58.08151 70.03978 148.35859 1.000 54.13877 146 ASP B O 1
ATOM 6107 N N . PHE B 1 172 ? 55.96683 70.79110 148.28727 1.000 48.17479 147 PHE B N 1
ATOM 6108 C CA . PHE B 1 172 ? 55.88785 70.72530 146.83990 1.000 47.97209 147 PHE B CA 1
ATOM 6109 C C . PHE B 1 172 ? 55.17414 71.96188 146.32072 1.000 47.61076 147 PHE B C 1
ATOM 6110 O O . PHE B 1 172 ? 54.54449 72.70834 147.07458 1.000 51.88683 147 PHE B O 1
ATOM 6118 N N . TYR B 1 173 ? 55.27591 72.16469 145.01041 1.000 47.42195 148 TYR B N 1
ATOM 6119 C CA . TYR B 1 173 ? 54.73520 73.36256 144.38940 1.000 52.80623 148 TYR B CA 1
ATOM 6120 C C . TYR B 1 173 ? 53.37168 73.15264 143.74829 1.000 47.16586 148 TYR B C 1
ATOM 6121 O O . TYR B 1 173 ? 52.61896 74.12225 143.60676 1.000 47.54094 148 TYR B O 1
ATOM 6130 N N . LEU B 1 174 ? 53.03645 71.93208 143.35742 1.000 46.49306 149 LEU B N 1
ATOM 6131 C CA . LEU B 1 174 ? 51.74554 71.69781 142.73486 1.000 50.32307 149 LEU B CA 1
ATOM 6132 C C . LEU B 1 174 ? 50.62483 71.93714 143.74341 1.000 49.19274 149 LEU B C 1
ATOM 6133 O O . LEU B 1 174 ? 50.77726 71.62900 144.92900 1.000 46.30534 149 LEU B O 1
ATOM 6138 N N . PRO B 1 175 ? 49.49692 72.49014 143.30546 1.000 52.27069 150 PRO B N 1
ATOM 6139 C CA . PRO B 1 175 ? 48.40656 72.80763 144.23503 1.000 52.32710 150 PRO B CA 1
ATOM 6140 C C . PRO B 1 175 ? 47.82310 71.55995 144.88338 1.000 46.38224 150 PRO B C 1
ATOM 6141 O O . PRO B 1 175 ? 48.08121 70.42096 144.48721 1.000 49.74428 150 PRO B O 1
ATOM 6145 N N . LYS B 1 176 ? 47.00957 71.80827 145.91343 1.000 49.02304 151 LYS B N 1
ATOM 6146 C CA . LYS B 1 176 ? 46.37128 70.73184 146.66577 1.000 47.75592 151 LYS B CA 1
ATOM 6147 C C . LYS B 1 176 ? 45.49764 69.86349 145.76864 1.000 52.18916 151 LYS B C 1
ATOM 6148 O O . LYS B 1 176 ? 45.52630 68.62994 145.86340 1.000 46.23541 151 LYS B O 1
ATOM 6154 N N . ALA B 1 177 ? 44.71322 70.49430 144.89149 1.000 47.96428 152 ALA B N 1
ATOM 6155 C CA . ALA B 1 177 ? 43.80155 69.74986 144.02974 1.000 50.40922 152 ALA B CA 1
ATOM 6156 C C . ALA B 1 177 ? 44.55972 68.86046 143.05316 1.000 46.04753 152 ALA B C 1
ATOM 6157 O O . ALA B 1 177 ? 44.13126 67.73610 142.76665 1.000 49.05987 152 ALA B O 1
ATOM 6159 N N . THR B 1 178 ? 45.68668 69.34734 142.52693 1.000 46.40819 153 THR B N 1
ATOM 6160 C CA . THR B 1 178 ? 46.49901 68.52161 141.63926 1.000 45.38097 153 THR B CA 1
ATOM 6161 C C . THR B 1 178 ? 46.98228 67.26359 142.35065 1.000 54.05880 153 THR B C 1
ATOM 6162 O O . THR B 1 178 ? 47.01277 66.17922 141.75830 1.000 45.04124 153 THR B O 1
ATOM 6166 N N . LEU B 1 179 ? 47.35532 67.38450 143.62710 1.000 56.04347 154 LEU B N 1
ATOM 6167 C CA . LEU B 1 179 ? 47.81072 66.21478 144.37013 1.000 45.49253 154 LEU B CA 1
ATOM 6168 C C . LEU B 1 179 ? 46.66153 65.27909 144.71488 1.000 45.53620 154 LEU B C 1
ATOM 6169 O O . LEU B 1 179 ? 46.88054 64.07725 144.89849 1.000 45.69449 154 LEU B O 1
ATOM 6174 N N . TYR B 1 180 ? 45.43806 65.80087 144.81048 1.000 45.80118 155 TYR B N 1
ATOM 6175 C CA . TYR B 1 180 ? 44.29059 64.92517 145.01885 1.000 46.25287 155 TYR B CA 1
ATOM 6176 C C . TYR B 1 180 ? 44.03542 64.05431 143.79536 1.000 51.36136 155 TYR B C 1
ATOM 6177 O O . TYR B 1 180 ? 43.70234 62.87072 143.92480 1.000 46.56242 155 TYR B O 1
ATOM 6186 N N . SER B 1 181 ? 44.18884 64.62366 142.59654 1.000 45.88078 156 SER B N 1
ATOM 6187 C CA . SER B 1 181 ? 43.96000 63.85911 141.37524 1.000 45.96676 156 SER B CA 1
ATOM 6188 C C . SER B 1 181 ? 45.05946 62.83222 141.13753 1.000 46.00808 156 SER B C 1
ATOM 6189 O O . SER B 1 181 ? 44.78697 61.75247 140.60115 1.000 46.16180 156 SER B O 1
ATOM 6192 N N . LEU B 1 182 ? 46.29868 63.14475 141.52281 1.000 45.45994 157 LEU B N 1
ATOM 6193 C CA . LEU B 1 182 ? 47.37447 62.16377 141.42804 1.000 45.52532 157 LEU B CA 1
ATOM 6194 C C . LEU B 1 182 ? 47.07888 60.95381 142.30255 1.000 53.25933 157 LEU B C 1
ATOM 6195 O O . LEU B 1 182 ? 47.10621 59.80964 141.83554 1.000 46.49221 157 LEU B O 1
ATOM 6200 N N . PHE B 1 183 ? 46.79108 61.19391 143.58490 1.000 47.45675 158 PHE B N 1
ATOM 6201 C CA . PHE B 1 183 ? 46.46223 60.09827 144.49078 1.000 46.94544 158 PHE B CA 1
ATOM 6202 C C . PHE B 1 183 ? 45.24425 59.32260 144.00391 1.000 47.47046 158 PHE B C 1
ATOM 6203 O O . PHE B 1 183 ? 45.17389 58.09800 144.16449 1.000 49.10995 158 PHE B O 1
ATOM 6211 N N . ASP B 1 184 ? 44.27619 60.01554 143.39951 1.000 49.44644 159 ASP B N 1
ATOM 6212 C CA . ASP B 1 184 ? 43.06984 59.33796 142.94307 1.000 51.05921 159 ASP B CA 1
ATOM 6213 C C . ASP B 1 184 ? 43.30792 58.53132 141.67081 1.000 52.01702 159 ASP B C 1
ATOM 6214 O O . ASP B 1 184 ? 42.57580 57.56911 141.41555 1.000 53.26397 159 ASP B O 1
ATOM 6219 N N . TYR B 1 185 ? 44.31365 58.89381 140.87104 1.000 51.66121 160 TYR B N 1
ATOM 6220 C CA . TYR B 1 185 ? 44.67811 58.05948 139.73075 1.000 52.55407 160 TYR B CA 1
ATOM 6221 C C . TYR B 1 185 ? 45.37099 56.78061 140.18451 1.000 52.82287 160 TYR B C 1
ATOM 6222 O O . TYR B 1 185 ? 45.07666 55.69316 139.67381 1.000 52.95987 160 TYR B O 1
ATOM 6231 N N . HIS B 1 186 ? 46.29999 56.89155 141.13815 1.000 53.95070 161 HIS B N 1
ATOM 6232 C CA . HIS B 1 186 ? 46.98760 55.71969 141.66654 1.000 51.33696 161 HIS B CA 1
ATOM 6233 C C . HIS B 1 186 ? 46.07373 54.83903 142.50943 1.000 50.19544 161 HIS B C 1
ATOM 6234 O O . HIS B 1 186 ? 46.44268 53.69712 142.80764 1.000 50.38325 161 HIS B O 1
ATOM 6241 N N . GLY B 1 187 ? 44.89769 55.33577 142.89142 1.000 50.63281 162 GLY B N 1
ATOM 6242 C CA . GLY B 1 187 ? 43.94248 54.56016 143.65585 1.000 51.38657 162 GLY B CA 1
ATOM 6243 C C . GLY B 1 187 ? 44.21187 54.48214 145.13969 1.000 50.77936 162 GLY B C 1
ATOM 6244 O O . GLY B 1 187 ? 43.64767 53.61048 145.81033 1.000 51.05456 162 GLY B O 1
ATOM 6245 N N . ILE B 1 188 ? 45.04922 55.36461 145.67909 1.000 48.87520 163 ILE B N 1
ATOM 6246 C CA . ILE B 1 188 ? 45.39324 55.35274 147.09407 1.000 53.07283 163 ILE B CA 1
ATOM 6247 C C . ILE B 1 188 ? 44.74305 56.48863 147.85443 1.000 59.13792 163 ILE B C 1
ATOM 6248 O O . ILE B 1 188 ? 44.95065 56.60316 149.07060 1.000 67.86932 163 ILE B O 1
ATOM 6253 N N . LEU B 1 189 ? 43.94995 57.32874 147.18749 1.000 61.29536 164 LEU B N 1
ATOM 6254 C CA . LEU B 1 189 ? 43.38021 58.48815 147.86253 1.000 51.14375 164 LEU B CA 1
ATOM 6255 C C . LEU B 1 189 ? 42.36450 58.09555 148.92857 1.000 51.77536 164 LEU B C 1
ATOM 6256 O O . LEU B 1 189 ? 42.03720 58.91863 149.79111 1.000 48.85184 164 LEU B O 1
ATOM 6261 N N . ARG B 1 190 ? 41.87624 56.85703 148.90646 1.000 49.71670 165 ARG B N 1
ATOM 6262 C CA . ARG B 1 190 ? 40.88617 56.40393 149.87366 1.000 53.29952 165 ARG B CA 1
ATOM 6263 C C . ARG B 1 190 ? 41.50279 55.82326 151.14143 1.000 57.73648 165 ARG B C 1
ATOM 6264 O O . ARG B 1 190 ? 40.76155 55.36631 152.01787 1.000 63.84964 165 ARG B O 1
ATOM 6272 N N . TYR B 1 191 ? 42.83042 55.82450 151.26008 1.000 48.89466 166 TYR B N 1
ATOM 6273 C CA . TYR B 1 191 ? 43.50190 55.55215 152.52342 1.000 51.04214 166 TYR B CA 1
ATOM 6274 C C . TYR B 1 191 ? 44.02830 56.82091 153.17861 1.000 53.26541 166 TYR B C 1
ATOM 6275 O O . TYR B 1 191 ? 44.61686 56.74845 154.26305 1.000 47.21669 166 TYR B O 1
ATOM 6284 N N . VAL B 1 192 ? 43.83047 57.97714 152.55168 1.000 46.98671 167 VAL B N 1
ATOM 6285 C CA . VAL B 1 192 ? 44.30153 59.25670 153.06524 1.000 46.20082 167 VAL B CA 1
ATOM 6286 C C . VAL B 1 192 ? 43.09382 60.07540 153.49902 1.000 46.86257 167 VAL B C 1
ATOM 6287 O O . VAL B 1 192 ? 42.01945 60.00202 152.89250 1.000 51.60565 167 VAL B O 1
ATOM 6291 N N . ASP B 1 193 ? 43.26891 60.85494 154.56485 1.000 49.70417 168 ASP B N 1
ATOM 6292 C CA . ASP B 1 193 ? 42.19156 61.67783 155.09711 1.000 47.39095 168 ASP B CA 1
ATOM 6293 C C . ASP B 1 193 ? 42.37393 63.16571 154.84677 1.000 47.10253 168 ASP B C 1
ATOM 6294 O O . ASP B 1 193 ? 41.37886 63.87762 154.70241 1.000 47.97312 168 ASP B O 1
ATOM 6299 N N . GLU B 1 194 ? 43.61268 63.65020 154.79278 1.000 51.29816 169 GLU B N 1
ATOM 6300 C CA . GLU B 1 194 ? 43.90180 65.04101 154.47734 1.000 46.84910 169 GLU B CA 1
ATOM 6301 C C . GLU B 1 194 ? 45.18097 65.10264 153.65723 1.000 45.23003 169 GLU B C 1
ATOM 6302 O O . GLU B 1 194 ? 46.04578 64.22914 153.75065 1.000 44.65442 169 GLU B O 1
ATOM 6308 N N . ILE B 1 195 ? 45.29686 66.15512 152.85299 1.000 49.18679 170 ILE B N 1
ATOM 6309 C CA . ILE B 1 195 ? 46.51628 66.45249 152.11008 1.000 44.88755 170 ILE B CA 1
ATOM 6310 C C . ILE B 1 195 ? 46.88066 67.90482 152.38176 1.000 45.21744 170 ILE B C 1
ATOM 6311 O O . ILE B 1 195 ? 46.06648 68.80604 152.14943 1.000 46.06456 170 ILE B O 1
ATOM 6316 N N . TYR B 1 196 ? 48.09439 68.13282 152.87629 1.000 44.81413 171 TYR B N 1
ATOM 6317 C CA . TYR B 1 196 ? 48.58818 69.47511 153.15832 1.000 45.31443 171 TYR B CA 1
ATOM 6318 C C . TYR B 1 196 ? 49.86218 69.71049 152.36362 1.000 45.18068 171 TYR B C 1
ATOM 6319 O O . TYR B 1 196 ? 50.84133 68.97265 152.51941 1.000 44.65915 171 TYR B O 1
ATOM 6328 N N . VAL B 1 197 ? 49.84250 70.73511 151.51423 1.000 50.33937 172 VAL B N 1
ATOM 6329 C CA . VAL B 1 197 ? 50.93968 71.04740 150.60735 1.000 46.07822 172 VAL B CA 1
ATOM 6330 C C . VAL B 1 197 ? 51.44346 72.44517 150.93099 1.000 47.05157 172 VAL B C 1
ATOM 6331 O O . VAL B 1 197 ? 50.64367 73.36577 151.13834 1.000 61.43326 172 VAL B O 1
ATOM 6335 N N . SER B 1 198 ? 52.76897 72.60387 150.95558 1.000 47.18434 173 SER B N 1
ATOM 6336 C CA . SER B 1 198 ? 53.36380 73.89348 151.28194 1.000 48.34692 173 SER B CA 1
ATOM 6337 C C . SER B 1 198 ? 52.96165 74.99024 150.30417 1.000 50.35694 173 SER B C 1
ATOM 6338 O O . SER B 1 198 ? 53.08536 76.17146 150.63806 1.000 53.68512 173 SER B O 1
ATOM 6341 N N . SER B 1 199 ? 52.46924 74.63023 149.11638 1.000 65.31492 174 SER B N 1
ATOM 6342 C CA . SER B 1 199 ? 52.19494 75.63144 148.09104 1.000 54.67714 174 SER B CA 1
ATOM 6343 C C . SER B 1 199 ? 50.93175 76.42840 148.40080 1.000 58.39057 174 SER B C 1
ATOM 6344 O O . SER B 1 199 ? 50.86607 77.62838 148.10986 1.000 59.41264 174 SER B O 1
ATOM 6347 N N . GLU B 1 200 ? 49.92308 75.78096 148.99191 1.000 56.30603 175 GLU B N 1
ATOM 6348 C CA . GLU B 1 200 ? 48.61820 76.40955 149.14024 1.000 58.39714 175 GLU B CA 1
ATOM 6349 C C . GLU B 1 200 ? 48.67393 77.60497 150.08451 1.000 53.26256 175 GLU B C 1
ATOM 6350 O O . GLU B 1 200 ? 47.95519 78.58811 149.88195 1.000 56.66272 175 GLU B O 1
ATOM 6356 N N . ILE B 1 201 ? 49.53209 77.55262 151.10651 1.000 52.60736 176 ILE B N 1
ATOM 6357 C CA . ILE B 1 201 ? 49.63952 78.61402 152.10412 1.000 55.83225 176 ILE B CA 1
ATOM 6358 C C . ILE B 1 201 ? 51.06451 79.13035 152.28386 1.000 54.17288 176 ILE B C 1
ATOM 6359 O O . ILE B 1 201 ? 51.28175 80.04574 153.08130 1.000 55.32946 176 ILE B O 1
ATOM 6364 N N . LEU B 1 202 ? 52.05364 78.55103 151.60096 1.000 55.09268 177 LEU B N 1
ATOM 6365 C CA . LEU B 1 202 ? 53.44080 79.04920 151.58556 1.000 56.02166 177 LEU B CA 1
ATOM 6366 C C . LEU B 1 202 ? 54.09793 78.95087 152.95753 1.000 57.24714 177 LEU B C 1
ATOM 6367 O O . LEU B 1 202 ? 54.98510 79.73833 153.28504 1.000 55.43157 177 LEU B O 1
ATOM 6372 N N . LEU B 1 203 ? 53.68204 77.96384 153.75277 1.000 58.71287 178 LEU B N 1
ATOM 6373 C CA . LEU B 1 203 ? 54.33509 77.61369 155.00862 1.000 58.32077 178 LEU B CA 1
ATOM 6374 C C . LEU B 1 203 ? 55.02300 76.27104 154.80225 1.000 51.27528 178 LEU B C 1
ATOM 6375 O O . LEU B 1 203 ? 54.36266 75.28310 154.46397 1.000 50.39927 178 LEU B O 1
ATOM 6380 N N . THR B 1 204 ? 56.34104 76.24063 154.97915 1.000 51.85303 179 THR B N 1
ATOM 6381 C CA . THR B 1 204 ? 57.13932 75.09177 154.57794 1.000 55.65047 179 THR B CA 1
ATOM 6382 C C . THR B 1 204 ? 57.34515 74.11466 155.72750 1.000 60.85129 179 THR B C 1
ATOM 6383 O O . THR B 1 204 ? 57.38402 74.49215 156.90116 1.000 60.94914 179 THR B O 1
ATOM 6387 N N . LYS B 1 205 ? 57.48048 72.83904 155.36287 1.000 64.01831 180 LYS B N 1
ATOM 6388 C CA . LYS B 1 205 ? 57.83468 71.80609 156.32643 1.000 49.29328 180 LYS B CA 1
ATOM 6389 C C . LYS B 1 205 ? 59.25095 71.99889 156.84786 1.000 56.34061 180 LYS B C 1
ATOM 6390 O O . LYS B 1 205 ? 59.53396 71.67811 158.00807 1.000 61.49933 180 LYS B O 1
ATOM 6396 N N . LYS B 1 206 ? 60.14306 72.53132 156.00832 1.000 59.54384 181 LYS B N 1
ATOM 6397 C CA . LYS B 1 206 ? 61.52313 72.76755 156.42171 1.000 60.60399 181 LYS B CA 1
ATOM 6398 C C . LYS B 1 206 ? 61.60297 73.80908 157.53357 1.000 54.71249 181 LYS B C 1
ATOM 6399 O O . LYS B 1 206 ? 62.38654 73.66144 158.47963 1.000 56.07338 181 LYS B O 1
ATOM 6405 N N . SER B 1 207 ? 60.79724 74.86766 157.44126 1.000 56.98207 182 SER B N 1
ATOM 6406 C CA . SER B 1 207 ? 60.78792 75.89576 158.47412 1.000 59.04009 182 SER B CA 1
ATOM 6407 C C . SER B 1 207 ? 60.09100 75.44540 159.74767 1.000 58.44703 182 SER B C 1
ATOM 6408 O O . SER B 1 207 ? 60.33115 76.03207 160.80791 1.000 59.24421 182 SER B O 1
ATOM 6411 N N . GLY B 1 208 ? 59.23419 74.43091 159.66855 1.000 59.59293 183 GLY B N 1
ATOM 6412 C CA . GLY B 1 208 ? 58.44135 74.00333 160.79357 1.000 54.06221 183 GLY B CA 1
ATOM 6413 C C . GLY B 1 208 ? 57.10301 74.69895 160.92877 1.000 53.68618 183 GLY B C 1
ATOM 6414 O O . GLY B 1 208 ? 56.21262 74.17205 161.60658 1.000 53.15473 183 GLY B O 1
ATOM 6415 N N . ARG B 1 209 ? 56.93630 75.86679 160.29996 1.000 54.18328 184 ARG B N 1
ATOM 6416 C CA . ARG B 1 209 ? 55.68015 76.59860 160.41009 1.000 54.18741 184 ARG B CA 1
ATOM 6417 C C . ARG B 1 209 ? 54.51545 75.81789 159.81825 1.000 52.46524 184 ARG B C 1
ATOM 6418 O O . ARG B 1 209 ? 53.37399 75.98196 160.26396 1.000 52.42531 184 ARG B O 1
ATOM 6426 N N . LEU B 1 210 ? 54.77739 74.96727 158.82240 1.000 51.24939 185 LEU B N 1
ATOM 6427 C CA . LEU B 1 210 ? 53.70973 74.14713 158.25896 1.000 51.73798 185 LEU B CA 1
ATOM 6428 C C . LEU B 1 210 ? 53.15888 73.17528 159.29476 1.000 57.13183 185 LEU B C 1
ATOM 6429 O O . LEU B 1 210 ? 51.94476 72.94558 159.35961 1.000 48.95861 185 LEU B O 1
ATOM 6434 N N . PHE B 1 211 ? 54.03672 72.59330 160.11500 1.000 49.77355 186 PHE B N 1
ATOM 6435 C CA . PHE B 1 211 ? 53.56622 71.76347 161.21795 1.000 49.79504 186 PHE B CA 1
ATOM 6436 C C . PHE B 1 211 ? 52.77717 72.58701 162.22457 1.000 50.77182 186 PHE B C 1
ATOM 6437 O O . PHE B 1 211 ? 51.75241 72.12717 162.74100 1.000 51.60927 186 PHE B O 1
ATOM 6445 N N . ASP B 1 212 ? 53.24866 73.79956 162.52808 1.000 52.03522 187 ASP B N 1
ATOM 6446 C CA . ASP B 1 212 ? 52.52754 74.67018 163.45125 1.000 53.19448 187 ASP B CA 1
ATOM 6447 C C . ASP B 1 212 ? 51.09907 74.89582 162.97659 1.000 52.61659 187 ASP B C 1
ATOM 6448 O O . ASP B 1 212 ? 50.14949 74.83354 163.76379 1.000 53.01781 187 ASP B O 1
ATOM 6453 N N . PHE B 1 213 ? 50.93350 75.14063 161.67605 1.000 52.19272 188 PHE B N 1
ATOM 6454 C CA . PHE B 1 213 ? 49.61000 75.38984 161.11713 1.000 57.52227 188 PHE B CA 1
ATOM 6455 C C . PHE B 1 213 ? 48.71277 74.16301 161.23110 1.000 50.70968 188 PHE B C 1
ATOM 6456 O O . PHE B 1 213 ? 47.53514 74.28093 161.58882 1.000 51.15170 188 PHE B O 1
ATOM 6464 N N . ILE B 1 214 ? 49.24682 72.97900 160.92732 1.000 50.34359 189 ILE B N 1
ATOM 6465 C CA . ILE B 1 214 ? 48.42783 71.77046 160.94532 1.000 48.87244 189 ILE B CA 1
ATOM 6466 C C . ILE B 1 214 ? 48.03454 71.41180 162.37308 1.000 49.60106 189 ILE B C 1
ATOM 6467 O O . ILE B 1 214 ? 46.86208 71.14842 162.66388 1.000 49.83959 189 ILE B O 1
ATOM 6472 N N . LEU B 1 215 ? 49.00853 71.39282 163.28534 1.000 57.53881 190 LEU B N 1
ATOM 6473 C CA . LEU B 1 215 ? 48.71387 71.02402 164.66554 1.000 53.30971 190 LEU B CA 1
ATOM 6474 C C . LEU B 1 215 ? 47.80233 72.04220 165.33844 1.000 52.32980 190 LEU B C 1
ATOM 6475 O O . LEU B 1 215 ? 46.98259 71.67286 166.18765 1.000 52.98856 190 LEU B O 1
ATOM 6480 N N . GLU B 1 216 ? 47.92256 73.32107 164.97283 1.000 52.79714 191 GLU B N 1
ATOM 6481 C CA . GLU B 1 216 ? 47.08000 74.34491 165.58254 1.000 54.13299 191 GLU B CA 1
ATOM 6482 C C . GLU B 1 216 ? 45.65506 74.26428 165.05182 1.000 53.90746 191 GLU B C 1
ATOM 6483 O O . GLU B 1 216 ? 44.69268 74.26862 165.82648 1.000 54.83509 191 GLU B O 1
ATOM 6489 N N . LEU B 1 217 ? 45.50274 74.19278 163.72802 1.000 57.22777 192 LEU B N 1
ATOM 6490 C CA . LEU B 1 217 ? 44.17247 74.16199 163.12705 1.000 53.01866 192 LEU B CA 1
ATOM 6491 C C . LEU B 1 217 ? 43.38478 72.94016 163.58591 1.000 52.79967 192 LEU B C 1
ATOM 6492 O O . LEU B 1 217 ? 42.22552 73.05445 164.00028 1.000 53.80496 192 LEU B O 1
ATOM 6497 N N . HIS B 1 218 ? 43.99892 71.76000 163.52391 1.000 51.72071 193 HIS B N 1
ATOM 6498 C CA . HIS B 1 218 ? 43.30931 70.52729 163.88406 1.000 51.66451 193 HIS B CA 1
ATOM 6499 C C . HIS B 1 218 ? 43.34119 70.23480 165.37705 1.000 59.27922 193 HIS B C 1
ATOM 6500 O O . HIS B 1 218 ? 42.72420 69.25275 165.80289 1.000 54.96242 193 HIS B O 1
ATOM 6507 N N . LYS B 1 219 ? 44.04145 71.05281 166.16760 1.000 55.04602 194 LYS B N 1
ATOM 6508 C CA . LYS B 1 219 ? 44.11241 70.90161 167.62388 1.000 54.69867 194 LYS B CA 1
ATOM 6509 C C . LYS B 1 219 ? 44.71684 69.55426 168.01620 1.000 54.41145 194 LYS B C 1
ATOM 6510 O O . LYS B 1 219 ? 44.19268 68.83412 168.87004 1.000 55.31750 194 LYS B O 1
ATOM 6516 N N . ILE B 1 220 ? 45.83622 69.21909 167.39509 1.000 53.37820 195 ILE B N 1
ATOM 6517 C CA . ILE B 1 220 ? 46.48194 67.93394 167.63388 1.000 53.23008 195 ILE B CA 1
ATOM 6518 C C . ILE B 1 220 ? 47.57983 68.10254 168.67202 1.000 60.26010 195 ILE B C 1
ATOM 6519 O O . ILE B 1 220 ? 48.35826 69.05965 168.62198 1.000 54.60438 195 ILE B O 1
ATOM 6524 N N . ALA B 1 221 ? 47.64351 67.17388 169.61843 1.000 60.66332 196 ALA B N 1
ATOM 6525 C CA . ALA B 1 221 ? 48.75092 67.14687 170.56047 1.000 56.90535 196 ALA B CA 1
ATOM 6526 C C . ALA B 1 221 ? 49.96656 66.54770 169.86737 1.000 56.16120 196 ALA B C 1
ATOM 6527 O O . ALA B 1 221 ? 49.88491 65.41508 169.37912 1.000 58.01384 196 ALA B O 1
ATOM 6529 N N . PRO B 1 222 ? 51.10085 67.27687 169.77849 1.000 56.44215 197 PRO B N 1
ATOM 6530 C CA . PRO B 1 222 ? 52.27408 66.77019 169.04685 1.000 55.87062 197 PRO B CA 1
ATOM 6531 C C . PRO B 1 222 ? 52.64244 65.32942 169.36566 1.000 56.51326 197 PRO B C 1
ATOM 6532 O O . PRO B 1 222 ? 53.07075 64.58766 168.47727 1.000 71.28341 197 PRO B O 1
ATOM 6536 N N . SER B 1 223 ? 52.46318 64.91464 170.62065 1.000 58.34488 198 SER B N 1
ATOM 6537 C CA . SER B 1 223 ? 52.84732 63.57267 171.03993 1.000 59.46829 198 SER B CA 1
ATOM 6538 C C . SER B 1 223 ? 51.98091 62.47738 170.43008 1.000 58.35559 198 SER B C 1
ATOM 6539 O O . SER B 1 223 ? 52.30620 61.29760 170.59590 1.000 59.22555 198 SER B O 1
ATOM 6542 N N . ASN B 1 224 ? 50.90293 62.82437 169.73221 1.000 56.73801 199 ASN B N 1
ATOM 6543 C CA . ASN B 1 224 ? 50.02887 61.83541 169.11758 1.000 56.70465 199 ASN B CA 1
ATOM 6544 C C . ASN B 1 224 ? 50.31224 61.62174 167.63875 1.000 65.30477 199 ASN B C 1
ATOM 6545 O O . ASN B 1 224 ? 49.64806 60.79202 167.01049 1.000 64.75536 199 ASN B O 1
ATOM 6550 N N . VAL B 1 225 ? 51.27771 62.33771 167.07045 1.000 70.28015 200 VAL B N 1
ATOM 6551 C CA . VAL B 1 225 ? 51.54723 62.30586 165.63905 1.000 51.80174 200 VAL B CA 1
ATOM 6552 C C . VAL B 1 225 ? 52.82406 61.52018 165.38560 1.000 57.79481 200 VAL B C 1
ATOM 6553 O O . VAL B 1 225 ? 53.81809 61.67744 166.10410 1.000 53.41608 200 VAL B O 1
ATOM 6557 N N . LEU B 1 226 ? 52.79635 60.68152 164.35490 1.000 57.69764 201 LEU B N 1
ATOM 6558 C CA . LEU B 1 226 ? 53.97705 59.98318 163.86376 1.000 53.65466 201 LEU B CA 1
ATOM 6559 C C . LEU B 1 226 ? 54.26298 60.46101 162.44570 1.000 50.73566 201 LEU B C 1
ATOM 6560 O O . LEU B 1 226 ? 53.42833 60.29014 161.55017 1.000 51.41811 201 LEU B O 1
ATOM 6565 N N . MET B 1 227 ? 55.43209 61.06512 162.24844 1.000 58.11113 202 MET B N 1
ATOM 6566 C CA . MET B 1 227 ? 55.84822 61.56959 160.94744 1.000 51.23340 202 MET B CA 1
ATOM 6567 C C . MET B 1 227 ? 56.72992 60.54204 160.25222 1.000 49.22376 202 MET B C 1
ATOM 6568 O O . MET B 1 227 ? 57.60908 59.94066 160.87435 1.000 50.67292 202 MET B O 1
ATOM 6573 N N . VAL B 1 228 ? 56.49259 60.34177 158.95942 1.000 48.04134 203 VAL B N 1
ATOM 6574 C CA . VAL B 1 228 ? 57.23964 59.37063 158.16849 1.000 48.27231 203 VAL B CA 1
ATOM 6575 C C . VAL B 1 228 ? 57.67128 60.04213 156.87278 1.000 54.20106 203 VAL B C 1
ATOM 6576 O O . VAL B 1 228 ? 56.82735 60.53608 156.11556 1.000 47.45108 203 VAL B O 1
ATOM 6580 N N . GLY B 1 229 ? 58.97638 60.05759 156.61493 1.000 48.20804 204 GLY B N 1
ATOM 6581 C CA . GLY B 1 229 ? 59.47010 60.64354 155.38517 1.000 49.44225 204 GLY B CA 1
ATOM 6582 C C . GLY B 1 229 ? 60.90430 60.24701 155.11371 1.000 48.90506 204 GLY B C 1
ATOM 6583 O O . GLY B 1 229 ? 61.49731 59.43231 155.82410 1.000 50.21058 204 GLY B O 1
ATOM 6584 N N . ASP B 1 230 ? 61.45962 60.84766 154.05868 1.000 50.83450 205 ASP B N 1
ATOM 6585 C CA . ASP B 1 230 ? 62.81304 60.55082 153.61518 1.000 49.95900 205 ASP B CA 1
ATOM 6586 C C . ASP B 1 230 ? 63.81350 61.66530 153.88726 1.000 51.04377 205 ASP B C 1
ATOM 6587 O O . ASP B 1 230 ? 65.01537 61.38533 153.95965 1.000 52.64565 205 ASP B O 1
ATOM 6592 N N . ASN B 1 231 ? 63.36006 62.90879 154.02874 1.000 50.46492 206 ASN B N 1
ATOM 6593 C CA . ASN B 1 231 ? 64.25544 64.03477 154.27588 1.000 51.68048 206 ASN B CA 1
ATOM 6594 C C . ASN B 1 231 ? 64.54944 64.10866 155.76901 1.000 63.00007 206 ASN B C 1
ATOM 6595 O O . ASN B 1 231 ? 63.64476 64.34477 156.57452 1.000 64.37698 206 ASN B O 1
ATOM 6600 N N . GLU B 1 232 ? 65.81805 63.92085 156.14201 1.000 63.81535 207 GLU B N 1
ATOM 6601 C CA . GLU B 1 232 ? 66.17766 63.86124 157.55533 1.000 56.65257 207 GLU B CA 1
ATOM 6602 C C . GLU B 1 232 ? 65.90438 65.16883 158.28516 1.000 56.91575 207 GLU B C 1
ATOM 6603 O O . GLU B 1 232 ? 65.77515 65.16358 159.51352 1.000 57.87385 207 GLU B O 1
ATOM 6609 N N . ILE B 1 233 ? 65.80398 66.28072 157.56535 1.000 56.29617 208 ILE B N 1
ATOM 6610 C CA . ILE B 1 233 ? 65.56775 67.57549 158.19290 1.000 56.76789 208 ILE B CA 1
ATOM 6611 C C . ILE B 1 233 ? 64.08040 67.87485 158.29650 1.000 65.62707 208 ILE B C 1
ATOM 6612 O O . ILE B 1 233 ? 63.57271 68.17413 159.37997 1.000 73.64704 208 ILE B O 1
ATOM 6617 N N . SER B 1 234 ? 63.35967 67.80130 157.17357 1.000 55.98375 209 SER B N 1
ATOM 6618 C CA . SER B 1 234 ? 61.94309 68.15043 157.17307 1.000 52.35432 209 SER B CA 1
ATOM 6619 C C . SER B 1 234 ? 61.06861 67.03921 157.74144 1.000 57.33160 209 SER B C 1
ATOM 6620 O O . SER B 1 234 ? 60.01287 67.32378 158.31915 1.000 50.39832 209 SER B O 1
ATOM 6623 N N . ASP B 1 235 ? 61.47706 65.78128 157.58975 1.000 51.98058 210 ASP B N 1
ATOM 6624 C CA . ASP B 1 235 ? 60.67126 64.64935 158.02677 1.000 51.30785 210 ASP B CA 1
ATOM 6625 C C . ASP B 1 235 ? 61.13245 64.05517 159.35085 1.000 55.13708 210 ASP B C 1
ATOM 6626 O O . ASP B 1 235 ? 60.47218 63.14796 159.86632 1.000 52.65352 210 ASP B O 1
ATOM 6631 N N . TYR B 1 236 ? 62.24475 64.52999 159.91138 1.000 59.33717 211 TYR B N 1
ATOM 6632 C CA . TYR B 1 236 ? 62.69396 64.02096 161.20119 1.000 56.69286 211 TYR B CA 1
ATOM 6633 C C . TYR B 1 236 ? 63.09431 65.14359 162.14889 1.000 57.92665 211 TYR B C 1
ATOM 6634 O O . TYR B 1 236 ? 62.47560 65.31409 163.20347 1.000 57.88338 211 TYR B O 1
ATOM 6643 N N . LYS B 1 237 ? 64.13499 65.90045 161.79307 1.000 59.14344 212 LYS B N 1
ATOM 6644 C CA . LYS B 1 237 ? 64.67649 66.89601 162.71483 1.000 60.78873 212 LYS B CA 1
ATOM 6645 C C . LYS B 1 237 ? 63.62374 67.92479 163.10627 1.000 59.44875 212 LYS B C 1
ATOM 6646 O O . LYS B 1 237 ? 63.41084 68.19001 164.29583 1.000 62.92405 212 LYS B O 1
ATOM 6652 N N . VAL B 1 238 ? 62.95111 68.51581 162.11937 1.000 57.54812 213 VAL B N 1
ATOM 6653 C CA . VAL B 1 238 ? 61.90658 69.49367 162.42460 1.000 56.58487 213 VAL B CA 1
ATOM 6654 C C . VAL B 1 238 ? 60.74289 68.86596 163.18347 1.000 55.01420 213 VAL B C 1
ATOM 6655 O O . VAL B 1 238 ? 60.31628 69.43852 164.20035 1.000 58.21871 213 VAL B O 1
ATOM 6659 N N . PRO B 1 239 ? 60.19204 67.70985 162.77902 1.000 53.84322 214 PRO B N 1
ATOM 6660 C CA . PRO B 1 239 ? 59.09712 67.12361 163.57866 1.000 62.30870 214 PRO B CA 1
ATOM 6661 C C . PRO B 1 239 ? 59.49724 66.78329 165.00615 1.000 54.69071 214 PRO B C 1
ATOM 6662 O O . PRO B 1 239 ? 58.75879 67.11347 165.94380 1.000 56.15087 214 PRO B O 1
ATOM 6666 N N . ILE B 1 240 ? 60.64676 66.12744 165.19895 1.000 57.79112 215 ILE B N 1
ATOM 6667 C CA . ILE B 1 240 ? 61.10554 65.79927 166.54850 1.000 58.75503 215 ILE B CA 1
ATOM 6668 C C . ILE B 1 240 ? 61.24426 67.06447 167.38653 1.000 59.63193 215 ILE B C 1
ATOM 6669 O O . ILE B 1 240 ? 60.93195 67.07281 168.58486 1.000 64.75776 215 ILE B O 1
ATOM 6674 N N . GLU B 1 241 ? 61.70095 68.15604 166.76588 1.000 59.71688 216 GLU B N 1
ATOM 6675 C CA . GLU B 1 241 ? 61.77481 69.43221 167.46691 1.000 60.53639 216 GLU B CA 1
ATOM 6676 C C . GLU B 1 241 ? 60.39323 69.90356 167.90508 1.000 58.65701 216 GLU B C 1
ATOM 6677 O O . GLU B 1 241 ? 60.22441 70.38635 169.03090 1.000 69.27847 216 GLU B O 1
ATOM 6683 N N . LYS B 1 242 ? 59.38811 69.75892 167.03642 1.000 65.57729 217 LYS B N 1
ATOM 6684 C CA . LYS B 1 242 ? 58.00568 70.11955 167.36102 1.000 55.77939 217 LYS B CA 1
ATOM 6685 C C . LYS B 1 242 ? 57.36439 69.18827 168.39224 1.000 63.09263 217 LYS B C 1
ATOM 6686 O O . LYS B 1 242 ? 56.16021 69.30276 168.64319 1.000 57.96406 217 LYS B O 1
ATOM 6692 N N . GLY B 1 243 ? 58.11255 68.27146 168.99763 1.000 55.95549 218 GLY B N 1
ATOM 6693 C CA . GLY B 1 243 ? 57.54581 67.32214 169.92568 1.000 57.44217 218 GLY B CA 1
ATOM 6694 C C . GLY B 1 243 ? 56.87330 66.13382 169.28429 1.000 56.31897 218 GLY B C 1
ATOM 6695 O O . GLY B 1 243 ? 56.34131 65.28266 170.00682 1.000 56.47403 218 GLY B O 1
ATOM 6696 N N . MET B 1 244 ? 56.87557 66.04835 167.95819 1.000 53.37713 219 MET B N 1
ATOM 6697 C CA . MET B 1 244 ? 56.25228 64.93966 167.25771 1.000 52.41703 219 MET B CA 1
ATOM 6698 C C . MET B 1 244 ? 57.18149 63.72931 167.23138 1.000 53.82297 219 MET B C 1
ATOM 6699 O O . MET B 1 244 ? 58.40073 63.84156 167.38142 1.000 64.16756 219 MET B O 1
ATOM 6704 N N . LYS B 1 245 ? 56.58571 62.55835 167.03851 1.000 53.20729 220 LYS B N 1
ATOM 6705 C CA . LYS B 1 245 ? 57.34258 61.33357 166.83578 1.000 65.91374 220 LYS B CA 1
ATOM 6706 C C . LYS B 1 245 ? 57.57030 61.13845 165.33966 1.000 73.10141 220 LYS B C 1
ATOM 6707 O O . LYS B 1 245 ? 56.66352 61.35069 164.53028 1.000 63.95813 220 LYS B O 1
ATOM 6713 N N . ALA B 1 246 ? 58.79565 60.76844 164.96909 1.000 65.29118 221 ALA B N 1
ATOM 6714 C CA . ALA B 1 246 ? 59.19799 60.75008 163.56889 1.000 57.16583 221 ALA B CA 1
ATOM 6715 C C . ALA B 1 246 ? 59.87639 59.43309 163.21848 1.000 55.99206 221 ALA B C 1
ATOM 6716 O O . ALA B 1 246 ? 60.38261 58.71391 164.08503 1.000 57.88555 221 ALA B O 1
ATOM 6718 N N . TYR B 1 247 ? 59.88898 59.13623 161.91987 1.000 55.04570 222 TYR B N 1
ATOM 6719 C CA . TYR B 1 247 ? 60.52031 57.92582 161.40445 1.000 56.13587 222 TYR B CA 1
ATOM 6720 C C . TYR B 1 247 ? 61.15242 58.24890 160.05958 1.000 56.28031 222 TYR B C 1
ATOM 6721 O O . TYR B 1 247 ? 60.45892 58.70196 159.14346 1.000 54.39681 222 TYR B O 1
ATOM 6730 N N . LEU B 1 248 ? 62.45790 58.00922 159.93923 1.000 63.55674 223 LEU B N 1
ATOM 6731 C CA . LEU B 1 248 ? 63.21528 58.33518 158.73512 1.000 57.33993 223 LEU B CA 1
ATOM 6732 C C . LEU B 1 248 ? 63.44240 57.06448 157.92216 1.000 57.64536 223 LEU B C 1
ATOM 6733 O O . LEU B 1 248 ? 64.15337 56.15581 158.36345 1.000 59.50907 223 LEU B O 1
ATOM 6738 N N . ILE B 1 249 ? 62.84359 57.00548 156.73197 1.000 63.87448 224 ILE B N 1
ATOM 6739 C CA . ILE B 1 249 ? 63.05136 55.89474 155.81029 1.000 61.63936 224 ILE B CA 1
ATOM 6740 C C . ILE B 1 249 ? 64.26814 56.21220 154.95023 1.000 56.85394 224 ILE B C 1
ATOM 6741 O O . ILE B 1 249 ? 64.55719 57.37672 154.65155 1.000 56.37560 224 ILE B O 1
ATOM 6746 N N . ASP B 1 250 ? 65.00949 55.17544 154.56675 1.000 58.11722 225 ASP B N 1
ATOM 6747 C CA . ASP B 1 250 ? 66.23902 55.35286 153.80443 1.000 66.06732 225 ASP B CA 1
ATOM 6748 C C . ASP B 1 250 ? 65.93469 55.21682 152.31846 1.000 61.84152 225 ASP B C 1
ATOM 6749 O O . ASP B 1 250 ? 65.43673 54.17769 151.87051 1.000 57.28086 225 ASP B O 1
ATOM 6754 N N . ARG B 1 251 ? 66.23471 56.26814 151.55873 1.000 57.17750 226 ARG B N 1
ATOM 6755 C CA . ARG B 1 251 ? 66.00752 56.28798 150.12107 1.000 55.57256 226 ARG B CA 1
ATOM 6756 C C . ARG B 1 251 ? 67.31234 56.28995 149.33471 1.000 58.26623 226 ARG B C 1
ATOM 6757 O O . ARG B 1 251 ? 67.34139 56.75774 148.19183 1.000 56.80521 226 ARG B O 1
ATOM 6765 N N . THR B 1 252 ? 68.39193 55.76710 149.92571 1.000 67.66402 227 THR B N 1
ATOM 6766 C CA . THR B 1 252 ? 69.68914 55.77829 149.25569 1.000 64.03040 227 THR B CA 1
ATOM 6767 C C . THR B 1 252 ? 69.63142 55.04461 147.92401 1.000 62.36166 227 THR B C 1
ATOM 6768 O O . THR B 1 252 ? 70.30592 55.42845 146.96160 1.000 63.49045 227 THR B O 1
ATOM 6772 N N . LYS B 1 253 ? 68.81726 53.99327 147.84867 1.000 58.63654 228 LYS B N 1
ATOM 6773 C CA . LYS B 1 253 ? 68.69762 53.21684 146.62262 1.000 58.17002 228 LYS B CA 1
ATOM 6774 C C . LYS B 1 253 ? 67.88366 53.95468 145.56620 1.000 61.72230 228 LYS B C 1
ATOM 6775 O O . LYS B 1 253 ? 68.18634 53.86629 144.37011 1.000 65.42807 228 LYS B O 1
ATOM 6781 N N . GLN B 1 254 ? 66.84611 54.68213 145.98319 1.000 55.49874 229 GLN B N 1
ATOM 6782 C CA . GLN B 1 254 ? 66.05119 55.43024 145.01609 1.000 60.87524 229 GLN B CA 1
ATOM 6783 C C . GLN B 1 254 ? 66.81503 56.64281 144.50246 1.000 60.35148 229 GLN B C 1
ATOM 6784 O O . GLN B 1 254 ? 66.80149 56.92913 143.29966 1.000 52.53016 229 GLN B O 1
ATOM 6790 N N . PHE B 1 255 ? 67.49758 57.36108 145.39741 1.000 54.08819 230 PHE B N 1
ATOM 6791 C CA . PHE B 1 255 ? 68.27484 58.52171 144.98015 1.000 65.51493 230 PHE B CA 1
ATOM 6792 C C . PHE B 1 255 ? 69.54109 58.13326 144.22761 1.000 59.45766 230 PHE B C 1
ATOM 6793 O O . PHE B 1 255 ? 70.13309 58.98584 143.55750 1.000 55.62639 230 PHE B O 1
ATOM 6801 N N . ASN B 1 256 ? 69.96933 56.87282 144.31725 1.000 56.46832 231 ASN B N 1
ATOM 6802 C CA . ASN B 1 256 ? 71.03197 56.39907 143.43729 1.000 57.36782 231 ASN B CA 1
ATOM 6803 C C . ASN B 1 256 ? 70.53834 56.29440 142.00115 1.000 56.10734 231 ASN B C 1
ATOM 6804 O O . ASN B 1 256 ? 71.21743 56.73828 141.06732 1.000 59.19082 231 ASN B O 1
ATOM 6809 N N . LYS B 1 257 ? 69.35515 55.70335 141.80431 1.000 54.98930 232 LYS B N 1
ATOM 6810 C CA . LYS B 1 257 ? 68.78330 55.63984 140.46348 1.000 53.86386 232 LYS B CA 1
ATOM 6811 C C . LYS B 1 257 ? 68.52172 57.03110 139.90441 1.000 52.88409 232 LYS B C 1
ATOM 6812 O O . LYS B 1 257 ? 68.63175 57.24295 138.69112 1.000 52.51444 232 LYS B O 1
ATOM 6818 N N . TYR B 1 258 ? 68.18116 57.99103 140.76762 1.000 52.56744 233 TYR B N 1
ATOM 6819 C CA . TYR B 1 258 ? 68.03392 59.36581 140.30675 1.000 51.92648 233 TYR B CA 1
ATOM 6820 C C . TYR B 1 258 ? 69.37147 59.95888 139.88791 1.000 53.03964 233 TYR B C 1
ATOM 6821 O O . TYR B 1 258 ? 69.41772 60.80284 138.98516 1.000 59.14649 233 TYR B O 1
ATOM 6830 N N . ALA B 1 259 ? 70.46372 59.53182 140.52808 1.000 62.32447 234 ALA B N 1
ATOM 6831 C CA . ALA B 1 259 ? 71.77581 60.08043 140.20432 1.000 63.75758 234 ALA B CA 1
ATOM 6832 C C . ALA B 1 259 ? 72.24062 59.63361 138.82258 1.000 55.71580 234 ALA B C 1
ATOM 6833 O O . ALA B 1 259 ? 72.73163 60.45099 138.03504 1.000 58.01761 234 ALA B O 1
ATOM 6835 N N . GLU B 1 260 ? 72.09334 58.34461 138.50245 1.000 55.63684 235 GLU B N 1
ATOM 6836 C CA . GLU B 1 260 ? 72.51687 57.86455 137.19169 1.000 60.04178 235 GLU B CA 1
ATOM 6837 C C . GLU B 1 260 ? 71.53277 58.22145 136.08444 1.000 58.52208 235 GLU B C 1
ATOM 6838 O O . GLU B 1 260 ? 71.92750 58.23986 134.91317 1.000 54.29168 235 GLU B O 1
ATOM 6844 N N . HIS B 1 261 ? 70.26747 58.49972 136.41724 1.000 64.31159 236 HIS B N 1
ATOM 6845 C CA . HIS B 1 261 ? 69.34297 58.99225 135.39914 1.000 51.90411 236 HIS B CA 1
ATOM 6846 C C . HIS B 1 261 ? 69.63018 60.44896 135.05977 1.000 51.93208 236 HIS B C 1
ATOM 6847 O O . HIS B 1 261 ? 69.50984 60.85304 133.89829 1.000 54.79276 236 HIS B O 1
ATOM 6854 N N . GLU B 1 262 ? 70.00915 61.24955 136.05969 1.000 52.45744 237 GLU B N 1
ATOM 6855 C CA . GLU B 1 262 ? 70.49275 62.59528 135.78863 1.000 52.88917 237 GLU B CA 1
ATOM 6856 C C . GLU B 1 262 ? 71.85298 62.56537 135.10672 1.000 54.07886 237 GLU B C 1
ATOM 6857 O O . GLU B 1 262 ? 72.23317 63.54662 134.45768 1.000 58.40794 237 GLU B O 1
ATOM 6863 N N . ARG B 1 263 ? 72.58300 61.45177 135.22284 1.000 54.78329 238 ARG B N 1
ATOM 6864 C CA . ARG B 1 263 ? 73.84225 61.30813 134.50205 1.000 58.92173 238 ARG B CA 1
ATOM 6865 C C . ARG B 1 263 ? 73.62453 61.24290 132.99586 1.000 55.26216 238 ARG B C 1
ATOM 6866 O O . ARG B 1 263 ? 74.50983 61.62942 132.22466 1.000 55.98322 238 ARG B O 1
ATOM 6874 N N . ILE B 1 264 ? 72.46166 60.76880 132.56110 1.000 54.05688 239 ILE B N 1
ATOM 6875 C CA . ILE B 1 264 ? 72.22495 60.46118 131.15916 1.000 53.62365 239 ILE B CA 1
ATOM 6876 C C . ILE B 1 264 ? 71.32536 61.49421 130.49213 1.000 59.50282 239 ILE B C 1
ATOM 6877 O O . ILE B 1 264 ? 71.61952 61.94906 129.38630 1.000 53.03424 239 ILE B O 1
ATOM 6882 N N . HIS B 1 265 ? 70.23871 61.88838 131.15332 1.000 55.27022 240 HIS B N 1
ATOM 6883 C CA . HIS B 1 265 ? 69.18951 62.70553 130.54908 1.000 54.79224 240 HIS B CA 1
ATOM 6884 C C . HIS B 1 265 ? 69.29997 64.13851 131.05785 1.000 55.90226 240 HIS B C 1
ATOM 6885 O O . HIS B 1 265 ? 68.94212 64.42248 132.20648 1.000 51.23943 240 HIS B O 1
ATOM 6892 N N . LYS B 1 266 ? 69.78299 65.03889 130.20389 1.000 52.06392 241 LYS B N 1
ATOM 6893 C CA . LYS B 1 266 ? 69.81600 66.46426 130.49853 1.000 55.89200 241 LYS B CA 1
ATOM 6894 C C . LYS B 1 266 ? 68.74691 67.17992 129.67695 1.000 51.90352 241 LYS B C 1
ATOM 6895 O O . LYS B 1 266 ? 67.95064 66.55704 128.96755 1.000 58.06019 241 LYS B O 1
ATOM 6901 N N . ILE B 1 267 ? 68.74723 68.51144 129.76932 1.000 52.43802 242 ILE B N 1
ATOM 6902 C CA . ILE B 1 267 ? 67.67371 69.29734 129.16848 1.000 52.00976 242 ILE B CA 1
ATOM 6903 C C . ILE B 1 267 ? 67.71619 69.20275 127.64770 1.000 58.84577 242 ILE B C 1
ATOM 6904 O O . ILE B 1 267 ? 66.67193 69.17164 126.98438 1.000 67.41402 242 ILE B O 1
ATOM 6909 N N . ASN B 1 268 ? 68.91602 69.14186 127.07022 1.000 53.75353 243 ASN B N 1
ATOM 6910 C CA . ASN B 1 268 ? 69.07085 69.18281 125.62444 1.000 58.07094 243 ASN B CA 1
ATOM 6911 C C . ASN B 1 268 ? 69.62206 67.89641 125.02500 1.000 57.25598 243 ASN B C 1
ATOM 6912 O O . ASN B 1 268 ? 69.55102 67.72739 123.80220 1.000 74.24025 243 ASN B O 1
ATOM 6917 N N . THR B 1 269 ? 70.15271 66.98434 125.83872 1.000 54.12455 244 THR B N 1
ATOM 6918 C CA . THR B 1 269 ? 70.89985 65.84354 125.32878 1.000 62.87849 244 THR B CA 1
ATOM 6919 C C . THR B 1 269 ? 70.54483 64.58651 126.11257 1.000 52.83587 244 THR B C 1
ATOM 6920 O O . THR B 1 269 ? 69.92490 64.63604 127.17879 1.000 54.23271 244 THR B O 1
ATOM 6924 N N . ILE B 1 270 ? 70.94192 63.44788 125.54793 1.000 52.91548 245 ILE B N 1
ATOM 6925 C CA . ILE B 1 270 ? 70.90949 62.1483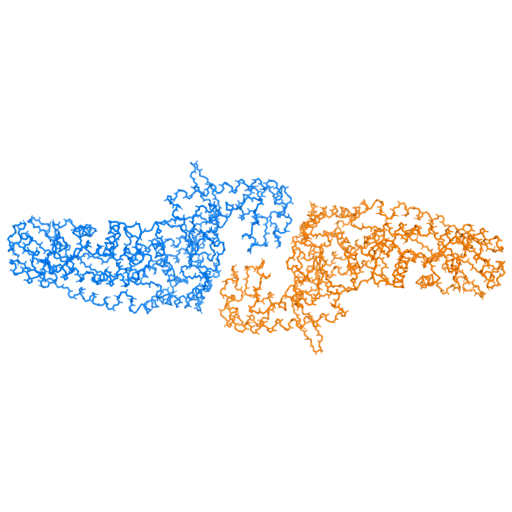8 126.20808 1.000 52.59217 245 ILE B CA 1
ATOM 6926 C C . ILE B 1 270 ? 72.23457 61.48102 125.87223 1.000 53.50014 245 ILE B C 1
ATOM 6927 O O . ILE B 1 270 ? 72.46950 61.11782 124.71403 1.000 53.71465 245 ILE B O 1
ATOM 6932 N N . VAL B 1 271 ? 73.10800 61.33292 126.87039 1.000 54.12338 246 VAL B N 1
ATOM 6933 C CA . VAL B 1 271 ? 74.42351 60.76897 126.60255 1.000 56.63799 246 VAL B CA 1
ATOM 6934 C C . VAL B 1 271 ? 74.27299 59.32667 126.13811 1.000 55.85596 246 VAL B C 1
ATOM 6935 O O . VAL B 1 271 ? 73.41246 58.57695 126.61964 1.000 54.27887 246 VAL B O 1
ATOM 6939 N N . GLY B 1 272 ? 75.08861 58.94572 125.15912 1.000 55.51825 247 GLY B N 1
ATOM 6940 C CA . GLY B 1 272 ? 75.05591 57.59186 124.64928 1.000 55.52616 247 GLY B CA 1
ATOM 6941 C C . GLY B 1 272 ? 73.85011 57.24056 123.81241 1.000 54.70717 247 GLY B C 1
ATOM 6942 O O . GLY B 1 272 ? 73.60288 56.05378 123.58130 1.000 54.70532 247 GLY B O 1
ATOM 6943 N N . ILE B 1 273 ? 73.09216 58.23176 123.33861 1.000 54.16426 248 ILE B N 1
ATOM 6944 C CA . ILE B 1 273 ? 71.89495 57.92350 122.56271 1.000 53.51978 248 ILE B CA 1
ATOM 6945 C C . ILE B 1 273 ? 72.25681 57.31029 121.21422 1.000 53.98925 248 ILE B C 1
ATOM 6946 O O . ILE B 1 273 ? 71.50016 56.49111 120.67895 1.000 53.76987 248 ILE B O 1
ATOM 6951 N N . GLU B 1 274 ? 73.41066 57.67406 120.64611 1.000 54.72465 249 GLU B N 1
ATOM 6952 C CA . GLU B 1 274 ? 73.79095 57.11994 119.34913 1.000 55.19985 249 GLU B CA 1
ATOM 6953 C C . GLU B 1 274 ? 74.08241 55.62965 119.45001 1.000 55.49075 249 GLU B C 1
ATOM 6954 O O . GLU B 1 274 ? 73.49645 54.81941 118.72255 1.000 55.95270 249 GLU B O 1
ATOM 6960 N N . SER B 1 275 ? 75.00900 55.25122 120.33433 1.000 55.95651 250 SER B N 1
ATOM 6961 C CA . SER B 1 275 ? 75.34867 53.84153 120.47735 1.000 56.43005 250 SER B CA 1
ATOM 6962 C C . SER B 1 275 ? 74.13842 53.02268 120.89378 1.000 57.52494 250 SER B C 1
ATOM 6963 O O . SER B 1 275 ? 73.99249 51.87399 120.46673 1.000 56.27427 250 SER B O 1
ATOM 6966 N N . GLN B 1 276 ? 73.24949 53.60207 121.70085 1.000 55.17731 251 GLN B N 1
ATOM 6967 C CA . GLN B 1 276 ? 72.05619 52.87970 122.12693 1.000 54.71317 251 GLN B CA 1
ATOM 6968 C C . GLN B 1 276 ? 71.15223 52.56570 120.94059 1.000 56.07542 251 GLN B C 1
ATOM 6969 O O . GLN B 1 276 ? 70.68486 51.43210 120.78319 1.000 54.80330 251 GLN B O 1
ATOM 6975 N N . LEU B 1 277 ? 70.89778 53.56447 120.09073 1.000 54.24077 252 LEU B N 1
ATOM 6976 C CA . LEU B 1 277 ? 70.05251 53.35156 118.92088 1.000 54.23435 252 LEU B CA 1
ATOM 6977 C C . LEU B 1 277 ? 70.71524 52.41074 117.92296 1.000 55.07747 252 LEU B C 1
ATOM 6978 O O . LEU B 1 277 ? 70.05503 51.52325 117.36971 1.000 55.34448 252 LEU B O 1
ATOM 6983 N N . ILE B 1 278 ? 72.01860 52.58697 117.68270 1.000 55.58875 253 ILE B N 1
ATOM 6984 C CA . ILE B 1 278 ? 72.73476 51.70499 116.76292 1.000 56.40865 253 ILE B CA 1
ATOM 6985 C C . ILE B 1 278 ? 72.76638 50.28100 117.30321 1.000 56.86581 253 ILE B C 1
ATOM 6986 O O . ILE B 1 278 ? 72.62868 49.31134 116.54556 1.000 61.50764 253 ILE B O 1
ATOM 6991 N N . LYS B 1 279 ? 72.94770 50.13225 118.61966 1.000 56.74955 254 LYS B N 1
ATOM 6992 C CA . LYS B 1 279 ? 72.95858 48.80444 119.22924 1.000 57.33548 254 LYS B CA 1
ATOM 6993 C C . LYS B 1 279 ? 71.65255 48.06692 118.96487 1.000 57.52079 254 LYS B C 1
ATOM 6994 O O . LYS B 1 279 ? 71.65609 46.89621 118.56748 1.000 61.45479 254 LYS B O 1
ATOM 7000 N N . MET B 1 280 ? 70.52037 48.73757 119.18952 1.000 56.41173 255 MET B N 1
ATOM 7001 C CA . MET B 1 280 ? 69.22848 48.11305 118.92577 1.000 56.41443 255 MET B CA 1
ATOM 7002 C C . MET B 1 280 ? 69.08686 47.74196 117.45599 1.000 58.87133 255 MET B C 1
ATOM 7003 O O . MET B 1 280 ? 68.56313 46.67124 117.12628 1.000 60.40016 255 MET B O 1
ATOM 7008 N N . ALA B 1 281 ? 69.56042 48.61274 116.55998 1.000 56.87644 256 ALA B N 1
ATOM 7009 C CA . ALA B 1 281 ? 69.44689 48.35401 115.12806 1.000 57.49138 256 ALA B CA 1
ATOM 7010 C C . ALA B 1 281 ? 70.22817 47.11204 114.72050 1.000 66.03955 256 ALA B C 1
ATOM 7011 O O . ALA B 1 281 ? 69.77016 46.33152 113.87741 1.000 67.27942 256 ALA B O 1
ATOM 7013 N N . ASN B 1 282 ? 71.41658 46.91788 115.29973 1.000 59.45927 257 ASN B N 1
ATOM 7014 C CA . ASN B 1 282 ? 72.20735 45.73177 114.98761 1.000 60.03956 257 ASN B CA 1
ATOM 7015 C C . ASN B 1 282 ? 71.51906 44.45901 115.46297 1.000 60.49485 257 ASN B C 1
ATOM 7016 O O . ASN B 1 282 ? 71.73008 43.38708 114.88428 1.000 61.56162 257 ASN B O 1
ATOM 7021 N N . ASP B 1 283 ? 70.69442 44.55623 116.50647 1.000 59.95253 258 ASP B N 1
ATOM 7022 C CA . ASP B 1 283 ? 69.96699 43.40873 117.02951 1.000 63.73549 258 ASP B CA 1
ATOM 7023 C C . ASP B 1 283 ? 68.61468 43.20371 116.36267 1.000 60.70782 258 ASP B C 1
ATOM 7024 O O . ASP B 1 283 ? 68.12805 42.06865 116.32132 1.000 61.70333 258 ASP B O 1
ATOM 7029 N N . PHE B 1 284 ? 68.00215 44.25984 115.83336 1.000 63.19296 259 PHE B N 1
ATOM 7030 C CA . PHE B 1 284 ? 66.68816 44.15285 115.21204 1.000 54.17283 259 PHE B CA 1
ATOM 7031 C C . PHE B 1 284 ? 66.75312 43.81471 113.72900 1.000 61.67481 259 PHE B C 1
ATOM 7032 O O . PHE B 1 284 ? 65.70102 43.68269 113.09670 1.000 55.71562 259 PHE B O 1
ATOM 7040 N N . ARG B 1 285 ? 67.95294 43.66488 113.16307 1.000 56.29028 260 ARG B N 1
ATOM 7041 C CA . ARG B 1 285 ? 68.08828 43.60324 111.70981 1.000 60.83811 260 ARG B CA 1
ATOM 7042 C C . ARG B 1 285 ? 67.48993 42.32315 111.13587 1.000 54.56779 260 ARG B C 1
ATOM 7043 O O . ARG B 1 285 ? 66.82594 42.35657 110.09292 1.000 50.41781 260 ARG B O 1
ATOM 7051 N N . LYS B 1 286 ? 67.71123 41.18920 111.79470 1.000 63.73131 261 LYS B N 1
ATOM 7052 C CA . LYS B 1 286 ? 67.31472 39.89607 111.25359 1.000 54.65423 261 LYS B CA 1
ATOM 7053 C C . LYS B 1 286 ? 65.90291 39.48024 111.65456 1.000 55.63875 261 LYS B C 1
ATOM 7054 O O . LYS B 1 286 ? 65.44711 38.41233 111.23075 1.000 65.80314 261 LYS B O 1
ATOM 7060 N N . ILE B 1 287 ? 65.20126 40.28670 112.45267 1.000 51.43695 262 ILE B N 1
ATOM 7061 C CA . ILE B 1 287 ? 63.85115 39.94983 112.89858 1.000 51.40643 262 ILE B CA 1
ATOM 7062 C C . ILE B 1 287 ? 62.97590 39.64946 111.68790 1.000 60.26839 262 ILE B C 1
ATOM 7063 O O . ILE B 1 287 ? 62.51281 38.51780 111.50731 1.000 58.92686 262 ILE B O 1
ATOM 7068 N N . THR B 1 288 ? 62.75218 40.65034 110.85124 1.000 61.33609 263 THR B N 1
ATOM 7069 C CA . THR B 1 288 ? 62.10146 40.49351 109.56133 1.000 58.03695 263 THR B CA 1
ATOM 7070 C C . THR B 1 288 ? 62.94823 41.19812 108.51492 1.000 56.98503 263 THR B C 1
ATOM 7071 O O . THR B 1 288 ? 63.77155 42.05560 108.85137 1.000 50.27813 263 THR B O 1
ATOM 7075 N N . PRO B 1 289 ? 62.79973 40.83918 107.24032 1.000 54.76982 264 PRO B N 1
ATOM 7076 C CA . PRO B 1 289 ? 63.53775 41.55822 106.19309 1.000 52.73935 264 PRO B CA 1
ATOM 7077 C C . PRO B 1 289 ? 63.19662 43.04186 106.20347 1.000 56.43912 264 PRO B C 1
ATOM 7078 O O . PRO B 1 289 ? 62.02608 43.42757 106.24427 1.000 57.02251 264 PRO B O 1
ATOM 7082 N N . PHE B 1 290 ? 64.24076 43.87359 106.18383 1.000 53.34081 265 PHE B N 1
ATOM 7083 C CA . PHE B 1 290 ? 64.10829 45.32810 106.28409 1.000 58.62744 265 PHE B CA 1
ATOM 7084 C C . PHE B 1 290 ? 63.35937 45.74390 107.54588 1.000 56.56784 265 PHE B C 1
ATOM 7085 O O . PHE B 1 290 ? 62.61614 46.72757 107.53817 1.000 48.55952 265 PHE B O 1
ATOM 7093 N N . HIS B 1 291 ? 63.55172 44.99164 108.63443 1.000 50.79020 266 HIS B N 1
ATOM 7094 C CA . HIS B 1 291 ? 62.89553 45.31216 109.90023 1.000 52.77880 266 HIS B CA 1
ATOM 7095 C C . HIS B 1 291 ? 63.25737 46.71099 110.38235 1.000 47.20603 266 HIS B C 1
ATOM 7096 O O . HIS B 1 291 ? 62.40087 47.44251 110.89424 1.000 43.54910 266 HIS B O 1
ATOM 7103 N N . ASN B 1 292 ? 64.51931 47.10778 110.20841 1.000 49.17518 267 ASN B N 1
ATOM 7104 C CA . ASN B 1 292 ? 65.02633 48.37706 110.71953 1.000 52.21007 267 ASN B CA 1
ATOM 7105 C C . ASN B 1 292 ? 64.38267 49.59196 110.07404 1.000 47.41548 267 ASN B C 1
ATOM 7106 O O . ASN B 1 292 ? 64.76486 50.71306 110.43220 1.000 48.71226 267 ASN B O 1
ATOM 7111 N N . ILE B 1 293 ? 63.43188 49.41355 109.15875 1.000 52.48542 268 ILE B N 1
ATOM 7112 C CA . ILE B 1 293 ? 62.70449 50.52301 108.55391 1.000 49.47396 268 ILE B CA 1
ATOM 7113 C C . ILE B 1 293 ? 61.94194 51.25241 109.65247 1.000 49.77017 268 ILE B C 1
ATOM 7114 O O . ILE B 1 293 ? 61.58741 52.42980 109.51305 1.000 44.04653 268 ILE B O 1
ATOM 7119 N N . ILE B 1 294 ? 61.68364 50.54517 110.75554 1.000 46.98267 269 ILE B N 1
ATOM 7120 C CA . ILE B 1 294 ? 60.82810 51.07674 111.80787 1.000 40.75913 269 ILE B CA 1
ATOM 7121 C C . ILE B 1 294 ? 61.48203 52.26542 112.50571 1.000 49.59493 269 ILE B C 1
ATOM 7122 O O . ILE B 1 294 ? 60.78501 53.12134 113.06617 1.000 39.93783 269 ILE B O 1
ATOM 7127 N N . PHE B 1 295 ? 62.81510 52.35082 112.48292 1.000 41.15622 270 PHE B N 1
ATOM 7128 C CA . PHE B 1 295 ? 63.48920 53.50209 113.07638 1.000 41.39234 270 PHE B CA 1
ATOM 7129 C C . PHE B 1 295 ? 63.07616 54.79209 112.37924 1.000 43.59988 270 PHE B C 1
ATOM 7130 O O . PHE B 1 295 ? 62.77593 55.79675 113.03383 1.000 41.19406 270 PHE B O 1
ATOM 7138 N N . SER B 1 296 ? 63.05356 54.78059 111.04310 1.000 50.77710 271 SER B N 1
ATOM 7139 C CA . SER B 1 296 ? 62.62923 55.96204 110.29813 1.000 44.58941 271 SER B CA 1
ATOM 7140 C C . SER B 1 296 ? 61.14251 56.23483 110.48279 1.000 46.40205 271 SER B C 1
ATOM 7141 O O . SER B 1 296 ? 60.71215 57.39292 110.42662 1.000 43.15735 271 SER B O 1
ATOM 7144 N N . LEU B 1 297 ? 60.34549 55.18662 110.69950 1.000 40.47967 272 LEU B N 1
ATOM 7145 C CA . LEU B 1 297 ? 58.93284 55.38958 110.99083 1.000 47.54624 272 LEU B CA 1
ATOM 7146 C C . LEU B 1 297 ? 58.73186 56.05246 112.34720 1.000 52.87682 272 LEU B C 1
ATOM 7147 O O . LEU B 1 297 ? 57.79239 56.83845 112.51314 1.000 47.14071 272 LEU B O 1
ATOM 7152 N N . PHE B 1 298 ? 59.60051 55.76361 113.32125 1.000 49.07036 273 PHE B N 1
ATOM 7153 C CA . PHE B 1 298 ? 59.48475 56.41703 114.62182 1.000 39.31173 273 PHE B CA 1
ATOM 7154 C C . PHE B 1 298 ? 59.78966 57.90428 114.50926 1.000 39.93017 273 PHE B C 1
ATOM 7155 O O . PHE B 1 298 ? 59.08352 58.73932 115.08735 1.000 43.63001 273 PHE B O 1
ATOM 7163 N N . TYR B 1 299 ? 60.84905 58.25397 113.77325 1.000 40.75263 274 TYR B N 1
ATOM 7164 C CA . TYR B 1 299 ? 61.13832 59.66153 113.52457 1.000 41.73613 274 TYR B CA 1
ATOM 7165 C C . TYR B 1 299 ? 59.95172 60.34528 112.86400 1.000 47.11113 274 TYR B C 1
ATOM 7166 O O . TYR B 1 299 ? 59.58977 61.47088 113.22541 1.000 50.93528 274 TYR B O 1
ATOM 7175 N N . PHE B 1 300 ? 59.33188 59.67362 111.89338 1.000 47.80619 275 PHE B N 1
ATOM 7176 C CA . PHE B 1 300 ? 58.15645 60.23047 111.23676 1.000 45.85382 275 PHE B CA 1
ATOM 7177 C C . PHE B 1 300 ? 57.02466 60.45294 112.23323 1.000 40.56071 275 PHE B C 1
ATOM 7178 O O . PHE B 1 300 ? 56.48011 61.55835 112.33404 1.000 40.78549 275 PHE B O 1
ATOM 7186 N N . ILE B 1 301 ? 56.67201 59.41319 112.99443 1.000 39.45579 276 ILE B N 1
ATOM 7187 C CA . ILE B 1 301 ? 55.54438 59.50405 113.92142 1.000 42.53127 276 ILE B CA 1
ATOM 7188 C C . ILE B 1 301 ? 55.78447 60.58727 114.96836 1.000 50.80083 276 ILE B C 1
ATOM 7189 O O . ILE B 1 301 ? 54.89304 61.39360 115.26397 1.000 49.00452 276 ILE B O 1
ATOM 7194 N N . LYS B 1 302 ? 56.99377 60.63530 115.53343 1.000 41.33848 277 LYS B N 1
ATOM 7195 C CA . LYS B 1 302 ? 57.27986 61.60408 116.58847 1.000 40.78127 277 LYS B CA 1
ATOM 7196 C C . LYS B 1 302 ? 57.25794 63.03369 116.05732 1.000 41.90253 277 LYS B C 1
ATOM 7197 O O . LYS B 1 302 ? 56.69320 63.92987 116.69684 1.000 50.02968 277 LYS B O 1
ATOM 7203 N N . LYS B 1 303 ? 57.86221 63.26772 114.88925 1.000 52.23903 278 LYS B N 1
ATOM 7204 C CA . LYS B 1 303 ? 57.90516 64.62124 114.34218 1.000 43.86131 278 LYS B CA 1
ATOM 7205 C C . LYS B 1 303 ? 56.54477 65.04522 113.79948 1.000 49.99531 278 LYS B C 1
ATOM 7206 O O . LYS B 1 303 ? 56.17167 66.22160 113.89308 1.000 47.72707 278 LYS B O 1
ATOM 7212 N N . LEU B 1 304 ? 55.79270 64.10260 113.22410 1.000 42.39358 279 LEU B N 1
ATOM 7213 C CA . LEU B 1 304 ? 54.44110 64.41080 112.76776 1.000 44.53167 279 LEU B CA 1
ATOM 7214 C C . LEU B 1 304 ? 53.57314 64.90729 113.91566 1.000 47.90494 279 LEU B C 1
ATOM 7215 O O . LEU B 1 304 ? 52.80196 65.86074 113.75201 1.000 52.34113 279 LEU B O 1
ATOM 7220 N N . HIS B 1 305 ? 53.68866 64.27320 115.08602 1.000 52.28758 280 HIS B N 1
ATOM 7221 C CA . HIS B 1 305 ? 52.89092 64.67891 116.23817 1.000 41.68681 2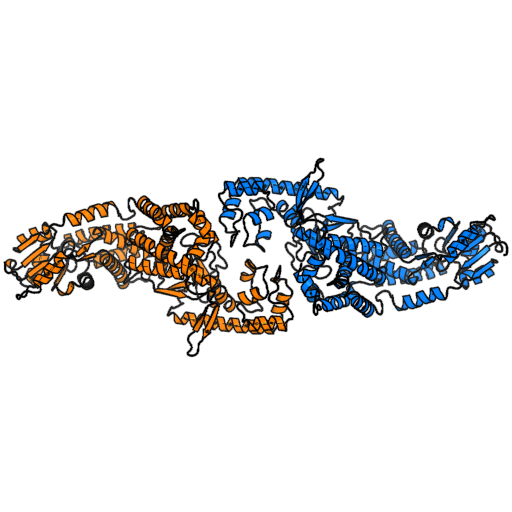80 HIS B CA 1
ATOM 7222 C C . HIS B 1 305 ? 53.24918 66.09105 116.68136 1.000 43.28794 280 HIS B C 1
ATOM 7223 O O . HIS B 1 305 ? 52.36505 66.89862 116.99205 1.000 50.47259 280 HIS B O 1
ATOM 7230 N N . GLU B 1 306 ? 54.54793 66.40843 116.71353 1.000 44.17106 281 GLU B N 1
ATOM 7231 C CA . GLU B 1 306 ? 54.96779 67.76221 117.06346 1.000 46.13209 281 GLU B CA 1
ATOM 7232 C C . GLU B 1 306 ? 54.38913 68.78242 116.09358 1.000 52.58274 281 GLU B C 1
ATOM 7233 O O . GLU B 1 306 ? 54.06266 69.90826 116.48337 1.000 48.72505 281 GLU B O 1
ATOM 7239 N N . THR B 1 307 ? 54.25698 68.40493 114.82226 1.000 55.70207 282 THR B N 1
ATOM 7240 C CA . THR B 1 307 ? 53.71099 69.31261 113.82139 1.000 49.45271 282 THR B CA 1
ATOM 7241 C C . THR B 1 307 ? 52.19582 69.42929 113.93309 1.000 47.21528 282 THR B C 1
ATOM 7242 O O . THR B 1 307 ? 51.64790 70.53132 113.82459 1.000 48.67291 282 THR B O 1
ATOM 7246 N N . LEU B 1 308 ? 51.50176 68.30923 114.14002 1.000 45.42550 283 LEU B N 1
ATOM 7247 C CA . LEU B 1 308 ? 50.04829 68.35757 114.26219 1.000 45.11118 283 LEU B CA 1
ATOM 7248 C C . LEU B 1 308 ? 49.62733 69.14753 115.49549 1.000 52.90982 283 LEU B C 1
ATOM 7249 O O . LEU B 1 308 ? 48.71258 69.97616 115.43401 1.000 46.98471 283 LEU B O 1
ATOM 7254 N N . VAL B 1 309 ? 50.29109 68.90459 116.62871 1.000 50.86263 284 VAL B N 1
ATOM 7255 C CA . VAL B 1 309 ? 49.98622 69.63760 117.85546 1.000 46.95701 284 VAL B CA 1
ATOM 7256 C C . VAL B 1 309 ? 50.30174 71.11521 117.69390 1.000 49.23347 284 VAL B C 1
ATOM 7257 O O . VAL B 1 309 ? 49.59236 71.97610 118.23098 1.000 50.52507 284 VAL B O 1
ATOM 7261 N N . ASN B 1 310 ? 51.35739 71.43595 116.94642 1.000 50.00758 285 ASN B N 1
ATOM 7262 C CA . ASN B 1 310 ? 51.74804 72.82994 116.78309 1.000 52.56666 285 ASN B CA 1
ATOM 7263 C C . ASN B 1 310 ? 50.71774 73.60299 115.97250 1.000 61.29172 285 ASN B C 1
ATOM 7264 O O . ASN B 1 310 ? 50.45154 74.77729 116.25384 1.000 62.62832 285 ASN B O 1
ATOM 7269 N N . ARG B 1 311 ? 50.12731 72.96544 114.96800 1.000 63.24307 286 ARG B N 1
ATOM 7270 C CA . ARG B 1 311 ? 49.08645 73.60095 114.17532 1.000 71.84419 286 ARG B CA 1
ATOM 7271 C C . ARG B 1 311 ? 47.71744 73.54757 114.84335 1.000 72.96867 286 ARG B C 1
ATOM 7272 O O . ARG B 1 311 ? 46.72374 73.90991 114.20483 1.000 76.53366 286 ARG B O 1
ATOM 7280 N N . GLY B 1 312 ? 47.64066 73.11542 116.10020 1.000 59.43845 287 GLY B N 1
ATOM 7281 C CA . GLY B 1 312 ? 46.35516 73.00152 116.76685 1.000 51.32567 287 GLY B CA 1
ATOM 7282 C C . GLY B 1 312 ? 45.42162 71.99793 116.13127 1.000 49.60489 287 GLY B C 1
ATOM 7283 O O . GLY B 1 312 ? 44.19883 72.16003 116.20936 1.000 56.52167 287 GLY B O 1
ATOM 7284 N N . VAL B 1 313 ? 45.96675 70.96051 115.50343 1.000 48.07132 288 VAL B N 1
ATOM 7285 C CA . VAL B 1 313 ? 45.16300 69.97430 114.78874 1.000 49.37926 288 VAL B CA 1
ATOM 7286 C C . VAL B 1 313 ? 44.59501 68.97749 115.79081 1.000 48.57250 288 VAL B C 1
ATOM 7287 O O . VAL B 1 313 ? 45.34498 68.26548 116.46560 1.000 44.66875 288 VAL B O 1
ATOM 7291 N N . LYS B 1 314 ? 43.26749 68.90781 115.87408 1.000 47.52293 289 LYS B N 1
ATOM 7292 C CA . LYS B 1 314 ? 42.60573 67.98708 116.79077 1.000 46.23985 289 LYS B CA 1
ATOM 7293 C C . LYS B 1 314 ? 42.10652 66.71495 116.11772 1.000 45.70073 289 LYS B C 1
ATOM 7294 O O . LYS B 1 314 ? 41.99614 65.67944 116.78306 1.000 44.16961 289 LYS B O 1
ATOM 7300 N N . ASP B 1 315 ? 41.80240 66.76472 114.82276 1.000 52.39423 290 ASP B N 1
ATOM 7301 C CA . ASP B 1 315 ? 41.39868 65.59709 114.05178 1.000 46.00448 290 ASP B CA 1
ATOM 7302 C C . ASP B 1 315 ? 42.34571 65.42891 112.87239 1.000 43.15060 290 ASP B C 1
ATOM 7303 O O . ASP B 1 315 ? 42.69273 66.40607 112.20231 1.000 51.95050 290 ASP B O 1
ATOM 7308 N N . VAL B 1 316 ? 42.76094 64.19158 112.61686 1.000 42.26646 291 VAL B N 1
ATOM 7309 C CA . VAL B 1 316 ? 43.65348 63.88586 111.50504 1.000 51.59980 291 VAL B CA 1
ATOM 7310 C C . VAL B 1 316 ? 43.19357 62.58789 110.85674 1.000 49.61652 291 VAL B C 1
ATOM 7311 O O . VAL B 1 316 ? 42.75214 61.65875 111.54232 1.000 49.84542 291 VAL B O 1
ATOM 7315 N N . PHE B 1 317 ? 43.28223 62.53300 109.53086 1.000 53.67136 292 PHE B N 1
ATOM 7316 C CA . PHE B 1 317 ? 42.83850 61.38446 108.75764 1.000 50.60658 292 PHE B CA 1
ATOM 7317 C C . PHE B 1 317 ? 44.04113 60.61747 108.22787 1.000 45.01133 292 PHE B C 1
ATOM 7318 O O . PHE B 1 317 ? 45.00522 61.21550 107.73877 1.000 43.72926 292 PHE B O 1
ATOM 7326 N N . PHE B 1 318 ? 43.97729 59.29300 108.32251 1.000 47.69854 293 PHE B N 1
ATOM 7327 C CA . PHE B 1 318 ? 44.97070 58.40984 107.72583 1.000 48.09195 293 PHE B CA 1
ATOM 7328 C C . PHE B 1 318 ? 44.33577 57.72757 106.52246 1.000 47.62503 293 PHE B C 1
ATOM 7329 O O . PHE B 1 318 ? 43.31309 57.04721 106.65821 1.000 45.28657 293 PHE B O 1
ATOM 7337 N N . LEU B 1 319 ? 44.93479 57.91626 105.35061 1.000 52.98886 294 LEU B N 1
ATOM 7338 C CA . LEU B 1 319 ? 44.34493 57.42168 104.11533 1.000 45.56219 294 LEU B CA 1
ATOM 7339 C C . LEU B 1 319 ? 44.61272 55.93493 103.94025 1.000 45.93968 294 LEU B C 1
ATOM 7340 O O . LEU B 1 319 ? 45.73962 55.46821 104.12999 1.000 57.77166 294 LEU B O 1
ATOM 7345 N N . SER B 1 320 ? 43.57131 55.19548 103.57280 1.000 47.20776 295 SER B N 1
ATOM 7346 C CA . SER B 1 320 ? 43.75940 53.83848 103.08723 1.000 48.28160 295 SER B CA 1
ATOM 7347 C C . SER B 1 320 ? 44.59817 53.86469 101.81227 1.000 59.25094 295 SER B C 1
ATOM 7348 O O . SER B 1 320 ? 44.50387 54.79067 101.00172 1.000 68.62944 295 SER B O 1
ATOM 7351 N N . ARG B 1 321 ? 45.43874 52.84725 101.64131 1.000 49.49120 296 ARG B N 1
ATOM 7352 C CA . ARG B 1 321 ? 45.52231 51.72600 102.56756 1.000 66.62562 296 ARG B CA 1
ATOM 7353 C C . ARG B 1 321 ? 46.87252 51.69066 103.27830 1.000 69.63967 296 ARG B C 1
ATOM 7354 O O . ARG B 1 321 ? 47.01139 51.07785 104.33651 1.000 63.97849 296 ARG B O 1
ATOM 7362 N N . GLU B 1 322 ? 47.86673 52.36583 102.69481 1.000 70.90153 297 GLU B N 1
ATOM 7363 C CA . GLU B 1 322 ? 49.17130 52.47630 103.33821 1.000 73.73289 297 GLU B CA 1
ATOM 7364 C C . GLU B 1 322 ? 49.10845 53.20140 104.67546 1.000 66.65252 297 GLU B C 1
ATOM 7365 O O . GLU B 1 322 ? 50.00865 53.02027 105.50389 1.000 69.34424 297 GLU B O 1
ATOM 7371 N N . GLY B 1 323 ? 48.07141 54.00361 104.90919 1.000 52.31276 298 GLY B N 1
ATOM 7372 C CA . GLY B 1 323 ? 47.96072 54.73047 106.15736 1.000 53.61099 298 GLY B CA 1
ATOM 7373 C C . GLY B 1 323 ? 47.39021 53.96084 107.32339 1.000 55.09735 298 GLY B C 1
ATOM 7374 O O . GLY B 1 323 ? 47.36827 54.49474 108.43448 1.000 52.57870 298 GLY B O 1
ATOM 7375 N N . GLU B 1 324 ? 46.91954 52.73171 107.10810 1.000 51.40258 299 GLU B N 1
ATOM 7376 C CA . GLU B 1 324 ? 46.39067 51.94508 108.21857 1.000 43.32699 299 GLU B CA 1
ATOM 7377 C C . GLU B 1 324 ? 47.47712 51.65350 109.24328 1.000 47.31411 299 GLU B C 1
ATOM 7378 O O . GLU B 1 324 ? 47.27239 51.83124 110.44993 1.000 51.56071 299 GLU B O 1
ATOM 7384 N N . TYR B 1 325 ? 48.64696 51.20549 108.77990 1.000 48.88046 300 TYR B N 1
ATOM 7385 C CA . TYR B 1 325 ? 49.73048 50.91199 109.71121 1.000 41.64624 300 TYR B CA 1
ATOM 7386 C C . TYR B 1 325 ? 50.31089 52.18496 110.31218 1.000 44.77677 300 TYR B C 1
ATOM 7387 O O . TYR B 1 325 ? 50.84952 52.15361 111.42406 1.000 39.76308 300 TYR B O 1
ATOM 7396 N N . LEU B 1 326 ? 50.20638 53.31053 109.60132 1.000 41.41990 301 LEU B N 1
ATOM 7397 C CA . LEU B 1 326 ? 50.65459 54.57848 110.16492 1.000 39.42934 301 LEU B CA 1
ATOM 7398 C C . LEU B 1 326 ? 49.74961 55.02165 111.30582 1.000 48.26983 301 LEU B C 1
ATOM 7399 O O . LEU B 1 326 ? 50.23262 55.50539 112.33386 1.000 38.43612 301 LEU B O 1
ATOM 7404 N N . LYS B 1 327 ? 48.43428 54.87338 111.13817 1.000 49.42069 302 LYS B N 1
ATOM 7405 C CA . LYS B 1 327 ? 47.50441 55.18165 112.22029 1.000 39.25824 302 LYS B CA 1
ATOM 7406 C C . LYS B 1 327 ? 47.75396 54.28786 113.42821 1.000 47.03600 302 LYS B C 1
ATOM 7407 O O . LYS B 1 327 ? 47.67169 54.74217 114.57545 1.000 46.30613 302 LYS B O 1
ATOM 7413 N N . LYS B 1 328 ? 48.05693 53.01037 113.18638 1.000 46.30012 303 LYS B N 1
ATOM 7414 C CA . LYS B 1 328 ? 48.36595 52.09006 114.27637 1.000 39.74347 303 LYS B CA 1
ATOM 7415 C C . LYS B 1 328 ? 49.53843 52.60000 115.10517 1.000 42.29336 303 LYS B C 1
ATOM 7416 O O . LYS B 1 328 ? 49.47110 52.64193 116.33864 1.000 55.57602 303 LYS B O 1
ATOM 7422 N N . LEU B 1 329 ? 50.62180 53.00710 114.43970 1.000 39.04079 304 LEU B N 1
ATOM 7423 C CA . LEU B 1 329 ? 51.79810 53.47200 115.16647 1.000 38.13716 304 LEU B CA 1
ATOM 7424 C C . LEU B 1 329 ? 51.54357 54.81627 115.83396 1.000 43.99879 304 LEU B C 1
ATOM 7425 O O . LEU B 1 329 ? 52.03403 55.06695 116.94039 1.000 57.95080 304 LEU B O 1
ATOM 7430 N N . PHE B 1 330 ? 50.78008 55.69317 115.17968 1.000 37.92625 305 PHE B N 1
ATOM 7431 C CA . PHE B 1 330 ? 50.51560 57.00870 115.75271 1.000 39.33491 305 PHE B CA 1
ATOM 7432 C C . PHE B 1 330 ? 49.65281 56.90452 117.00497 1.000 53.07457 305 PHE B C 1
ATOM 7433 O O . PHE B 1 330 ? 49.89337 57.61361 117.98902 1.000 48.43110 305 PHE B O 1
ATOM 7441 N N . ASP B 1 331 ? 48.64130 56.03219 116.98686 1.000 48.18880 306 ASP B N 1
ATOM 7442 C CA . ASP B 1 331 ? 47.85229 55.79561 118.19229 1.000 42.13590 306 ASP B CA 1
ATOM 7443 C C . ASP B 1 331 ? 48.71044 55.20804 119.30365 1.000 51.60104 306 ASP B C 1
ATOM 7444 O O . ASP B 1 331 ? 48.59793 55.61331 120.46757 1.000 46.00337 306 ASP B O 1
ATOM 7449 N N . ILE B 1 332 ? 49.57220 54.24778 118.96134 1.000 46.08341 307 ILE B N 1
ATOM 7450 C CA . ILE B 1 332 ? 50.46713 53.65506 119.95012 1.000 47.24790 307 ILE B CA 1
ATOM 7451 C C . ILE B 1 332 ? 51.38322 54.71567 120.54635 1.000 42.25709 307 ILE B C 1
ATOM 7452 O O . ILE B 1 332 ? 51.61187 54.74889 121.76261 1.000 44.32094 307 ILE B O 1
ATOM 7457 N N . TYR B 1 333 ? 51.91064 55.60690 119.70255 1.000 48.80506 308 TYR B N 1
ATOM 7458 C CA . TYR B 1 333 ? 52.86757 56.60237 120.17613 1.000 45.85382 308 TYR B CA 1
ATOM 7459 C C . TYR B 1 333 ? 52.24263 57.53316 121.20664 1.000 43.59716 308 TYR B C 1
ATOM 7460 O O . TYR B 1 333 ? 52.88227 57.88058 122.20609 1.000 57.94200 308 TYR B O 1
ATOM 7469 N N . GLN B 1 334 ? 50.99508 57.95213 120.98026 1.000 46.61467 309 GLN B N 1
ATOM 7470 C CA . GLN B 1 334 ? 50.33262 58.82666 121.94132 1.000 48.84247 309 GLN B CA 1
ATOM 7471 C C . GLN B 1 334 ? 50.13324 58.13775 123.28331 1.000 48.10067 309 GLN B C 1
ATOM 7472 O O . GLN B 1 334 ? 50.18557 58.79457 124.32969 1.000 46.96141 309 GLN B O 1
ATOM 7478 N N . GLY B 1 335 ? 49.91012 56.82305 123.27570 1.000 47.13485 310 GLY B N 1
ATOM 7479 C CA . GLY B 1 335 ? 49.74717 56.10579 124.52976 1.000 47.66264 310 GLY B CA 1
ATOM 7480 C C . GLY B 1 335 ? 51.05759 55.93103 125.27284 1.000 46.63090 310 GLY B C 1
ATOM 7481 O O . GLY B 1 335 ? 51.13614 56.16629 126.48177 1.000 50.74250 310 GLY B O 1
ATOM 7482 N N . GLN B 1 336 ? 52.10755 55.52262 124.55601 1.000 48.15781 311 GLN B N 1
ATOM 7483 C CA . GLN B 1 336 ? 53.42333 55.36961 125.16607 1.000 45.98638 311 GLN B CA 1
ATOM 7484 C C . GLN B 1 336 ? 53.99469 56.69498 125.65171 1.000 47.27584 311 GLN B C 1
ATOM 7485 O O . GLN B 1 336 ? 54.89889 56.69478 126.49363 1.000 49.75992 311 GLN B O 1
ATOM 7491 N N . GLU B 1 337 ? 53.49203 57.82142 125.14335 1.000 46.01370 312 GLU B N 1
ATOM 7492 C CA . GLU B 1 337 ? 54.01007 59.12164 125.54441 1.000 46.01134 312 GLU B CA 1
ATOM 7493 C C . GLU B 1 337 ? 53.34111 59.64780 126.80708 1.000 50.10682 312 GLU B C 1
ATOM 7494 O O . GLU B 1 337 ? 53.92996 60.48087 127.50451 1.000 46.37422 312 GLU B O 1
ATOM 7500 N N . GLY B 1 338 ? 52.13806 59.17417 127.12107 1.000 47.95958 313 GLY B N 1
ATOM 7501 C CA . GLY B 1 338 ? 51.41750 59.64389 128.28589 1.000 47.06721 313 GLY B CA 1
ATOM 7502 C C . GLY B 1 338 ? 50.43508 60.75901 128.01960 1.000 47.52324 313 GLY B C 1
ATOM 7503 O O . GLY B 1 338 ? 50.03898 61.45371 128.96297 1.000 48.54188 313 GLY B O 1
ATOM 7504 N N . PHE B 1 339 ? 50.04175 60.96669 126.76529 1.000 51.49875 314 PHE B N 1
ATOM 7505 C CA . PHE B 1 339 ? 49.06080 61.99303 126.44232 1.000 47.99928 314 PHE B CA 1
ATOM 7506 C C . PHE B 1 339 ? 47.68180 61.53993 126.90101 1.000 48.97503 314 PHE B C 1
ATOM 7507 O O . PHE B 1 339 ? 47.19399 60.48394 126.48207 1.000 60.38253 314 PHE B O 1
ATOM 7515 N N . ARG B 1 340 ? 47.05148 62.33956 127.75897 1.000 49.04362 315 ARG B N 1
ATOM 7516 C CA . ARG B 1 340 ? 45.78817 61.94349 128.36527 1.000 55.70874 315 ARG B CA 1
ATOM 7517 C C . ARG B 1 340 ? 44.76604 63.07175 128.31004 1.000 50.94273 315 ARG B C 1
ATOM 7518 O O . ARG B 1 340 ? 43.63781 62.86921 127.85212 1.000 50.76491 315 ARG B O 1
ATOM 7526 N N . ASN B 1 341 ? 45.14720 64.26483 128.76783 1.000 53.51137 316 ASN B N 1
ATOM 7527 C CA . ASN B 1 341 ? 44.22116 65.38459 128.84993 1.000 52.14173 316 ASN B CA 1
ATOM 7528 C C . ASN B 1 341 ? 44.58457 66.56231 127.95904 1.000 51.38281 316 ASN B C 1
ATOM 7529 O O . ASN B 1 341 ? 43.76643 67.47832 127.81597 1.000 52.14969 316 ASN B O 1
ATOM 7534 N N . ILE B 1 342 ? 45.77336 66.56927 127.35652 1.000 50.72009 317 ILE B N 1
ATOM 7535 C CA . ILE B 1 342 ? 46.18671 67.63520 126.45330 1.000 58.16457 317 ILE B CA 1
ATOM 7536 C C . ILE B 1 342 ? 47.18241 67.04633 125.46510 1.000 49.94938 317 ILE B C 1
ATOM 7537 O O . ILE B 1 342 ? 47.80585 66.01413 125.72145 1.000 49.40436 317 ILE B O 1
ATOM 7542 N N . GLN B 1 343 ? 47.31778 67.70938 124.31569 1.000 57.39336 318 GLN B N 1
ATOM 7543 C CA . GLN B 1 343 ? 48.20785 67.27201 123.24080 1.000 51.80138 318 GLN B CA 1
ATOM 7544 C C . GLN B 1 343 ? 47.83020 65.88606 122.72837 1.000 52.63388 318 GLN B C 1
ATOM 7545 O O . GLN B 1 343 ? 48.68636 65.12781 122.26607 1.000 60.11660 318 GLN B O 1
ATOM 7551 N N . THR B 1 344 ? 46.54664 65.54658 122.80504 1.000 50.03239 319 THR B N 1
ATOM 7552 C CA . THR B 1 344 ? 46.02874 64.28790 122.28801 1.000 55.45920 319 THR B CA 1
ATOM 7553 C C . THR B 1 344 ? 45.20583 64.57508 121.03997 1.000 52.82729 319 THR B C 1
ATOM 7554 O O . THR B 1 344 ? 44.38734 65.50053 121.02951 1.000 52.38314 319 THR B O 1
ATOM 7558 N N . ILE B 1 345 ? 45.44013 63.80040 119.98532 1.000 55.40562 320 ILE B N 1
ATOM 7559 C CA . ILE B 1 345 ? 44.82887 64.03696 118.68369 1.000 49.33616 320 ILE B CA 1
ATOM 7560 C C . ILE B 1 345 ? 43.89530 62.88047 118.36513 1.000 49.47200 320 ILE B C 1
ATOM 7561 O O . ILE B 1 345 ? 44.20312 61.72024 118.66455 1.000 51.60508 320 ILE B O 1
ATOM 7566 N N . ASN B 1 346 ? 42.74969 63.19901 117.76709 1.000 49.98272 321 ASN B N 1
ATOM 7567 C CA . ASN B 1 346 ? 41.83817 62.16949 117.29265 1.000 50.20010 321 ASN B CA 1
ATOM 7568 C C . ASN B 1 346 ? 42.27061 61.71333 115.90711 1.000 49.97741 321 ASN B C 1
ATOM 7569 O O . ASN B 1 346 ? 42.48935 62.53540 115.01169 1.000 50.66092 321 ASN B O 1
ATOM 7574 N N . THR B 1 347 ? 42.40043 60.40420 115.73233 1.000 49.80807 322 THR B N 1
ATOM 7575 C CA . THR B 1 347 ? 42.82395 59.82481 114.46749 1.000 49.68505 322 THR B CA 1
ATOM 7576 C C . THR B 1 347 ? 41.67489 59.05075 113.84130 1.000 50.17016 322 THR B C 1
ATOM 7577 O O . THR B 1 347 ? 40.96054 58.31284 114.52712 1.000 52.16521 322 THR B O 1
ATOM 7581 N N . HIS B 1 348 ? 41.50890 59.21925 112.53470 1.000 50.37167 323 HIS B N 1
ATOM 7582 C CA . HIS B 1 348 ? 40.46664 58.54036 111.78543 1.000 50.88744 323 HIS B CA 1
ATOM 7583 C C . HIS B 1 348 ? 41.07795 57.85266 110.57249 1.000 50.83742 323 HIS B C 1
ATOM 7584 O O . HIS B 1 348 ? 42.20644 58.14400 110.16842 1.000 60.73069 323 HIS B O 1
ATOM 7591 N N . TYR B 1 349 ? 40.31292 56.92778 109.99709 1.000 51.29777 324 TYR B N 1
ATOM 7592 C CA . TYR B 1 349 ? 40.73651 56.13979 108.84344 1.000 51.42880 324 TYR B CA 1
ATOM 7593 C C . TYR B 1 349 ? 39.80856 56.47316 107.68446 1.000 55.27183 324 TYR B C 1
ATOM 7594 O O . TYR B 1 349 ? 38.63921 56.07325 107.68545 1.000 57.61217 324 TYR B O 1
ATOM 7603 N N . LEU B 1 350 ? 40.32707 57.20544 106.70321 1.000 59.92304 325 LEU B N 1
ATOM 7604 C CA . LEU B 1 350 ? 39.54866 57.65174 105.55577 1.000 55.67350 325 LEU B CA 1
ATOM 7605 C C . LEU B 1 350 ? 39.74888 56.67544 104.40405 1.000 53.24519 325 LEU B C 1
ATOM 7606 O O . LEU B 1 350 ? 40.86929 56.51602 103.90684 1.000 52.60841 325 LEU B O 1
ATOM 7611 N N . LEU B 1 351 ? 38.66432 56.03159 103.98095 1.000 53.46634 326 LEU B N 1
ATOM 7612 C CA . LEU B 1 351 ? 38.71306 55.05315 102.89670 1.000 53.95317 326 LEU B CA 1
ATOM 7613 C C . LEU B 1 351 ? 38.72547 55.79677 101.56783 1.000 54.25490 326 LEU B C 1
ATOM 7614 O O . LEU B 1 351 ? 37.68560 56.24160 101.07689 1.000 54.74060 326 LEU B O 1
ATOM 7619 N N . VAL B 1 352 ? 39.91339 55.93652 100.98119 1.000 54.01711 327 VAL B N 1
ATOM 7620 C CA . VAL B 1 352 ? 40.09741 56.62971 99.71389 1.000 54.31386 327 VAL B CA 1
ATOM 7621 C C . VAL B 1 352 ? 41.01997 55.79951 98.83180 1.000 60.64080 327 VAL B C 1
ATOM 7622 O O . VAL B 1 352 ? 41.62674 54.81918 99.26743 1.000 55.89664 327 VAL B O 1
ATOM 7626 N N . SER B 1 353 ? 41.11519 56.21431 97.57370 1.000 54.96992 328 SER B N 1
ATOM 7627 C CA . SER B 1 353 ? 42.02400 55.62663 96.60082 1.000 56.71361 328 SER B CA 1
ATOM 7628 C C . SER B 1 353 ? 42.09232 56.57770 95.41864 1.000 55.72532 328 SER B C 1
ATOM 7629 O O . SER B 1 353 ? 41.18544 57.38745 95.20725 1.000 55.83090 328 SER B O 1
ATOM 7632 N N . ARG B 1 354 ? 43.18523 56.47765 94.65806 1.000 55.79374 329 ARG B N 1
ATOM 7633 C CA . ARG B 1 354 ? 43.31707 57.26802 93.43753 1.000 56.25051 329 ARG B CA 1
ATOM 7634 C C . ARG B 1 354 ? 42.09636 57.09827 92.54131 1.000 61.79606 329 ARG B C 1
ATOM 7635 O O . ARG B 1 354 ? 41.55843 58.07389 92.00538 1.000 58.17814 329 ARG B O 1
ATOM 7643 N N . LYS B 1 355 ? 41.64469 55.85304 92.37555 1.000 57.89854 330 LYS B N 1
ATOM 7644 C CA . LYS B 1 355 ? 40.50917 55.56894 91.50430 1.000 58.36964 330 LYS B CA 1
ATOM 7645 C C . LYS B 1 355 ? 39.21999 56.15384 92.06347 1.000 60.85529 330 LYS B C 1
ATOM 7646 O O . LYS B 1 355 ? 38.39834 56.69922 91.31715 1.000 64.96378 330 LYS B O 1
ATOM 7652 N N . ALA B 1 356 ? 39.03081 56.05256 93.37985 1.000 57.63603 331 ALA B N 1
ATOM 7653 C CA . ALA B 1 356 ? 37.78026 56.47999 93.99392 1.000 57.62358 331 ALA B CA 1
ATOM 7654 C C . ALA B 1 356 ? 37.67943 57.99708 94.08975 1.000 57.32050 331 ALA B C 1
ATOM 7655 O O . ALA B 1 356 ? 36.57014 58.54341 94.07424 1.000 57.62462 331 ALA B O 1
ATOM 7657 N N . THR B 1 357 ? 38.81270 58.69467 94.18057 1.000 56.80328 332 THR B N 1
ATOM 7658 C CA . THR B 1 357 ? 38.81209 60.13064 94.42848 1.000 56.51376 332 THR B CA 1
ATOM 7659 C C . THR B 1 357 ? 38.95811 60.97263 93.16720 1.000 56.99185 332 THR B C 1
ATOM 7660 O O . THR B 1 357 ? 38.77201 62.19030 93.23655 1.000 58.74806 332 THR B O 1
ATOM 7664 N N . TYR B 1 358 ? 39.26415 60.36632 92.02073 1.000 57.53135 333 TYR B N 1
ATOM 7665 C CA . TYR B 1 358 ? 39.58261 61.15628 90.83521 1.000 57.98720 333 TYR B CA 1
ATOM 7666 C C . TYR B 1 358 ? 38.32344 61.63013 90.11724 1.000 58.68425 333 TYR B C 1
ATOM 7667 O O . TYR B 1 358 ? 38.18518 62.82265 89.81295 1.000 58.81162 333 TYR B O 1
ATOM 7676 N N . LEU B 1 359 ? 37.40225 60.70783 89.82930 1.000 59.20461 334 LEU B N 1
ATOM 7677 C CA . LEU B 1 359 ? 36.18988 61.05353 89.08909 1.000 59.95424 334 LEU B CA 1
ATOM 7678 C C . LEU B 1 359 ? 35.39324 62.20476 89.70097 1.000 59.79831 334 LEU B C 1
ATOM 7679 O O . LEU B 1 359 ? 35.08030 63.15552 88.96811 1.000 60.23966 334 LEU B O 1
ATOM 7684 N N . PRO B 1 360 ? 35.05080 62.20659 90.99987 1.000 60.35440 335 PRO B N 1
ATOM 7685 C CA . PRO B 1 360 ? 34.21921 63.30111 91.52709 1.000 59.28944 335 PRO B CA 1
ATOM 7686 C C . PRO B 1 360 ? 34.90366 64.65885 91.53794 1.000 66.98826 335 PRO B C 1
ATOM 7687 O O . PRO B 1 360 ? 34.21971 65.66560 91.76478 1.000 59.23523 335 PRO B O 1
ATOM 7691 N N . SER B 1 361 ? 36.21306 64.72609 91.30042 1.000 66.67144 336 SER B N 1
ATOM 7692 C CA . SER B 1 361 ? 36.94084 65.98958 91.29666 1.000 58.48799 336 SER B CA 1
ATOM 7693 C C . SER B 1 361 ? 37.04804 66.61202 89.91150 1.000 59.16465 336 SER B C 1
ATOM 7694 O O . SER B 1 361 ? 37.53763 67.73959 89.79111 1.000 62.27891 336 SER B O 1
ATOM 7697 N N . LEU B 1 362 ? 36.60791 65.91199 88.87178 1.000 60.86786 337 LEU B N 1
ATOM 7698 C CA . LEU B 1 362 ? 36.79923 66.39266 87.51283 1.000 67.17075 337 LEU B CA 1
ATOM 7699 C C . LEU B 1 362 ? 35.86805 67.56060 87.20818 1.000 76.44359 337 LEU B C 1
ATOM 7700 O O . LEU B 1 362 ? 34.77016 67.67613 87.76088 1.000 80.65312 337 LEU B O 1
ATOM 7705 N N . LYS B 1 363 ? 36.32638 68.42582 86.31409 1.000 61.43188 338 LYS B N 1
ATOM 7706 C CA . LYS B 1 363 ? 35.63843 69.65877 85.94893 1.000 61.99945 338 LYS B CA 1
ATOM 7707 C C . LYS B 1 363 ? 34.49203 69.33102 84.99765 1.000 62.85012 338 LYS B C 1
ATOM 7708 O O . LYS B 1 363 ? 34.20342 68.16310 84.71731 1.000 62.97964 338 LYS B O 1
ATOM 7714 N N . PRO B 1 364 ? 33.78589 70.34915 84.49873 1.000 74.92359 339 PRO B N 1
ATOM 7715 C CA . PRO B 1 364 ? 32.91760 70.14002 83.33604 1.000 64.43502 339 PRO B CA 1
ATOM 7716 C C . PRO B 1 364 ? 33.66692 69.45901 82.20058 1.000 70.98269 339 PRO B C 1
ATOM 7717 O O . PRO B 1 364 ? 34.83461 69.75369 81.93870 1.000 64.58889 339 PRO B O 1
ATOM 7721 N N . ILE B 1 365 ? 32.98188 68.52727 81.52848 1.000 79.63899 340 ILE B N 1
ATOM 7722 C CA . ILE B 1 365 ? 33.59086 67.83091 80.39945 1.000 65.79967 340 ILE B CA 1
ATOM 7723 C C . ILE B 1 365 ? 34.03005 68.82757 79.33861 1.000 70.84784 340 ILE B C 1
ATOM 7724 O O . ILE B 1 365 ? 34.98044 68.57621 78.58746 1.000 80.86792 340 ILE B O 1
ATOM 7729 N N . GLU B 1 366 ? 33.35419 69.97559 79.26857 1.000 87.88631 341 GLU B N 1
ATOM 7730 C CA . GLU B 1 366 ? 33.76171 71.06922 78.39850 1.000 92.58032 341 GLU B CA 1
ATOM 7731 C C . GLU B 1 366 ? 35.09877 71.66968 78.80686 1.000 89.12729 341 GLU B C 1
ATOM 7732 O O . GLU B 1 366 ? 35.77262 72.27557 77.96736 1.000 92.08275 341 GLU B O 1
ATOM 7738 N N . SER B 1 367 ? 35.50070 71.50288 80.06474 1.000 65.82528 342 SER B N 1
ATOM 7739 C CA . SER B 1 367 ? 36.75615 72.04210 80.56267 1.000 68.83446 342 SER B CA 1
ATOM 7740 C C . SER B 1 367 ? 37.73498 70.97640 81.03344 1.000 64.54574 342 SER B C 1
ATOM 7741 O O . SER B 1 367 ? 38.91768 71.28914 81.21438 1.000 65.41785 342 SER B O 1
ATOM 7744 N N . GLU B 1 368 ? 37.28834 69.73962 81.24390 1.000 66.25013 343 GLU B N 1
ATOM 7745 C CA . GLU B 1 368 ? 38.16213 68.69564 81.76746 1.000 63.70675 343 GLU B CA 1
ATOM 7746 C C . GLU B 1 368 ? 39.06152 68.16372 80.65820 1.000 65.25822 343 GLU B C 1
ATOM 7747 O O . GLU B 1 368 ? 38.57431 67.72193 79.61179 1.000 65.03705 343 GLU B O 1
ATOM 7753 N N . THR B 1 369 ? 40.37444 68.20371 80.89097 1.000 69.12069 344 THR B N 1
ATOM 7754 C CA . THR B 1 369 ? 41.35110 67.68417 79.94679 1.000 65.58499 344 THR B CA 1
ATOM 7755 C C . THR B 1 369 ? 41.99270 66.37989 80.39868 1.000 71.39492 344 THR B C 1
ATOM 7756 O O . THR B 1 369 ? 42.73468 65.77588 79.61593 1.000 64.36066 344 THR B O 1
ATOM 7760 N N . PHE B 1 370 ? 41.73262 65.93627 81.63182 1.000 63.01434 345 PHE B N 1
ATOM 7761 C CA . PHE B 1 370 ? 42.29408 64.69699 82.17595 1.000 62.57826 345 PHE B CA 1
ATOM 7762 C C . PHE B 1 370 ? 43.82228 64.72446 82.20140 1.000 62.59801 345 PHE B C 1
ATOM 7763 O O . PHE B 1 370 ? 44.47279 63.69085 82.02113 1.000 70.95602 345 PHE B O 1
ATOM 7771 N N . ASN B 1 371 ? 44.40767 65.90377 82.43930 1.000 62.09389 346 ASN B N 1
ATOM 7772 C CA . ASN B 1 371 ? 45.86069 66.03970 82.36033 1.000 62.01997 346 ASN B CA 1
ATOM 7773 C C . ASN B 1 371 ? 46.55847 65.24181 83.45484 1.000 61.84123 346 ASN B C 1
ATOM 7774 O O . ASN B 1 371 ? 47.61709 64.64967 83.21775 1.000 81.41087 346 ASN B O 1
ATOM 7779 N N . ILE B 1 372 ? 45.98277 65.21641 84.66059 1.000 65.92336 347 ILE B N 1
ATOM 7780 C CA . ILE B 1 372 ? 46.58667 64.48223 85.77010 1.000 66.38409 347 ILE B CA 1
ATOM 7781 C C . ILE B 1 372 ? 46.70966 63.00346 85.43316 1.000 62.80596 347 ILE B C 1
ATOM 7782 O O . ILE B 1 372 ? 47.65988 62.33489 85.85976 1.000 63.15364 347 ILE B O 1
ATOM 7787 N N . LEU B 1 373 ? 45.77358 62.47598 84.64291 1.000 67.34195 348 LEU B N 1
ATOM 7788 C CA . LEU B 1 373 ? 45.84338 61.08229 84.22245 1.000 66.51736 348 LEU B CA 1
ATOM 7789 C C . LEU B 1 373 ? 46.89938 60.86946 83.14277 1.000 64.38079 348 LEU B C 1
ATOM 7790 O O . LEU B 1 373 ? 47.66271 59.89973 83.20630 1.000 62.27179 348 LEU B O 1
ATOM 7795 N N . PHE B 1 374 ? 46.96911 61.76175 82.15503 1.000 79.21209 349 PHE B N 1
ATOM 7796 C CA . PHE B 1 374 ? 47.93217 61.64422 81.06393 1.000 63.25622 349 PHE B CA 1
ATOM 7797 C C . PHE B 1 374 ? 49.33609 62.08956 81.45853 1.000 62.86709 349 PHE B C 1
ATOM 7798 O O . PHE B 1 374 ? 50.18883 62.24040 80.57978 1.000 74.02124 349 PHE B O 1
ATOM 7806 N N . ARG B 1 375 ? 49.58881 62.30341 82.75285 1.000 74.18550 350 ARG B N 1
ATOM 7807 C CA . ARG B 1 375 ? 50.92653 62.67197 83.20405 1.000 61.64955 350 ARG B CA 1
ATOM 7808 C C . ARG B 1 375 ? 51.89177 61.49930 83.08290 1.000 61.72693 350 ARG B C 1
ATOM 7809 O O . ARG B 1 375 ? 53.03307 61.66632 82.63505 1.000 64.81891 350 ARG B O 1
ATOM 7817 N N . GLN B 1 376 ? 51.45668 60.30822 83.49811 1.000 65.76199 351 GLN B N 1
ATOM 7818 C CA . GLN B 1 376 ? 52.30532 59.12520 83.47153 1.000 78.17643 351 GLN B CA 1
ATOM 7819 C C . GLN B 1 376 ? 51.59733 57.91615 82.87222 1.000 82.32766 351 GLN B C 1
ATOM 7820 O O . GLN B 1 376 ? 52.11871 56.79877 82.97959 1.000 83.82980 351 GLN B O 1
ATOM 7826 N N . TYR B 1 377 ? 50.42919 58.09223 82.25775 1.000 85.07245 352 TYR B N 1
ATOM 7827 C CA . TYR B 1 377 ? 49.67156 56.99271 81.66097 1.000 86.81613 352 TYR B CA 1
ATOM 7828 C C . TYR B 1 377 ? 49.24576 57.43172 80.26417 1.000 92.45165 352 TYR B C 1
ATOM 7829 O O . TYR B 1 377 ? 48.13782 57.93497 80.06271 1.000 88.57373 352 TYR B O 1
ATOM 7838 N N . ARG B 1 378 ? 50.14480 57.24452 79.30132 1.000 94.10399 353 ARG B N 1
ATOM 7839 C CA . ARG B 1 378 ? 49.89373 57.54984 77.89905 1.000 74.57988 353 ARG B CA 1
ATOM 7840 C C . ARG B 1 378 ? 49.53174 56.31168 77.09116 1.000 78.63631 353 ARG B C 1
ATOM 7841 O O . ARG B 1 378 ? 48.61546 56.35627 76.26211 1.000 83.26194 353 ARG B O 1
ATOM 7849 N N . LYS B 1 379 ? 50.23483 55.20583 77.33077 1.000 82.78962 354 LYS B N 1
ATOM 7850 C CA . LYS B 1 379 ? 50.00661 53.93477 76.64659 1.000 79.82373 354 LYS B CA 1
ATOM 7851 C C . LYS B 1 379 ? 48.98649 53.14586 77.45712 1.000 70.82657 354 LYS B C 1
ATOM 7852 O O . LYS B 1 379 ? 49.33252 52.32422 78.30778 1.000 68.58076 354 LYS B O 1
ATOM 7858 N N . ILE B 1 380 ? 47.70642 53.40125 77.19494 1.000 69.09821 355 ILE B N 1
ATOM 7859 C CA . ILE B 1 380 ? 46.61558 52.80894 77.95611 1.000 68.66042 355 ILE B CA 1
ATOM 7860 C C . ILE B 1 380 ? 45.55555 52.29868 76.98988 1.000 69.82661 355 ILE B C 1
ATOM 7861 O O . ILE B 1 380 ? 45.57139 52.59562 75.79388 1.000 73.09036 355 ILE B O 1
ATOM 7866 N N . SER B 1 381 ? 44.62909 51.51701 77.53015 1.000 70.68892 356 SER B N 1
ATOM 7867 C CA . SER B 1 381 ? 43.45135 51.07844 76.80166 1.000 70.72756 356 SER B CA 1
ATOM 7868 C C . SER B 1 381 ? 42.24903 51.91625 77.21868 1.000 70.02673 356 SER B C 1
ATOM 7869 O O . SER B 1 381 ? 42.28421 52.65646 78.20440 1.000 68.78666 356 SER B O 1
ATOM 7872 N N . ALA B 1 382 ? 41.16913 51.79440 76.44430 1.000 71.27205 357 ALA B N 1
ATOM 7873 C CA . ALA B 1 382 ? 39.91587 52.41979 76.84860 1.000 70.41336 357 ALA B CA 1
ATOM 7874 C C . ALA B 1 382 ? 39.41792 51.84247 78.16377 1.000 72.02078 357 ALA B C 1
ATOM 7875 O O . ALA B 1 382 ? 38.81856 52.56168 78.97127 1.000 68.68786 357 ALA B O 1
ATOM 7877 N N . TYR B 1 383 ? 39.66597 50.55139 78.39837 1.000 70.01316 358 TYR B N 1
ATOM 7878 C CA . TYR B 1 383 ? 39.34953 49.95796 79.69238 1.000 69.26404 358 TYR B CA 1
ATOM 7879 C C . TYR B 1 383 ? 40.13872 50.63021 80.80738 1.000 67.83774 358 TYR B C 1
ATOM 7880 O O . TYR B 1 383 ? 39.61820 50.83878 81.90910 1.000 66.93302 358 TYR B O 1
ATOM 7889 N N . ASP B 1 384 ? 41.39818 50.98047 80.53658 1.000 67.62067 359 ASP B N 1
ATOM 7890 C CA . ASP B 1 384 ? 42.21072 51.66107 81.53826 1.000 66.09379 359 ASP B CA 1
ATOM 7891 C C . ASP B 1 384 ? 41.77350 53.10826 81.71439 1.000 64.79438 359 ASP B C 1
ATOM 7892 O O . ASP B 1 384 ? 41.78472 53.63267 82.83397 1.000 63.85672 359 ASP B O 1
ATOM 7897 N N . PHE B 1 385 ? 41.38880 53.77317 80.62383 1.000 74.28428 360 PHE B N 1
ATOM 7898 C CA . PHE B 1 385 ? 40.89493 55.13973 80.74469 1.000 69.34953 360 PHE B CA 1
ATOM 7899 C C . PHE B 1 385 ? 39.55903 55.17128 81.47625 1.000 63.93097 360 PHE B C 1
ATOM 7900 O O . PHE B 1 385 ? 39.38388 55.93562 82.43123 1.000 63.66379 360 PHE B O 1
ATOM 7908 N N . LEU B 1 386 ? 38.60912 54.33132 81.05300 1.000 65.18818 361 LEU B N 1
ATOM 7909 C CA . LEU B 1 386 ? 37.28272 54.30785 81.66086 1.000 65.27560 361 LEU B CA 1
ATOM 7910 C C . LEU B 1 386 ? 37.29336 53.77553 83.08760 1.000 64.75087 361 LEU B C 1
ATOM 7911 O O . LEU B 1 386 ? 36.31675 53.98513 83.81419 1.000 64.54045 361 LEU B O 1
ATOM 7916 N N . SER B 1 387 ? 38.35959 53.09837 83.50585 1.000 64.64591 362 SER B N 1
ATOM 7917 C CA . SER B 1 387 ? 38.47484 52.65913 84.88988 1.000 64.17292 362 SER B CA 1
ATOM 7918 C C . SER B 1 387 ? 39.14593 53.69762 85.77736 1.000 65.21454 362 SER B C 1
ATOM 7919 O O . SER B 1 387 ? 38.78685 53.81986 86.95448 1.000 67.52174 362 SER B O 1
ATOM 7922 N N . SER B 1 388 ? 40.11176 54.44787 85.24177 1.000 63.84215 363 SER B N 1
ATOM 7923 C CA . SER B 1 388 ? 40.74309 55.50110 86.02715 1.000 62.56817 363 SER B CA 1
ATOM 7924 C C . SER B 1 388 ? 39.75413 56.59732 86.39535 1.000 60.02175 363 SER B C 1
ATOM 7925 O O . SER B 1 388 ? 39.91788 57.25539 87.42850 1.000 62.74549 363 SER B O 1
ATOM 7928 N N . ILE B 1 389 ? 38.72218 56.80090 85.58067 1.000 60.63263 364 ILE B N 1
ATOM 7929 C CA . ILE B 1 389 ? 37.70018 57.80125 85.87164 1.000 61.30524 364 ILE B CA 1
ATOM 7930 C C . ILE B 1 389 ? 36.49246 57.07695 86.45962 1.000 60.91702 364 ILE B C 1
ATOM 7931 O O . ILE B 1 389 ? 35.42976 57.67291 86.66754 1.000 60.93872 364 ILE B O 1
ATOM 7936 N N . ASN B 1 390 ? 36.65571 55.77567 86.71521 1.000 61.58381 365 ASN B N 1
ATOM 7937 C CA . ASN B 1 390 ? 35.73252 54.98237 87.52779 1.000 62.17238 365 ASN B CA 1
ATOM 7938 C C . ASN B 1 390 ? 34.32670 54.95410 86.91812 1.000 66.25021 365 ASN B C 1
ATOM 7939 O O . ASN B 1 390 ? 33.34247 55.41309 87.50454 1.000 71.80293 365 ASN B O 1
ATOM 7944 N N . PHE B 1 391 ? 34.25649 54.41544 85.70641 1.000 73.08799 366 PHE B N 1
ATOM 7945 C CA . PHE B 1 391 ? 32.97419 54.10598 85.09597 1.000 72.54242 366 PHE B CA 1
ATOM 7946 C C . PHE B 1 391 ? 32.56561 52.68164 85.45305 1.000 67.19327 366 PHE B C 1
ATOM 7947 O O . PHE B 1 391 ? 33.38659 51.85544 85.85941 1.000 66.43064 366 PHE B O 1
ATOM 7955 N N . THR B 1 392 ? 31.27342 52.40548 85.30890 1.000 67.39773 367 THR B N 1
ATOM 7956 C CA . THR B 1 392 ? 30.76873 51.06235 85.54265 1.000 76.28339 367 THR B CA 1
ATOM 7957 C C . THR B 1 392 ? 31.13334 50.15157 84.37224 1.000 87.65948 367 THR B C 1
ATOM 7958 O O . THR B 1 392 ? 31.43600 50.60774 83.26527 1.000 73.36836 367 THR B O 1
ATOM 7962 N N . SER B 1 393 ? 31.12553 48.84253 84.63764 1.000 90.14402 368 SER B N 1
ATOM 7963 C CA . SER B 1 393 ? 31.25957 47.87579 83.55398 1.000 84.02770 368 SER B CA 1
ATOM 7964 C C . SER B 1 393 ? 30.10956 47.99898 82.56358 1.000 84.34426 368 SER B C 1
ATOM 7965 O O . SER B 1 393 ? 30.25586 47.63580 81.39085 1.000 78.43326 368 SER B O 1
ATOM 7968 N N . ASP B 1 394 ? 28.96031 48.50249 83.02086 1.000 95.00515 369 ASP B N 1
ATOM 7969 C CA . ASP B 1 394 ? 27.85454 48.79906 82.11687 1.000 89.07812 369 ASP B CA 1
ATOM 7970 C C . ASP B 1 394 ? 28.25319 49.85711 81.10042 1.000 93.18551 369 ASP B C 1
ATOM 7971 O O . ASP B 1 394 ? 28.10480 49.66052 79.88777 1.000 87.58298 369 ASP B O 1
ATOM 7976 N N . ALA B 1 395 ? 28.75301 50.99777 81.58558 1.000 92.77999 370 ALA B N 1
ATOM 7977 C CA . ALA B 1 395 ? 29.17323 52.06653 80.68751 1.000 94.95895 370 ALA B CA 1
ATOM 7978 C C . ALA B 1 395 ? 30.27965 51.59660 79.75266 1.000 87.70629 370 ALA B C 1
ATOM 7979 O O . ALA B 1 395 ? 30.29964 51.95987 78.57129 1.000 94.04723 370 ALA B O 1
ATOM 7981 N N . MET B 1 396 ? 31.20817 50.78349 80.26005 1.000 88.74631 371 MET B N 1
ATOM 7982 C CA . MET B 1 396 ? 32.25689 50.24499 79.40078 1.000 78.20996 371 MET B CA 1
ATOM 7983 C C . MET B 1 396 ? 31.67107 49.30552 78.35088 1.000 82.71591 371 MET B C 1
ATOM 7984 O O . MET B 1 396 ? 31.97127 49.42808 77.15809 1.000 88.71779 371 MET B O 1
ATOM 7989 N N . ASN B 1 397 ? 30.80931 48.37591 78.77097 1.000 91.74496 372 ASN B N 1
ATOM 7990 C CA . ASN B 1 397 ? 30.17571 47.43108 77.85416 1.000 94.64942 372 ASN B CA 1
ATOM 7991 C C . ASN B 1 397 ? 29.00097 48.03540 77.08624 1.000 89.76562 372 ASN B C 1
ATOM 7992 O O . ASN B 1 397 ? 28.31819 47.31130 76.35095 1.000 99.67399 372 ASN B O 1
ATOM 7997 N N . LEU B 1 398 ? 28.75194 49.33454 77.24421 1.000 83.94888 373 LEU B N 1
ATOM 7998 C CA . LEU B 1 398 ? 27.84552 50.07703 76.37870 1.000 87.72787 373 LEU B CA 1
ATOM 7999 C C . LEU B 1 398 ? 28.58595 51.04571 75.46965 1.000 88.36393 373 LEU B C 1
ATOM 8000 O O . LEU B 1 398 ? 28.34666 51.05762 74.25949 1.000 78.97347 373 LEU B O 1
ATOM 8005 N N . LEU B 1 399 ? 29.49729 51.85390 76.02049 1.000 78.57540 374 LEU B N 1
ATOM 8006 C CA . LEU B 1 399 ? 30.24935 52.78712 75.18752 1.000 91.69681 374 LEU B CA 1
ATOM 8007 C C . LEU B 1 399 ? 31.11697 52.05984 74.16937 1.000 76.49763 374 LEU B C 1
ATOM 8008 O O . LEU B 1 399 ? 31.31495 52.56012 73.05731 1.000 86.50431 374 LEU B O 1
ATOM 8013 N N . SER B 1 400 ? 31.64041 50.88327 74.52097 1.000 85.85671 375 SER B N 1
ATOM 8014 C CA . SER B 1 400 ? 32.41038 50.11057 73.55225 1.000 78.13187 375 SER B CA 1
ATOM 8015 C C . SER B 1 400 ? 31.51303 49.47708 72.49606 1.000 95.98421 375 SER B C 1
ATOM 8016 O O . SER B 1 400 ? 31.93074 49.32627 71.34189 1.000 96.57653 375 SER B O 1
ATOM 8019 N N . THR B 1 401 ? 30.28772 49.09974 72.86806 1.000 112.59383 376 THR B N 1
ATOM 8020 C CA . THR B 1 401 ? 29.33112 48.58700 71.89296 1.000 110.85870 376 THR B CA 1
ATOM 8021 C C . THR B 1 401 ? 28.73499 49.71959 71.06519 1.000 100.76983 376 THR B C 1
ATOM 8022 O O . THR B 1 401 ? 28.66538 49.63193 69.83421 1.000 111.10816 376 THR B O 1
ATOM 8026 N N . GLU B 1 402 ? 28.32015 50.79948 71.73454 1.000 90.98138 377 GLU B N 1
ATOM 8027 C CA . GLU B 1 402 ? 27.61165 51.88932 71.07026 1.000 87.33773 377 GLU B CA 1
ATOM 8028 C C . GLU B 1 402 ? 28.49476 52.62563 70.07071 1.000 90.87262 377 GLU B C 1
ATOM 8029 O O . GLU B 1 402 ? 27.99069 53.15959 69.07548 1.000 83.44747 377 GLU B O 1
ATOM 8035 N N . LEU B 1 403 ? 29.80411 52.66332 70.30904 1.000 91.95688 378 LEU B N 1
ATOM 8036 C CA . LEU B 1 403 ? 30.72540 53.43578 69.48624 1.000 85.62803 378 LEU B CA 1
ATOM 8037 C C . LEU B 1 403 ? 31.55701 52.57203 68.54551 1.000 91.32561 378 LEU B C 1
ATOM 8038 O O . LEU B 1 403 ? 32.33945 53.11717 67.75946 1.000 94.51978 378 LEU B O 1
ATOM 8043 N N . ALA B 1 404 ? 31.41273 51.24739 68.61149 1.000 93.00676 379 ALA B N 1
ATOM 8044 C CA . ALA B 1 404 ? 32.09395 50.31912 67.70934 1.000 93.95975 379 ALA B CA 1
ATOM 8045 C C . ALA B 1 404 ? 33.61451 50.44459 67.83040 1.000 83.99801 379 ALA B C 1
ATOM 8046 O O . ALA B 1 404 ? 34.33007 50.70652 66.86185 1.000 91.80714 379 ALA B O 1
ATOM 8048 N N . PHE B 1 405 ? 34.09632 50.26028 69.05737 1.000 86.24209 380 PHE B N 1
ATOM 8049 C CA . PHE B 1 405 ? 35.52152 50.13930 69.32115 1.000 92.06309 380 PHE B CA 1
ATOM 8050 C C . PHE B 1 405 ? 35.72249 49.05949 70.37469 1.000 90.06728 380 PHE B C 1
ATOM 8051 O O . PHE B 1 405 ? 34.76502 48.52302 70.93908 1.000 90.14271 380 PHE B O 1
ATOM 8059 N N . ASP B 1 406 ? 36.98378 48.74085 70.63891 1.000 83.34509 381 ASP B N 1
ATOM 8060 C CA . ASP B 1 406 ? 37.35283 47.70962 71.59952 1.000 92.57602 381 ASP B CA 1
ATOM 8061 C C . ASP B 1 406 ? 37.93481 48.37554 72.83930 1.000 88.68699 381 ASP B C 1
ATOM 8062 O O . ASP B 1 406 ? 38.98914 49.01630 72.76402 1.000 89.46863 381 ASP B O 1
ATOM 8067 N N . LEU B 1 407 ? 37.24757 48.22516 73.97633 1.000 93.02546 382 LEU B N 1
ATOM 8068 C CA . LEU B 1 407 ? 37.73627 48.81775 75.21482 1.000 90.31557 382 LEU B CA 1
ATOM 8069 C C . LEU B 1 407 ? 39.01042 48.14444 75.71054 1.000 81.39929 382 LEU B C 1
ATOM 8070 O O . LEU B 1 407 ? 39.76907 48.76435 76.46365 1.000 79.90820 382 LEU B O 1
ATOM 8075 N N . GLN B 1 408 ? 39.26362 46.89185 75.31672 1.000 80.58453 383 GLN B N 1
ATOM 8076 C CA . GLN B 1 408 ? 40.46978 46.20815 75.76763 1.000 77.45103 383 GLN B CA 1
ATOM 8077 C C . GLN B 1 408 ? 41.69089 46.57571 74.93075 1.000 84.68925 383 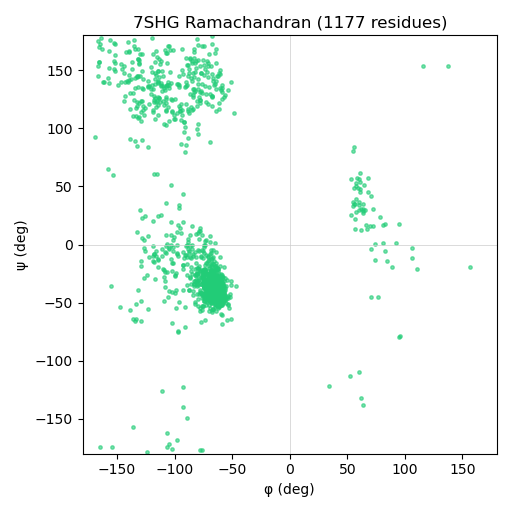GLN B C 1
ATOM 8078 O O . GLN B 1 408 ? 42.82210 46.41264 75.40388 1.000 84.44865 383 GLN B O 1
ATOM 8084 N N . ARG B 1 409 ? 41.48813 47.07544 73.70989 1.000 81.06433 384 ARG B N 1
ATOM 8085 C CA . ARG B 1 409 ? 42.59879 47.37573 72.81453 1.000 78.14409 384 ARG B CA 1
ATOM 8086 C C . ARG B 1 409 ? 43.50922 48.43840 73.42038 1.000 76.17372 384 ARG B C 1
ATOM 8087 O O . ARG B 1 409 ? 43.06557 49.54877 73.73682 1.000 74.74093 384 ARG B O 1
ATOM 8095 N N . VAL B 1 410 ? 44.78686 48.08820 73.58894 1.000 79.25473 385 VAL B N 1
ATOM 8096 C CA . VAL B 1 410 ? 45.76972 49.06747 74.02760 1.000 77.63665 385 VAL B CA 1
ATOM 8097 C C . VAL B 1 410 ? 45.97128 50.09977 72.92232 1.000 77.68958 385 VAL B C 1
ATOM 8098 O O . VAL B 1 410 ? 45.86878 49.79576 71.72697 1.000 96.61634 385 VAL B O 1
ATOM 8102 N N . GLU B 1 411 ? 46.24497 51.33663 73.32388 1.000 72.94497 386 GLU B N 1
ATOM 8103 C CA . GLU B 1 411 ? 46.55516 52.41040 72.39253 1.000 72.87298 386 GLU B CA 1
ATOM 8104 C C . GLU B 1 411 ? 47.91926 52.98953 72.73543 1.000 71.86338 386 GLU B C 1
ATOM 8105 O O . GLU B 1 411 ? 48.26727 53.12865 73.91249 1.000 70.49276 386 GLU B O 1
ATOM 8111 N N . ASP B 1 412 ? 48.69406 53.31791 71.70097 1.000 80.25873 387 ASP B N 1
ATOM 8112 C CA . ASP B 1 412 ? 50.03849 53.83742 71.92851 1.000 74.19637 387 ASP B CA 1
ATOM 8113 C C . ASP B 1 412 ? 49.99559 55.26183 72.46891 1.000 77.97256 387 ASP B C 1
ATOM 8114 O O . ASP B 1 412 ? 50.75451 55.60987 73.38132 1.000 81.04282 387 ASP B O 1
ATOM 8119 N N . ASP B 1 413 ? 49.11203 56.09762 71.92439 1.000 74.38637 388 ASP B N 1
ATOM 8120 C CA . ASP B 1 413 ? 48.92984 57.47752 72.37600 1.000 70.44697 388 ASP B CA 1
ATOM 8121 C C . ASP B 1 413 ? 47.42537 57.70681 72.49417 1.000 68.21010 388 ASP B C 1
ATOM 8122 O O . ASP B 1 413 ? 46.77627 58.13929 71.53720 1.000 74.11253 388 ASP B O 1
ATOM 8127 N N . PHE B 1 414 ? 46.87754 57.40582 73.67072 1.000 68.48110 389 PHE B N 1
ATOM 8128 C CA . PHE B 1 414 ? 45.43001 57.47423 73.85233 1.000 67.73808 389 PHE B CA 1
ATOM 8129 C C . PHE B 1 414 ? 44.84352 58.87313 73.67334 1.000 66.55595 389 PHE B C 1
ATOM 8130 O O . PHE B 1 414 ? 43.76842 58.97781 73.05743 1.000 67.91981 389 PHE B O 1
ATOM 8138 N N . PRO B 1 415 ? 45.45146 59.96051 74.16967 1.000 65.24202 390 PRO B N 1
ATOM 8139 C CA . PRO B 1 415 ? 44.81845 61.28172 73.99352 1.000 64.75594 390 PRO B CA 1
ATOM 8140 C C . PRO B 1 415 ? 44.59554 61.68148 72.54199 1.000 68.08308 390 PRO B C 1
ATOM 8141 O O . PRO B 1 415 ? 43.69055 62.48015 72.26798 1.000 66.15279 390 PRO B O 1
ATOM 8145 N N . THR B 1 416 ? 45.38942 61.16186 71.60524 1.000 81.62393 391 THR B N 1
ATOM 8146 C CA . THR B 1 416 ? 45.20708 61.42839 70.18371 1.000 68.67945 391 THR B CA 1
ATOM 8147 C C . THR B 1 416 ? 44.51431 60.28278 69.45646 1.000 70.37002 391 THR B C 1
ATOM 8148 O O . THR B 1 416 ? 44.36425 60.34006 68.23157 1.000 71.86447 391 THR B O 1
ATOM 8152 N N . SER B 1 417 ? 44.09708 59.24615 70.17812 1.000 70.27406 392 SER B N 1
ATOM 8153 C CA . SER B 1 417 ? 43.46041 58.09573 69.55668 1.000 73.37998 392 SER B CA 1
ATOM 8154 C C . SER B 1 417 ? 42.06305 58.45022 69.05314 1.000 74.67916 392 SER B C 1
ATOM 8155 O O . SER B 1 417 ? 41.41193 59.38365 69.53172 1.000 71.68281 392 SER B O 1
ATOM 8158 N N . SER B 1 418 ? 41.60480 57.68015 68.06421 1.000 74.57064 393 SER B N 1
ATOM 8159 C CA . SER B 1 418 ? 40.23496 57.82944 67.58607 1.000 75.51944 393 SER B CA 1
ATOM 8160 C C . SER B 1 418 ? 39.23669 57.45011 68.66969 1.000 74.76681 393 SER B C 1
ATOM 8161 O O . SER B 1 418 ? 38.20365 58.10976 68.83143 1.000 74.52555 393 SER B O 1
ATOM 8164 N N . THR B 1 419 ? 39.53637 56.39209 69.42899 1.000 74.48121 394 THR B N 1
ATOM 8165 C CA . THR B 1 419 ? 38.62210 55.93640 70.47015 1.000 73.91129 394 THR B CA 1
ATOM 8166 C C . THR B 1 419 ? 38.41564 56.99409 71.54613 1.000 76.40674 394 THR B C 1
ATOM 8167 O O . THR B 1 419 ? 37.32917 57.07658 72.12936 1.000 75.67357 394 THR B O 1
ATOM 8171 N N . PHE B 1 420 ? 39.43414 57.81080 71.82594 1.000 76.40420 395 PHE B N 1
ATOM 8172 C CA . PHE B 1 420 ? 39.24526 58.90510 72.77292 1.000 69.07936 395 PHE B CA 1
ATOM 8173 C C . PHE B 1 420 ? 38.41768 60.02423 72.15455 1.000 74.28165 395 PHE B C 1
ATOM 8174 O O . PHE B 1 420 ? 37.49079 60.54405 72.78681 1.000 69.62610 395 PHE B O 1
ATOM 8182 N N . GLN B 1 421 ? 38.74381 60.41496 70.91855 1.000 70.42053 396 GLN B N 1
ATOM 8183 C CA . GLN B 1 421 ? 37.94636 61.42672 70.23225 1.000 71.00684 396 GLN B CA 1
ATOM 8184 C C . GLN B 1 421 ? 36.49809 60.97677 70.09109 1.000 72.08229 396 GLN B C 1
ATOM 8185 O O . GLN B 1 421 ? 35.57382 61.79442 70.17260 1.000 72.04514 396 GLN B O 1
ATOM 8191 N N . LYS B 1 422 ? 36.28148 59.67529 69.88765 1.000 73.14215 397 LYS B N 1
ATOM 8192 C CA . LYS B 1 422 ? 34.92145 59.15617 69.78974 1.000 74.24707 397 LYS B CA 1
ATOM 8193 C C . LYS B 1 422 ? 34.21081 59.21038 71.13641 1.000 73.02548 397 LYS B C 1
ATOM 8194 O O . LYS B 1 422 ? 33.02337 59.55036 71.20409 1.000 73.43181 397 LYS B O 1
ATOM 8200 N N . LEU B 1 423 ? 34.92152 58.87986 72.21808 1.000 71.63388 398 LEU B N 1
ATOM 8201 C CA . LEU B 1 423 ? 34.31308 58.89355 73.54556 1.000 70.53940 398 LEU B CA 1
ATOM 8202 C C . LEU B 1 423 ? 33.89316 60.30315 73.94577 1.000 69.59018 398 LEU B C 1
ATOM 8203 O O . LEU B 1 423 ? 32.78342 60.51271 74.44885 1.000 69.62573 398 LEU B O 1
ATOM 8208 N N . MET B 1 424 ? 34.77023 61.28677 73.72533 1.000 68.83712 399 MET B N 1
ATOM 8209 C CA . MET B 1 424 ? 34.45545 62.65875 74.11168 1.000 67.99993 399 MET B CA 1
ATOM 8210 C C . MET B 1 424 ? 33.26844 63.20608 73.32980 1.000 75.49082 399 MET B C 1
ATOM 8211 O O . MET B 1 424 ? 32.46630 63.97300 73.87524 1.000 77.80990 399 MET B O 1
ATOM 8216 N N . LYS B 1 425 ? 33.13638 62.82472 72.05823 1.000 82.53247 400 LYS B N 1
ATOM 8217 C CA . LYS B 1 425 ? 32.02509 63.27902 71.23253 1.000 72.27266 400 LYS B CA 1
ATOM 8218 C C . LYS B 1 425 ? 30.76243 62.44837 71.42152 1.000 73.23587 400 LYS B C 1
ATOM 8219 O O . LYS B 1 425 ? 29.71076 62.82470 70.89304 1.000 74.42338 400 LYS B O 1
ATOM 8225 N N . SER B 1 426 ? 30.83614 61.33946 72.15392 1.000 75.17983 401 SER B N 1
ATOM 8226 C CA . SER B 1 426 ? 29.66785 60.50161 72.39641 1.000 77.25091 401 SER B CA 1
ATOM 8227 C C . SER B 1 426 ? 28.79399 61.13621 73.47164 1.000 72.98358 401 SER B C 1
ATOM 8228 O O . SER B 1 426 ? 29.26494 61.40900 74.58147 1.000 71.40081 401 SER B O 1
ATOM 8231 N N . ASP B 1 427 ? 27.52018 61.36857 73.14567 1.000 74.18710 402 ASP B N 1
ATOM 8232 C CA . ASP B 1 427 ? 26.60408 61.94132 74.12408 1.000 81.58448 402 ASP B CA 1
ATOM 8233 C C . ASP B 1 427 ? 26.20404 60.93622 75.19507 1.000 76.65753 402 ASP B C 1
ATOM 8234 O O . ASP B 1 427 ? 25.70669 61.33986 76.25162 1.000 76.19216 402 ASP B O 1
ATOM 8239 N N . THR B 1 428 ? 26.40503 59.64076 74.94804 1.000 74.01505 403 THR B N 1
ATOM 8240 C CA . THR B 1 428 ? 26.17047 58.64929 75.99178 1.000 73.69437 403 THR B CA 1
ATOM 8241 C C . THR B 1 428 ? 27.27106 58.70756 77.04472 1.000 72.19941 403 THR B C 1
ATOM 8242 O O . THR B 1 428 ? 26.99266 58.73727 78.24883 1.000 71.00921 403 THR B O 1
ATOM 8246 N N . PHE B 1 429 ? 28.53232 58.71986 76.60501 1.000 72.13342 404 PHE B N 1
ATOM 8247 C CA . PHE B 1 429 ? 29.64521 58.98690 77.51195 1.000 69.58172 404 PHE B CA 1
ATOM 8248 C C . PHE B 1 429 ? 29.45472 60.32357 78.21978 1.000 68.45491 404 PHE B C 1
ATOM 8249 O O . PHE B 1 429 ? 29.58569 60.42191 79.44474 1.000 71.43624 404 PHE B O 1
ATOM 8257 N N . ARG B 1 430 ? 29.12933 61.36451 77.44872 1.000 68.87444 405 ARG B N 1
ATOM 8258 C CA . ARG B 1 430 ? 29.03770 62.72061 77.98085 1.000 70.24662 405 ARG B CA 1
ATOM 8259 C C . ARG B 1 430 ? 27.97674 62.84989 79.06895 1.000 68.65218 405 ARG B C 1
ATOM 8260 O O . ARG B 1 430 ? 28.16978 63.60258 80.03157 1.000 66.70065 405 ARG B O 1
ATOM 8268 N N . ASN B 1 431 ? 26.85772 62.13718 78.94243 1.000 70.12517 406 ASN B N 1
ATOM 8269 C CA . ASN B 1 431 ? 25.80127 62.21533 79.94353 1.000 70.64021 406 ASN B CA 1
ATOM 8270 C C . ASN B 1 431 ? 25.93357 61.16757 81.04001 1.000 73.37335 406 ASN B C 1
ATOM 8271 O O . ASN B 1 431 ? 25.22461 61.25867 82.04892 1.000 73.39873 406 ASN B O 1
ATOM 8276 N N . ILE B 1 432 ? 26.80794 60.17579 80.86683 1.000 68.44105 407 ILE B N 1
ATOM 8277 C CA . ILE B 1 432 ? 27.19188 59.33847 81.99771 1.000 67.74702 407 ILE B CA 1
ATOM 8278 C C . ILE B 1 432 ? 28.29496 60.02136 82.79960 1.000 71.95495 407 ILE B C 1
ATOM 8279 O O . ILE B 1 432 ? 28.33072 59.91342 84.03196 1.000 65.37272 407 ILE B O 1
ATOM 8284 N N . TYR B 1 433 ? 29.18144 60.75819 82.12408 1.000 70.53428 408 TYR B N 1
ATOM 8285 C CA . TYR B 1 433 ? 30.26776 61.45803 82.80251 1.000 72.53812 408 TYR B CA 1
ATOM 8286 C C . TYR B 1 433 ? 29.72730 62.49746 83.77963 1.000 70.71208 408 TYR B C 1
ATOM 8287 O O . TYR B 1 433 ? 30.07246 62.49375 84.96738 1.000 70.98583 408 TYR B O 1
ATOM 8296 N N . GLU B 1 434 ? 28.88026 63.40839 83.28921 1.000 77.64840 409 GLU B N 1
ATOM 8297 C CA . GLU B 1 434 ? 28.33118 64.45298 84.14986 1.000 76.72482 409 GLU B CA 1
ATOM 8298 C C . GLU B 1 434 ? 27.51374 63.87168 85.29502 1.000 75.89191 409 GLU B C 1
ATOM 8299 O O . GLU B 1 434 ? 27.43994 64.47279 86.37214 1.000 74.40600 409 GLU B O 1
ATOM 8305 N N . ARG B 1 435 ? 26.90415 62.70484 85.08742 1.000 77.02851 410 ARG B N 1
ATOM 8306 C CA . ARG B 1 435 ? 26.05119 62.10550 86.10809 1.000 76.64770 410 ARG B CA 1
ATOM 8307 C C . ARG B 1 435 ? 26.87100 61.43956 87.20744 1.000 74.21601 410 ARG B C 1
ATOM 8308 O O . ARG B 1 435 ? 26.69669 61.73994 88.39410 1.000 72.79984 410 ARG B O 1
ATOM 8316 N N . GLU B 1 436 ? 27.76741 60.52773 86.82843 1.000 73.91195 411 GLU B N 1
ATOM 8317 C CA . GLU B 1 436 ? 28.50224 59.75471 87.82236 1.000 71.91035 411 GLU B CA 1
ATOM 8318 C C . GLU B 1 436 ? 29.49737 60.61123 88.59488 1.000 70.10358 411 GLU B C 1
ATOM 8319 O O . GLU B 1 436 ? 29.82221 60.28894 89.74212 1.000 67.86101 411 GLU B O 1
ATOM 8325 N N . ARG B 1 437 ? 29.98993 61.69981 88.00105 1.000 69.68141 412 ARG B N 1
ATOM 8326 C CA . ARG B 1 437 ? 30.94540 62.54002 88.71223 1.000 67.73559 412 ARG B CA 1
ATOM 8327 C C . ARG B 1 437 ? 30.27234 63.48189 89.70050 1.000 67.11005 412 ARG B C 1
ATOM 8328 O O . ARG B 1 437 ? 30.93919 63.97508 90.61612 1.000 70.51752 412 ARG B O 1
ATOM 8336 N N . ASN B 1 438 ? 28.97659 63.74704 89.53518 1.000 68.63424 413 ASN B N 1
ATOM 8337 C CA . ASN B 1 438 ? 28.24433 64.57936 90.47778 1.000 68.41876 413 ASN B CA 1
ATOM 8338 C C . ASN B 1 438 ? 27.56259 63.77554 91.57217 1.000 68.01942 413 ASN B C 1
ATOM 8339 O O . ASN B 1 438 ? 27.23423 64.34194 92.62106 1.000 67.46417 413 ASN B O 1
ATOM 8344 N N . GLU B 1 439 ? 27.32950 62.47864 91.35816 1.000 68.51508 414 GLU B N 1
ATOM 8345 C CA . GLU B 1 439 ? 26.81171 61.66351 92.44902 1.000 68.33562 414 GLU B CA 1
ATOM 8346 C C . GLU B 1 439 ? 27.93521 61.13743 93.33180 1.000 65.93965 414 GLU B C 1
ATOM 8347 O O . GLU B 1 439 ? 27.74994 61.01080 94.54595 1.000 72.33336 414 GLU B O 1
ATOM 8353 N N . GLN B 1 440 ? 29.09949 60.83202 92.74804 1.000 65.18737 415 GLN B N 1
ATOM 8354 C CA . GLN B 1 440 ? 30.25883 60.48000 93.56165 1.000 63.20704 415 GLN B CA 1
ATOM 8355 C C . GLN B 1 440 ? 30.74191 61.67665 94.36900 1.000 61.88425 415 GLN B C 1
ATOM 8356 O O . GLN B 1 440 ? 31.16080 61.52509 95.52245 1.000 60.52037 415 GLN B O 1
ATOM 8362 N N . ASN B 1 441 ? 30.69597 62.87333 93.77724 1.000 62.45096 416 ASN B N 1
ATOM 8363 C CA . ASN B 1 441 ? 31.06655 64.07658 94.51406 1.000 61.56350 416 ASN B CA 1
ATOM 8364 C C . ASN B 1 441 ? 30.14822 64.28950 95.70898 1.000 61.62529 416 ASN B C 1
ATOM 8365 O O . ASN B 1 441 ? 30.60879 64.64034 96.80083 1.000 68.60003 416 ASN B O 1
ATOM 8370 N N . ARG B 1 442 ? 28.84657 64.06116 95.52674 1.000 63.15721 417 ARG B N 1
ATOM 8371 C CA . ARG B 1 442 ? 27.89908 64.21500 96.62383 1.000 63.59559 417 ARG B CA 1
ATOM 8372 C C . ARG B 1 442 ? 27.95594 63.04284 97.59503 1.000 62.78756 417 ARG B C 1
ATOM 8373 O O . ARG B 1 442 ? 27.65735 63.21182 98.78267 1.000 65.47326 417 ARG B O 1
ATOM 8381 N N . LEU B 1 443 ? 28.34076 61.85867 97.11748 1.000 62.50863 418 LEU B N 1
ATOM 8382 C CA . LEU B 1 443 ? 28.40824 60.69221 97.98974 1.000 61.91242 418 LEU B CA 1
ATOM 8383 C C . LEU B 1 443 ? 29.65792 60.70619 98.85944 1.000 59.95710 418 LEU B C 1
ATOM 8384 O O . LEU B 1 443 ? 29.59455 60.34686 100.04054 1.000 59.58069 418 LEU B O 1
ATOM 8389 N N . PHE B 1 444 ? 30.80119 61.10752 98.29722 1.000 59.00932 419 PHE B N 1
ATOM 8390 C CA . PHE B 1 444 ? 32.01871 61.18181 99.09800 1.000 57.34373 419 PHE B CA 1
ATOM 8391 C C . PHE B 1 444 ? 31.89028 62.22480 100.20008 1.000 57.02654 419 PHE B C 1
ATOM 8392 O O . PHE B 1 444 ? 32.28651 61.97805 101.34457 1.000 58.21108 419 PHE B O 1
ATOM 8400 N N . LYS B 1 445 ? 31.33753 63.39661 99.87685 1.000 57.89903 420 LYS B N 1
ATOM 8401 C CA . LYS B 1 445 ? 31.16924 64.43310 100.89076 1.000 57.95332 420 LYS B CA 1
ATOM 8402 C C . LYS B 1 445 ? 30.20334 63.98607 101.97980 1.000 58.59079 420 LYS B C 1
ATOM 8403 O O . LYS B 1 445 ? 30.44544 64.21903 103.17004 1.000 63.75293 420 LYS B O 1
ATOM 8409 N N . LYS B 1 446 ? 29.10380 63.33603 101.59192 1.000 62.66101 421 LYS B N 1
ATOM 8410 C CA . LYS B 1 446 ? 28.17965 62.78486 102.57460 1.000 60.64674 421 LYS B CA 1
ATOM 8411 C C . LYS B 1 446 ? 28.82624 61.67830 103.39884 1.000 59.50857 421 LYS B C 1
ATOM 8412 O O . LYS B 1 446 ? 28.32392 61.34558 104.47776 1.000 60.00196 421 LYS B O 1
ATOM 8418 N N . TYR B 1 447 ? 29.92680 61.10365 102.91121 1.000 58.19138 422 TYR B N 1
ATOM 8419 C CA . TYR B 1 447 ? 30.70271 60.12228 103.65845 1.000 57.09841 422 TYR B CA 1
ATOM 8420 C C . TYR B 1 447 ? 31.73322 60.77184 104.57154 1.000 59.32163 422 TYR B C 1
ATOM 8421 O O . TYR B 1 447 ? 32.09301 60.19072 105.60259 1.000 55.38797 422 TYR B O 1
ATOM 8430 N N . VAL B 1 448 ? 32.22411 61.95994 104.21424 1.000 67.88513 423 VAL B N 1
ATOM 8431 C CA . VAL B 1 448 ? 33.14983 62.66540 105.09468 1.000 69.50439 423 VAL B CA 1
ATOM 8432 C C . VAL B 1 448 ? 32.41269 63.27150 106.29084 1.000 58.46964 423 VAL B C 1
ATOM 8433 O O . VAL B 1 448 ? 32.98792 63.40183 107.37871 1.000 59.39116 423 VAL B O 1
ATOM 8437 N N . ASP B 1 449 ? 31.13576 63.62990 106.12669 1.000 57.13857 424 ASP B N 1
ATOM 8438 C CA . ASP B 1 449 ? 30.36344 64.16001 107.24540 1.000 60.89719 424 ASP B CA 1
ATOM 8439 C C . ASP B 1 449 ? 30.12187 63.12192 108.33016 1.000 58.52218 424 ASP B C 1
ATOM 8440 O O . ASP B 1 449 ? 29.86691 63.49556 109.47941 1.000 63.60956 424 ASP B O 1
ATOM 8445 N N . GLN B 1 450 ? 30.20165 61.83395 107.99711 1.000 57.98119 425 GLN B N 1
ATOM 8446 C CA . GLN B 1 450 ? 30.01597 60.77354 108.97995 1.000 69.03976 425 GLN B CA 1
ATOM 8447 C C . GLN B 1 450 ? 31.15511 60.68350 109.98925 1.000 68.53642 425 GLN B C 1
ATOM 8448 O O . GLN B 1 450 ? 31.11692 59.79772 110.85068 1.000 63.52781 425 GLN B O 1
ATOM 8454 N N . PHE B 1 451 ? 32.15209 61.56766 109.91895 1.000 62.83851 426 PHE B N 1
ATOM 8455 C CA . PHE B 1 451 ? 33.34357 61.45943 110.74734 1.000 55.17716 426 PHE B CA 1
ATOM 8456 C C . PHE B 1 451 ? 33.39383 62.45127 111.90054 1.000 66.06962 426 PHE B C 1
ATOM 8457 O O . PHE B 1 451 ? 34.33043 62.38180 112.70368 1.000 76.97461 426 PHE B O 1
ATOM 8465 N N . ASN B 1 452 ? 32.42617 63.36368 112.00660 1.000 65.44384 427 ASN B N 1
ATOM 8466 C CA . ASN B 1 452 ? 32.35458 64.32819 113.10723 1.000 73.95252 427 ASN B CA 1
ATOM 8467 C C . ASN B 1 452 ? 33.62231 65.18227 113.17640 1.000 63.91054 427 ASN B C 1
ATOM 8468 O O . ASN B 1 452 ? 34.32256 65.23082 114.19035 1.000 72.55706 427 ASN B O 1
ATOM 8473 N N . VAL B 1 453 ? 33.91576 65.85030 112.06447 1.000 58.25992 428 VAL B N 1
ATOM 8474 C CA . VAL B 1 453 ? 35.07087 66.73527 111.96199 1.000 56.55828 428 VAL B CA 1
ATOM 8475 C C . VAL B 1 453 ? 34.63279 68.01167 111.26085 1.000 57.47464 428 VAL B C 1
ATOM 8476 O O . VAL B 1 453 ? 33.99051 67.95806 110.20696 1.000 69.73977 428 VAL B O 1
ATOM 8480 N N . ASP B 1 454 ? 34.97155 69.15655 111.84608 1.000 58.39043 429 ASP B N 1
ATOM 8481 C CA . ASP B 1 454 ? 34.61703 70.45253 111.28041 1.000 63.15820 429 ASP B CA 1
ATOM 8482 C C . ASP B 1 454 ? 35.70860 70.86298 110.29884 1.000 58.42895 429 ASP B C 1
ATOM 8483 O O . ASP B 1 454 ? 36.84813 71.12326 110.69855 1.000 60.94803 429 ASP B O 1
ATOM 8488 N N . LEU B 1 455 ? 35.36184 70.91362 109.01536 1.000 70.25138 430 LEU B N 1
ATOM 8489 C CA . LEU B 1 455 ? 36.29771 71.30108 107.96942 1.000 61.66165 430 LEU B CA 1
ATOM 8490 C C . LEU B 1 455 ? 36.54566 72.80622 107.92768 1.000 67.58593 430 LEU B C 1
ATOM 8491 O O . LEU B 1 455 ? 37.19709 73.28644 106.99388 1.000 69.86151 430 LEU B O 1
ATOM 8496 N N . THR B 1 456 ? 36.03487 73.55509 108.90854 1.000 79.70901 431 THR B N 1
ATOM 8497 C CA . THR B 1 456 ? 36.28992 74.99007 108.97099 1.000 75.91408 431 THR B CA 1
ATOM 8498 C C . THR B 1 456 ? 37.78581 75.27393 109.05604 1.000 78.51340 431 THR B C 1
ATOM 8499 O O . THR B 1 456 ? 38.36472 75.91852 108.17602 1.000 84.89298 431 THR B O 1
ATOM 8503 N N . ASN B 1 457 ? 38.43142 74.77831 110.10898 1.000 94.56115 432 ASN B N 1
ATOM 8504 C CA . ASN B 1 457 ? 39.84305 75.04315 110.35548 1.000 95.56081 432 ASN B CA 1
ATOM 8505 C C . ASN B 1 457 ? 40.77036 74.17684 109.51034 1.000 100.25914 432 ASN B C 1
ATOM 8506 O O . ASN B 1 457 ? 41.98107 74.16694 109.76129 1.000 101.25523 432 ASN B O 1
ATOM 8511 N N . GLY B 1 458 ? 40.24107 73.45304 108.52577 1.000 75.62169 433 GLY B N 1
ATOM 8512 C CA . GLY B 1 458 ? 41.08144 72.69515 107.62188 1.000 56.01984 433 GLY B CA 1
ATOM 8513 C C . GLY B 1 458 ? 40.90977 71.19118 107.68626 1.000 56.37025 433 GLY B C 1
ATOM 8514 O O . GLY B 1 458 ? 40.51713 70.63509 108.71633 1.000 59.50862 433 GLY B O 1
ATOM 8515 N N . MET B 1 459 ? 41.20731 70.52705 106.57340 1.000 65.44083 434 MET B N 1
ATOM 8516 C CA . MET B 1 459 ? 41.23014 69.07388 106.48934 1.000 52.62248 434 MET B CA 1
ATOM 8517 C C . MET B 1 459 ? 42.68358 68.61577 106.52762 1.000 60.01664 434 MET B C 1
ATOM 8518 O O . MET B 1 459 ? 43.45467 68.91294 105.60830 1.000 52.16382 434 MET B O 1
ATOM 8523 N N . HIS B 1 460 ? 43.05378 67.89872 107.58638 1.000 55.09325 435 HIS B N 1
ATOM 8524 C CA . HIS B 1 460 ? 44.43253 67.48356 107.82563 1.000 50.85934 435 HIS B CA 1
ATOM 8525 C C . HIS B 1 460 ? 44.56741 65.98679 107.57838 1.000 54.17537 435 HIS B C 1
ATOM 8526 O O . HIS B 1 460 ? 43.85455 65.18499 108.19205 1.000 49.66672 435 HIS B O 1
ATOM 8533 N N . ILE B 1 461 ? 45.50415 65.61789 106.70214 1.000 49.61166 436 ILE B N 1
ATOM 8534 C CA . ILE B 1 461 ? 45.59496 64.27836 106.13471 1.000 49.02579 436 ILE B CA 1
ATOM 8535 C C . ILE B 1 461 ? 47.03463 63.78188 106.20587 1.000 48.84498 436 ILE B C 1
ATOM 8536 O O . ILE B 1 461 ? 47.98453 64.55161 106.03381 1.000 49.26970 436 ILE B O 1
ATOM 8541 N N . VAL B 1 462 ? 47.19231 62.47956 106.45263 1.000 48.39741 437 VAL B N 1
ATOM 8542 C CA . VAL B 1 462 ? 48.49825 61.83805 106.57266 1.000 48.36540 437 VAL B CA 1
ATOM 8543 C C . VAL B 1 462 ? 48.54791 60.63793 105.63457 1.000 48.30738 437 VAL B C 1
ATOM 8544 O O . VAL B 1 462 ? 47.60808 59.83568 105.59530 1.000 48.08694 437 VAL B O 1
ATOM 8548 N N . ASP B 1 463 ? 49.64554 60.51656 104.88631 1.000 52.10111 438 ASP B N 1
ATOM 8549 C CA . ASP B 1 463 ? 49.87882 59.38979 103.99074 1.000 49.02842 438 ASP B CA 1
ATOM 8550 C C . ASP B 1 463 ? 51.38238 59.25427 103.77413 1.000 49.64541 438 ASP B C 1
ATOM 8551 O O . ASP B 1 463 ? 52.17568 60.06212 104.26496 1.000 49.83298 438 ASP B O 1
ATOM 8556 N N . VAL B 1 464 ? 51.77568 58.21667 103.03707 1.000 50.18771 439 VAL B N 1
ATOM 8557 C CA . VAL B 1 464 ? 53.16401 58.06999 102.61549 1.000 56.79408 439 VAL B CA 1
ATOM 8558 C C . VAL B 1 464 ? 53.39082 59.03216 101.45474 1.000 57.79250 439 VAL B C 1
ATOM 8559 O O . VAL B 1 464 ? 54.15362 59.99770 101.57476 1.000 64.79306 439 VAL B O 1
ATOM 8563 N N . GLY B 1 465 ? 52.73021 58.77468 100.32499 1.000 71.94294 440 GLY B N 1
ATOM 8564 C CA . GLY B 1 465 ? 52.51032 59.79623 99.31390 1.000 68.99307 440 GLY B CA 1
ATOM 8565 C C . GLY B 1 465 ? 53.46398 59.88548 98.13706 1.000 65.22194 440 GLY B C 1
ATOM 8566 O O . GLY B 1 465 ? 53.14441 59.43128 97.03256 1.000 77.62399 440 GLY B O 1
ATOM 8567 N N . TRP B 1 466 ? 54.62998 60.49385 98.38146 1.000 77.96039 441 TRP B N 1
ATOM 8568 C CA . TRP B 1 466 ? 55.63225 60.92411 97.40354 1.000 62.38566 441 TRP B CA 1
ATOM 8569 C C . TRP B 1 466 ? 55.19290 62.20715 96.69827 1.000 57.10207 441 TRP B C 1
ATOM 8570 O O . TRP B 1 466 ? 55.99079 63.14213 96.56283 1.000 58.00900 441 TRP B O 1
ATOM 8581 N N . LYS B 1 467 ? 53.93143 62.27790 96.26289 1.000 56.60108 442 LYS B N 1
ATOM 8582 C CA . LYS B 1 467 ? 53.41662 63.46194 95.58172 1.000 57.08284 442 LYS B CA 1
ATOM 8583 C C . LYS B 1 467 ? 52.11718 63.99602 96.15714 1.000 59.91553 442 LYS B C 1
ATOM 8584 O O . LYS B 1 467 ? 51.78142 65.15839 95.89208 1.000 56.15561 442 LYS B O 1
ATOM 8590 N N . GLY B 1 468 ? 51.37184 63.20060 96.91785 1.000 54.56547 443 GLY B N 1
ATOM 8591 C CA . GLY B 1 468 ? 50.07311 63.62378 97.41258 1.000 53.63038 443 GLY B CA 1
ATOM 8592 C C . GLY B 1 468 ? 49.04910 63.77423 96.30578 1.000 57.30412 443 GLY B C 1
ATOM 8593 O O . GLY B 1 468 ? 48.46249 64.84748 96.14103 1.000 54.43837 443 GLY B O 1
ATOM 8594 N N . THR B 1 469 ? 48.82087 62.69798 95.54751 1.000 60.48171 444 THR B N 1
ATOM 8595 C CA . THR B 1 469 ? 47.85959 62.74636 94.44910 1.000 55.55355 444 THR B CA 1
ATOM 8596 C C . THR B 1 469 ? 46.42593 62.79609 94.96760 1.000 60.89210 444 THR B C 1
ATOM 8597 O O . THR B 1 469 ? 45.62365 63.62850 94.52536 1.000 55.14975 444 THR B O 1
ATOM 8601 N N . ILE B 1 470 ? 46.08644 61.90936 95.90732 1.000 61.14825 445 ILE B N 1
ATOM 8602 C CA . ILE B 1 470 ? 44.72290 61.85517 96.43004 1.000 53.15113 445 ILE B CA 1
ATOM 8603 C C . ILE B 1 470 ? 44.35162 63.17166 97.10262 1.000 52.72269 445 ILE B C 1
ATOM 8604 O O . ILE B 1 470 ? 43.20416 63.62812 97.01409 1.000 62.03159 445 ILE B O 1
ATOM 8609 N N . GLN B 1 471 ? 45.31600 63.80837 97.77350 1.000 52.33277 446 GLN B N 1
ATOM 8610 C CA . GLN B 1 471 ? 45.06039 65.10849 98.38685 1.000 56.66002 446 GLN B CA 1
ATOM 8611 C C . GLN B 1 471 ? 44.58759 66.12355 97.35324 1.000 55.47265 446 GLN B C 1
ATOM 8612 O O . GLN B 1 471 ? 43.66096 66.90145 97.60889 1.000 55.83662 446 GLN B O 1
ATOM 8618 N N . ASP B 1 472 ? 45.21940 66.13377 96.17636 1.000 56.19625 447 ASP B N 1
ATOM 8619 C CA . ASP B 1 472 ? 44.84108 67.09634 95.14671 1.000 55.41260 447 ASP B CA 1
ATOM 8620 C C . ASP B 1 472 ? 43.39289 66.89774 94.71765 1.000 55.72537 447 ASP B C 1
ATOM 8621 O O . ASP B 1 472 ? 42.65800 67.87130 94.51339 1.000 61.06307 447 ASP B O 1
ATOM 8626 N N . ASN B 1 473 ? 42.96003 65.64119 94.58975 1.000 55.47624 448 ASN B N 1
ATOM 8627 C CA . ASN B 1 473 ? 41.56830 65.37408 94.24352 1.000 55.92413 448 ASN B CA 1
ATOM 8628 C C . ASN B 1 473 ? 40.62927 65.79691 95.36654 1.000 55.26084 448 ASN B C 1
ATOM 8629 O O . ASN B 1 473 ? 39.54693 66.33496 95.10716 1.000 69.33348 448 ASN B O 1
ATOM 8634 N N . LEU B 1 474 ? 41.02504 65.56057 96.62206 1.000 61.88869 449 LEU B N 1
ATOM 8635 C CA . LEU B 1 474 ? 40.20926 66.00009 97.75089 1.000 57.26465 449 LEU B CA 1
ATOM 8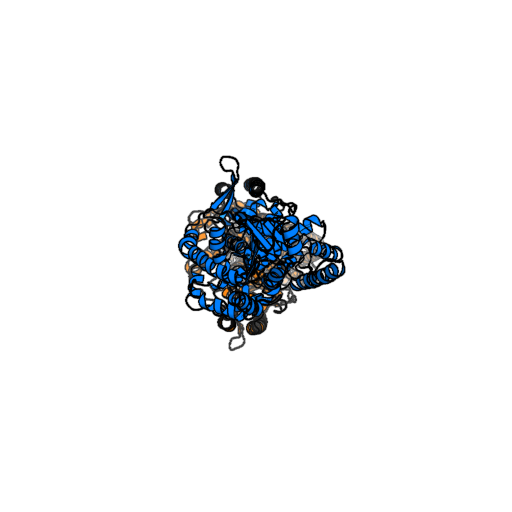636 C C . LEU B 1 474 ? 39.98863 67.50723 97.71957 1.000 54.40450 449 LEU B C 1
ATOM 8637 O O . LEU B 1 474 ? 38.87945 67.98519 97.98380 1.000 55.97823 449 LEU B O 1
ATOM 8642 N N . PHE B 1 475 ? 41.03492 68.27308 97.39991 1.000 54.65110 450 PHE B N 1
ATOM 8643 C CA . PHE B 1 475 ? 40.89087 69.72338 97.31951 1.000 55.54074 450 PHE B CA 1
ATOM 8644 C C . PHE B 1 475 ? 39.95239 70.11805 96.18784 1.000 65.16764 450 PHE B C 1
ATOM 8645 O O . PHE B 1 475 ? 39.11528 71.01385 96.34825 1.000 57.79203 450 PHE B O 1
ATOM 8653 N N . ASN B 1 476 ? 40.06714 69.44748 95.03965 1.000 57.19869 451 ASN B N 1
ATOM 8654 C CA . ASN B 1 476 ? 39.19269 69.74651 93.91099 1.000 58.56489 451 ASN B CA 1
ATOM 8655 C C . ASN B 1 476 ? 37.75447 69.31569 94.17344 1.000 58.70884 451 ASN B C 1
ATOM 8656 O O . ASN B 1 476 ? 36.82095 69.93906 93.65545 1.000 60.09024 451 ASN B O 1
ATOM 8661 N N . ILE B 1 477 ? 37.55436 68.25819 94.96388 1.000 64.17311 452 ILE B N 1
ATOM 8662 C CA . ILE B 1 477 ? 36.19962 67.79968 95.26312 1.000 59.82229 452 ILE B CA 1
ATOM 8663 C C . ILE B 1 477 ? 35.41307 68.89393 95.97424 1.000 58.47987 452 ILE B C 1
ATOM 8664 O O . ILE B 1 477 ? 34.23636 69.13111 95.67299 1.000 71.95957 452 ILE B O 1
ATOM 8669 N N . TYR B 1 478 ? 36.05508 69.59311 96.90620 1.000 57.86744 453 TYR B N 1
ATOM 8670 C CA . TYR B 1 478 ? 35.44115 70.70735 97.61286 1.000 64.84412 453 TYR B CA 1
ATOM 8671 C C . TYR B 1 478 ? 35.58472 72.03158 96.87177 1.000 59.79353 453 TYR B C 1
ATOM 8672 O O . TYR B 1 478 ? 35.08414 73.05099 97.35806 1.000 60.68501 453 TYR B O 1
ATOM 8681 N N . ASN B 1 479 ? 36.24676 72.03549 95.71465 1.000 60.05696 454 ASN B N 1
ATOM 8682 C CA . ASN B 1 479 ? 36.33581 73.19647 94.82527 1.000 61.71552 454 ASN B CA 1
ATOM 8683 C C . ASN B 1 479 ? 36.83575 74.43929 95.56668 1.000 67.41961 454 ASN B C 1
ATOM 8684 O O . ASN B 1 479 ? 36.19276 75.49024 95.58734 1.000 68.19053 454 ASN B O 1
ATOM 8689 N N . GLY B 1 480 ? 38.00686 74.29665 96.18695 1.000 61.36310 455 GLY B N 1
ATOM 8690 C CA . GLY B 1 480 ? 38.69322 75.41335 96.80778 1.000 61.08541 455 GLY B CA 1
ATOM 8691 C C . GLY B 1 480 ? 38.06599 75.95800 98.07135 1.000 61.34509 455 GLY B C 1
ATOM 8692 O O . GLY B 1 480 ? 38.64706 76.85767 98.68993 1.000 61.82693 455 GLY B O 1
ATOM 8693 N N . GLU B 1 481 ? 36.91115 75.44642 98.48352 1.000 61.26619 456 GLU B N 1
ATOM 8694 C CA . GLU B 1 481 ? 36.21868 75.95199 99.65907 1.000 65.38666 456 GLU B CA 1
ATOM 8695 C C . GLU B 1 481 ? 36.65454 75.26837 100.94922 1.000 60.58944 456 GLU B C 1
ATOM 8696 O O . GLU B 1 481 ? 36.19640 75.66297 102.02645 1.000 61.17893 456 GLU B O 1
ATOM 8702 N N . VAL B 1 482 ? 37.53049 74.26888 100.87138 1.000 59.07830 457 VAL B N 1
ATOM 8703 C CA . VAL B 1 482 ? 38.05971 73.58440 102.04530 1.000 57.93443 457 VAL B CA 1
ATOM 8704 C C . VAL B 1 482 ? 39.57725 73.57992 101.94699 1.000 66.54204 457 VAL B C 1
ATOM 8705 O O . VAL B 1 482 ? 40.13750 73.07831 100.96465 1.000 56.74248 457 VAL B O 1
ATOM 8709 N N . SER B 1 483 ? 40.23996 74.12509 102.96292 1.000 70.40269 458 SER B N 1
ATOM 8710 C CA . SER B 1 483 ? 41.69501 74.09423 103.00298 1.000 56.87646 458 SER B CA 1
ATOM 8711 C C . SER B 1 483 ? 42.17088 72.70063 103.39170 1.000 55.36336 458 SER B C 1
ATOM 8712 O O . SER B 1 483 ? 41.69432 72.11981 104.37196 1.000 54.90047 458 SER B O 1
ATOM 8715 N N . VAL B 1 484 ? 43.10515 72.16043 102.61548 1.000 50.95789 459 VAL B N 1
ATOM 8716 C CA . VAL B 1 484 ? 43.58399 70.79547 102.78693 1.000 54.97526 459 VAL B CA 1
ATOM 8717 C C . VAL B 1 484 ? 45.06946 70.83985 103.11386 1.000 49.85068 459 VAL B C 1
ATOM 8718 O O . VAL B 1 484 ? 45.86046 71.41500 102.35678 1.000 49.92232 459 VAL B O 1
ATOM 8722 N N . PHE B 1 485 ? 45.44378 70.23077 104.23606 1.000 52.23460 460 PHE B N 1
ATOM 8723 C CA . PHE B 1 485 ? 46.82621 70.17164 104.69001 1.000 49.82700 460 PHE B CA 1
ATOM 8724 C C . PHE B 1 485 ? 47.29420 68.72446 104.67008 1.000 49.14539 460 PHE B C 1
ATOM 8725 O O . PHE B 1 485 ? 46.64749 67.85133 105.25704 1.000 50.51819 460 PHE B O 1
ATOM 8733 N N . GLY B 1 486 ? 48.41760 68.47718 104.00836 1.000 48.76219 461 GLY B N 1
ATOM 8734 C CA . GLY B 1 486 ? 48.96775 67.13678 103.85720 1.000 48.41451 461 GLY B CA 1
ATOM 8735 C C . GLY B 1 486 ? 50.26588 66.99229 104.63000 1.000 48.35819 461 GLY B C 1
ATOM 8736 O O . GLY B 1 486 ? 51.10073 67.90305 104.63956 1.000 48.48455 461 GLY B O 1
ATOM 8737 N N . TYR B 1 487 ? 50.43016 65.84004 105.27786 1.000 48.28735 462 TYR B N 1
ATOM 8738 C CA . TYR B 1 487 ? 51.64585 65.50371 106.00956 1.000 53.57141 462 TYR B CA 1
ATOM 8739 C C . TYR B 1 487 ? 52.09975 64.12978 105.54678 1.000 48.05161 462 TYR B C 1
ATOM 8740 O O . TYR B 1 487 ? 51.40962 63.13318 105.78572 1.000 55.77419 462 TYR B O 1
ATOM 8749 N N . TYR B 1 488 ? 53.25088 64.07697 104.88588 1.000 47.93211 463 TYR B N 1
ATOM 8750 C CA . TYR B 1 488 ? 53.70452 62.87175 104.21339 1.000 51.26987 463 TYR B CA 1
ATOM 8751 C C . TYR B 1 488 ? 55.03985 62.41432 104.77453 1.000 47.95313 463 TYR B C 1
ATOM 8752 O O . TYR B 1 488 ? 55.82969 63.21695 105.28034 1.000 48.02678 463 TYR B O 1
ATOM 8761 N N . LEU B 1 489 ? 55.28189 61.10703 104.67910 1.000 50.21111 464 LEU B N 1
ATOM 8762 C CA . LEU B 1 489 ? 56.59834 60.58057 105.01162 1.000 48.19834 464 LEU B CA 1
ATOM 8763 C C . LEU B 1 489 ? 57.65660 61.18190 104.09818 1.000 52.59146 464 LEU B C 1
ATOM 8764 O O . LEU B 1 489 ? 58.71490 61.62652 104.55781 1.000 48.42875 464 LEU B O 1
ATOM 8769 N N . GLY B 1 490 ? 57.37424 61.22486 102.80409 1.000 48.33112 465 GLY B N 1
ATOM 8770 C CA . GLY B 1 490 ? 58.29065 61.81312 101.84732 1.000 48.56966 465 GLY B CA 1
ATOM 8771 C C . GLY B 1 490 ? 57.53730 62.53627 100.75359 1.000 53.75940 465 GLY B C 1
ATOM 8772 O O . GLY B 1 490 ? 56.42952 62.15254 100.37456 1.000 51.97238 465 GLY B O 1
ATOM 8773 N N . ILE B 1 491 ? 58.15480 63.60264 100.25053 1.000 55.16496 466 ILE B N 1
ATOM 8774 C CA . ILE B 1 491 ? 57.60535 64.40273 99.16133 1.000 60.10755 466 ILE B CA 1
ATOM 8775 C C . ILE B 1 491 ? 58.69827 64.59159 98.11954 1.000 49.42116 466 ILE B C 1
ATOM 8776 O O . ILE B 1 491 ? 59.77594 65.11163 98.43295 1.000 49.76833 466 ILE B O 1
ATOM 8781 N N . VAL B 1 492 ? 58.43035 64.15519 96.89135 1.000 49.67089 467 VAL B N 1
ATOM 8782 C CA . VAL B 1 492 ? 59.38871 64.27495 95.79806 1.000 55.63544 467 VAL B CA 1
ATOM 8783 C C . VAL B 1 492 ? 58.87305 65.13029 94.65335 1.000 53.09416 467 VAL B C 1
ATOM 8784 O O . VAL B 1 492 ? 59.65434 65.45829 93.74675 1.000 62.59055 467 VAL B O 1
ATOM 8788 N N . ALA B 1 493 ? 57.59515 65.50196 94.65959 1.000 50.19833 468 ALA B N 1
ATOM 8789 C CA . ALA B 1 493 ? 57.01768 66.34164 93.62160 1.000 51.62775 468 ALA B CA 1
ATOM 8790 C C . ALA B 1 493 ? 55.78671 67.02973 94.19281 1.000 57.91762 468 ALA B C 1
ATOM 8791 O O . ALA B 1 493 ? 55.00319 66.40901 94.91580 1.000 57.58440 468 ALA B O 1
ATOM 8793 N N . ALA B 1 494 ? 55.62279 68.31070 93.85931 1.000 55.65508 469 ALA B N 1
ATOM 8794 C CA . ALA B 1 494 ? 54.55202 69.11297 94.43825 1.000 54.83493 469 ALA B CA 1
ATOM 8795 C C . ALA B 1 494 ? 53.18212 68.80338 93.85192 1.000 52.24496 469 ALA B C 1
ATOM 8796 O O . ALA B 1 494 ? 52.16961 69.07817 94.50562 1.000 49.28362 469 ALA B O 1
ATOM 8798 N N . GLY B 1 495 ? 53.12242 68.24443 92.64668 1.000 49.91254 470 GLY B N 1
ATOM 8799 C CA . GLY B 1 495 ? 51.83505 68.09085 91.99115 1.000 49.89145 470 GLY B CA 1
ATOM 8800 C C . GLY B 1 495 ? 51.18502 69.43682 91.74884 1.000 53.54210 470 GLY B C 1
ATOM 8801 O O . GLY B 1 495 ? 51.80933 70.38256 91.25892 1.000 58.58845 470 GLY B O 1
ATOM 8802 N N . GLU B 1 496 ? 49.91422 69.53800 92.11227 1.000 49.75256 471 GLU B N 1
ATOM 8803 C CA . GLU B 1 496 ? 49.17049 70.79469 91.99011 1.000 56.55964 471 GLU B CA 1
ATOM 8804 C C . GLU B 1 496 ? 49.00907 71.48115 93.34197 1.000 58.63265 471 GLU B C 1
ATOM 8805 O O . GLU B 1 496 ? 47.90901 71.84571 93.76483 1.000 50.07728 471 GLU B O 1
ATOM 8811 N N . MET B 1 497 ? 50.12920 71.64075 94.04353 1.000 52.91218 472 MET B N 1
ATOM 8812 C CA . MET B 1 497 ? 50.15954 72.50305 95.21324 1.000 58.29649 472 MET B CA 1
ATOM 8813 C C . MET B 1 497 ? 49.80627 73.92964 94.81782 1.000 61.60531 472 MET B C 1
ATOM 8814 O O . MET B 1 497 ? 50.30176 74.45832 93.81852 1.000 73.89654 472 MET B O 1
ATOM 8819 N N . ARG B 1 498 ? 48.93683 74.54625 95.60655 1.000 63.92619 473 ARG B N 1
ATOM 8820 C CA . ARG B 1 498 ? 48.46071 75.89304 95.33371 1.000 59.45991 473 ARG B CA 1
ATOM 8821 C C . ARG B 1 498 ? 47.77139 76.40772 96.58593 1.000 56.22842 473 ARG B C 1
ATOM 8822 O O . ARG B 1 498 ? 47.59242 75.65636 97.55159 1.000 61.30798 473 ARG B O 1
ATOM 8830 N N . PRO B 1 499 ? 47.42600 77.71636 96.63277 1.000 60.83953 474 PRO B N 1
ATOM 8831 C CA . PRO B 1 499 ? 46.70087 78.24064 97.79777 1.000 62.69655 474 PRO B CA 1
ATOM 8832 C C . PRO B 1 499 ? 45.50574 77.38757 98.19171 1.000 64.11684 474 PRO B C 1
ATOM 8833 O O . PRO B 1 499 ? 44.51591 77.29115 97.45744 1.000 61.54284 474 PRO B O 1
ATOM 8837 N N . GLY B 1 500 ? 45.59766 76.76415 99.36268 1.000 55.65084 475 GLY B N 1
ATOM 8838 C CA . GLY B 1 500 ? 44.57193 75.87174 99.86160 1.000 53.12505 475 GLY B CA 1
ATOM 8839 C C . GLY B 1 500 ? 44.94618 74.40934 99.80956 1.000 51.05864 475 GLY B C 1
ATOM 8840 O O . GLY B 1 500 ? 44.24972 73.58595 100.41672 1.000 62.65383 475 GLY B O 1
ATOM 8841 N N . ASN B 1 501 ? 46.02659 74.05831 99.11501 1.000 50.48317 476 ASN B N 1
ATOM 8842 C CA . ASN B 1 501 ? 46.45600 72.67082 98.95916 1.000 49.65066 476 ASN B CA 1
ATOM 8843 C C . ASN B 1 501 ? 47.92549 72.59018 99.36343 1.000 57.01087 476 ASN B C 1
ATOM 8844 O O . ASN B 1 501 ? 48.81488 72.75282 98.52429 1.000 61.02921 476 ASN B O 1
ATOM 8849 N N . ASP B 1 502 ? 48.17225 72.33453 100.64538 1.000 63.88508 477 ASP B N 1
ATOM 8850 C CA . ASP B 1 502 ? 49.51398 72.31729 101.20965 1.000 56.00801 477 ASP B CA 1
ATOM 8851 C C . ASP B 1 502 ? 49.98479 70.88273 101.42983 1.000 55.71865 477 ASP B C 1
ATOM 8852 O O . ASP B 1 502 ? 49.18702 69.98368 101.70683 1.000 50.00021 477 ASP B O 1
ATOM 8857 N N . LYS B 1 503 ? 51.29641 70.67536 101.30157 1.000 54.63571 478 LYS B N 1
ATOM 8858 C CA . LYS B 1 503 ? 51.90191 69.36460 101.49876 1.000 52.13588 478 LYS B CA 1
ATOM 8859 C C . LYS B 1 503 ? 53.21862 69.51396 102.24758 1.000 56.06686 478 LYS B C 1
ATOM 8860 O O . LYS B 1 503 ? 53.94448 70.49558 102.06905 1.000 52.67099 478 LYS B O 1
ATOM 8866 N N . GLN B 1 504 ? 53.52294 68.51936 103.08234 1.000 56.32370 479 GLN B N 1
ATOM 8867 C CA . GLN B 1 504 ? 54.72933 68.51750 103.90222 1.000 48.72703 479 GLN B CA 1
ATOM 8868 C C . GLN B 1 504 ? 55.34592 67.12825 103.92413 1.000 57.51051 479 GLN B C 1
ATOM 8869 O O . GLN B 1 504 ? 54.65053 66.14276 104.18596 1.000 51.49140 479 GLN B O 1
ATOM 8875 N N . GLY B 1 505 ? 56.64982 67.05735 103.66692 1.000 54.16783 480 GLY B N 1
ATOM 8876 C CA . GLY B 1 505 ? 57.38772 65.81975 103.82401 1.000 48.50281 480 GLY B CA 1
ATOM 8877 C C . GLY B 1 505 ? 58.05076 65.74010 105.18355 1.000 52.93155 480 GLY B C 1
ATOM 8878 O O . GLY B 1 505 ? 59.03263 66.44382 105.44295 1.000 68.61324 480 GLY B O 1
ATOM 8879 N N . ILE B 1 506 ? 57.51798 64.89387 106.06647 1.000 48.66741 481 ILE B N 1
ATOM 8880 C CA . ILE B 1 506 ? 57.99948 64.86385 107.44407 1.000 56.32300 481 ILE B CA 1
ATOM 8881 C C . ILE B 1 506 ? 59.40029 64.27078 107.50961 1.000 52.82029 481 ILE B C 1
ATOM 8882 O O . ILE B 1 506 ? 60.29955 64.83175 108.14933 1.000 54.47259 481 ILE B O 1
ATOM 8887 N N . LEU B 1 507 ? 59.61154 63.13184 106.84681 1.000 48.71307 482 LEU B N 1
ATOM 8888 C CA . LEU B 1 507 ? 60.91422 62.48228 106.93893 1.000 48.98483 482 LEU B CA 1
ATOM 8889 C C . LEU B 1 507 ? 61.88341 63.02223 105.89039 1.000 53.57363 482 LEU B C 1
ATOM 8890 O O . LEU B 1 507 ? 63.07162 63.20667 106.17764 1.000 49.77885 482 LEU B O 1
ATOM 8895 N N . PHE B 1 508 ? 61.40097 63.28945 104.67657 1.000 57.12460 483 PHE B N 1
ATOM 8896 C CA . PHE B 1 508 ? 62.25341 63.86506 103.64430 1.000 49.67679 483 PHE B CA 1
ATOM 8897 C C . PHE B 1 508 ? 61.38587 64.56273 102.60812 1.000 50.79634 483 PHE B C 1
ATOM 8898 O O . PHE B 1 508 ? 60.30145 64.08318 102.27445 1.000 49.12728 483 PHE B O 1
ATOM 8906 N N . SER B 1 509 ? 61.87739 65.68958 102.09949 1.000 50.02544 484 SER B N 1
ATOM 8907 C CA . SER B 1 509 ? 61.10113 66.51634 101.18924 1.000 50.01125 484 SER B CA 1
ATOM 8908 C C . SER B 1 509 ? 62.04055 67.26544 100.25842 1.000 64.02452 484 SER B C 1
ATOM 8909 O O . SER B 1 509 ? 63.20718 67.49690 100.58452 1.000 54.21571 484 SER B O 1
ATOM 8912 N N . SER B 1 510 ? 61.51445 67.64692 99.09451 1.000 63.16124 485 SER B N 1
ATOM 8913 C CA . SER B 1 510 ? 62.28122 68.36798 98.08697 1.000 63.06833 485 SER B CA 1
ATOM 8914 C C . SER B 1 510 ? 61.64407 69.69674 97.70407 1.000 64.82600 485 SER B C 1
ATOM 8915 O O . SER B 1 510 ? 62.10829 70.34250 96.75824 1.000 57.06012 485 SER B O 1
ATOM 8918 N N . ILE B 1 511 ? 60.59167 70.12141 98.39880 1.000 84.61028 486 ILE B N 1
ATOM 8919 C CA . ILE B 1 511 ? 59.89836 71.36506 98.10558 1.000 81.23366 486 ILE B CA 1
ATOM 8920 C C . ILE B 1 511 ? 60.24388 72.36855 99.20883 1.000 85.12403 486 ILE B C 1
ATOM 8921 O O . ILE B 1 511 ? 59.87237 72.15609 100.37152 1.000 94.63242 486 ILE B O 1
ATOM 8926 N N . PRO B 1 512 ? 60.94968 73.46541 98.89832 1.000 78.92672 487 PRO B N 1
ATOM 8927 C CA . PRO B 1 512 ? 61.51482 73.75373 97.57763 1.000 67.63696 487 PRO B CA 1
ATOM 8928 C C . PRO B 1 512 ? 62.96006 73.27557 97.43359 1.000 73.88199 487 PRO B C 1
ATOM 8929 O O . PRO B 1 512 ? 63.45890 73.15373 96.31329 1.000 74.62513 487 PRO B O 1
ATOM 8933 N N . VAL B 1 513 ? 63.61895 73.00694 98.56069 1.000 78.35263 488 VAL B N 1
ATOM 8934 C CA . VAL B 1 513 ? 64.99621 72.53419 98.58020 1.000 66.93399 488 VAL B CA 1
ATOM 8935 C C . VAL B 1 513 ? 65.02009 71.14291 99.20184 1.000 67.48701 488 VAL B C 1
ATOM 8936 O O . VAL B 1 513 ? 64.12115 70.75613 99.95329 1.000 71.32476 488 VAL B O 1
ATOM 8940 N N . MET B 1 514 ? 66.06523 70.38480 98.87634 1.000 58.16312 489 MET B N 1
ATOM 8941 C CA . MET B 1 514 ? 66.21234 69.05111 99.44205 1.000 64.97957 489 MET B CA 1
ATOM 8942 C C . MET B 1 514 ? 66.45280 69.13094 100.94377 1.000 54.03009 489 MET B C 1
ATOM 8943 O O . MET B 1 514 ? 67.16244 70.01554 101.43079 1.000 61.87043 489 MET B O 1
ATOM 8948 N N . SER B 1 515 ? 65.84921 68.20149 101.67874 1.000 53.06686 490 SER B N 1
ATOM 8949 C CA . SER B 1 515 ? 66.05728 68.13025 103.11450 1.000 59.72793 490 SER B CA 1
ATOM 8950 C C . SER B 1 515 ? 67.34264 67.37026 103.42443 1.000 53.45762 490 SER B C 1
ATOM 8951 O O . SER B 1 515 ? 67.87009 66.62252 102.59603 1.000 59.91949 490 SER B O 1
ATOM 8954 N N . SER B 1 516 ? 67.84437 67.57512 104.63907 1.000 62.77593 491 SER B N 1
ATOM 8955 C CA . SER B 1 516 ? 69.06357 66.91234 105.08272 1.000 65.82712 491 SER B CA 1
ATOM 8956 C C . SER B 1 516 ? 68.92056 65.40182 104.97803 1.000 63.83106 491 SER B C 1
ATOM 8957 O O . SER B 1 516 ? 67.95915 64.82270 105.49162 1.000 67.11270 491 SER B O 1
ATOM 8960 N N . TYR B 1 517 ? 69.87948 64.77332 104.29392 1.000 64.90491 492 TYR B N 1
ATOM 8961 C CA . TYR B 1 517 ? 69.88862 63.33151 104.04715 1.000 53.81806 492 TYR B CA 1
ATOM 8962 C C . TYR B 1 517 ? 68.70204 62.88962 103.19536 1.000 53.06672 492 TYR B C 1
ATOM 8963 O O . TYR B 1 517 ? 68.16821 61.79487 103.38719 1.000 52.52216 492 TYR B O 1
ATOM 8972 N N . PHE B 1 518 ? 68.28376 63.74152 102.25384 1.000 57.23290 493 PHE B N 1
ATOM 8973 C CA . PHE B 1 518 ? 67.21019 63.38373 101.33010 1.000 52.60591 493 PHE B CA 1
ATOM 8974 C C . PHE B 1 518 ? 67.53016 62.08859 100.59422 1.000 56.78562 493 PHE B C 1
ATOM 8975 O O . PHE B 1 518 ? 66.68778 61.18988 100.49527 1.000 55.29015 493 PHE B O 1
ATOM 8983 N N . GLY B 1 519 ? 68.75600 61.97391 100.07949 1.000 53.87274 494 GLY B N 1
ATOM 8984 C CA . GLY B 1 519 ? 69.14318 60.80766 99.30586 1.000 54.39777 494 GLY B CA 1
ATOM 8985 C C . GLY B 1 519 ? 69.10230 59.50407 100.07454 1.000 54.10096 494 GLY B C 1
ATOM 8986 O O . GLY B 1 519 ? 69.03212 58.43530 99.45813 1.000 54.41801 494 GLY B O 1
ATOM 8987 N N . VAL B 1 520 ? 69.14481 59.56080 101.40637 1.000 60.71158 495 VAL B N 1
ATOM 8988 C CA . VAL B 1 520 ? 69.13234 58.33101 102.19174 1.000 53.46056 495 VAL B CA 1
ATOM 8989 C C . VAL B 1 520 ? 67.73139 57.73216 102.21895 1.000 52.68252 495 VAL B C 1
ATOM 8990 O O . VAL B 1 520 ? 67.53380 56.55610 101.89289 1.000 52.91498 495 VAL B O 1
ATOM 8994 N N . PHE B 1 521 ? 66.73494 58.53400 102.59582 1.000 51.90747 496 PHE B N 1
ATOM 8995 C CA . PHE B 1 521 ? 65.37864 58.01377 102.70948 1.000 51.27791 496 PHE B CA 1
ATOM 8996 C C . PHE B 1 521 ? 64.68120 57.91960 101.35499 1.000 55.77604 496 PHE B C 1
ATOM 8997 O O . PHE B 1 521 ? 63.75666 57.11529 101.19520 1.000 53.58216 496 PHE B O 1
ATOM 9005 N N . ASN B 1 522 ? 65.09607 58.72429 100.37258 1.000 60.46925 497 ASN B N 1
ATOM 9006 C CA . ASN B 1 522 ? 64.51638 58.60028 99.03835 1.000 56.70680 497 ASN B CA 1
ATOM 9007 C C . ASN B 1 522 ? 65.00917 57.34142 98.33775 1.000 56.22943 497 ASN B C 1
ATOM 9008 O O . ASN B 1 522 ? 64.31239 56.79756 97.47368 1.000 69.13353 497 ASN B O 1
ATOM 9013 N N . GLU B 1 523 ? 66.19475 56.86382 98.70350 1.000 53.36121 498 GLU B N 1
ATOM 9014 C CA . GLU B 1 523 ? 66.74984 55.66983 98.08800 1.000 59.54006 498 GLU B CA 1
ATOM 9015 C C . GLU B 1 523 ? 65.96923 54.43256 98.50906 1.000 54.21783 498 GLU B C 1
ATOM 9016 O O . GLU B 1 523 ? 65.63555 54.25457 99.68485 1.000 58.84111 498 GLU B O 1
ATOM 9022 N N . ASN B 1 524 ? 65.67785 53.57505 97.53078 1.000 54.98200 499 ASN B N 1
ATOM 9023 C CA . ASN B 1 524 ? 64.99063 52.30443 97.74714 1.000 55.25157 499 ASN B CA 1
ATOM 9024 C C . ASN B 1 524 ? 63.63224 52.48928 98.41666 1.000 54.26042 499 ASN B C 1
ATOM 9025 O O . ASN B 1 524 ? 63.14367 51.58453 99.10249 1.000 58.58605 499 ASN B O 1
ATOM 9030 N N . ARG B 1 525 ? 63.00646 53.64992 98.20695 1.000 53.48129 500 ARG B N 1
ATOM 9031 C CA . ARG B 1 525 ? 61.77809 54.01808 98.90174 1.000 55.88797 500 ARG B CA 1
ATOM 9032 C C . ARG B 1 525 ? 60.62578 53.05801 98.64163 1.000 55.19401 500 ARG B C 1
ATOM 9033 O O . ARG B 1 525 ? 59.59679 53.16063 99.31927 1.000 60.59595 500 ARG B O 1
ATOM 9041 N N . ALA B 1 526 ? 60.76127 52.14029 97.68126 1.000 53.96488 501 ALA B N 1
ATOM 9042 C CA . ALA B 1 526 ? 59.66873 51.21957 97.38408 1.000 63.39087 501 ALA B CA 1
ATOM 9043 C C . ALA B 1 526 ? 59.36705 50.29946 98.56009 1.000 54.62304 501 ALA B C 1
ATOM 9044 O O . ALA B 1 526 ? 58.23163 49.83467 98.70798 1.000 54.80537 501 ALA B O 1
ATOM 9046 N N . ILE B 1 527 ? 60.36012 50.03911 99.41382 1.000 57.03486 502 ILE B N 1
ATOM 9047 C CA . ILE B 1 527 ? 60.17055 49.13073 100.53680 1.000 57.65251 502 ILE B CA 1
ATOM 9048 C C . ILE B 1 527 ? 59.13863 49.65766 101.52369 1.000 56.11906 502 ILE B C 1
ATOM 9049 O O . ILE B 1 527 ? 58.53602 48.86962 102.26009 1.000 54.30256 502 ILE B O 1
ATOM 9054 N N . TYR B 1 528 ? 58.90987 50.97487 101.55372 1.000 52.92148 503 TYR B N 1
ATOM 9055 C CA . TYR B 1 528 ? 57.85371 51.51776 102.40276 1.000 52.23469 503 TYR B CA 1
ATOM 9056 C C . TYR B 1 528 ? 56.48571 51.00574 101.97189 1.000 59.40906 503 TYR B C 1
ATOM 9057 O O . TYR B 1 528 ? 55.66539 50.61816 102.81280 1.000 67.23509 503 TYR B O 1
ATOM 9066 N N . GLU B 1 529 ? 56.22517 50.99530 100.66186 1.000 65.32891 504 GLU B N 1
ATOM 9067 C CA . GLU B 1 529 ? 54.92738 50.55478 100.16146 1.000 60.59647 504 GLU B CA 1
ATOM 9068 C C . GLU B 1 529 ? 54.68829 49.08120 100.46511 1.000 59.70768 504 GLU B C 1
ATOM 9069 O O . GLU B 1 529 ? 53.56259 48.67953 100.78395 1.000 62.65157 504 GLU B O 1
ATOM 9075 N N . VAL B 1 530 ? 55.73926 48.26338 100.37903 1.000 66.78754 505 VAL B N 1
ATOM 9076 C CA . VAL B 1 530 ? 55.60987 46.83259 100.64971 1.000 66.68003 505 VAL B CA 1
ATOM 9077 C C . VAL B 1 530 ? 55.22191 46.59967 102.10578 1.000 64.99009 505 VAL B C 1
ATOM 9078 O O . VAL B 1 530 ? 54.19143 45.98510 102.40539 1.000 57.37445 505 VAL B O 1
ATOM 9082 N N . LEU B 1 531 ? 56.03941 47.10771 103.03222 1.000 66.08789 506 LEU B N 1
ATOM 9083 C CA . LEU B 1 531 ? 55.84953 46.81343 104.44990 1.000 56.24655 506 LEU B CA 1
ATOM 9084 C C . LEU B 1 531 ? 54.58400 47.45347 105.00954 1.000 55.24849 506 LEU B C 1
ATOM 9085 O O . LEU B 1 531 ? 54.02086 46.95022 105.98870 1.000 56.47027 506 LEU B O 1
ATOM 9090 N N . LEU B 1 532 ? 54.12106 48.55325 104.41355 1.000 58.38449 507 LEU B N 1
ATOM 9091 C CA . LEU B 1 532 ? 52.96468 49.28618 104.91617 1.000 58.66614 507 LEU B CA 1
ATOM 9092 C C . LEU B 1 532 ? 51.66988 48.89407 104.21113 1.000 63.90088 507 LEU B C 1
ATOM 9093 O O . LEU B 1 532 ? 50.76774 49.72570 104.06868 1.000 58.76431 507 LEU B O 1
ATOM 9098 N N . GLY B 1 533 ? 51.55522 47.64008 103.76904 1.000 67.18257 508 GLY B N 1
ATOM 9099 C CA . GLY B 1 533 ? 50.32076 47.18438 103.16760 1.000 57.04014 508 GLY B CA 1
ATOM 9100 C C . GLY B 1 533 ? 49.22431 46.94322 104.19196 1.000 67.44595 508 GLY B C 1
ATOM 9101 O O . GLY B 1 533 ? 49.48000 46.66188 105.36270 1.000 62.70388 508 GLY B O 1
ATOM 9102 N N . ALA B 1 534 ? 47.97901 47.04488 103.73172 1.000 70.63633 509 ALA B N 1
ATOM 9103 C CA . ALA B 1 534 ? 46.80832 46.93722 104.59055 1.000 67.36971 509 ALA B CA 1
ATOM 9104 C C . ALA B 1 534 ? 46.07317 45.62133 104.36323 1.000 78.04588 509 ALA B C 1
ATOM 9105 O O . ALA B 1 534 ? 46.27964 44.92557 103.36471 1.000 78.05680 509 ALA B O 1
ATOM 9107 N N . SER B 1 535 ? 45.18396 45.30365 105.30894 1.000 89.20176 510 SER B N 1
ATOM 9108 C CA . SER B 1 535 ? 44.47824 44.02578 105.28100 1.000 86.90248 510 SER B CA 1
ATOM 9109 C C . SER B 1 535 ? 43.41874 43.98774 104.18698 1.000 90.90125 510 SER B C 1
ATOM 9110 O O . SER B 1 535 ? 43.21872 42.94975 103.54501 1.000 104.12403 510 SER B O 1
ATOM 9113 N N . HIS B 1 536 ? 42.73257 45.10090 103.96144 1.000 79.15267 511 HIS B N 1
ATOM 9114 C CA . HIS B 1 536 ? 41.56561 45.12409 103.09553 1.000 74.78004 511 HIS B CA 1
ATOM 9115 C C . HIS B 1 536 ? 41.94235 45.50277 101.66572 1.000 76.18262 511 HIS B C 1
ATOM 9116 O O . HIS B 1 536 ? 43.05244 45.95731 101.38009 1.000 79.27446 511 HIS B O 1
ATOM 9123 N N . GLY B 1 537 ? 40.98838 45.30803 100.76241 1.000 73.65315 512 GLY B N 1
ATOM 9124 C CA . GLY B 1 537 ? 41.16392 45.71189 99.38490 1.000 67.78599 512 GLY B CA 1
ATOM 9125 C C . GLY B 1 537 ? 41.00590 47.20920 99.20533 1.000 66.64763 512 GLY B C 1
ATOM 9126 O O . GLY B 1 537 ? 40.58618 47.94442 100.10016 1.000 70.02792 512 GLY B O 1
ATOM 9127 N N . SER B 1 538 ? 41.34757 47.66692 98.00510 1.000 72.80721 513 SER B N 1
ATOM 9128 C CA . SER B 1 538 ? 41.41364 49.09393 97.73314 1.000 66.00275 513 SER B CA 1
ATOM 9129 C C . SER B 1 538 ? 40.02322 49.68265 97.52627 1.000 66.58031 513 SER B C 1
ATOM 9130 O O . SER B 1 538 ? 39.08577 48.99423 97.11530 1.000 68.06900 513 SER B O 1
ATOM 9133 N N . ALA B 1 539 ? 39.90295 50.97816 97.80936 1.000 65.54817 514 ALA B N 1
ATOM 9134 C CA . ALA B 1 539 ? 38.60998 51.64771 97.74739 1.000 74.58456 514 ALA B CA 1
ATOM 9135 C C . ALA B 1 539 ? 38.17129 51.84920 96.30025 1.000 67.27803 514 ALA B C 1
ATOM 9136 O O . ALA B 1 539 ? 38.92706 52.37290 95.47541 1.000 67.23413 514 ALA B O 1
ATOM 9138 N N . GLU B 1 540 ? 36.93649 51.44311 95.99991 1.000 71.66859 515 GLU B N 1
ATOM 9139 C CA . GLU B 1 540 ? 36.38759 51.51639 94.65009 1.000 70.20726 515 GLU B CA 1
ATOM 9140 C C . GLU B 1 540 ? 35.53862 52.76495 94.44506 1.000 70.24736 515 GLU B C 1
ATOM 9141 O O . GLU B 1 540 ? 35.95901 53.70523 93.76462 1.000 69.96079 515 GLU B O 1
ATOM 9147 N N . ARG B 1 541 ? 34.33727 52.77676 95.01803 1.000 70.45734 516 ARG B N 1
ATOM 9148 C CA . ARG B 1 541 ? 33.40163 53.87332 94.82007 1.000 70.62736 516 ARG B CA 1
ATOM 9149 C C . ARG B 1 541 ? 32.48994 53.96611 96.03651 1.000 70.20597 516 ARG B C 1
ATOM 9150 O O . ARG B 1 541 ? 32.52595 53.11862 96.93235 1.000 70.01387 516 ARG B O 1
ATOM 9158 N N . TYR B 1 542 ? 31.67220 55.01426 96.06401 1.000 70.71052 517 TYR B N 1
ATOM 9159 C CA . TYR B 1 542 ? 30.79191 55.29063 97.18832 1.000 69.86498 517 TYR B CA 1
ATOM 9160 C C . TYR B 1 542 ? 29.33474 55.15700 96.76756 1.000 71.53106 517 TYR B C 1
ATOM 9161 O O . TYR B 1 542 ? 28.97715 55.42308 95.61694 1.000 72.58749 517 TYR B O 1
ATOM 9170 N N . ASN B 1 543 ? 28.49559 54.74968 97.71820 1.000 71.87710 518 ASN B N 1
ATOM 9171 C CA . ASN B 1 543 ? 27.05763 54.66059 97.49720 1.000 73.47156 518 ASN B CA 1
ATOM 9172 C C . ASN B 1 543 ? 26.35744 54.49812 98.83856 1.000 73.44114 518 ASN B C 1
ATOM 9173 O O . ASN B 1 543 ? 26.94084 54.00960 99.80953 1.000 72.64629 518 ASN B O 1
ATOM 9178 N N . PHE B 1 544 ? 25.09974 54.93095 98.88143 1.000 79.23915 519 PHE B N 1
ATOM 9179 C CA . PHE B 1 544 ? 24.27542 54.74007 100.06482 1.000 89.54517 519 PHE B CA 1
ATOM 9180 C C . PHE B 1 544 ? 23.67670 53.34071 100.07323 1.000 90.12927 519 PHE B C 1
ATOM 9181 O O . PHE B 1 544 ? 23.39589 52.75393 99.02406 1.000 95.64142 519 PHE B O 1
ATOM 9189 N N . ASN B 1 545 ? 23.48521 52.80367 101.27678 1.000 82.64447 520 ASN B N 1
ATOM 9190 C CA . ASN B 1 545 ? 22.81396 51.51854 101.41198 1.000 81.64732 520 ASN B CA 1
ATOM 9191 C C . ASN B 1 545 ? 21.31183 51.73409 101.53931 1.000 89.52213 520 ASN B C 1
ATOM 9192 O O . ASN B 1 545 ? 20.76806 52.70524 101.00128 1.000 95.58164 520 ASN B O 1
ATOM 9197 N N . GLU B 1 546 ? 20.63479 50.84188 102.26091 1.000 90.19169 521 GLU B N 1
ATOM 9198 C CA . GLU B 1 546 ? 19.18681 50.95282 102.38797 1.000 89.79864 521 GLU B CA 1
ATOM 9199 C C . GLU B 1 546 ? 18.79901 52.03173 103.39448 1.000 94.00590 521 GLU B C 1
ATOM 9200 O O . GLU B 1 546 ? 17.84149 52.78141 103.17004 1.000 88.21554 521 GLU B O 1
ATOM 9206 N N . SER B 1 547 ? 19.54192 52.13802 104.49927 1.000 96.60773 522 SER B N 1
ATOM 9207 C CA . SER B 1 547 ? 19.21753 53.11405 105.53610 1.000 88.20357 522 SER B CA 1
ATOM 9208 C C . SER B 1 547 ? 19.48761 54.53753 105.05998 1.000 91.09253 522 SER B C 1
ATOM 9209 O O . SER B 1 547 ? 18.59038 55.38808 105.06059 1.000 89.58968 522 SER B O 1
ATOM 9212 N N . GLY B 1 548 ? 20.72515 54.81656 104.65725 1.000 98.38719 523 GLY B N 1
ATOM 9213 C CA . GLY B 1 548 ? 21.10796 56.14018 104.20277 1.000 98.36669 523 GLY B CA 1
ATOM 9214 C C . GLY B 1 548 ? 22.59737 56.36758 104.34858 1.000 91.69982 523 GLY B C 1
ATOM 9215 O O . GLY B 1 548 ? 23.17262 57.25872 103.71572 1.000 89.68624 523 GLY B O 1
ATOM 9216 N N . LYS B 1 549 ? 23.22341 55.55619 105.19655 1.000 73.68858 524 LYS B N 1
ATOM 9217 C CA . LYS B 1 549 ? 24.66627 55.59843 105.38166 1.000 85.48822 524 LYS B CA 1
ATOM 9218 C C . LYS B 1 549 ? 25.38671 55.27053 104.07709 1.000 85.16300 524 LYS B C 1
ATOM 9219 O O . LYS B 1 549 ? 24.90372 54.48908 103.25179 1.000 77.28672 524 LYS B O 1
ATOM 9225 N N . ILE B 1 550 ? 26.55211 55.88578 103.89176 1.000 71.35328 525 ILE B N 1
ATOM 9226 C CA . ILE B 1 550 ? 27.41122 55.59956 102.75023 1.000 69.67627 525 ILE B CA 1
ATOM 9227 C C . ILE B 1 550 ? 28.29779 54.41355 103.09807 1.000 75.45920 525 ILE B C 1
ATOM 9228 O O . ILE B 1 550 ? 28.94398 54.39609 104.15272 1.000 74.45595 525 ILE B O 1
ATOM 9233 N N . ILE B 1 551 ? 28.32719 53.41913 102.21624 1.000 70.50108 526 ILE B N 1
ATOM 9234 C CA . ILE B 1 551 ? 29.18688 52.25212 102.36560 1.000 70.74730 526 ILE B CA 1
ATOM 9235 C C . ILE B 1 551 ? 30.22449 52.28681 101.25178 1.000 70.77248 526 ILE B C 1
ATOM 9236 O O . ILE B 1 551 ? 29.87577 52.39979 100.06994 1.000 84.56165 526 ILE B O 1
ATOM 9241 N N . VAL B 1 552 ? 31.49716 52.21235 101.62924 1.000 69.68754 527 VAL B N 1
ATOM 9242 C CA . VAL B 1 552 ? 32.60001 52.30621 100.67839 1.000 68.01465 527 VAL B CA 1
ATOM 9243 C C . VAL B 1 552 ? 32.90174 50.90563 100.15792 1.000 71.03986 527 VAL B C 1
ATOM 9244 O O . VAL B 1 552 ? 33.33444 50.03124 100.91251 1.000 74.79591 527 VAL B O 1
ATOM 9248 N N . GLU B 1 553 ? 32.67284 50.69267 98.86584 1.000 70.32717 528 GLU B N 1
ATOM 9249 C CA . GLU B 1 553 ? 32.97481 49.40863 98.25281 1.000 71.56749 528 GLU B CA 1
ATOM 9250 C C . GLU B 1 553 ? 34.48047 49.21521 98.13106 1.000 70.53617 528 GLU B C 1
ATOM 9251 O O . GLU B 1 553 ? 35.24256 50.17105 97.96933 1.000 69.23902 528 GLU B O 1
ATOM 9257 N N . THR B 1 554 ? 34.90546 47.95807 98.21627 1.000 71.24864 529 THR B N 1
ATOM 9258 C CA . THR B 1 554 ? 36.31546 47.60609 98.14810 1.000 70.47510 529 THR B CA 1
ATOM 9259 C C . THR B 1 554 ? 36.50295 46.44196 97.18801 1.000 72.15936 529 THR B C 1
ATOM 9260 O O . THR B 1 554 ? 35.65259 45.55111 97.10974 1.000 81.51134 529 THR B O 1
ATOM 9264 N N . SER B 1 555 ? 37.62154 46.44805 96.46846 1.000 71.88014 530 SER B N 1
ATOM 9265 C CA . SER B 1 555 ? 37.92798 45.39727 95.50701 1.000 81.90252 530 SER B CA 1
ATOM 9266 C C . SER B 1 555 ? 38.69852 44.28575 96.20609 1.000 80.73159 530 SER B C 1
ATOM 9267 O O . SER B 1 555 ? 39.77728 44.52596 96.76013 1.000 74.55744 530 SER B O 1
ATOM 9270 N N . LYS B 1 556 ? 38.15084 43.07213 96.17901 1.000 92.43592 531 LYS B N 1
ATOM 9271 C CA . LYS B 1 556 ? 38.77874 41.94014 96.85993 1.000 92.92434 531 LYS B CA 1
ATOM 9272 C C . LYS B 1 556 ? 39.68756 41.23016 95.86476 1.000 90.52663 531 LYS B C 1
ATOM 9273 O O . LYS B 1 556 ? 39.25397 40.39310 95.07067 1.000 93.27437 531 LYS B O 1
ATOM 9279 N N . ASN B 1 557 ? 40.97206 41.57405 95.91270 1.000 99.91442 532 ASN B N 1
ATOM 9280 C CA . ASN B 1 557 ? 41.98510 40.95439 95.06392 1.000 99.89551 532 ASN B CA 1
ATOM 9281 C C . ASN B 1 557 ? 42.63089 39.82728 95.86258 1.000 99.60888 532 ASN B C 1
ATOM 9282 O O . ASN B 1 557 ? 43.28056 40.07250 96.88536 1.000 87.49507 532 ASN B O 1
ATOM 9287 N N . GLN B 1 558 ? 42.44115 38.58814 95.40168 1.000 107.50534 533 GLN B N 1
ATOM 9288 C CA . GLN B 1 558 ? 42.75551 37.43299 96.23827 1.000 109.41357 533 GLN B CA 1
ATOM 9289 C C . GLN B 1 558 ? 44.25967 37.24008 96.40811 1.000 103.71808 533 GLN B C 1
ATOM 9290 O O . GLN B 1 558 ? 44.71436 36.85261 97.49071 1.000 105.12931 533 GLN B O 1
ATOM 9296 N N . ARG B 1 559 ? 45.04907 37.50318 95.36350 1.000 103.74501 534 ARG B N 1
ATOM 9297 C CA . ARG B 1 559 ? 46.49740 37.41803 95.51399 1.000 92.06698 534 ARG B CA 1
ATOM 9298 C C . ARG B 1 559 ? 47.02593 38.51210 96.43310 1.000 91.83804 534 ARG B C 1
ATOM 9299 O O . ARG B 1 559 ? 48.04176 38.31321 97.10955 1.000 90.90670 534 ARG B O 1
ATOM 9307 N N . GLU B 1 560 ? 46.34601 39.66290 96.47617 1.000 89.43533 535 GLU B N 1
ATOM 9308 C CA . GLU B 1 560 ? 46.73824 40.73936 97.38039 1.000 88.27553 535 GLU B CA 1
ATOM 9309 C C . GLU B 1 560 ? 46.46793 40.37805 98.83375 1.000 86.96106 535 GLU B C 1
ATOM 9310 O O . GLU B 1 560 ? 47.18067 40.84490 99.73054 1.000 79.87279 535 GLU B O 1
ATOM 9316 N N . PHE B 1 561 ? 45.45185 39.54902 99.08360 1.000 95.74832 536 PHE B N 1
ATOM 9317 C CA . PHE B 1 561 ? 45.18742 39.08311 100.44111 1.000 94.18082 536 PHE B CA 1
ATOM 9318 C C . PHE B 1 561 ? 46.26450 38.11734 100.92208 1.000 94.66805 536 PHE B C 1
ATOM 9319 O O . PHE B 1 561 ? 46.56087 38.06525 102.12169 1.000 99.73081 536 PHE B O 1
ATOM 9327 N N . GLU B 1 562 ? 46.86852 37.36043 100.00428 1.000 87.78445 537 GLU B N 1
ATOM 9328 C CA . GLU B 1 562 ? 47.80329 36.31045 100.39337 1.000 90.72994 537 GLU B CA 1
ATOM 9329 C C . GLU B 1 562 ? 49.13933 36.87654 100.86177 1.000 90.07046 537 GLU B C 1
ATOM 9330 O O . GLU B 1 562 ? 49.68740 36.41692 101.87265 1.000 86.47329 537 GLU B O 1
ATOM 9336 N N . ILE B 1 563 ? 49.66749 37.87527 100.14952 1.000 92.19071 538 ILE B N 1
ATOM 9337 C CA . ILE B 1 563 ? 50.95796 38.45826 100.51276 1.000 89.14918 538 ILE B CA 1
ATOM 9338 C C . ILE B 1 563 ? 50.89915 39.06902 101.90921 1.000 89.21499 538 ILE B C 1
ATOM 9339 O O . ILE B 1 563 ? 51.78221 38.84170 102.74562 1.000 89.61573 538 ILE B O 1
ATOM 9344 N N . TYR B 1 564 ? 49.85095 39.84507 102.18685 1.000 82.03429 539 TYR B N 1
ATOM 9345 C CA . TYR B 1 564 ? 49.70711 40.43123 103.51402 1.000 83.08903 539 TYR B CA 1
ATOM 9346 C C . TYR B 1 564 ? 49.53203 39.35169 104.57344 1.000 88.17810 539 TYR B C 1
ATOM 9347 O O . TYR B 1 564 ? 50.17742 39.39084 105.62743 1.000 84.91055 539 TYR B O 1
ATOM 9356 N N . LYS B 1 565 ? 48.66683 38.37007 104.30385 1.000 98.24679 540 LYS B N 1
ATOM 9357 C CA . LYS B 1 565 ? 48.28710 37.41400 105.34027 1.000 118.21792 540 LYS B CA 1
ATOM 9358 C C . LYS B 1 565 ? 49.47850 36.57710 105.79206 1.000 115.03851 540 LYS B C 1
ATOM 9359 O O . LYS B 1 565 ? 49.58983 36.22571 106.97314 1.000 114.15235 540 LYS B O 1
ATOM 9365 N N . ASN B 1 566 ? 50.39397 36.27153 104.87482 1.000 84.94633 541 ASN B N 1
ATOM 9366 C CA . ASN B 1 566 ? 51.51097 35.38352 105.15767 1.000 88.61936 541 ASN B CA 1
ATOM 9367 C C . ASN B 1 566 ? 52.86013 36.09006 105.19097 1.000 86.98987 541 ASN B C 1
ATOM 9368 O O . ASN B 1 566 ? 53.86583 35.44555 105.50497 1.000 92.37542 541 ASN B O 1
ATOM 9373 N N . ILE B 1 567 ? 52.92151 37.38840 104.88469 1.000 82.77259 542 ILE B N 1
ATOM 9374 C CA . ILE B 1 567 ? 54.20397 38.09015 104.89233 1.000 75.77228 542 ILE B CA 1
ATOM 9375 C C . ILE B 1 567 ? 54.10390 39.43581 105.60497 1.000 73.02233 542 ILE B C 1
ATOM 9376 O O . ILE B 1 567 ? 54.72217 39.63604 106.65718 1.000 72.66371 542 ILE B O 1
ATOM 9381 N N . VAL B 1 568 ? 53.33075 40.36674 105.03704 1.000 73.87127 543 VAL B N 1
ATOM 9382 C CA . VAL B 1 568 ? 53.33420 41.74499 105.52852 1.000 71.39074 543 VAL B CA 1
ATOM 9383 C C . VAL B 1 568 ? 52.81026 41.81612 106.95677 1.000 67.46428 543 VAL B C 1
ATOM 9384 O O . VAL B 1 568 ? 53.36086 42.53708 107.79937 1.000 67.57327 543 VAL B O 1
ATOM 9388 N N . GLN B 1 569 ? 51.73800 41.07633 107.25163 1.000 67.95381 544 GLN B N 1
ATOM 9389 C CA . GLN B 1 569 ? 51.13949 41.14152 108.58130 1.000 64.43795 544 GLN B CA 1
ATOM 9390 C C . GLN B 1 569 ? 52.11512 40.67289 109.65294 1.000 67.90801 544 GLN B C 1
ATOM 9391 O O . GLN B 1 569 ? 52.19329 41.26911 110.73416 1.000 61.62625 544 GLN B O 1
ATOM 9397 N N . HIS B 1 570 ? 52.86589 39.60333 109.37326 1.000 70.57439 545 HIS B N 1
ATOM 9398 C CA . HIS B 1 570 ? 53.85191 39.12403 110.33597 1.000 65.97813 545 HIS B CA 1
ATOM 9399 C C . HIS B 1 570 ? 54.95832 40.14774 110.55476 1.000 61.09829 545 HIS B C 1
ATOM 9400 O O . HIS B 1 570 ? 55.47561 40.27565 111.67017 1.000 62.99148 545 HIS B O 1
ATOM 9407 N N . THR B 1 571 ? 55.32573 40.89073 109.50956 1.000 66.32040 546 THR B N 1
ATOM 9408 C CA . THR B 1 571 ? 56.34810 41.92134 109.62903 1.000 57.93353 546 THR B CA 1
ATOM 9409 C C . THR B 1 571 ? 55.80963 43.21530 110.22315 1.000 56.70069 546 THR B C 1
ATOM 9410 O O . THR B 1 571 ? 56.58342 43.98213 110.80644 1.000 55.53323 546 THR B O 1
ATOM 9414 N N . GLN B 1 572 ? 54.50698 43.47301 110.09355 1.000 58.12103 547 GLN B N 1
ATOM 9415 C CA . GLN B 1 572 ? 53.93792 44.69196 110.65762 1.000 56.00253 547 GLN B CA 1
ATOM 9416 C C . GLN B 1 572 ? 53.95632 44.65633 112.18032 1.000 60.04397 547 GLN B C 1
ATOM 9417 O O . GLN B 1 572 ? 54.39644 45.61419 112.82663 1.000 57.79011 547 GLN B O 1
ATOM 9423 N N . GLN B 1 573 ? 53.48081 43.56033 112.77590 1.000 56.83739 548 GLN B N 1
ATOM 9424 C CA . GLN B 1 573 ? 53.47654 43.46817 114.23026 1.000 60.89870 548 GLN B CA 1
ATOM 9425 C C . GLN B 1 573 ? 54.84641 43.12521 114.79905 1.000 56.40620 548 GLN B C 1
ATOM 9426 O O . GLN B 1 573 ? 55.07710 43.35123 115.99073 1.000 60.87913 548 GLN B O 1
ATOM 9432 N N . ALA B 1 574 ? 55.75579 42.58420 113.98401 1.000 59.27031 549 ALA B N 1
ATOM 9433 C CA . ALA B 1 574 ? 57.13285 42.41868 114.43734 1.000 56.08079 549 ALA B CA 1
ATOM 9434 C C . ALA B 1 574 ? 57.82561 43.76852 114.56958 1.000 56.98461 549 ALA B C 1
ATOM 9435 O O . ALA B 1 574 ? 58.53072 44.01865 115.55399 1.000 65.36311 549 ALA B O 1
ATOM 9437 N N . MET B 1 575 ? 57.63786 44.65037 113.58444 1.000 53.94038 550 MET B N 1
ATOM 9438 C CA . MET B 1 575 ? 58.10069 46.02701 113.70779 1.000 52.64015 550 MET B CA 1
ATOM 9439 C C . MET B 1 575 ? 57.32516 46.79923 114.76605 1.000 52.17051 550 MET B C 1
ATOM 9440 O O . MET B 1 575 ? 57.82963 47.80689 115.27283 1.000 51.21927 550 MET B O 1
ATOM 9445 N N . GLU B 1 576 ? 56.10949 46.35429 115.10154 1.000 52.95047 551 GLU B N 1
ATOM 9446 C CA . GLU B 1 576 ? 55.32809 47.01441 116.14348 1.000 56.43643 551 GLU B CA 1
ATOM 9447 C C . GLU B 1 576 ? 55.97497 46.86244 117.51385 1.000 52.61916 551 GLU B C 1
ATOM 9448 O O . GLU B 1 576 ? 55.85236 47.75790 118.35778 1.000 52.06560 551 GLU B O 1
ATOM 9454 N N . GLN B 1 577 ? 56.66492 45.74593 117.75650 1.000 59.46247 552 GLN B N 1
ATOM 9455 C CA . GLN B 1 577 ? 57.33659 45.56995 119.03986 1.000 53.24836 552 GLN B CA 1
ATOM 9456 C C . GLN B 1 577 ? 58.57423 46.45360 119.13595 1.000 52.03817 552 GLN B C 1
ATOM 9457 O O . GLN B 1 577 ? 58.82600 47.06787 120.17879 1.000 57.01101 552 GLN B O 1
ATOM 9463 N N . SER B 1 578 ? 59.35973 46.53140 118.05719 1.000 51.59494 553 SER B N 1
ATOM 9464 C CA . SER B 1 578 ? 60.54176 47.38684 118.06534 1.000 50.60306 553 SER B CA 1
ATOM 9465 C C . SER B 1 578 ? 60.16304 48.85738 118.18633 1.000 49.74255 553 SER B C 1
ATOM 9466 O O . SER B 1 578 ? 60.92269 49.64746 118.75956 1.000 49.09167 553 SER B O 1
ATOM 9469 N N . PHE B 1 579 ? 58.99356 49.23751 117.66245 1.000 49.83168 554 PHE B N 1
ATOM 9470 C CA . PHE B 1 579 ? 58.48286 50.58753 117.87294 1.000 50.79846 554 PHE B CA 1
ATOM 9471 C C . PHE B 1 579 ? 58.20435 50.85210 119.34646 1.000 52.74069 554 PHE B C 1
ATOM 9472 O O . PHE B 1 579 ? 58.37202 51.98531 119.81405 1.000 48.65585 554 PHE B O 1
ATOM 9480 N N . ILE B 1 580 ? 57.78525 49.82316 120.08741 1.000 50.28370 555 ILE B N 1
ATOM 9481 C CA . ILE B 1 580 ? 57.56399 49.97262 121.52285 1.000 50.41550 555 ILE B CA 1
ATOM 9482 C C . ILE B 1 580 ? 58.88807 50.18677 122.24468 1.000 49.97345 555 ILE B C 1
ATOM 9483 O O . ILE B 1 580 ? 59.01140 51.06942 123.10256 1.000 53.51877 555 ILE B O 1
ATOM 9488 N N . GLU B 1 581 ? 59.89851 49.38089 121.90683 1.000 50.02704 556 GLU B N 1
ATOM 9489 C CA . GLU B 1 581 ? 61.20301 49.52137 122.54500 1.000 49.68991 556 GLU B CA 1
ATOM 9490 C C . GLU B 1 581 ? 61.81129 50.88398 122.24536 1.000 48.68149 556 GLU B C 1
ATOM 9491 O O . GLU B 1 581 ? 62.47170 51.48111 123.10369 1.000 56.29364 556 GLU B O 1
ATOM 9497 N N . LEU B 1 582 ? 61.59908 51.39053 121.02739 1.000 48.23952 557 LEU B N 1
ATOM 9498 C CA . LEU B 1 582 ? 62.00847 52.75271 120.70668 1.000 54.86942 557 LEU B CA 1
ATOM 9499 C C . LEU B 1 582 ? 61.23744 53.77717 121.52989 1.000 47.37443 557 LEU B C 1
ATOM 9500 O O . LEU B 1 582 ? 61.77342 54.84743 121.84115 1.000 52.54366 557 LEU B O 1
ATOM 9505 N N . CYS B 1 583 ? 59.98630 53.47382 121.89160 1.000 47.87337 558 CYS B N 1
ATOM 9506 C CA . CYS B 1 583 ? 59.21623 54.40470 122.71118 1.000 47.92465 558 CYS B CA 1
ATOM 9507 C C . CYS B 1 583 ? 59.72857 54.43246 124.14513 1.000 48.20483 558 CYS B C 1
ATOM 9508 O O . CYS B 1 583 ? 59.78429 55.49705 124.76879 1.000 52.20668 558 CYS B O 1
ATOM 9511 N N . SER B 1 584 ? 60.11880 53.27620 124.68489 1.000 52.68309 559 SER B N 1
ATOM 9512 C CA . SER B 1 584 ? 60.67036 53.24943 126.03458 1.000 56.61182 559 SER B CA 1
ATOM 9513 C C . SER B 1 584 ? 61.97833 54.02210 126.13176 1.000 54.17170 559 SER B C 1
ATOM 9514 O O . SER B 1 584 ? 62.38700 54.39494 127.23642 1.000 64.67505 559 SER B O 1
ATOM 9517 N N . VAL B 1 585 ? 62.63190 54.28083 125.00391 1.000 53.72024 560 VAL B N 1
ATOM 9518 C CA . VAL B 1 585 ? 63.91503 54.96644 124.98112 1.000 63.72538 560 VAL B CA 1
ATOM 9519 C C . VAL B 1 585 ? 63.75976 56.44797 124.65584 1.000 57.99082 560 VAL B C 1
ATOM 9520 O O . VAL B 1 585 ? 64.44055 57.28713 125.24659 1.000 54.87375 560 VAL B O 1
ATOM 9524 N N . LEU B 1 586 ? 62.85356 56.79261 123.73714 1.000 52.70199 561 LEU B N 1
ATOM 9525 C CA . LEU B 1 586 ? 62.75483 58.15177 123.22077 1.000 53.17649 561 LEU B CA 1
ATOM 9526 C C . LEU B 1 586 ? 61.49877 58.90037 123.64979 1.000 52.06358 561 LEU B C 1
ATOM 9527 O O . LEU B 1 586 ? 61.41694 60.11198 123.41723 1.000 60.86796 561 LEU B O 1
ATOM 9532 N N . CYS B 1 587 ? 60.52417 58.23078 124.25658 1.000 52.01174 562 CYS B N 1
ATOM 9533 C CA . CYS B 1 587 ? 59.33943 58.91334 124.75501 1.000 52.01621 562 CYS B CA 1
ATOM 9534 C C . CYS B 1 587 ? 59.55626 59.37699 126.19113 1.000 53.23158 562 CYS B C 1
ATOM 9535 O O . CYS B 1 587 ? 60.36463 58.81200 126.93433 1.000 54.39833 562 CYS B O 1
ATOM 9538 N N . LYS B 1 588 ? 58.82493 60.42801 126.56772 1.000 53.58729 563 LYS B N 1
ATOM 9539 C CA . LYS B 1 588 ? 58.94128 61.05418 127.88545 1.000 55.02182 563 LYS B CA 1
ATOM 9540 C C . LYS B 1 588 ? 60.36126 61.56712 128.12227 1.000 55.98012 563 LYS B C 1
ATOM 9541 O O . LYS B 1 588 ? 60.97422 61.32073 129.16220 1.000 63.53700 563 LYS B O 1
ATOM 9547 N N . LYS B 1 589 ? 60.88472 62.28741 127.13271 1.000 55.55578 564 LYS B N 1
ATOM 9548 C CA . LYS B 1 589 ? 62.19720 62.90901 127.21492 1.000 61.98940 564 LYS B CA 1
ATOM 9549 C C . LYS B 1 589 ? 62.08988 64.36831 126.80000 1.000 56.89595 564 LYS B C 1
ATOM 9550 O O . LYS B 1 589 ? 61.10790 64.78907 126.18482 1.000 56.11234 564 LYS B O 1
ATOM 9556 N N . SER B 1 590 ? 63.12014 65.13947 127.13459 1.000 58.27100 565 SER B N 1
ATOM 9557 C CA . SER B 1 590 ? 63.16047 66.55577 126.80359 1.000 58.97224 565 SER B CA 1
ATOM 9558 C C . SER B 1 590 ? 63.91063 66.83577 125.50665 1.000 58.23351 565 SER B C 1
ATOM 9559 O O . SER B 1 590 ? 64.24199 67.99280 125.23121 1.000 59.07029 565 SER B O 1
ATOM 9562 N N . ILE B 1 591 ? 64.16510 65.81200 124.69853 1.000 56.85397 566 ILE B N 1
ATOM 9563 C CA . ILE B 1 591 ? 65.03934 65.94202 123.53813 1.000 56.39367 566 ILE B CA 1
ATOM 9564 C C . ILE B 1 591 ? 64.23608 66.38552 122.32510 1.000 55.19723 566 ILE B C 1
ATOM 9565 O O . ILE B 1 591 ? 63.06769 66.01410 122.16136 1.000 54.24950 566 ILE B O 1
ATOM 9570 N N . ASP B 1 592 ? 64.85912 67.20259 121.47791 1.000 55.40851 567 ASP B N 1
ATOM 9571 C CA . ASP B 1 592 ? 64.33150 67.48776 120.15082 1.000 54.34345 567 ASP B CA 1
ATOM 9572 C C . ASP B 1 592 ? 64.82104 66.39895 119.20365 1.000 53.32326 567 ASP B C 1
ATOM 9573 O O . ASP B 1 592 ? 66.03098 66.23624 119.01238 1.000 53.80225 567 ASP B O 1
ATOM 9578 N N . ILE B 1 593 ? 63.88397 65.64395 118.62542 1.000 52.13912 568 ILE B N 1
ATOM 9579 C CA . ILE B 1 593 ? 64.26484 64.49156 117.81337 1.000 51.43486 568 ILE B CA 1
ATOM 9580 C C . ILE B 1 593 ? 65.01488 64.92839 116.56302 1.000 62.42314 568 ILE B C 1
ATOM 9581 O O . ILE B 1 593 ? 65.84907 64.18115 116.03646 1.000 51.44610 568 ILE B O 1
ATOM 9586 N N . SER B 1 594 ? 64.75359 66.14503 116.07857 1.000 69.04340 569 SER B N 1
ATOM 9587 C CA . SER B 1 594 ? 65.42628 66.62942 114.87876 1.000 65.47284 569 SER B CA 1
ATOM 9588 C C . SER B 1 594 ? 66.92067 66.83478 115.09195 1.000 70.74081 569 SER B C 1
ATOM 9589 O O . SER B 1 594 ? 67.66637 66.92761 114.11105 1.000 81.04296 569 SER B O 1
ATOM 9592 N N . LYS B 1 595 ? 67.37294 66.89786 116.34570 1.000 53.54946 570 LYS B N 1
ATOM 9593 C CA . LYS B 1 595 ? 68.79422 67.02280 116.64403 1.000 63.86355 570 LYS B CA 1
ATOM 9594 C C . LYS B 1 595 ? 69.56436 65.73649 116.37418 1.000 54.58461 570 LYS B C 1
ATOM 9595 O O . LYS B 1 595 ? 70.80021 65.75192 116.41098 1.000 69.27277 570 LYS B O 1
ATOM 9601 N N . TYR B 1 596 ? 68.86996 64.63253 116.09408 1.000 53.54393 571 TYR B N 1
ATOM 9602 C CA . TYR B 1 596 ? 69.50848 63.34049 115.88130 1.000 53.60769 571 TYR B CA 1
ATOM 9603 C C . TYR B 1 596 ? 69.00995 62.67943 114.60253 1.000 63.89763 571 TYR B C 1
ATOM 9604 O O . TYR B 1 596 ? 68.96731 61.44993 114.50903 1.000 56.56301 571 TYR B O 1
ATOM 9613 N N . LEU B 1 597 ? 68.62425 63.48450 113.60833 1.000 52.34264 572 LEU B N 1
ATOM 9614 C CA . LEU B 1 597 ? 68.26301 62.92681 112.30883 1.000 51.84012 572 LEU B CA 1
ATOM 9615 C C . LEU B 1 597 ? 69.45089 62.23331 111.65725 1.000 52.57286 572 LEU B C 1
ATOM 9616 O O . LEU B 1 597 ? 69.27015 61.28672 110.88256 1.000 52.48148 572 LEU B O 1
ATOM 9621 N N . GLU B 1 598 ? 70.67040 62.67736 111.96906 1.000 58.88053 573 GLU B N 1
ATOM 9622 C CA . GLU B 1 598 ? 71.85209 62.04030 111.40034 1.000 54.43880 573 GLU B CA 1
ATOM 9623 C C . GLU B 1 598 ? 71.99194 60.60004 111.88209 1.000 54.70330 573 GLU B C 1
ATOM 9624 O O . GLU B 1 598 ? 72.44266 59.72723 111.13009 1.000 55.23555 573 GLU B O 1
ATOM 9630 N N . ILE B 1 599 ? 71.60369 60.32866 113.12964 1.000 54.51322 574 ILE B N 1
ATOM 9631 C CA . ILE B 1 599 ? 71.69995 58.96918 113.64906 1.000 54.87988 574 ILE B CA 1
ATOM 9632 C C . ILE B 1 599 ? 70.70878 58.05966 112.93892 1.000 63.22667 574 ILE B C 1
ATOM 9633 O O . ILE B 1 599 ? 71.02161 56.90738 112.61676 1.000 60.83660 574 ILE B O 1
ATOM 9638 N N . PHE B 1 600 ? 69.49892 58.56080 112.68459 1.000 73.85296 575 PHE B N 1
ATOM 9639 C CA . PHE B 1 600 ? 68.51521 57.78586 111.93734 1.000 57.04438 575 PHE B CA 1
ATOM 9640 C C . PHE B 1 600 ? 68.95234 57.59850 110.49011 1.000 53.19871 575 PHE B C 1
ATOM 9641 O O . PHE B 1 600 ? 68.82398 56.50325 109.93050 1.000 53.70671 575 PHE B O 1
ATOM 9649 N N . ALA B 1 601 ? 69.46607 58.66192 109.86444 1.000 55.14402 576 ALA B N 1
ATOM 9650 C CA . ALA B 1 601 ? 70.00446 58.53392 108.51454 1.000 53.98066 576 ALA B CA 1
ATOM 9651 C C . ALA B 1 601 ? 71.13551 57.51537 108.47326 1.000 55.26558 576 ALA B C 1
ATOM 9652 O O . ALA B 1 601 ? 71.27017 56.76221 107.50122 1.000 56.05199 576 ALA B O 1
ATOM 9654 N N . LYS B 1 602 ? 71.95310 57.47329 109.52885 1.000 61.84938 577 LYS B N 1
ATOM 9655 C CA . LYS B 1 602 ? 73.00608 56.46707 109.62342 1.000 57.10088 577 LYS B CA 1
ATOM 9656 C C . LYS B 1 602 ? 72.42540 55.05854 109.58866 1.000 57.39247 577 LYS B C 1
ATOM 9657 O O . LYS B 1 602 ? 72.85583 54.21471 108.79586 1.000 58.56427 577 LYS B O 1
ATOM 9663 N N . ILE B 1 603 ? 71.43944 54.78793 110.44509 1.000 59.72169 578 ILE B N 1
ATOM 9664 C CA . ILE B 1 603 ? 70.87640 53.44345 110.53994 1.000 56.93411 578 ILE B CA 1
ATOM 9665 C C . ILE B 1 603 ? 70.15498 53.07128 109.25116 1.000 57.38065 578 ILE B C 1
ATOM 9666 O O . ILE B 1 603 ? 70.22102 51.92372 108.79108 1.000 58.22407 578 ILE B O 1
ATOM 9671 N N . HIS B 1 604 ? 69.46640 54.03796 108.64161 1.000 56.03639 579 HIS B N 1
ATOM 9672 C CA . HIS B 1 604 ? 68.70956 53.75241 107.42898 1.000 56.26307 579 HIS B CA 1
ATOM 9673 C C . HIS B 1 604 ? 69.63059 53.37123 106.27791 1.000 57.76662 579 HIS B C 1
ATOM 9674 O O . HIS B 1 604 ? 69.27527 52.52941 105.44520 1.000 63.17068 579 HIS B O 1
ATOM 9681 N N . ALA B 1 605 ? 70.81766 53.97788 106.21643 1.000 58.14460 580 ALA B N 1
ATOM 9682 C CA . ALA B 1 605 ? 71.74607 53.67832 105.13371 1.000 59.70238 580 ALA B CA 1
ATOM 9683 C C . ALA B 1 605 ? 72.27804 52.25163 105.21372 1.000 68.28845 580 ALA B C 1
ATOM 9684 O O . ALA B 1 605 ? 72.63829 51.67248 104.18364 1.000 62.93719 580 ALA B O 1
ATOM 9686 N N . GLU B 1 606 ? 72.31981 51.66353 106.41231 1.000 69.43227 581 GLU B N 1
ATOM 9687 C CA . GLU B 1 606 ? 72.96100 50.36793 106.61269 1.000 63.06700 581 GLU B CA 1
ATOM 9688 C C . GLU B 1 606 ? 72.14011 49.19706 106.08051 1.000 74.28451 581 GLU B C 1
ATOM 9689 O O . GLU B 1 606 ? 72.66621 48.08131 105.99948 1.000 71.92910 581 GLU B O 1
ATOM 9695 N N . PHE B 1 607 ? 70.87415 49.40923 105.71366 1.000 86.89796 582 PHE B N 1
ATOM 9696 C CA . PHE B 1 607 ? 70.10394 48.37567 105.03606 1.000 80.63515 582 PHE B CA 1
ATOM 9697 C C . PHE B 1 607 ? 69.65193 48.76980 103.63677 1.000 83.92627 582 PHE B C 1
ATOM 9698 O O . PHE B 1 607 ? 69.11908 47.91765 102.91627 1.000 84.86739 582 PHE B O 1
ATOM 9706 N N . ILE B 1 608 ? 69.83963 50.02771 103.23197 1.000 76.20674 583 ILE B N 1
ATOM 9707 C CA . ILE B 1 608 ? 69.59726 50.43452 101.84990 1.000 68.75661 583 ILE B CA 1
ATOM 9708 C C . ILE B 1 608 ? 70.87604 50.47444 101.02599 1.000 79.87906 583 ILE B C 1
ATOM 9709 O O . ILE B 1 608 ? 70.80610 50.68442 99.80380 1.000 89.07980 583 ILE B O 1
ATOM 9714 N N . LEU B 1 609 ? 72.03676 50.29384 101.65258 1.000 82.81207 584 LEU B N 1
ATOM 9715 C CA . LEU B 1 609 ? 73.31877 50.28316 100.96891 1.000 91.76180 584 LEU B CA 1
ATOM 9716 C C . LEU B 1 609 ? 74.04255 48.95240 101.09044 1.000 98.49589 584 LEU B C 1
ATOM 9717 O O . LEU B 1 609 ? 75.06705 48.76085 100.42502 1.000 110.59661 584 LEU B O 1
ATOM 9722 N N . ASN B 1 610 ? 73.54621 48.03424 101.91673 1.000 79.90995 585 ASN B N 1
ATOM 9723 C CA . ASN B 1 610 ? 74.23414 46.77712 102.16667 1.000 77.47328 585 ASN B CA 1
ATOM 9724 C C . ASN B 1 610 ? 73.24266 45.73620 102.67929 1.000 73.35436 585 ASN B C 1
ATOM 9725 O O . ASN B 1 610 ? 73.35658 45.28617 103.82744 1.000 78.75059 585 ASN B O 1
ATOM 9730 N N . PRO B 1 611 ? 72.26053 45.32796 101.87224 1.000 73.00583 586 PRO B N 1
ATOM 9731 C CA . PRO B 1 611 ? 71.25944 44.36755 102.34976 1.000 73.30279 586 PRO B CA 1
ATOM 9732 C C . PRO B 1 611 ? 71.72762 42.92648 102.21136 1.000 76.28092 586 PRO B C 1
ATOM 9733 O O . PRO B 1 611 ? 72.35911 42.53950 101.22660 1.000 78.57864 586 PRO B O 1
ATOM 9737 N N . ASN B 1 612 ? 71.40031 42.11617 103.21642 1.000 79.58101 587 ASN B N 1
ATOM 9738 C CA . ASN B 1 612 ? 71.85211 40.73313 103.24648 1.000 82.42592 587 ASN B CA 1
ATOM 9739 C C . ASN B 1 612 ? 71.03492 39.87456 102.28304 1.000 86.94676 587 ASN B C 1
ATOM 9740 O O . ASN B 1 612 ? 70.15714 40.35748 101.56125 1.000 91.02667 587 ASN B O 1
ATOM 9745 N N . LYS B 1 613 ? 71.33580 38.57308 102.28028 1.000 95.29384 588 LYS B N 1
ATOM 9746 C CA . LYS B 1 613 ? 70.83134 37.68352 101.23687 1.000 89.46117 588 LYS B CA 1
ATOM 9747 C C . LYS B 1 613 ? 69.31041 37.59771 101.26530 1.000 103.27826 588 LYS B C 1
ATOM 9748 O O . LYS B 1 613 ? 68.65292 37.67086 100.21910 1.000 99.21413 588 LYS B O 1
ATOM 9754 N N . GLN B 1 614 ? 68.73573 37.43494 102.46031 1.000 101.78093 589 GLN B N 1
ATOM 9755 C CA . GLN B 1 614 ? 67.28622 37.33002 102.58475 1.000 96.93204 589 GLN B CA 1
ATOM 9756 C C . GLN B 1 614 ? 66.60176 38.62987 102.17830 1.000 100.72079 589 GLN B C 1
ATOM 9757 O O . GLN B 1 614 ? 65.51733 38.60967 101.58413 1.000 101.79064 589 GLN B O 1
ATOM 9763 N N . GLU B 1 615 ? 67.22344 39.77173 102.48796 1.000 91.04511 590 GLU B N 1
ATOM 9764 C CA . GLU B 1 615 ? 66.61775 41.06131 102.16855 1.000 85.14806 590 GLU B CA 1
ATOM 9765 C C . GLU B 1 615 ? 66.51532 41.27981 100.66309 1.000 90.97791 590 GLU B C 1
ATOM 9766 O O . GLU B 1 615 ? 65.55427 41.89394 100.18345 1.000 89.34406 590 GLU B O 1
ATOM 9772 N N . LEU B 1 616 ? 67.49138 40.78189 99.89947 1.000 91.24496 591 LEU B N 1
ATOM 9773 C CA . LEU B 1 616 ? 67.54905 41.10390 98.47563 1.000 94.52156 591 LEU B CA 1
ATOM 9774 C C . LEU B 1 616 ? 66.42282 40.42841 97.69968 1.000 101.56345 591 LEU B C 1
ATOM 9775 O O . LEU B 1 616 ? 65.75024 41.06922 96.88361 1.000 90.41849 591 LEU B O 1
ATOM 9780 N N . GLN B 1 617 ? 66.20010 39.13288 97.93925 1.000 102.79815 592 GLN B N 1
ATOM 9781 C CA . GLN B 1 617 ? 65.13950 38.42268 97.22901 1.000 106.00895 592 GLN B CA 1
ATOM 9782 C C . GLN B 1 617 ? 63.75840 38.84580 97.71144 1.000 102.48844 592 GLN B C 1
ATOM 9783 O O . GLN B 1 617 ? 62.78446 38.75807 96.95381 1.000 108.34346 592 GLN B O 1
ATOM 9789 N N . PHE B 1 618 ? 63.65414 39.29747 98.96312 1.000 101.78167 593 PHE B N 1
ATOM 9790 C CA . PHE B 1 618 ? 62.36744 39.73497 99.49319 1.000 100.45716 593 PHE B CA 1
ATOM 9791 C C . PHE B 1 618 ? 61.81083 40.90295 98.68962 1.000 97.82245 593 PHE B C 1
ATOM 9792 O O . PHE B 1 618 ? 60.62328 40.92559 98.34605 1.000 95.38330 593 PHE B O 1
ATOM 9800 N N . PHE B 1 619 ? 62.66235 41.88598 98.38183 1.000 98.93480 594 PHE B N 1
ATOM 9801 C CA . PHE B 1 619 ? 62.23057 43.04545 97.60636 1.000 99.84793 594 PHE B CA 1
ATOM 9802 C C . PHE B 1 619 ? 61.67525 42.64024 96.24664 1.000 107.44348 594 PHE B C 1
ATOM 9803 O O . PHE B 1 619 ? 60.82739 43.34547 95.68618 1.000 102.10924 594 PHE B O 1
ATOM 9811 N N . ASP B 1 620 ? 62.13502 41.51176 95.70396 1.000 107.52795 595 ASP B N 1
ATOM 9812 C CA . ASP B 1 620 ? 61.62459 41.03602 94.42294 1.000 104.27813 595 ASP B CA 1
ATOM 9813 C C . ASP B 1 620 ? 60.23441 40.43362 94.57667 1.000 105.66960 595 ASP B C 1
ATOM 9814 O O . ASP B 1 620 ? 59.30088 40.80674 93.85598 1.000 116.06758 595 ASP B O 1
ATOM 9819 N N . LYS B 1 621 ? 60.08465 39.48802 95.50942 1.000 98.16970 596 LYS B N 1
ATOM 9820 C CA . LYS B 1 621 ? 58.81846 38.79839 95.73735 1.000 92.90795 596 LYS B CA 1
ATOM 9821 C C . LYS B 1 621 ? 57.66832 39.78473 95.90397 1.000 98.76489 596 LYS B C 1
ATOM 9822 O O . LYS B 1 621 ? 56.75081 39.82491 95.07677 1.000 96.28787 596 LYS B O 1
ATOM 9828 N N . LEU B 1 622 ? 57.71547 40.58901 96.96048 1.000 105.12694 597 LEU B N 1
ATOM 9829 C CA . LEU B 1 622 ? 56.67890 41.58095 97.21313 1.000 104.53195 597 LEU B CA 1
ATOM 9830 C C . LEU B 1 622 ? 57.14498 42.97466 96.79797 1.000 102.57451 597 LEU B C 1
ATOM 9831 O O . LEU B 1 622 ? 56.84703 43.43532 95.69500 1.000 96.73386 597 LEU B O 1
#

Secondary structure (DSSP, 8-state):
----SEEEE--BTTTEEESS-TTHHHHHHHHHHHHHTTTSS-HHHHHHHHHHHHHHHHHHHHTTTS-S---HHHHHHHHHHHHHHTT--SS--HHHHHHHHHHHHHHHHHHHEEE-HHHHHHHHHHTSSSS--EEEEEE--SS-HHHHHHHHHHHT-GGG-SEEEEHHHH---SSSSHHHHHHHHHTT--GGGEEEEES-HIIIIIHHHHHT-EEEE---HHHHHHHHHHHHHB-SS-BTTHHHHHHHHHHHSTTTSTTGGGHHHHHHHHHHHHHHHHHTT--EEEEETTTHHHHHHHHHHHHHHHT-SSSS--EEEEE---HHHHHGGGPPPTTT---HHHHTT--S-BHHHHHHHTT--HHHHHHHHHHHT--SS-B-SSGGG-HHHHHHHH-HHHHHHHHHHHHHHHHHHHHHHHTT---TTS-EEEEEEEES-HHHHHHHHHTTT-S-EEEEEEEES---S-BTTEE--EEEEE-SSSPPTTHHHHHTTTHHHHHHT--SS-EEEEEEE-SSS-EEEEEE--HHHHHHIIIIIHHHHHHHHHHHHHHHHHHSS----GGGGHHHHHHHHHTTTSS--TTHHHHHHH-/---SEEEE--BTTTEEESS-TTHHHHHHHHHHHHHTTTSS-HHHHHHHHHHHHHHHHHHHHHTTS-S---HHHHHHHHHHHHHHTT--SS--HHHHHHHHHHHHHHHHHTTEEE-HHHHHHHHHHTSSSS--EEEEEE--SS-HHHHHHHHHHHT-GGG-SEEEEHHHH---TTTSHHHHHHHHHHT--GGGEEEEES-TIIIIIHHHHTT-EEEE---HHHHHHHHHHHHHB-SS-BTTHHHHHHHHHHHHTTTSTTTTHHHHHHHHHHHHHHHHHHTT--EEEEETTTHHHHHHHHHHHHHHHT-SSSS--EEEEE---HHHHHGGG---TTT---TTGGGT--S-BHHHHHHHTT--HHHHHHHHHHTT--TT-B-SSGGGSHHHHHHHH-HHHHHHHHHHHHHHHHHHHHHHGGG---GGG-EEEEEEEES-HHHHHHHHHTTTSS-EEEEEEEES--SS-BTTEEEEEEEEE-SSSPPTTHHHHHTTTHHHHHHT--SSPEEEEEEE-SSS-EEEEEE--HHHHHHIIIIIHHHHHHHHHHHHHHHHHHSS----GGGGHHHHHHHHHHHHSS--HHHHHHHHH-

Nearest PDB structures (foldseek):
  7shg-assembly2_B  TM=9.999E-01  e=3.341E-94  Thermobacillus composti
  8a0m-assembly2_C  TM=4.103E-01  e=5.965E-19  Haemophilus influenzae
  8a0m-assembly2_D  TM=3.961E-01  e=4.661E-19  Haemophilus influenzae
  2om6-assembly1_B  TM=6.775E-01  e=1.992E-08  Pyrococcus horikoshii OT3
  3qnm-assembly1_A  TM=6.270E-01  e=3.546E-06  Bacteroides thetaiotaomicron

Foldseek 3Di:
DDAAQEEEEEPELTFKAFLAFVLQLLLLLLLVVCLLQQVPDHSVRSSVLLVVQLQVVQVVLVVVPFHRAAAVLSSLVVVVVVCVVVVSDDPADSVNSVVQSLQSSLLLRLLTMDTDPVVVVVLVVQPDDDDHHAYEYEYEDHYDPVSVVVSCVVNVNVVSHDYYHYCNPVVHHLLVLVSVVVVCVVVVHDLCNYEFEYADCRSQPVSSVVVPHHYDHDHCPVSVVSNVVSCVAADSAGGPCPLVVVVVLLVVQCPVAQVLLCLLLLLLQLVLVLSVCSSLVHQEEEQEPDLRPLSVVLNVVLCVLQSPDPPSDHDYYYQQDDQQALQLLLADQLVPGLCVVVQVVDFFAFLLVVCSSNFHDVVLVVCLCVVQVHDRPDTHNGLSPDPSNVSLSPDVSNSVSSVVQNNVLLVQSVLLVVVVVDDQPSAHHYEEQCLECSSLVSVCSSVVNPGQYAYEHCEHNHDHPDDVSRYYHHSLWYPVPHTDPLNVLCVQPVVVSVLLSGHQAAHFRYWDADDPGRIDTDGDCDPVSNVSCVPGNVVSSVSSVVSSSVVSVVPHSGNYDSVVCSVSSSVSSCVCRVQPDDCSVVVVVVD/DQFQEEEEAPELTWKDFLAQVVQLLLLLLLVVCLQQLVPDASVRVSVLLVVQLQVQQVVCPVVPFHRGAAPVSSLVVVVVVCVVVPRDDPQDSVNSVVQSLQSSLLLCLLTMATDVVVQVVLVVQPDDPDNHAYEYEYADHYDPVSVCVSCVVNPNNVSHDYYHYCHVPRHHLLVLVSVVVVCVVVVNDQDNYEFEYADCRSQPVSSVVVVHHGDHDHSVVSVVSNVVSCVAADSAGGPPPLVVLVVVLVVQPVLAQVLLVLLLLLLQLVLVLSVCSNLVAAEEEQEPDLRPLSLVLNVVLCVLQRPDPPSHHHYYYQADDQQALALLLADQLVPGPCVVVVVPDFFAFLLRVCRSNFDDVVLVVCLCVVQVHDRHDTDNGVSPDPSNVSLSPDVSNNVSSVVQNNVLLVQSVLQVVVPPDDQPSAHHYEYQCQACSSLVSVCSSVPVPGQYEYEHCEHNYPPPDDVRRYYYRSSWYVVPHTDVLNVLCVFPVVVSVLLSGHQFAHWRYWDADDPGHIDTDGDCDPVSNVCCVPGNVSSSVSSVVVSSVVSVVPHSGSYDVVVCSVSSSVSSNCCSVPNDDVNVVVSVVD

InterPro domains:
  IPR023214 HAD superfamily [G3DSA:3.40.50.1000] (15-248)
  IPR036412 HAD-like superfamily [SSF56784] (15-233)

Organism: Thermobacillus composti (strain DSM 18247 / JCM 13945 / KWC4) (NCBI:txid717605)

B-factor: mean 62.66, std 15.09, range [25.31, 132.2]

Radius of gyration: 49.2 Å; Cα contacts (8 Å, |Δi|>4): 1901; chains: 2; bounding box: 69×55×181 Å

Solvent-accessible surface area: 53222 Å² total; per-residue (Å²): 199,93,120,16,74,23,9,0,1,11,0,20,10,6,0,1,9,10,107,9,10,45,62,0,1,25,18,1,0,0,12,15,2,6,9,38,23,21,79,127,27,71,3,59,84,2,30,115,19,2,52,101,6,19,59,115,19,27,89,78,18,86,140,77,60,84,11,95,18,8,39,0,78,54,0,0,80,43,0,33,172,83,4,82,85,106,161,24,12,98,156,40,65,60,114,39,0,39,62,26,0,24,45,2,1,18,4,4,0,19,18,3,14,76,31,12,86,152,8,48,113,82,0,71,142,29,52,69,133,89,100,155,21,87,0,2,0,0,2,45,23,16,0,14,57,69,11,0,81,57,0,0,96,109,39,32,2,44,186,35,14,62,58,1,22,2,0,1,85,74,16,24,9,4,143,51,0,96,1,0,65,78,0,18,106,108,53,157,19,54,51,83,46,0,27,0,18,0,30,65,115,85,8,1,91,121,9,0,72,126,56,40,5,98,3,119,68,67,103,41,81,150,10,95,95,85,11,43,93,29,104,172,65,23,92,12,42,42,6,83,48,10,79,59,72,1,55,133,31,2,83,114,18,62,198,85,14,35,2,1,2,0,0,2,2,0,0,7,0,0,14,59,0,5,20,22,0,13,50,131,58,10,163,34,0,0,0,1,7,53,48,0,52,8,0,48,100,0,0,59,33,5,16,59,60,8,16,28,123,94,38,15,69,8,95,22,39,48,0,26,1,15,150,77,2,0,18,0,4,8,11,95,55,9,157,77,17,97,0,61,50,21,16,132,77,76,63,119,14,5,1,116,56,0,0,23,32,0,9,13,56,65,109,4,12,95,99,0,17,105,104,28,90,28,57,25,150,77,86,46,80,2,0,25,33,6,20,7,26,46,50,0,42,134,16,98,28,0,84,100,14,0,54,136,22,36,82,57,1,30,116,2,0,65,103,19,2,107,83,40,140,20,98,29,119,132,5,0,15,0,0,20,6,29,15,42,3,43,19,0,11,6,0,14,43,3,22,122,43,149,17,50,0,36,2,2,2,0,0,2,13,23,32,52,60,70,90,131,31,0,55,13,72,19,20,3,1,13,23,69,128,118,87,45,74,93,15,36,31,0,2,24,43,25,38,2,0,76,23,0,0,19,9,53,55,15,35,2,46,50,2,37,93,64,178,101,36,111,11,83,16,76,57,50,192,86,112,181,80,85,74,60,29,86,84,39,3,62,100,10,15,107,22,0,33,93,3,0,54,90,0,0,82,28,8,4,55,24,0,8,40,3,54,93,25,21,74,10,2,5,120,6,5,30,96,4,14,106,92,32,80,183,103,12,84,118,15,27,104,137,55,144,122,39,68,22,9,0,1,12,0,20,10,6,0,1,10,7,100,8,9,47,65,0,0,20,18,1,0,0,11,18,2,5,10,40,20,23,75,126,22,67,2,69,79,1,30,122,14,1,48,104,9,17,61,139,12,30,81,66,18,85,130,83,56,90,11,97,22,10,39,0,80,56,0,0,73,47,0,39,134,67,2,91,74,111,167,22,22,103,163,41,63,68,122,41,0,38,55,31,0,22,47,2,0,20,3,4,0,21,19,6,16,83,29,12,80,152,9,47,99,81,0,80,138,25,71,66,128,107,103,148,20,49,0,1,0,0,3,52,21,19,0,14,60,75,12,0,69,57,0,0,92,120,37,37,1,36,177,30,16,66,54,0,28,5,0,0,81,80,18,23,8,4,120,59,0,92,2,0,61,82,0,17,107,104,52,152,18,56,52,92,47,0,28,0,16,0,30,73,113,58,8,1,92,116,6,0,73,128,63,46,5,92,7,123,74,64,112,40,80,147,10,94,95,88,11,46,89,32,105,169,67,21,99,17,42,39,6,84,49,8,77,57,74,0,52,138,22,0,94,107,29,42,178,87,17,37,3,1,1,0,0,3,2,0,0,10,0,0,13,54,0,5,23,26,0,12,52,138,56,5,159,31,0,0,0,2,7,39,59,0,60,10,0,48,102,0,0,55,35,6,17,56,66,7,19,31,138,74,28,14,66,12,89,23,36,47,0,24,0,11,153,74,3,0,17,1,4,14,14,117,59,10,155,61,21,84,1,51,58,14,18,130,56,85,77,118,12,5,1,107,58,0,0,21,34,0,5,14,51,64,107,3,18,98,80,0,15,104,91,26,68,32,66,29,139,76,95,43,93,4,0,28,32,3,13,8,28,42,47,0,36,128,14,100,36,0,78,103,21,0,56,133,21,22,77,78,4,25,177,3,0,67,104,18,1,108,85,38,141,22,104,34,111,126,6,0,15,0,0,22,6,32,15,39,4,48,19,1,14,6,0,11,52,3,23,122,49,156,16,50,0,54,1,4,2,0,0,1,12,29,29,52,73,51,84,135,31,2,67,14,75,18,22,4,0,18,23,77,127,119,92,40,75,101,14,36,30,0,4,25,40,26,40,1,0,81,22,1,0,18,10,52,43,4,37,2,45,52,1,36,98,57,178,99,31,119,7,76,24,64,58,49,169,78,122,207,60,61,93,63,30,113,85,46,5,59,104,8,18,90,20,0,33,103,5,0,59,89,0,2,74,21,2,5,56,27,1,3,43,0,58,93,17,25,75,6,2,5,125,6,4,22,92,1,14,117,89,41,96,148,110,11,93,81,10,34,107,148,52